Protein 6B4H (pdb70)

Secondary structure (DSSP, 8-state):
-HHHHHHHHHHHHHHHHHHHHHHHTT-HHHHHHHHHHHHHHHHHHHTTTT--HHHHHHHHHHHHHHHHHHHHTTT-PPEE-GGGGSSS-----TT-S---S-EEHHHHHHHHHHHHHHHHHIIIIITT-GGGHHHHHHHHHHHHT-GGG-BTTB--THHHHHHHHHH-GGGGT----TTSHHHHHHTT--EETTEEPPHHHHHHHHHHHHHHHHHHHS---TTSSSPPSS-THHHHHHHHHHHT--GGG--HHHHHHHHHHHTTTHHHHHHHHTHHHHHHHHIIIIIHHHT-SS--HHHHHHHHHHHHIIIII-----/-------SSSPPPP-GGGS-SSGGGTTSHHHHHHTHHHHHHSS-SS---SSPPPGGG-----/-HHHHHHHHHHHHHHHHHHHHHHHTT-HHHHHHHHHHHHHHHHHHHTTTT--HHHHHHHHHHHHHHHHHHHHTTT-PPEE-GGGGSSS-----TT-S---S-EEHHHHHHHHHHHHHHHHHIIIIITT-GGGHHHHHHHHHHHHT-GGG-BTTB--THHHHHHHHHH-GGGGT----TTSHHHHHHTT--EETTEEPPHHHHHHHHHHHHHHHHHHHS---TTSSSPPSS-THHHHHHHHHHHTS-GGG--HHHHHHHHHHHTTTHHHHHHHHHHHHHHHHHIIIIIHHHT-SS--HHHHHHHHHHHHHHHTS-----/--S------SSSSPPP-GGGS-SSGGGGGSHHHHHHHHHHHHHSS-SS---SSPPPGGG-----

Sequence (762 aa):
DGTLVRIWMPDGAPAYTADTEAEDPKVYEDEGVKRQWQSFLEKGRFEGGMPEVPPRREWCVWDFGPHMRYVEIHRNLKGLRKYMAEQAKTNLKLKQRMGDMRRREIRKSVGQLTTGGMAANKDKQQKKIKSILTEALSNQVESALVDPNNFVVEPRKPVEGATNNDPLLPSIFVYLINIFAKAAISQFINEAGARPETADPVGICVAAILSEPDFLWRGASLIDILIAKFRIVCPVLFGYRGSEKTEQGRQRLGWWKESGQWISEQQHMDRMTGLGAGFAAISLRKFALSKKQNPYPPRFYWMAMAKIVNTPPAEISNTQCVVLKAMVQNYEAKFIEFYGSAAIAALRTALIDFPARAPHKSAAVNSLEVLAQMLKRDTGLDLGTLVRIWMPDGAPAYTADTEAEDPKVYEDEGVKRQWQSFLEKGRFEGGMPEVPPRREWCVWDFGPHMRYVEIHRNLKGLRKYMAEQAKTNLKLKQRMGDMRRREIRKSVGQLTTGGMAANKDKQQKIKSILTEALSNQVESALVDPNNFVVEPRKPVEGATNNDPLLPSIFVYLINIFAKAAISQFINEAGARPETADPVGICVAAILSEPDFLWRGASLIDILIAKFRIVCPVLFGYRGSEKTEQGRQRLGWWKESGQWISEQQHMDRMTGLGAGFAAISLRKFALSKKQNPYPPRFYWMAMAKIVNTPPAEISNTQCVVLKAMVQNYEAKFIEFYGSAAIAALRTALIDFPARAPHKSAAVNSLEVLAQMLKRDTGLDLG

Nearest PDB structures (foldseek):
  6b4h-assembly2_B  TM=1.012E+00  e=2.551E-13  Thermochaetoides thermophila DSM 1495
  6b4g-assembly2_D  TM=9.883E-01  e=4.758E-08  Thermochaetoides thermophila DSM 1495
  6b4g-assembly3_F  TM=9.526E-01  e=5.941E-08  Thermochaetoides thermophila DSM 1495
  6b4g-assembly4_H  TM=9.693E-01  e=2.232E-06  Thermochaetoides thermophila DSM 1495
  6b4g-assembly1_A  TM=9.784E-01  e=9.610E-41  Thermochaetoides thermophila DSM 1495

Foldseek 3Di:
DVDDDQDFDDDFDDDDDCPQFFPDVVCCPPPVQCVQCVCCLVVVDGDVDHRPGGDHPVSDGRGD/DLLVLLLQLQVVLVVLVVVLVVVVVPQVLSVVPLVVLLVLLLVLLVCQLPDDPVSNVVSLVSNLVSLVVQQVPPSVADKDQCQSQDRDDAAADPPAPARDRITHSSNVNSLLSNLVSLLVCLLVPCLVPVVSLQSSLVSNQVRQQDSNQAYRHAGSCSSNVSVLCQQAVLLVQWFADPVDPVRCNRRNQDDDPPHGDDPSSSLSSLLSSLSNVLSNALDDCPVDPTDRRHYNVSVVVSLVSLLPDDQVGHDLSSLSSLCSNPPPCLVSQCVVPPPVSLQSLLSNQPVSLVSNPDNDPSSVVSVVVQVCCCVPVNRPSD/DDDQDDDDDFDDDDDCPQFFPDPVCCPPPVQCVQCVCCLPVVDGDVDHRPGGDHPVSDGRGD/DLLVLLLQLQVVLVVLVVVLVVVVVPQVLSVVPLVVLLVLLLVLLVCQLPDDPVSNVVSLVSNLVSLVVVQVPPSVADKDQCCSQDRDDAAADPPAPARDRITHSSNVNSLLSNLVSLLVCLLVPCLVPVVSLQSSLVSNQVNQQPSVQAYRHAGSCSSNVSVLCQQAVLLVQFFADPPDPVRCNSRNQDDDPPHTDDPSSSLSSLLSSLSNVLSNALDDCPPPPTDRRRYNVSVVVSLVSLLPDQQVGHDLSSLSSLCSNPPPCLVSQCVVPPPVSLQSLLSNQPVSLVSRPDNDPSSVVSVVSQVCCCVPVVRHSD

Solvent-accessible surface area: 36296 Å² total; per-residue (Å²): 100,98,112,162,48,121,54,22,135,75,157,42,64,38,87,145,40,57,45,1,9,12,124,73,79,151,52,12,131,78,128,35,14,108,167,72,0,100,27,11,98,126,134,42,87,12,109,90,25,3,2,86,30,2,2,72,20,110,56,9,90,16,115,54,69,93,91,111,59,32,29,61,0,29,164,52,3,91,38,12,63,162,89,1,58,113,14,13,178,126,27,123,98,0,130,110,73,15,17,50,1,74,134,46,0,139,142,6,1,28,67,2,30,109,34,45,184,85,47,23,102,88,38,15,75,85,0,53,67,4,0,72,62,0,40,64,25,128,10,116,5,36,85,28,59,1,42,63,9,0,28,134,104,38,154,80,72,178,80,15,58,16,32,32,78,79,3,11,0,0,2,1,13,0,3,4,9,2,5,63,8,0,4,47,27,0,31,98,67,0,10,81,144,40,112,17,0,37,28,1,0,79,2,3,4,15,0,6,2,16,62,72,4,27,2,19,27,42,7,4,14,18,1,2,2,0,37,0,31,41,1,0,3,1,3,46,25,40,76,19,53,24,183,66,115,138,5,53,136,118,0,5,8,85,102,86,126,65,118,59,4,66,99,124,77,0,25,61,20,0,30,0,0,0,0,0,2,0,0,5,0,0,23,116,25,90,185,50,206,46,122,17,22,15,8,1,33,48,1,0,68,5,0,0,82,0,1,50,0,54,64,90,79,18,12,47,0,2,1,24,0,0,70,7,0,1,63,99,9,20,78,38,0,5,52,20,2,0,24,0,0,26,2,0,1,29,7,0,0,47,56,0,0,64,90,2,72,133,130,33,88,13,4,74,29,0,61,56,10,9,102,80,10,111,176,92,62,26,6,104,4,82,189,172,66,118,44,22,136,74,159,43,67,37,85,146,39,56,46,1,11,12,126,75,84,157,53,12,125,79,125,41,16,107,179,60,0,107,21,10,97,124,123,40,104,11,107,92,23,2,2,93,28,2,2,72,24,118,58,11,91,15,116,57,72,92,90,112,60,30,28,61,0,30,160,53,3,92,39,11,63,159,87,1,59,114,15,13,181,127,29,122,101,0,131,109,75,15,17,49,2,73,126,71,0,133,140,4,1,27,63,2,25,113,34,44,179,86,44,22,102,75,24,17,89,98,0,63,71,11,0,68,64,1,43,63,25,128,11,115,5,35,96,27,60,1,36,64,8,0,28,130,109,39,154,74,71,179,80,26,94,18,47,82,85,80,4,10,0,0,2,2,14,0,3,4,10,3,5,63,13,0,3,49,29,0,30,99,72,0,10,89,134,38,93,8,0,40,27,1,0,79,2,2,5,15,1,7,2,17,64,72,5,30,2,19,30,43,8,4,12,20,1,2,2,0,39,0,30,39,2,0,4,1,2,43,27,40,80,18,50,27,179,67,113,133,4,56,139,112,0,5,8,89,99,81,124,64,117,60,6,66,99,122,74,0,24,54,22,0,30,0,0,0,0,0,2,0,0,3,0,0,26,94,26,77,176,49,213,49,127,18,22,14,8,1,33,52,1,0,75,5,0,0,85,0,2,51,0,56,64,95,81,22,11,45,0,2,0,23,0,0,70,8,0,1,54,98,10,20,78,51,0,9,45,18,2,0,22,0,0,22,1,0,0,26,6,0,0,66,57,0,0,66,85,2,48,97,92,30,87,16,4,75,28,0,66,57,7,8,106,71,9,121,162,76,75,17,10,90,6,73

B-factor: mean 56.93, std 20.46, range [24.8, 191.43]

InterPro domains:
  IPR012476 mRNA export factor GLE1-like [PF07817] (224-495)
  IPR012476 mRNA export factor GLE1-like [PTHR12960] (25-518)
  IPR038506 GLE1-like superfamily [G3DSA:1.25.40.510] (211-525)

Organism: Chaetomium thermophilum (strain DSM 1495 / CBS 144.50 / IMI 039719) (NCBI:txid759272)

Radius of gyration: 36.3 Å; Cα contacts (8 Å, |Δi|>4): 1169; chains: 4; bounding box: 63×43×114 Å

Structure (mmCIF, N/CA/C/O backbone):
data_6B4H
#
_entry.id   6B4H
#
_cell.length_a   119.160
_cell.length_b   73.276
_cell.length_c   117.665
_cell.angle_alpha   90.00
_cell.angle_beta   94.20
_cell.angle_gamma   90.00
#
_symmetry.space_group_name_H-M   'C 1 2 1'
#
loop_
_entity.id
_entity.type
_entity.pdbx_description
1 polymer 'Nucleoporin AMO1'
2 polymer 'Nucleoporin GLE1'
3 non-polymer 'INOSITOL HEXAKISPHOSPHATE'
4 non-polymer '2-(N-MORPHOLINO)-ETHANESULFONIC ACID'
5 non-polymer 'ZINC ION'
6 water water
#
loop_
_atom_site.group_PDB
_atom_site.id
_atom_site.type_symbol
_atom_site.label_atom_id
_atom_site.label_alt_id
_atom_site.label_comp_id
_atom_site.label_asym_id
_atom_site.label_entity_id
_atom_site.label_seq_id
_atom_site.pdbx_PDB_ins_code
_atom_site.Cartn_x
_atom_site.Cartn_y
_atom_site.Cartn_z
_atom_site.occupancy
_atom_site.B_iso_or_equiv
_atom_site.auth_seq_id
_atom_site.auth_comp_id
_atom_site.auth_asym_id
_atom_site.auth_atom_id
_atom_site.pdbx_PDB_model_num
ATOM 1 N N . ASP A 1 10 ? 154.730 16.130 94.298 1.00 66.33 494 ASP D N 1
ATOM 2 C CA . ASP A 1 10 ? 153.717 17.001 93.710 1.00 83.42 494 ASP D CA 1
ATOM 3 C C . ASP A 1 10 ? 154.362 18.272 93.157 1.00 88.61 494 ASP D C 1
ATOM 4 O O . ASP A 1 10 ? 154.252 19.343 93.752 1.00 85.63 494 ASP D O 1
ATOM 12 N N . GLY A 1 11 ? 155.031 18.146 92.018 1.00 104.25 495 GLY D N 1
ATOM 13 C CA . GLY A 1 11 ? 155.787 19.263 91.446 1.00 84.86 495 GLY D CA 1
ATOM 14 C C . GLY A 1 11 ? 157.136 19.473 92.097 1.00 89.36 495 GLY D C 1
ATOM 15 O O . GLY A 1 11 ? 158.153 19.564 91.403 1.00 79.84 495 GLY D O 1
ATOM 19 N N . THR A 1 12 ? 157.170 19.556 93.426 1.00 89.66 496 THR D N 1
ATOM 20 C CA . THR A 1 12 ? 158.408 19.641 94.187 1.00 91.95 496 THR D CA 1
ATOM 21 C C . THR A 1 12 ? 158.395 18.554 95.258 1.00 70.97 496 THR D C 1
ATOM 22 O O . THR A 1 12 ? 157.479 17.730 95.329 1.00 67.30 496 THR D O 1
ATOM 33 N N . LEU A 1 13 ? 159.429 18.560 96.093 1.00 54.92 497 LEU D N 1
ATOM 34 C CA . LEU A 1 13 ? 159.547 17.580 97.164 1.00 51.87 497 LEU D CA 1
ATOM 35 C C . LEU A 1 13 ? 158.347 17.640 98.105 1.00 47.62 497 LEU D C 1
ATOM 36 O O . LEU A 1 13 ? 157.819 18.714 98.403 1.00 42.47 497 LEU D O 1
ATOM 52 N N . VAL A 1 14 ? 157.918 16.470 98.572 1.00 46.19 498 VAL D N 1
ATOM 53 C CA . VAL A 1 14 ? 156.854 16.345 99.562 1.00 42.07 498 VAL D CA 1
ATOM 54 C C . VAL A 1 14 ? 157.417 15.601 100.764 1.00 43.84 498 VAL D C 1
ATOM 55 O O . VAL A 1 14 ? 158.092 14.578 100.604 1.00 47.83 498 VAL D O 1
ATOM 68 N N . ARG A 1 15 ? 157.153 16.125 101.959 1.00 40.14 499 ARG D N 1
ATOM 69 C CA . ARG A 1 15 ? 157.522 15.470 103.208 1.00 44.83 499 ARG D CA 1
ATOM 70 C C . ARG A 1 15 ? 156.278 14.844 103.830 1.00 45.61 499 ARG D C 1
ATOM 71 O O . ARG A 1 15 ? 155.284 15.540 104.069 1.00 41.17 499 ARG D O 1
ATOM 92 N N . ILE A 1 16 ? 156.340 13.542 104.099 1.00 40.57 500 ILE D N 1
ATOM 93 C CA . ILE A 1 16 ? 155.191 12.806 104.619 1.00 47.82 500 ILE D CA 1
ATOM 94 C C . ILE A 1 16 ? 155.228 12.717 106.139 1.00 45.14 500 ILE D C 1
ATOM 95 O O . ILE A 1 16 ? 154.218 12.960 106.807 1.00 42.80 500 ILE D O 1
ATOM 111 N N . TRP A 1 17 ? 156.379 12.363 106.710 1.00 41.74 501 TRP D N 1
ATOM 112 C CA . TRP A 1 17 ? 156.494 12.132 108.145 1.00 43.90 501 TRP D CA 1
ATOM 113 C C . TRP A 1 17 ? 156.868 13.432 108.852 1.00 43.76 501 TRP D C 1
ATOM 114 O O . TRP A 1 17 ? 157.952 13.977 108.625 1.00 40.60 501 TRP D O 1
ATOM 135 N N . MET A 1 18 ? 155.973 13.919 109.718 1.00 45.35 502 MET D N 1
ATOM 136 C CA . MET A 1 18 ? 156.186 15.180 110.422 1.00 42.03 502 MET D CA 1
ATOM 137 C C . MET A 1 18 ? 156.939 14.985 111.733 1.00 37.15 502 MET D C 1
ATOM 138 O O . MET A 1 18 ? 157.876 15.740 112.013 1.00 40.61 502 MET D O 1
ATOM 152 N N . PRO A 1 19 ? 156.565 14.008 112.571 1.00 43.95 503 PRO D N 1
ATOM 153 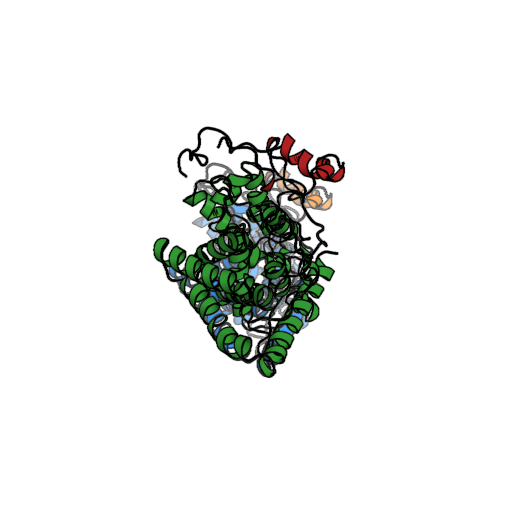C CA . PRO A 1 19 ? 157.233 13.872 113.874 1.00 44.34 503 PRO D CA 1
ATOM 154 C C . PRO A 1 19 ? 158.747 13.781 113.772 1.00 44.74 503 PRO D C 1
ATOM 155 O O . PRO A 1 19 ? 159.294 13.393 112.735 1.00 48.88 503 PRO D O 1
ATOM 166 N N . ASP A 1 20 ? 159.428 14.137 114.858 1.00 50.79 504 ASP D N 1
ATOM 167 C CA . ASP A 1 20 ? 160.887 14.080 114.935 1.00 59.18 504 ASP D CA 1
ATOM 168 C C . ASP A 1 20 ? 161.290 12.677 115.372 1.00 57.74 504 ASP D C 1
ATOM 169 O O . ASP A 1 20 ? 161.363 12.369 116.562 1.00 55.24 504 ASP D O 1
ATOM 178 N N . GLY A 1 21 ? 161.558 11.815 114.397 1.00 59.88 505 GLY D N 1
ATOM 179 C CA . GLY A 1 21 ? 161.972 10.453 114.659 1.00 57.10 505 GLY D CA 1
ATOM 180 C C . GLY A 1 21 ? 160.821 9.466 114.547 1.00 52.30 505 GLY D C 1
ATOM 181 O O . GLY A 1 21 ? 159.641 9.823 114.506 1.00 53.36 505 GLY D O 1
ATOM 185 N N . ALA A 1 22 ? 161.192 8.188 114.509 1.00 51.72 506 ALA D N 1
ATOM 186 C CA . ALA A 1 22 ? 160.217 7.126 114.344 1.00 51.98 506 ALA D CA 1
ATOM 187 C C . ALA A 1 22 ? 159.324 7.010 115.579 1.00 49.86 506 ALA D C 1
ATOM 188 O O . ALA A 1 22 ? 159.710 7.415 116.679 1.00 46.30 506 ALA D O 1
ATOM 195 N N . PRO A 1 23 ? 158.124 6.450 115.426 1.00 52.75 507 PRO D N 1
ATOM 196 C CA . PRO A 1 23 ? 157.238 6.303 116.585 1.00 52.50 507 PRO D CA 1
ATOM 197 C C . PRO A 1 23 ? 157.832 5.355 117.613 1.00 46.21 507 PRO D C 1
ATOM 198 O O . PRO A 1 23 ? 158.621 4.465 117.287 1.00 45.00 507 PRO D O 1
ATOM 209 N N . ALA A 1 24 ? 157.435 5.554 118.867 1.00 42.70 508 ALA D N 1
ATOM 210 C CA . ALA A 1 24 ? 157.878 4.674 119.937 1.00 46.24 508 ALA D CA 1
ATOM 211 C C . ALA A 1 24 ? 157.524 3.227 119.619 1.00 47.96 508 ALA D C 1
ATOM 212 O O . ALA A 1 24 ? 156.503 2.932 118.989 1.00 47.64 508 ALA D O 1
ATOM 219 N N . TYR A 1 25 ? 158.383 2.317 120.067 1.00 47.94 509 TYR D N 1
ATOM 220 C CA . TYR A 1 25 ? 158.140 0.898 119.857 1.00 49.89 509 TYR D CA 1
ATOM 221 C C . TYR A 1 25 ? 156.786 0.489 120.426 1.00 50.79 509 TYR D C 1
ATOM 222 O O . TYR A 1 25 ? 156.427 0.862 121.547 1.00 50.71 509 TYR D O 1
ATOM 240 N N . THR A 1 26 ? 156.041 -0.287 119.644 1.00 43.24 510 THR D N 1
ATOM 241 C CA . THR A 1 26 ? 154.815 -0.923 120.097 1.00 47.63 510 THR D CA 1
ATOM 242 C C . THR A 1 26 ? 154.736 -2.305 119.470 1.00 48.41 510 THR D C 1
ATOM 243 O O . THR A 1 26 ? 155.014 -2.470 118.280 1.00 49.08 510 THR D O 1
ATOM 254 N N . ALA A 1 27 ? 154.373 -3.303 120.275 1.00 51.66 511 ALA D N 1
ATOM 255 C CA . ALA A 1 27 ? 154.200 -4.649 119.744 1.00 55.47 511 ALA D CA 1
ATOM 256 C C . ALA A 1 27 ? 152.930 -4.798 118.913 1.00 51.59 511 ALA D C 1
ATOM 257 O O . ALA A 1 27 ? 152.773 -5.820 118.237 1.00 51.51 511 ALA D O 1
ATOM 264 N N . ASP A 1 28 ? 152.037 -3.801 118.929 1.00 51.62 512 ASP D N 1
ATOM 265 C CA . ASP A 1 28 ? 150.732 -3.945 118.289 1.00 51.38 512 ASP D CA 1
ATOM 266 C C . ASP A 1 28 ? 150.844 -4.113 116.779 1.00 49.94 512 ASP D C 1
ATOM 267 O O . ASP A 1 28 ? 149.952 -4.701 116.155 1.00 41.00 512 ASP D O 1
ATOM 276 N N . THR A 1 29 ? 151.910 -3.590 116.170 1.00 45.10 513 THR D N 1
ATOM 277 C CA . THR A 1 29 ? 152.091 -3.693 114.729 1.00 45.46 513 THR D CA 1
ATOM 278 C C . THR A 1 29 ? 152.849 -4.944 114.315 1.00 45.80 513 THR D C 1
ATOM 279 O O . THR A 1 29 ? 152.820 -5.306 113.133 1.00 40.11 513 THR D O 1
ATOM 290 N N . GLU A 1 30 ? 153.525 -5.601 115.251 1.00 41.01 514 GLU D N 1
ATOM 291 C CA . GLU A 1 30 ? 154.339 -6.764 114.944 1.00 47.32 514 GLU D CA 1
ATOM 292 C C . GLU A 1 30 ? 153.505 -8.039 115.037 1.00 48.70 514 GLU D C 1
ATOM 293 O O . GLU A 1 30 ? 152.390 -8.049 115.562 1.00 44.96 514 GLU D O 1
ATOM 305 N N . ALA A 1 31 ? 154.067 -9.128 114.513 1.00 45.22 515 ALA D N 1
ATOM 306 C CA . ALA A 1 31 ? 153.390 -10.416 114.549 1.00 57.83 515 ALA D CA 1
ATOM 307 C C . ALA A 1 31 ? 152.914 -10.730 115.962 1.00 59.10 515 ALA D C 1
ATOM 308 O O . ALA A 1 31 ? 153.543 -10.348 116.954 1.00 60.37 515 ALA D O 1
ATOM 315 N N . GLU A 1 32 ? 151.783 -11.434 116.047 1.00 62.33 516 GLU D N 1
ATOM 316 C CA . GLU A 1 32 ? 151.192 -11.728 117.349 1.00 67.90 516 GLU D CA 1
ATOM 317 C C . GLU A 1 32 ? 152.157 -12.515 118.226 1.00 71.20 516 GLU D C 1
ATOM 318 O O . GLU A 1 32 ? 152.294 -12.231 119.422 1.00 73.30 516 GLU D O 1
ATOM 330 N N . ASP A 1 33 ? 152.837 -13.501 117.651 1.00 70.21 517 ASP D N 1
ATOM 331 C CA . ASP A 1 33 ? 153.866 -14.263 118.359 1.00 70.05 517 ASP D CA 1
ATOM 332 C C . ASP A 1 33 ? 155.208 -14.018 117.686 1.00 62.09 517 ASP D C 1
ATOM 333 O O . ASP A 1 33 ? 155.408 -14.467 116.541 1.00 66.41 517 ASP D O 1
ATOM 342 N N . PRO A 1 34 ? 156.161 -13.333 118.329 1.00 62.35 518 PRO D N 1
ATOM 343 C CA . PRO A 1 34 ? 157.441 -13.046 117.661 1.00 64.75 518 PRO D CA 1
ATOM 344 C C . PRO A 1 34 ? 158.279 -14.278 117.347 1.00 68.37 518 PRO D C 1
ATOM 345 O O . PRO A 1 34 ? 159.345 -14.138 116.736 1.00 69.32 518 PRO D O 1
ATOM 356 N N . LYS A 1 35 ? 157.843 -15.479 117.734 1.00 69.44 519 LYS D N 1
ATOM 357 C CA . LYS A 1 35 ? 158.568 -16.693 117.379 1.00 73.22 519 LYS D CA 1
ATOM 358 C C . LYS A 1 35 ? 158.568 -16.966 115.881 1.00 71.88 519 LYS D C 1
ATOM 359 O O . LYS A 1 35 ? 159.344 -17.813 115.427 1.00 69.43 519 LYS D O 1
ATOM 378 N N . VAL A 1 36 ? 157.723 -16.283 115.106 1.00 68.63 520 VAL D N 1
ATOM 379 C CA . VAL A 1 36 ? 157.641 -16.555 113.674 1.00 70.17 520 VAL D CA 1
ATOM 380 C C . VAL A 1 36 ? 158.744 -15.861 112.885 1.00 70.90 520 VAL D C 1
ATOM 381 O O . VAL A 1 36 ? 158.997 -16.236 111.733 1.00 74.74 520 VAL D O 1
ATOM 394 N N . TYR A 1 37 ? 15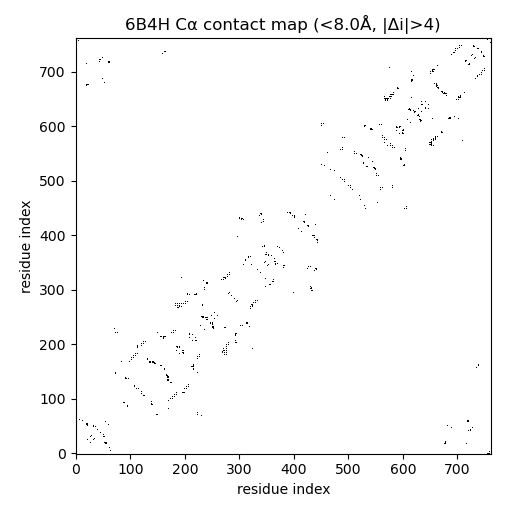9.405 -14.857 113.466 1.00 68.66 521 TYR D N 1
ATOM 395 C CA . TYR A 1 37 ? 160.446 -14.139 112.740 1.00 71.63 521 TYR D CA 1
ATOM 396 C C . TYR A 1 37 ? 161.733 -14.943 112.623 1.00 73.99 521 TYR D C 1
ATOM 397 O O . TYR A 1 37 ? 162.587 -14.603 111.798 1.00 73.03 521 TYR D O 1
ATOM 415 N N . GLU A 1 38 ? 161.896 -15.991 113.429 1.00 78.94 522 GLU D N 1
ATOM 416 C CA . GLU A 1 38 ? 163.025 -16.901 113.302 1.00 78.03 522 GLU D CA 1
ATOM 417 C C . GLU A 1 38 ? 162.696 -18.112 112.434 1.00 73.83 522 GLU D C 1
ATOM 418 O O . GLU A 1 38 ? 163.413 -19.117 112.486 1.00 83.97 522 GLU D O 1
ATOM 430 N N . ASP A 1 39 ? 161.627 -18.034 111.644 1.00 77.82 523 ASP D N 1
ATOM 431 C CA . ASP A 1 39 ? 161.291 -19.064 110.674 1.00 79.33 523 ASP D CA 1
ATOM 432 C C . ASP A 1 39 ? 161.900 -18.708 109.324 1.00 85.08 523 ASP D C 1
ATOM 433 O O . ASP A 1 39 ? 161.913 -17.540 108.925 1.00 84.17 523 ASP D O 1
ATOM 442 N N . GLU A 1 40 ? 162.409 -19.724 108.620 1.00 92.42 524 GLU D N 1
ATOM 443 C CA . GLU A 1 40 ? 163.021 -19.480 107.318 1.00 92.63 524 GLU D CA 1
ATOM 444 C C . GLU A 1 40 ? 162.011 -18.945 106.313 1.00 86.86 524 GLU D C 1
ATOM 445 O O . GLU A 1 40 ? 162.374 -18.163 105.427 1.00 85.31 524 GLU D O 1
ATOM 457 N N . GLY A 1 41 ? 160.748 -19.357 106.424 1.00 85.60 525 GLY D N 1
ATOM 458 C CA . GLY A 1 41 ? 159.735 -18.843 105.518 1.00 92.43 525 GLY D CA 1
ATOM 459 C C . GLY A 1 41 ? 159.534 -17.348 105.671 1.00 86.48 525 GLY D C 1
ATOM 460 O O . GLY A 1 41 ? 159.536 -16.602 104.689 1.00 82.28 525 GLY D O 1
ATOM 464 N N . VAL A 1 42 ? 159.364 -16.890 106.913 1.00 80.60 526 VAL D N 1
ATOM 465 C CA . VAL A 1 42 ? 159.158 -15.465 107.158 1.00 73.74 526 VAL D CA 1
ATOM 466 C C . VAL A 1 42 ? 160.394 -14.673 106.755 1.00 70.19 526 VAL D C 1
ATOM 467 O O . VAL A 1 42 ? 160.292 -13.572 106.203 1.00 70.16 526 VAL D O 1
ATOM 480 N N . LYS A 1 43 ? 161.582 -15.216 107.030 1.00 77.07 527 LYS D N 1
ATOM 481 C CA . LYS A 1 43 ? 162.812 -14.524 106.658 1.00 73.21 527 LYS D CA 1
ATOM 482 C C . LYS A 1 43 ? 162.919 -14.373 105.146 1.00 75.87 527 LYS D C 1
ATOM 483 O O . LYS A 1 43 ? 163.416 -13.356 104.649 1.00 71.83 527 LYS D O 1
ATOM 502 N N . ARG A 1 44 ? 162.451 -15.375 104.399 1.00 80.89 528 ARG D N 1
ATOM 503 C CA . ARG A 1 44 ? 162.525 -15.313 102.943 1.00 94.61 528 ARG D CA 1
ATOM 504 C C . ARG A 1 44 ? 161.539 -14.293 102.385 1.00 92.90 528 ARG D C 1
ATOM 505 O O . ARG A 1 44 ? 161.874 -13.537 101.465 1.00 86.11 528 ARG D O 1
ATOM 526 N N . GLN A 1 45 ? 160.318 -14.260 102.924 1.00 93.61 529 GLN D N 1
ATOM 527 C CA . GLN A 1 45 ? 159.340 -13.268 102.486 1.00 67.96 529 GLN D CA 1
ATOM 528 C C . GLN A 1 45 ? 159.880 -11.853 102.658 1.00 63.28 529 GLN D C 1
ATOM 529 O O . GLN A 1 45 ? 159.677 -10.993 101.793 1.00 62.98 529 GLN D O 1
ATOM 543 N N . TRP A 1 46 ? 160.575 -11.595 103.768 1.00 63.13 530 TRP D N 1
ATOM 544 C CA . TRP A 1 46 ? 161.082 -10.265 104.080 1.00 63.26 530 TRP D CA 1
ATOM 545 C C . TRP A 1 46 ? 162.490 -10.018 103.563 1.00 71.20 530 TRP D C 1
ATOM 546 O O . TRP A 1 46 ? 162.963 -8.878 103.630 1.00 71.74 530 TRP D O 1
ATOM 567 N N . GLN A 1 47 ? 163.168 -11.048 103.054 1.00 84.97 531 GLN D N 1
ATOM 568 C CA . GLN A 1 47 ? 164.533 -10.867 102.573 1.00 82.64 531 GLN D CA 1
ATOM 569 C C . GLN A 1 47 ? 164.585 -9.849 101.441 1.00 68.96 531 GLN D C 1
ATOM 570 O O . GLN A 1 47 ? 165.469 -8.986 101.410 1.00 71.48 531 GLN D O 1
ATOM 584 N N . SER A 1 48 ? 163.636 -9.929 100.506 1.00 72.19 532 SER D N 1
ATOM 585 C CA . SER A 1 48 ? 163.626 -9.002 99.380 1.00 67.47 532 SER D CA 1
ATOM 586 C C . SER A 1 48 ? 163.423 -7.563 99.834 1.00 70.48 532 SER D C 1
ATOM 587 O O . SER A 1 48 ? 163.986 -6.640 99.235 1.00 71.59 532 SER D O 1
ATOM 595 N N . PHE A 1 49 ? 162.629 -7.346 100.884 1.00 69.16 533 PHE D N 1
ATOM 596 C CA . PHE A 1 49 ? 162.334 -5.982 101.310 1.00 64.11 533 PHE D CA 1
ATOM 597 C C . PHE A 1 49 ? 163.564 -5.319 101.914 1.00 62.41 533 PHE D C 1
ATOM 598 O O . PHE A 1 49 ? 163.882 -4.167 101.597 1.00 64.84 533 PHE D O 1
ATOM 615 N N . LEU A 1 50 ? 164.264 -6.029 102.796 1.00 64.59 534 LEU D N 1
ATOM 616 C CA . LEU A 1 50 ? 165.452 -5.462 103.423 1.00 72.85 534 LEU D CA 1
ATOM 617 C C . LEU A 1 50 ? 166.504 -5.099 102.382 1.00 73.16 534 LEU D C 1
ATOM 618 O O . LEU A 1 50 ? 167.152 -4.050 102.482 1.00 75.33 534 LEU D O 1
ATOM 634 N N . GLU A 1 51 ? 166.677 -5.945 101.365 1.00 76.91 535 GLU D N 1
ATOM 635 C CA . GLU A 1 51 ? 167.656 -5.696 100.313 1.00 76.73 535 GLU D CA 1
ATOM 636 C C . GLU A 1 51 ? 167.214 -4.567 99.390 1.00 80.43 535 GLU D C 1
ATOM 637 O O . GLU A 1 51 ? 167.849 -3.509 99.343 1.00 77.83 535 GLU D O 1
ATOM 649 N N . LYS A 1 52 ? 166.125 -4.789 98.651 1.00 79.15 536 LYS D N 1
ATOM 650 C CA . LYS A 1 52 ? 165.715 -3.882 97.587 1.00 78.54 536 LYS D CA 1
ATOM 651 C C . LYS A 1 52 ? 164.755 -2.795 98.050 1.00 73.84 536 LYS D C 1
ATOM 652 O O . LYS A 1 52 ? 164.554 -1.818 97.320 1.00 82.44 536 LYS D O 1
ATOM 671 N N . GLY A 1 53 ? 164.154 -2.937 99.228 1.00 76.84 537 GLY D N 1
ATOM 672 C CA . GLY A 1 53 ? 163.215 -1.942 99.706 1.00 75.78 537 GLY D CA 1
ATOM 673 C C . GLY A 1 53 ? 161.850 -2.000 99.063 1.00 69.25 537 GLY D C 1
ATOM 674 O O . GLY A 1 53 ? 161.148 -0.985 99.036 1.00 67.87 537 GLY D O 1
ATOM 678 N N . ARG A 1 54 ? 161.455 -3.153 98.529 1.00 66.81 538 ARG D N 1
ATOM 679 C CA . ARG A 1 54 ? 160.126 -3.323 97.958 1.00 63.11 538 ARG D CA 1
ATOM 680 C C . ARG A 1 54 ? 159.845 -4.815 97.843 1.00 58.59 538 ARG D C 1
ATOM 681 O O . ARG A 1 54 ? 160.744 -5.649 97.973 1.00 62.35 538 ARG D O 1
ATOM 702 N N . PHE A 1 55 ? 158.575 -5.140 97.606 1.00 53.43 539 PHE D N 1
ATOM 703 C CA . PHE A 1 55 ? 158.127 -6.524 97.533 1.00 56.40 539 PHE D CA 1
ATOM 704 C C . PHE A 1 55 ? 158.179 -7.008 96.090 1.00 61.93 539 PHE D C 1
ATOM 705 O O . PHE A 1 55 ? 157.697 -6.325 95.181 1.00 69.42 539 PHE D O 1
ATOM 722 N N . GLU A 1 56 ? 158.767 -8.186 95.886 1.00 73.11 540 GLU D N 1
ATOM 723 C CA . GLU A 1 56 ? 158.847 -8.806 94.570 1.00 69.58 540 GLU D CA 1
ATOM 724 C C . GLU A 1 56 ? 157.914 -10.005 94.460 1.00 73.72 540 GLU D C 1
ATOM 725 O O . GLU A 1 56 ? 157.018 -10.018 93.611 1.00 83.31 540 GLU D O 1
ATOM 737 N N . GLY A 1 57 ? 158.098 -11.017 95.306 1.00 67.70 541 GLY D N 1
ATOM 738 C CA . GLY A 1 57 ? 157.231 -12.178 95.282 1.00 73.47 541 GLY D CA 1
ATOM 739 C C . GLY A 1 57 ? 155.828 -11.941 95.796 1.00 75.68 541 GLY D C 1
ATOM 740 O O . GLY A 1 57 ? 154.999 -12.853 95.725 1.00 82.49 541 GLY D O 1
ATOM 744 N N . GLY A 1 58 ? 155.539 -10.747 96.300 1.00 71.62 542 GLY D N 1
ATOM 745 C CA . GLY A 1 58 ? 154.258 -10.424 96.888 1.00 70.32 542 GLY D CA 1
ATOM 746 C C . GLY A 1 58 ? 154.416 -9.879 98.291 1.00 66.95 542 GLY D C 1
ATOM 747 O O . GLY A 1 58 ? 155.511 -9.806 98.844 1.00 76.24 542 GLY D O 1
ATOM 751 N N . MET A 1 59 ? 153.285 -9.493 98.869 1.00 54.24 543 MET D N 1
ATOM 752 C CA . MET A 1 59 ? 153.282 -8.900 100.202 1.00 51.57 543 MET D CA 1
ATOM 753 C C . MET A 1 59 ? 153.480 -9.988 101.255 1.00 42.31 543 MET D C 1
ATOM 754 O O . MET A 1 59 ? 152.765 -10.993 101.237 1.00 48.39 543 MET D O 1
ATOM 768 N N . PRO A 1 60 ? 154.441 -9.840 102.170 1.00 48.04 544 PRO D N 1
ATOM 769 C CA . PRO A 1 60 ? 154.582 -10.837 103.238 1.00 46.04 544 PRO D CA 1
ATOM 770 C C . PRO A 1 60 ? 153.330 -10.898 104.100 1.00 50.81 544 PRO D C 1
ATOM 771 O O . PRO A 1 60 ? 152.729 -9.873 104.428 1.00 47.19 544 PRO D O 1
ATOM 782 N N . GLU A 1 61 ? 152.941 -12.120 104.465 1.00 53.29 545 GLU D N 1
ATOM 783 C CA . GLU A 1 61 ? 151.738 -12.329 105.260 1.00 49.22 545 GLU D CA 1
ATOM 784 C C . GLU A 1 61 ? 151.951 -12.011 106.734 1.00 48.83 545 GLU D C 1
ATOM 785 O O . GLU A 1 61 ? 150.977 -11.752 107.448 1.00 54.66 545 GLU D O 1
ATOM 797 N N . VAL A 1 62 ? 153.191 -12.021 107.198 1.00 46.19 546 VAL D N 1
ATOM 798 C CA . VAL A 1 62 ? 153.533 -11.648 108.568 1.00 49.03 546 VAL D CA 1
ATOM 799 C C . VAL A 1 62 ? 153.977 -10.188 108.560 1.00 41.90 546 VAL D C 1
ATOM 800 O O . VAL A 1 62 ? 154.841 -9.826 107.751 1.00 44.01 546 VAL D O 1
ATOM 813 N N . PRO A 1 63 ? 153.423 -9.330 109.413 1.00 46.10 547 PRO D N 1
ATOM 814 C CA . PRO A 1 63 ? 153.847 -7.926 109.420 1.00 38.00 547 PRO D CA 1
ATOM 815 C C . PRO A 1 63 ? 155.292 -7.802 109.865 1.00 41.89 547 PRO D C 1
ATOM 816 O O . PRO A 1 63 ? 155.838 -8.715 110.505 1.00 42.15 547 PRO D O 1
ATOM 827 N N . PRO A 1 64 ? 155.945 -6.689 109.559 1.00 42.32 548 PRO D N 1
ATOM 828 C CA . PRO A 1 64 ? 157.374 -6.571 109.851 1.00 41.80 548 PRO D CA 1
ATOM 829 C C . PRO A 1 64 ? 157.644 -6.343 111.329 1.00 45.78 548 PRO D C 1
ATOM 830 O O . PRO A 1 64 ? 156.766 -5.972 112.110 1.00 43.65 548 PRO D O 1
ATOM 841 N N . ARG A 1 65 ? 158.894 -6.602 111.701 1.00 44.92 549 ARG D N 1
ATOM 842 C CA . ARG A 1 65 ? 159.441 -6.027 112.916 1.00 50.25 549 ARG D CA 1
ATOM 843 C C . ARG A 1 65 ? 159.662 -4.537 112.693 1.00 45.54 549 ARG D C 1
ATOM 844 O O . ARG A 1 65 ? 159.987 -4.103 111.585 1.00 45.58 549 ARG D O 1
ATOM 865 N N . ARG A 1 66 ? 159.464 -3.747 113.748 1.00 45.11 550 ARG D N 1
ATOM 866 C CA . ARG A 1 66 ? 159.567 -2.300 113.605 1.00 46.71 550 ARG D CA 1
ATOM 867 C C . ARG A 1 66 ? 160.980 -1.868 113.233 1.00 49.92 550 ARG D C 1
ATOM 868 O O . ARG A 1 66 ? 161.161 -0.811 112.619 1.00 58.61 550 ARG D O 1
ATOM 889 N N . GLU A 1 67 ? 161.992 -2.672 113.577 1.00 53.30 551 GLU D N 1
ATOM 890 C CA . GLU A 1 67 ? 163.367 -2.341 113.208 1.00 55.49 551 GLU D CA 1
ATOM 891 C C . GLU A 1 67 ? 163.586 -2.395 111.703 1.00 52.51 551 GLU D C 1
ATOM 892 O O . GLU A 1 67 ? 164.521 -1.761 111.202 1.00 53.38 551 GLU D O 1
ATOM 904 N N . TRP A 1 68 ? 162.756 -3.145 110.978 1.00 50.17 552 TRP D N 1
ATOM 905 C CA . TRP A 1 68 ? 162.869 -3.257 109.531 1.00 44.94 552 TRP D CA 1
ATOM 906 C C . TRP A 1 68 ? 162.228 -2.091 108.791 1.00 49.30 552 TRP D C 1
ATOM 907 O O . TRP A 1 68 ? 162.379 -2.002 107.567 1.00 53.77 552 TRP D O 1
ATOM 928 N N . CYS A 1 69 ? 161.519 -1.209 109.489 1.00 47.31 553 CYS D N 1
ATOM 929 C CA . CYS A 1 69 ? 160.835 -0.079 108.878 1.00 49.56 553 CYS D CA 1
ATOM 930 C C . CYS A 1 69 ? 161.595 1.209 109.171 1.00 43.30 553 CYS D C 1
ATOM 931 O O . CYS A 1 69 ? 162.275 1.328 110.193 1.00 50.39 553 CYS D O 1
ATOM 939 N N . VAL A 1 70 ? 161.471 2.176 108.261 1.00 48.09 554 VAL D N 1
ATOM 940 C CA . VAL A 1 70 ? 162.011 3.515 108.460 1.00 51.91 554 VAL D CA 1
ATOM 941 C C . VAL A 1 70 ? 160.917 4.532 108.167 1.00 45.65 554 VAL D C 1
ATOM 942 O O . VAL A 1 70 ? 160.019 4.290 107.353 1.00 41.41 554 VAL D O 1
ATOM 955 N N . TRP A 1 71 ? 161.001 5.684 108.838 1.00 45.85 555 TRP D N 1
ATOM 956 C CA . TRP A 1 71 ? 159.997 6.737 108.735 1.00 49.89 555 TRP D CA 1
ATOM 957 C C . TRP A 1 71 ? 160.602 8.057 108.260 1.00 50.12 555 TRP D C 1
ATOM 958 O O . TRP A 1 71 ? 160.083 9.129 108.581 1.00 55.25 555 TRP D O 1
ATOM 979 N N . ASP A 1 72 ? 161.686 8.008 107.493 1.00 62.38 556 ASP D N 1
ATOM 980 C CA . ASP A 1 72 ? 162.393 9.216 107.069 1.00 72.25 556 ASP D CA 1
ATOM 981 C C . ASP A 1 72 ? 162.101 9.497 105.596 1.00 63.17 556 ASP D C 1
ATOM 982 O O . ASP A 1 72 ? 162.957 9.349 104.723 1.00 70.40 556 ASP D O 1
ATOM 991 N N . PHE A 1 73 ? 160.869 9.924 105.328 1.00 60.60 557 PHE D N 1
ATOM 992 C CA . PHE A 1 73 ? 160.457 10.324 103.987 1.00 57.44 557 PHE D CA 1
ATOM 993 C C . PHE A 1 73 ? 159.222 11.220 104.069 1.00 58.64 557 PHE D C 1
ATOM 994 O O . PHE A 1 73 ? 158.778 11.809 103.082 1.00 53.29 557 PHE D O 1
ATOM 1012 N N . GLY B 2 1 ? 144.242 -22.952 53.645 1.00 85.23 212 GLY A N 1
ATOM 1013 C CA . GLY B 2 1 ? 145.064 -22.024 54.402 1.00 73.88 212 GLY A CA 1
ATOM 1014 C C . GLY B 2 1 ? 144.303 -20.757 54.747 1.00 71.93 212 GLY A C 1
ATOM 1015 O O . GLY B 2 1 ? 143.156 -20.831 55.183 1.00 72.02 212 GLY A O 1
ATOM 1018 N N . PRO B 2 2 ? 144.932 -19.590 54.566 1.00 69.49 213 PRO A N 1
ATOM 1019 C CA . PRO B 2 2 ? 144.207 -18.336 54.839 1.00 69.11 213 PRO A CA 1
ATOM 1020 C C . PRO B 2 2 ? 142.913 -18.206 54.053 1.00 66.93 213 PRO A C 1
ATOM 1021 O O . PRO B 2 2 ? 141.929 -17.669 54.579 1.00 61.09 213 PRO A O 1
ATOM 1032 N N . HIS B 2 3 ? 142.883 -18.683 52.805 1.00 74.55 214 HIS A N 1
ATOM 1033 C CA . HIS B 2 3 ? 141.648 -18.653 52.024 1.00 73.69 214 HIS A CA 1
ATOM 1034 C C . HIS B 2 3 ? 140.539 -19.426 52.725 1.00 70.11 214 HIS A C 1
ATOM 1035 O O . HIS B 2 3 ? 139.430 -18.914 52.913 1.00 69.39 214 HIS A O 1
ATOM 1049 N N . MET B 2 4 ? 140.820 -20.673 53.105 1.00 67.71 215 MET A N 1
ATOM 1050 C CA . MET B 2 4 ? 139.834 -21.479 53.815 1.00 67.27 215 MET A CA 1
ATOM 1051 C C . MET B 2 4 ? 139.344 -20.769 55.073 1.00 61.14 215 MET A C 1
ATOM 1052 O O . MET B 2 4 ? 138.138 -20.729 55.341 1.00 49.65 215 MET A O 1
ATOM 1066 N N . ARG B 2 5 ? 140.262 -20.195 55.853 1.00 52.24 216 ARG A N 1
ATOM 1067 C CA . ARG B 2 5 ? 139.878 -19.617 57.136 1.00 52.69 216 ARG A CA 1
ATOM 1068 C C . ARG B 2 5 ? 138.989 -18.394 56.959 1.00 47.00 216 ARG A C 1
ATOM 1069 O O . ARG B 2 5 ? 138.007 -18.231 57.690 1.00 39.69 216 ARG A O 1
ATOM 1090 N N . TYR B 2 6 ? 139.311 -17.518 56.005 1.00 45.48 217 TYR A N 1
ATOM 1091 C CA . TYR B 2 6 ? 138.476 -16.340 55.802 1.00 44.87 217 TYR A CA 1
ATOM 1092 C C . TYR B 2 6 ? 137.069 -16.727 55.365 1.00 44.67 217 TYR A C 1
ATOM 1093 O O . TYR B 2 6 ? 136.101 -16.054 55.733 1.00 41.77 217 TYR A O 1
ATOM 1111 N N . VAL B 2 7 ? 136.932 -17.811 54.599 1.00 44.06 218 VAL A N 1
ATOM 1112 C CA . VAL B 2 7 ? 135.608 -18.323 54.263 1.00 43.16 218 VAL A CA 1
ATOM 1113 C C . VAL B 2 7 ? 134.889 -18.807 55.518 1.00 38.93 218 VAL A C 1
ATOM 1114 O O . VAL B 2 7 ? 133.685 -18.581 55.686 1.00 41.02 218 VAL A O 1
ATOM 1127 N N . GLU B 2 8 ? 135.611 -19.476 56.419 1.00 38.87 219 GLU A N 1
ATOM 1128 C CA . GLU B 2 8 ? 135.002 -19.928 57.667 1.00 43.77 219 GLU A CA 1
ATOM 1129 C C . GLU B 2 8 ? 134.619 -18.754 58.561 1.00 39.98 219 GLU A C 1
ATOM 1130 O O . GLU B 2 8 ? 133.550 -18.766 59.179 1.00 31.50 219 GLU A O 1
ATOM 1142 N N . ILE B 2 9 ? 135.479 -17.737 58.659 1.00 32.17 220 ILE A N 1
ATOM 1143 C CA . ILE B 2 9 ? 135.120 -16.541 59.418 1.00 38.07 220 ILE A CA 1
ATOM 1144 C C . ILE B 2 9 ? 133.849 -15.921 58.854 1.00 32.75 220 ILE A C 1
ATOM 1145 O O . ILE B 2 9 ? 132.945 -15.529 59.603 1.00 34.89 220 ILE A O 1
ATOM 1161 N N . HIS B 2 10 ? 133.758 -15.834 57.527 1.00 30.70 221 HIS A N 1
ATOM 1162 C CA . HIS B 2 10 ? 132.614 -15.200 56.881 1.00 32.01 221 HIS A CA 1
ATOM 1163 C C . HIS B 2 10 ? 131.315 -15.924 57.216 1.00 37.40 221 HIS A C 1
ATOM 1164 O O . HIS B 2 10 ? 130.279 -15.287 57.455 1.00 33.78 221 HIS A O 1
ATOM 1178 N N . ARG B 2 11 ? 131.348 -17.257 57.221 1.00 33.52 222 ARG A N 1
ATOM 1179 C CA . ARG B 2 11 ? 130.156 -18.028 57.551 1.00 33.46 222 ARG A CA 1
ATOM 1180 C C . ARG B 2 11 ? 129.866 -17.997 59.045 1.00 31.91 222 ARG A C 1
ATOM 1181 O O . ARG B 2 11 ? 128.698 -18.016 59.446 1.00 35.55 222 ARG A O 1
ATOM 1202 N N . ASN B 2 12 ? 130.907 -17.942 59.879 1.00 29.90 223 ASN A N 1
ATOM 1203 C CA . ASN B 2 12 ? 130.695 -17.788 61.314 1.00 32.94 223 ASN A CA 1
ATOM 1204 C C . ASN B 2 12 ? 130.002 -16.467 61.621 1.00 31.62 223 ASN A C 1
ATOM 1205 O O . ASN B 2 12 ? 129.158 -16.393 62.520 1.00 33.51 223 ASN A O 1
ATOM 1216 N N . LEU B 2 13 ? 130.347 -15.409 60.882 1.00 31.57 224 LEU A N 1
ATOM 1217 C CA . LEU B 2 13 ? 129.727 -14.109 61.112 1.00 29.17 224 LEU A CA 1
ATOM 1218 C C . LEU B 2 13 ? 128.258 -14.122 60.710 1.00 31.99 224 LEU A C 1
ATOM 1219 O O . LEU B 2 13 ? 127.427 -13.493 61.374 1.00 33.23 224 LEU A O 1
ATOM 1235 N N . LYS B 2 14 ? 127.918 -14.835 59.629 1.00 29.85 225 LYS A N 1
ATOM 1236 C CA . LYS B 2 14 ? 126.515 -15.007 59.257 1.00 31.58 225 LYS A CA 1
ATOM 1237 C C . LYS B 2 14 ? 125.731 -15.666 60.378 1.00 34.19 225 LYS A C 1
ATOM 1238 O O . LYS B 2 14 ? 124.606 -15.256 60.686 1.00 39.37 225 LYS A O 1
ATOM 1257 N N . GLY B 2 15 ? 126.298 -16.712 60.979 1.00 36.62 226 GLY A N 1
ATOM 1258 C CA . GLY B 2 15 ? 125.610 -17.393 62.060 1.00 33.75 226 GLY A CA 1
ATOM 1259 C C . GLY B 2 15 ? 125.486 -16.535 63.302 1.00 30.56 226 GLY A C 1
ATOM 1260 O O . GLY B 2 15 ? 124.452 -16.549 63.974 1.00 35.05 226 GLY A O 1
ATOM 1264 N N . LEU B 2 16 ? 126.530 -15.769 63.623 1.00 36.25 227 LEU A N 1
ATOM 1265 C CA . LEU B 2 16 ? 126.448 -14.850 64.754 1.00 34.84 227 LEU A CA 1
ATOM 1266 C C . LEU B 2 16 ? 125.279 -13.886 64.585 1.00 34.92 227 LEU A C 1
ATOM 1267 O O . LEU B 2 16 ? 124.492 -13.682 65.516 1.00 37.50 227 LEU A O 1
ATOM 1283 N N . ARG B 2 17 ? 125.146 -13.287 63.396 1.00 33.39 228 ARG A N 1
ATOM 1284 C CA . ARG B 2 17 ? 124.062 -12.337 63.161 1.00 36.61 228 ARG A CA 1
ATOM 1285 C C . ARG B 2 17 ? 122.702 -13.007 63.322 1.00 36.22 228 ARG A C 1
ATOM 1286 O O . ARG B 2 17 ? 121.784 -12.434 63.923 1.00 40.64 228 ARG A O 1
ATOM 1307 N N . LYS B 2 18 ? 122.556 -14.228 62.804 1.00 37.64 229 LYS A N 1
ATOM 1308 C CA . LYS B 2 18 ? 121.330 -14.986 63.038 1.00 39.77 229 LYS A CA 1
ATOM 1309 C C . LYS B 2 18 ? 121.096 -15.193 64.528 1.00 36.31 229 LYS A C 1
ATOM 1310 O O . LYS B 2 18 ? 119.977 -15.008 65.024 1.00 41.47 229 LYS A O 1
ATOM 1329 N N . TYR B 2 19 ? 122.145 -15.569 65.262 1.00 34.65 230 TYR A N 1
ATOM 1330 C CA . TYR B 2 19 ? 121.987 -15.882 66.677 1.00 43.73 230 TYR A CA 1
ATOM 1331 C C . TYR B 2 19 ? 121.694 -14.638 67.508 1.00 40.21 230 TYR A C 1
ATOM 1332 O O . TYR B 2 19 ? 121.079 -14.743 68.575 1.00 40.20 230 TYR A O 1
ATOM 1350 N N . MET B 2 20 ? 122.130 -13.460 67.051 1.00 35.71 231 MET A N 1
ATOM 1351 C CA . 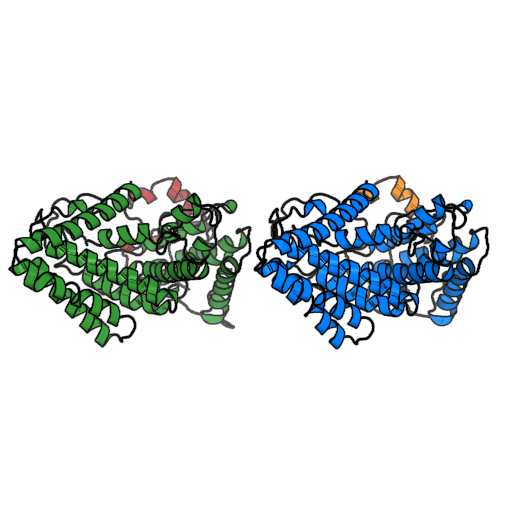MET B 2 20 ? 121.770 -12.230 67.749 1.00 35.03 231 MET A CA 1
ATOM 1352 C C . MET B 2 20 ? 120.266 -12.010 67.711 1.00 37.98 231 MET A C 1
ATOM 1353 O O . MET B 2 20 ? 119.665 -11.596 68.710 1.00 35.71 231 MET A O 1
ATOM 1367 N N . ALA B 2 21 ? 119.640 -12.281 66.562 1.00 33.23 232 ALA A N 1
ATOM 1368 C CA . ALA B 2 21 ? 118.190 -12.166 66.455 1.00 37.96 232 ALA A CA 1
ATOM 1369 C C . ALA B 2 21 ? 117.489 -13.190 67.340 1.00 42.87 232 ALA A C 1
ATOM 1370 O O . ALA B 2 21 ? 116.444 -12.895 67.935 1.00 42.09 232 ALA A O 1
ATOM 1377 N N . GLU B 2 22 ? 118.047 -14.398 67.447 1.00 41.02 233 GLU A N 1
ATOM 1378 C CA . GLU B 2 22 ? 117.458 -15.407 68.321 1.00 44.80 233 GLU A CA 1
ATOM 1379 C C . GLU B 2 22 ? 117.581 -15.005 69.789 1.00 45.18 233 GLU A C 1
ATOM 1380 O O . GLU B 2 22 ? 116.642 -15.195 70.572 1.00 43.10 233 GLU A O 1
ATOM 1392 N N . GLN B 2 23 ? 118.730 -14.447 70.179 1.00 37.69 234 GLN A N 1
ATOM 1393 C CA . GLN B 2 23 ? 118.892 -13.961 71.547 1.00 39.64 234 GLN A CA 1
ATOM 1394 C C . GLN B 2 23 ? 117.849 -12.910 71.889 1.00 42.82 234 GLN A C 1
ATOM 1395 O O . GLN B 2 23 ? 117.346 -12.867 73.017 1.00 36.35 234 GLN A O 1
ATOM 1409 N N . ALA B 2 24 ? 117.537 -12.030 70.937 1.00 34.47 235 ALA A N 1
ATOM 1410 C CA . ALA B 2 24 ? 116.629 -10.929 71.213 1.00 40.10 235 ALA A CA 1
ATOM 1411 C C . ALA B 2 24 ? 115.226 -11.416 71.543 1.00 42.59 235 ALA A C 1
ATOM 1412 O O . ALA B 2 24 ? 114.456 -10.675 72.162 1.00 43.50 235 ALA A O 1
ATOM 1419 N N . LYS B 2 25 ? 114.876 -12.641 71.144 1.00 46.95 236 LYS A N 1
ATOM 1420 C CA . LYS B 2 25 ? 113.564 -13.191 71.466 1.00 45.83 236 LYS A CA 1
ATOM 1421 C C . LYS B 2 25 ? 113.453 -13.586 72.932 1.00 47.89 236 LYS A C 1
ATOM 1422 O O . LYS B 2 25 ? 112.337 -13.772 73.430 1.00 51.32 236 LYS A O 1
ATOM 1441 N N . THR B 2 26 ? 114.576 -13.714 73.635 1.00 44.41 237 THR A N 1
ATOM 1442 C CA . THR B 2 26 ? 114.573 -14.085 75.041 1.00 49.55 237 THR A CA 1
ATOM 1443 C C . THR B 2 26 ? 115.301 -13.088 75.931 1.00 40.75 237 THR A C 1
ATOM 1444 O O . THR B 2 26 ? 115.304 -13.267 77.151 1.00 41.86 237 THR A O 1
ATOM 1455 N N . ASN B 2 27 ? 115.921 -12.053 75.368 1.00 38.80 238 ASN A N 1
ATOM 1456 C CA . ASN B 2 27 ? 116.676 -11.069 76.143 1.00 41.57 238 ASN A CA 1
ATOM 1457 C C . ASN B 2 27 ? 116.082 -9.693 75.858 1.00 47.16 238 ASN A C 1
ATOM 1458 O O . ASN B 2 27 ? 116.340 -9.101 74.803 1.00 40.20 238 ASN A O 1
ATOM 1469 N N . LEU B 2 28 ? 115.299 -9.181 76.811 1.00 36.02 239 LEU A N 1
ATOM 1470 C CA . LEU B 2 28 ? 114.609 -7.915 76.601 1.00 39.06 239 LEU A CA 1
ATOM 1471 C C . LEU B 2 28 ? 115.591 -6.754 76.529 1.00 35.96 239 LEU A C 1
ATOM 1472 O O . LEU B 2 28 ? 115.424 -5.843 75.711 1.00 40.56 239 LEU A O 1
ATOM 1488 N N . LYS B 2 29 ? 116.621 -6.763 77.376 1.00 38.08 240 LYS A N 1
ATOM 1489 C CA . LYS B 2 29 ? 117.594 -5.677 77.348 1.00 37.51 240 LYS A CA 1
ATOM 1490 C C . LYS B 2 29 ? 118.341 -5.648 76.021 1.00 40.56 240 LYS A C 1
ATOM 1491 O O . LYS B 2 29 ? 118.610 -4.572 75.474 1.00 39.77 240 LYS A O 1
ATOM 1510 N N . LEU B 2 30 ? 118.678 -6.821 75.484 1.00 35.42 241 LEU A N 1
ATOM 1511 C CA . LEU B 2 30 ? 119.293 -6.879 74.164 1.00 43.69 241 LEU A CA 1
ATOM 1512 C C . LEU B 2 30 ? 118.332 -6.365 73.100 1.00 41.71 241 LEU A C 1
ATOM 1513 O O . LEU B 2 30 ? 118.714 -5.576 72.229 1.00 41.07 241 LEU A O 1
ATOM 1529 N N . LYS B 2 31 ? 117.071 -6.797 73.162 1.00 44.05 242 LYS A N 1
ATOM 1530 C CA . LYS B 2 31 ? 116.080 -6.347 72.190 1.00 41.47 242 LYS A CA 1
ATOM 1531 C C . LYS B 2 31 ? 115.941 -4.828 72.200 1.00 44.86 242 LYS A C 1
ATOM 1532 O O . LYS B 2 31 ? 115.790 -4.206 71.143 1.00 41.93 242 LYS A O 1
ATOM 1551 N N . GLN B 2 32 ? 116.001 -4.212 73.383 1.00 38.73 243 GLN A N 1
ATOM 1552 C CA . GLN B 2 32 ? 115.766 -2.775 73.490 1.00 42.77 243 GLN A CA 1
ATOM 1553 C C . GLN B 2 32 ? 116.883 -1.950 72.859 1.00 46.92 243 GLN A C 1
ATOM 1554 O O . GLN B 2 32 ? 116.618 -0.866 72.329 1.00 53.31 243 GLN A O 1
ATOM 1568 N N . ARG B 2 33 ? 118.129 -2.427 72.907 1.00 41.79 244 ARG A N 1
ATOM 1569 C CA . ARG B 2 33 ? 119.270 -1.632 72.462 1.00 44.10 244 ARG A CA 1
ATOM 1570 C C . ARG B 2 33 ? 119.882 -2.082 71.144 1.00 46.05 244 ARG A C 1
ATOM 1571 O O . ARG B 2 33 ? 120.468 -1.255 70.443 1.00 44.05 244 ARG A O 1
ATOM 1592 N N . MET B 2 34 ? 119.764 -3.359 70.780 1.00 40.22 245 MET A N 1
ATOM 1593 C CA . MET B 2 34 ? 120.567 -3.890 69.682 1.00 37.93 245 MET A CA 1
ATOM 1594 C C . MET B 2 34 ? 120.277 -3.163 68.373 1.00 45.18 245 MET A C 1
ATOM 1595 O O . MET B 2 34 ? 121.202 -2.755 67.659 1.00 35.37 245 MET A O 1
ATOM 1609 N N . GLY B 2 35 ? 118.997 -3.002 68.034 1.00 38.61 246 GLY A N 1
ATOM 1610 C CA . GLY B 2 35 ? 118.653 -2.356 66.779 1.00 44.33 246 GLY A CA 1
ATOM 1611 C C . GLY B 2 35 ? 119.154 -0.927 66.697 1.00 47.21 246 GLY A C 1
ATOM 1612 O O . GLY B 2 35 ? 119.651 -0.493 65.654 1.00 46.06 246 GLY A O 1
ATOM 1616 N N . ASP B 2 36 ? 119.027 -0.173 67.793 1.00 40.82 247 ASP A N 1
ATOM 1617 C CA . ASP B 2 36 ? 119.489 1.212 67.796 1.00 50.99 247 ASP A CA 1
ATOM 1618 C C . ASP B 2 36 ? 121.000 1.293 67.603 1.00 47.33 247 ASP A C 1
ATOM 1619 O O . ASP B 2 36 ? 121.491 2.134 66.842 1.00 43.75 247 ASP A O 1
ATOM 1628 N N . MET B 2 37 ? 121.755 0.434 68.290 1.00 42.98 248 MET A N 1
ATOM 1629 C CA . MET B 2 37 ? 123.206 0.432 68.130 1.00 45.24 248 MET A CA 1
ATOM 1630 C C . MET B 2 37 ? 123.594 0.151 66.683 1.00 42.91 248 MET A C 1
ATOM 1631 O O . MET B 2 37 ? 124.479 0.813 66.128 1.00 40.24 248 MET A O 1
ATOM 1645 N N A ARG B 2 38 ? 122.936 -0.825 66.054 0.47 42.63 249 ARG A N 1
ATOM 1646 N N B ARG B 2 38 ? 122.941 -0.830 66.058 0.53 42.52 249 ARG A N 1
ATOM 1647 C CA A ARG B 2 38 ? 123.215 -1.133 64.656 0.47 43.72 249 ARG A CA 1
ATOM 1648 C CA B ARG B 2 38 ? 123.212 -1.136 64.657 0.53 43.78 249 ARG A CA 1
ATOM 1649 C C A ARG B 2 38 ? 122.960 0.078 63.766 0.47 42.35 249 ARG A C 1
ATOM 1650 C C B ARG B 2 38 ? 122.960 0.079 63.771 0.53 42.33 249 ARG A C 1
ATOM 1651 O O A ARG B 2 38 ? 123.816 0.465 62.963 0.47 41.28 249 ARG A O 1
ATOM 1652 O O B ARG B 2 38 ? 123.821 0.469 62.974 0.53 41.59 249 ARG A O 1
ATOM 1693 N N . ARG B 2 39 ? 121.775 0.684 63.887 1.00 41.21 250 ARG A N 1
ATOM 1694 C CA . ARG B 2 39 ? 121.435 1.815 63.030 1.00 43.24 250 ARG A CA 1
ATOM 1695 C C . ARG B 2 39 ? 122.339 3.013 63.287 1.00 44.21 250 ARG A C 1
ATOM 1696 O O . ARG B 2 39 ? 122.639 3.773 62.359 1.00 46.25 250 ARG A O 1
ATOM 1717 N N . GLU B 2 40 ? 122.796 3.193 64.529 1.00 40.47 251 GLU A N 1
ATOM 1718 C CA . GLU B 2 40 ? 123.667 4.324 64.838 1.00 44.49 251 GLU A CA 1
ATOM 1719 C C . GLU B 2 40 ? 125.056 4.140 64.233 1.00 45.56 251 GLU A C 1
ATOM 1720 O O . GLU B 2 40 ? 125.665 5.108 63.763 1.00 43.07 251 GLU A O 1
ATOM 1732 N N . ILE B 2 41 ? 125.582 2.914 64.248 1.00 37.94 252 ILE A N 1
ATOM 1733 C CA . ILE B 2 41 ? 126.871 2.658 63.607 1.00 39.90 252 ILE A CA 1
ATOM 1734 C C . ILE B 2 41 ? 126.766 2.907 62.107 1.00 40.66 252 ILE A C 1
ATOM 1735 O O . ILE B 2 41 ? 127.600 3.602 61.512 1.00 39.03 252 ILE A O 1
ATOM 1751 N N . ARG B 2 42 ? 125.731 2.352 61.474 1.00 40.10 253 ARG A N 1
ATOM 1752 C CA . ARG B 2 42 ? 125.567 2.512 60.033 1.00 42.35 253 ARG A CA 1
ATOM 1753 C C . ARG B 2 42 ? 125.380 3.977 59.656 1.00 45.92 253 ARG A C 1
ATOM 1754 O O . ARG B 2 42 ? 125.954 4.450 58.666 1.00 45.32 253 ARG A O 1
ATOM 1775 N N . LYS B 2 43 ? 124.577 4.711 60.428 1.00 42.96 254 LYS A N 1
ATOM 1776 C CA . LYS B 2 43 ? 124.382 6.132 60.157 1.00 48.47 254 LYS A CA 1
ATOM 1777 C C . LYS B 2 43 ? 125.701 6.892 60.256 1.00 43.95 254 LYS A C 1
ATOM 1778 O O . LYS B 2 43 ? 126.041 7.685 59.372 1.00 45.47 254 LYS A O 1
ATOM 1797 N N . SER B 2 44 ? 126.465 6.651 61.326 1.00 43.75 255 SER A N 1
ATOM 1798 C CA . SER B 2 44 ? 127.732 7.355 61.511 1.00 43.71 255 SER A CA 1
ATOM 1799 C C . SER B 2 44 ? 128.712 7.050 60.384 1.00 50.94 255 SER A C 1
ATOM 1800 O O . SER B 2 44 ? 129.387 7.954 59.877 1.00 44.97 255 SER A O 1
ATOM 1808 N N . VAL B 2 45 ? 128.821 5.780 59.986 1.00 43.04 256 VAL A N 1
ATOM 1809 C CA . VAL B 2 45 ? 129.707 5.437 58.878 1.00 42.40 256 VAL A CA 1
ATOM 1810 C C . VAL B 2 45 ? 129.245 6.129 57.602 1.00 41.09 256 VAL A C 1
ATOM 1811 O O . VAL B 2 45 ? 130.054 6.689 56.854 1.00 40.55 256 VAL A O 1
ATOM 1824 N N . GLY B 2 46 ? 127.935 6.116 57.342 1.00 46.36 257 GLY A N 1
ATOM 1825 C CA . GLY B 2 46 ? 127.398 6.724 56.137 1.00 46.69 257 GLY A CA 1
ATOM 1826 C C . GLY B 2 46 ? 127.641 8.216 56.032 1.00 54.87 257 GLY A C 1
ATOM 1827 O O . GLY B 2 46 ? 127.533 8.776 54.936 1.00 57.42 257 GLY A O 1
ATOM 1831 N N . GLN B 2 47 ? 127.964 8.876 57.142 1.00 55.83 258 GLN A N 1
ATOM 1832 C CA . GLN B 2 47 ? 128.205 10.312 57.148 1.00 60.92 258 GLN A CA 1
ATOM 1833 C C . GLN B 2 47 ? 129.680 10.673 57.023 1.00 63.28 258 GLN A C 1
ATOM 1834 O O . GLN B 2 47 ? 130.009 11.862 56.988 1.00 64.01 258 GLN A O 1
ATOM 1848 N N . LEU B 2 48 ? 130.575 9.684 56.951 1.00 58.78 259 LEU A N 1
ATOM 1849 C CA . LEU B 2 48 ? 131.997 9.982 56.801 1.00 65.95 259 LEU A CA 1
ATOM 1850 C C . LEU B 2 48 ? 132.304 10.500 55.400 1.00 66.33 259 LEU A C 1
ATOM 1851 O O . LEU B 2 48 ? 133.017 11.496 55.238 1.00 66.44 259 LEU A O 1
ATOM 1867 N N . THR B 2 49 ? 131.766 9.836 54.373 1.00 82.04 260 THR A N 1
ATOM 1868 C CA . THR B 2 49 ? 132.054 10.222 52.995 1.00 90.49 260 THR A CA 1
ATOM 1869 C C . THR B 2 49 ? 131.667 11.666 52.702 1.00 94.46 260 THR A C 1
ATOM 1870 O O . THR B 2 49 ? 132.214 12.264 51.768 1.00 89.65 260 THR A O 1
ATOM 1881 N N . THR B 2 50 ? 130.743 12.236 53.474 1.00 95.39 261 THR A N 1
ATOM 1882 C CA . THR B 2 50 ? 130.294 13.607 53.259 1.00 108.94 261 THR A CA 1
ATOM 1883 C C . THR B 2 50 ? 130.546 14.453 54.501 1.00 107.32 261 THR A C 1
ATOM 1884 O O . THR B 2 50 ? 129.624 15.090 55.022 1.00 126.97 261 THR A O 1
ATOM 1895 N N . GLY B 2 51 ? 131.788 14.473 54.979 1.00 84.02 262 GLY A N 1
ATOM 1896 C CA . GLY B 2 51 ? 132.119 15.223 56.176 1.00 85.52 262 GLY A CA 1
ATOM 1897 C C . GLY B 2 51 ? 133.576 15.631 56.194 1.00 98.79 262 GLY A C 1
ATOM 1898 O O . GLY B 2 51 ? 134.422 15.040 55.514 1.00 84.02 262 GLY A O 1
ATOM 1902 N N . GLY B 2 52 ? 133.859 16.665 56.991 1.00 96.53 263 GLY A N 1
ATOM 1903 C CA . GLY B 2 52 ? 135.211 17.150 57.166 1.00 77.83 263 GLY A CA 1
ATOM 1904 C C . GLY B 2 52 ? 135.945 16.412 58.271 1.00 75.00 263 GLY A C 1
ATOM 1905 O O . GLY B 2 52 ? 135.442 15.467 58.875 1.00 84.20 263 GLY A O 1
ATOM 1909 N N . MET B 2 53 ? 137.169 16.873 58.539 1.00 69.81 264 MET A N 1
ATOM 1910 C CA . MET B 2 53 ? 138.019 16.183 59.505 1.00 68.58 264 MET A CA 1
ATOM 1911 C C . MET B 2 53 ? 137.388 16.164 60.892 1.00 70.77 264 MET A C 1
ATOM 1912 O O . MET B 2 53 ? 137.383 15.126 61.564 1.00 69.63 264 MET A O 1
ATOM 1926 N N . ALA B 2 54 ? 136.852 17.301 61.340 1.00 74.91 265 ALA A N 1
ATOM 1927 C CA . ALA B 2 54 ? 136.280 17.372 62.681 1.00 65.89 265 ALA A CA 1
ATOM 1928 C C . ALA B 2 54 ? 134.929 16.670 62.752 1.00 66.23 265 ALA A C 1
ATOM 1929 O O . ALA B 2 54 ? 134.625 16.003 63.748 1.00 64.17 265 ALA A O 1
ATOM 1936 N N . ALA B 2 55 ? 134.105 16.812 61.713 1.00 66.09 266 ALA A N 1
ATOM 1937 C CA . ALA B 2 55 ? 132.836 16.096 61.678 1.00 64.22 266 ALA A CA 1
ATOM 1938 C C . ALA B 2 55 ? 133.050 14.589 61.617 1.00 61.31 266 ALA A C 1
ATOM 1939 O O . ALA B 2 55 ? 132.240 13.829 62.157 1.00 58.19 266 ALA A O 1
ATOM 1946 N N . ASN B 2 56 ? 134.129 14.141 60.968 1.00 60.03 267 ASN A N 1
ATOM 1947 C CA . ASN B 2 56 ? 134.417 12.711 60.903 1.00 54.82 267 ASN A CA 1
ATOM 1948 C C . ASN B 2 56 ? 134.917 12.189 62.241 1.00 52.16 267 ASN A C 1
ATOM 1949 O O . ASN B 2 56 ? 134.579 11.069 62.642 1.00 46.92 267 ASN A O 1
ATOM 1960 N N . LYS B 2 57 ? 135.744 12.973 62.935 1.00 49.09 268 LYS A N 1
ATOM 1961 C CA . LYS B 2 57 ? 136.214 12.552 64.247 1.00 52.93 268 LYS A CA 1
ATOM 1962 C C . LYS B 2 57 ? 135.057 12.420 65.225 1.00 50.83 268 LYS A C 1
ATOM 1963 O O . LYS B 2 57 ? 135.085 11.551 66.104 1.00 52.84 268 LYS A O 1
ATOM 1982 N N . ASP B 2 58 ? 134.031 13.263 65.086 1.00 54.37 269 ASP A N 1
ATOM 1983 C CA . ASP B 2 58 ? 132.844 13.130 65.924 1.00 54.49 269 ASP A CA 1
ATOM 1984 C C . ASP B 2 58 ? 132.116 11.822 65.634 1.00 51.68 269 ASP A C 1
ATOM 1985 O O . ASP B 2 58 ? 131.709 11.110 66.559 1.00 47.09 269 ASP A O 1
ATOM 1994 N N . LYS B 2 59 ? 131.942 11.486 64.353 1.00 51.88 270 LYS A N 1
ATOM 1995 C CA . LYS B 2 59 ? 131.308 10.218 64.007 1.00 48.90 270 LYS A CA 1
ATOM 1996 C C . LYS B 2 59 ? 132.117 9.044 64.542 1.00 46.04 270 LYS A C 1
ATOM 1997 O O . LYS B 2 59 ? 131.550 8.030 64.968 1.00 45.06 270 LYS A O 1
ATOM 2016 N N . GLN B 2 60 ? 133.445 9.171 64.543 1.00 46.42 271 GLN A N 1
ATOM 2017 C CA . GLN B 2 60 ? 134.298 8.106 65.058 1.00 46.22 271 GLN A CA 1
ATOM 2018 C C . GLN B 2 60 ? 134.089 7.913 66.553 1.00 46.49 271 GLN A C 1
ATOM 2019 O O . GLN B 2 60 ? 133.968 6.779 67.034 1.00 41.32 271 GLN A O 1
ATOM 2033 N N . GLN B 2 61 ? 134.063 9.013 67.310 1.00 52.24 272 GLN A N 1
ATOM 2034 C CA . GLN B 2 61 ? 133.817 8.913 68.743 1.00 48.07 272 GLN A CA 1
ATOM 2035 C C . GLN B 2 61 ? 132.448 8.315 69.022 1.00 42.74 272 GLN A C 1
ATOM 2036 O O . GLN B 2 61 ? 132.270 7.610 70.021 1.00 45.54 272 GLN A O 1
ATOM 2050 N N A LYS B 2 62 ? 131.466 8.587 68.159 0.44 45.03 273 LYS A N 1
ATOM 2051 N N B LYS B 2 62 ? 131.475 8.577 68.148 0.56 44.94 273 LYS A N 1
ATOM 2052 C CA A LYS B 2 62 ? 130.138 8.015 68.353 0.44 45.35 273 LYS A CA 1
ATOM 2053 C CA B LYS B 2 62 ? 130.136 8.028 68.331 0.56 45.39 273 LYS A CA 1
ATOM 2054 C C A LYS B 2 62 ? 130.166 6.501 68.189 0.44 42.88 273 LYS A C 1
ATOM 2055 C C B LYS B 2 62 ? 130.133 6.513 68.160 0.56 42.81 273 LYS A C 1
ATOM 2056 O O A LYS B 2 62 ? 129.560 5.774 68.985 0.44 42.81 273 LYS A O 1
ATOM 2057 O O B LYS B 2 62 ? 129.479 5.797 68.927 0.56 42.78 273 LYS A O 1
ATOM 2094 N N . ILE B 2 63 ? 130.864 6.008 67.164 1.00 41.78 274 ILE A N 1
ATOM 2095 C CA . ILE B 2 63 ? 130.987 4.566 66.984 1.00 41.75 274 ILE A CA 1
ATOM 2096 C C . ILE B 2 63 ? 131.737 3.949 68.156 1.00 40.80 274 ILE A C 1
ATOM 2097 O O . ILE B 2 63 ? 131.358 2.888 68.664 1.00 40.27 274 ILE A O 1
ATOM 2113 N N . LYS B 2 64 ? 132.808 4.605 68.609 1.00 40.17 275 LYS A N 1
ATOM 2114 C CA . LYS B 2 64 ? 133.590 4.068 69.717 1.00 43.71 275 LYS A CA 1
ATOM 2115 C C . LYS B 2 64 ? 132.750 3.975 70.985 1.00 43.22 275 LYS A C 1
ATOM 2116 O O . LYS B 2 64 ? 132.912 3.039 71.778 1.00 38.40 275 LYS A O 1
ATOM 2135 N N . SER B 2 65 ? 131.849 4.939 71.194 1.00 40.69 276 SER A N 1
ATOM 2136 C CA . SER B 2 65 ? 130.987 4.912 72.372 1.00 43.59 276 SER A CA 1
ATOM 2137 C C . SER B 2 65 ? 130.027 3.730 72.326 1.00 38.41 276 SER A C 1
ATOM 2138 O O . SER B 2 65 ? 129.760 3.099 73.354 1.00 40.46 276 SER A O 1
ATOM 2146 N N . ILE B 2 66 ? 129.495 3.419 71.141 1.00 44.27 277 ILE A N 1
ATOM 2147 C CA . ILE B 2 66 ? 128.605 2.271 71.001 1.00 41.69 277 ILE A CA 1
ATOM 2148 C C . ILE B 2 66 ? 129.366 0.972 71.238 1.00 38.27 277 ILE A C 1
ATOM 2149 O O . ILE B 2 66 ? 128.884 0.074 71.937 1.00 35.86 277 ILE A O 1
ATOM 2165 N N . LEU B 2 67 ? 130.568 0.849 70.672 1.00 37.34 278 LEU A N 1
ATOM 2166 C CA . LEU B 2 67 ? 131.342 -0.374 70.863 1.00 31.44 278 LEU A CA 1
ATOM 2167 C C . LEU B 2 67 ? 131.811 -0.508 72.309 1.00 35.13 278 LEU A C 1
ATOM 2168 O O . LEU B 2 67 ? 131.855 -1.619 72.851 1.00 30.29 278 LEU A O 1
ATOM 2184 N N . THR B 2 68 ? 132.170 0.607 72.950 1.00 36.09 279 THR A N 1
ATOM 2185 C CA . THR B 2 68 ? 132.500 0.566 74.371 1.00 36.70 279 THR A CA 1
ATOM 2186 C C . THR B 2 68 ? 131.313 0.071 75.189 1.00 38.42 279 THR A C 1
ATOM 2187 O O . THR B 2 68 ? 131.481 -0.720 76.125 1.00 44.18 279 THR A O 1
ATOM 2198 N N . GLU B 2 69 ? 130.104 0.531 74.854 1.00 42.94 280 GLU A N 1
ATOM 2199 C CA . GLU B 2 69 ? 128.907 0.045 75.536 1.00 43.66 280 GLU A CA 1
ATOM 2200 C C . GLU B 2 69 ? 128.687 -1.435 75.262 1.00 40.43 280 GLU A C 1
ATOM 2201 O O . GLU B 2 69 ? 128.309 -2.193 76.162 1.00 37.83 280 GLU A O 1
ATOM 2213 N N . ALA B 2 70 ? 128.906 -1.862 74.019 1.00 41.45 281 ALA A N 1
ATOM 2214 C CA . ALA B 2 70 ? 128.725 -3.266 73.681 1.00 35.10 281 ALA A CA 1
ATOM 2215 C C . ALA B 2 70 ? 129.702 -4.145 74.451 1.00 37.68 281 ALA A C 1
ATOM 2216 O O . ALA B 2 70 ? 129.348 -5.248 74.887 1.00 37.07 281 ALA A O 1
ATOM 2223 N N . LEU B 2 71 ? 130.937 -3.670 74.635 1.00 38.45 282 LEU A N 1
ATOM 2224 C CA . LEU B 2 71 ? 131.946 -4.486 75.299 1.00 37.63 282 LEU A CA 1
ATOM 2225 C C . LEU B 2 71 ? 131.663 -4.633 76.789 1.00 40.10 282 LEU A C 1
ATOM 2226 O O . LEU B 2 71 ? 131.955 -5.683 77.369 1.00 38.72 282 LEU A O 1
ATOM 2242 N N . SER B 2 72 ? 131.097 -3.602 77.425 1.00 45.08 283 SER A N 1
ATOM 2243 C CA . SER B 2 72 ? 130.685 -3.735 78.820 1.00 45.41 283 SER A CA 1
ATOM 2244 C C . SER B 2 72 ? 129.570 -4.762 78.982 1.00 40.16 283 SER A C 1
ATOM 2245 O O . SER B 2 72 ? 129.410 -5.321 80.070 1.00 40.63 283 SER A O 1
ATOM 2253 N N . ASN B 2 73 ? 128.795 -5.006 77.924 1.00 42.39 284 ASN A N 1
ATOM 2254 C CA . ASN B 2 73 ? 127.823 -6.099 77.871 1.00 43.24 284 ASN A CA 1
ATOM 2255 C C . ASN B 2 73 ? 126.766 -5.975 78.967 1.00 41.44 284 ASN A C 1
ATOM 2256 O O . ASN B 2 73 ? 126.435 -6.946 79.651 1.00 38.81 284 ASN A O 1
ATOM 2267 N N . GLN B 2 74 ? 126.223 -4.765 79.123 1.00 44.64 285 GLN A N 1
ATOM 2268 C CA . GLN B 2 74 ? 125.125 -4.572 80.065 1.00 47.86 285 GLN A CA 1
ATOM 2269 C C . GLN B 2 74 ? 123.835 -5.198 79.551 1.00 47.53 285 GLN A C 1
ATOM 2270 O O . GLN B 2 74 ? 122.963 -5.555 80.348 1.00 45.62 285 GLN A O 1
ATOM 2284 N N . VAL B 2 75 ? 123.692 -5.340 78.230 1.00 43.50 286 VAL A N 1
ATOM 2285 C CA . VAL B 2 75 ? 122.575 -6.097 77.672 1.00 39.90 286 VAL A CA 1
ATOM 2286 C C . VAL B 2 75 ? 122.665 -7.579 77.995 1.00 39.49 286 VAL A C 1
ATOM 2287 O O . VAL B 2 75 ? 121.713 -8.320 77.729 1.00 41.32 286 VAL A O 1
ATOM 2300 N N . GLU B 2 76 ? 123.791 -8.030 78.547 1.00 40.01 287 GLU A N 1
ATOM 2301 C CA . GLU B 2 76 ? 123.961 -9.413 78.988 1.00 40.53 287 GLU A CA 1
ATOM 2302 C C . GLU B 2 76 ? 123.765 -10.395 77.833 1.00 42.38 287 GLU A C 1
ATOM 2303 O O . GLU B 2 76 ? 123.080 -11.413 77.960 1.00 36.78 287 GLU A O 1
ATOM 2315 N N . SER B 2 77 ? 124.375 -10.079 76.692 1.00 39.44 288 SER A N 1
ATOM 2316 C CA . SER B 2 77 ? 124.363 -11.005 75.574 1.00 34.05 288 SER A CA 1
ATOM 2317 C C . SER B 2 77 ? 125.309 -12.169 75.854 1.00 35.25 288 SER A C 1
ATOM 2318 O O . SER B 2 77 ? 126.249 -12.067 76.650 1.00 34.34 288 SER A O 1
ATOM 2326 N N . ALA B 2 78 ? 125.049 -13.289 75.184 1.00 36.74 289 ALA A N 1
ATOM 2327 C CA . ALA B 2 78 ? 125.895 -14.465 75.329 1.00 37.22 289 ALA A CA 1
ATOM 2328 C C . ALA B 2 78 ? 127.334 -14.147 74.942 1.00 36.53 289 ALA A C 1
ATOM 2329 O O . ALA B 2 78 ? 127.603 -13.264 74.123 1.00 35.51 289 ALA A O 1
ATOM 2336 N N . LEU B 2 79 ? 128.261 -14.874 75.553 1.00 40.13 290 LEU A N 1
ATOM 2337 C CA . LEU B 2 79 ? 129.678 -14.754 75.250 1.00 38.64 290 LEU A CA 1
ATOM 2338 C C . LEU B 2 79 ? 130.061 -15.737 74.152 1.00 42.01 290 LEU A C 1
ATOM 2339 O O . LEU B 2 79 ? 129.423 -16.779 73.978 1.00 38.99 290 LEU A O 1
ATOM 2355 N N . VAL B 2 80 ? 131.121 -15.398 73.409 1.00 37.39 291 VAL A N 1
ATOM 2356 C CA . VAL B 2 80 ? 131.586 -16.218 72.295 1.00 36.63 291 VAL A CA 1
ATOM 2357 C C . VAL B 2 80 ? 133.109 -16.245 72.278 1.00 39.88 291 VAL A C 1
ATOM 2358 O O . VAL B 2 80 ? 133.781 -15.342 72.781 1.00 39.08 291 VAL A O 1
ATOM 2371 N N . ASP B 2 81 ? 133.643 -17.307 71.680 1.00 37.84 292 ASP A N 1
ATOM 2372 C CA . ASP B 2 81 ? 135.074 -17.513 71.517 1.00 40.29 292 ASP A CA 1
ATOM 2373 C C . ASP B 2 81 ? 135.555 -16.699 70.319 1.00 39.75 292 ASP A C 1
ATOM 2374 O O . ASP B 2 81 ? 135.179 -17.005 69.182 1.00 32.50 292 ASP A O 1
ATOM 2383 N N . PRO B 2 82 ? 136.366 -15.654 70.517 1.00 35.45 293 PRO A N 1
ATOM 2384 C CA . PRO B 2 82 ? 136.788 -14.836 69.369 1.00 36.30 293 PRO A CA 1
ATOM 2385 C C . PRO B 2 82 ? 137.656 -15.583 68.373 1.00 39.52 293 PRO A C 1
ATOM 2386 O O . PRO B 2 82 ? 137.878 -15.064 67.272 1.00 40.41 293 PRO A O 1
ATOM 2397 N N . ASN B 2 83 ? 138.143 -16.780 68.711 1.00 42.41 294 ASN A N 1
ATOM 2398 C CA . ASN B 2 83 ? 138.931 -17.555 67.761 1.00 38.97 294 ASN A CA 1
ATOM 2399 C C . ASN B 2 83 ? 138.118 -17.963 66.542 1.00 40.58 294 ASN A C 1
ATOM 2400 O O . ASN B 2 83 ? 138.701 -18.329 65.517 1.00 41.44 294 ASN A O 1
ATOM 2411 N N . ASN B 2 84 ? 136.788 -17.904 66.623 1.00 37.67 295 ASN A N 1
ATOM 2412 C CA . ASN B 2 84 ? 135.956 -18.178 65.458 1.00 38.86 295 ASN A CA 1
ATOM 2413 C C . ASN B 2 84 ? 136.018 -17.073 64.411 1.00 35.13 295 ASN A C 1
ATOM 2414 O O . ASN B 2 84 ? 135.510 -17.267 63.301 1.00 32.35 295 ASN A O 1
ATOM 2425 N N . PHE B 2 85 ? 136.609 -15.919 64.734 1.00 34.83 296 PHE A N 1
ATOM 2426 C CA . PHE B 2 85 ? 136.574 -14.765 63.844 1.00 41.51 296 PHE A CA 1
ATOM 2427 C C . PHE B 2 85 ? 137.968 -14.206 63.568 1.00 33.82 296 PHE A C 1
ATOM 2428 O O . PHE B 2 85 ? 138.088 -13.079 63.078 1.00 39.77 296 PHE A O 1
ATOM 2445 N N . VAL B 2 86 ? 139.024 -14.969 63.862 1.00 40.15 297 VAL A N 1
ATOM 2446 C CA . VAL B 2 86 ? 140.391 -14.582 63.532 1.00 40.06 297 VAL A CA 1
ATOM 2447 C C . VAL B 2 86 ? 141.077 -15.756 62.849 1.00 44.08 297 VAL A C 1
ATOM 2448 O O . VAL B 2 86 ? 140.778 -16.923 63.124 1.00 40.53 297 VAL A O 1
ATOM 2461 N N . VAL B 2 87 ? 142.023 -15.435 61.965 1.00 44.88 298 VAL A N 1
ATOM 2462 C CA . VAL B 2 87 ? 142.652 -16.453 61.124 1.00 48.64 298 VAL A CA 1
ATOM 2463 C C . VAL B 2 87 ? 143.405 -17.460 61.981 1.00 46.22 298 VAL A C 1
ATOM 2464 O O . VAL B 2 87 ? 143.092 -18.657 61.992 1.00 47.61 298 VAL A O 1
ATOM 2477 N N . GLU B 2 88 ? 144.422 -16.993 62.694 1.00 48.63 299 GLU A N 1
ATOM 2478 C CA . GLU B 2 88 ? 145.226 -17.881 63.518 1.00 54.35 299 GLU A CA 1
ATOM 2479 C C . GLU B 2 88 ? 144.798 -17.751 64.968 1.00 52.01 299 GLU A C 1
ATOM 2480 O O . GLU B 2 88 ? 144.678 -16.621 65.467 1.00 46.45 299 GLU A O 1
ATOM 2492 N N . PRO B 2 89 ? 144.558 -18.855 65.677 1.00 51.96 300 PRO A N 1
ATOM 2493 C CA . PRO B 2 89 ? 144.123 -18.744 67.074 1.00 49.63 300 PRO A CA 1
ATOM 2494 C C . PRO B 2 89 ? 145.158 -18.022 67.922 1.00 47.58 300 PRO A C 1
ATOM 2495 O O . PRO B 2 89 ? 146.366 -18.185 67.738 1.00 55.35 300 PRO A O 1
ATOM 2506 N N . ARG B 2 90 ? 144.670 -17.213 68.856 1.00 44.55 301 ARG A N 1
ATOM 2507 C CA . ARG B 2 90 ? 145.517 -16.386 69.698 1.00 48.04 301 ARG A CA 1
ATOM 2508 C C . ARG B 2 90 ? 145.553 -16.930 71.120 1.00 55.85 301 ARG A C 1
ATOM 2509 O O . ARG B 2 90 ? 144.562 -17.464 71.626 1.00 53.94 301 ARG A O 1
ATOM 2530 N N . LYS B 2 91 ? 146.710 -16.789 71.756 1.00 59.41 302 LYS A N 1
ATOM 2531 C CA . LYS B 2 91 ? 146.895 -17.132 73.155 1.00 65.44 302 LYS A CA 1
ATOM 2532 C C . LYS B 2 91 ? 147.210 -15.877 73.958 1.00 55.75 302 LYS A C 1
ATOM 2533 O O . LYS B 2 91 ? 147.566 -14.839 73.390 1.00 52.68 302 LYS A O 1
ATOM 2552 N N . PRO B 2 92 ? 147.081 -15.928 75.283 1.00 57.93 303 PRO A N 1
ATOM 2553 C CA . PRO B 2 92 ? 147.249 -14.707 76.079 1.00 55.74 303 PRO A CA 1
ATOM 2554 C C . PRO B 2 92 ? 148.611 -14.062 75.859 1.00 58.15 303 PRO A C 1
ATOM 2555 O O . PRO B 2 92 ? 149.632 -14.740 75.735 1.00 59.38 303 PRO A O 1
ATOM 2566 N N . VAL B 2 93 ? 148.608 -12.730 75.809 1.00 58.67 304 VAL A N 1
ATOM 2567 C CA . VAL B 2 93 ? 149.810 -11.923 75.635 1.00 63.87 304 VAL A CA 1
ATOM 2568 C C . VAL B 2 93 ? 150.009 -11.093 76.895 1.00 66.80 304 VAL A C 1
ATOM 2569 O O . VAL B 2 93 ? 149.065 -10.456 77.378 1.00 58.23 304 VAL A O 1
ATOM 2582 N N . GLU B 2 94 ? 151.236 -11.086 77.413 1.00 71.55 305 GLU A N 1
ATOM 2583 C CA . GLU B 2 94 ? 151.529 -10.348 78.635 1.00 75.90 305 GLU A CA 1
ATOM 2584 C C . GLU B 2 94 ? 151.289 -8.858 78.431 1.00 65.47 305 GLU A C 1
ATOM 2585 O O . GLU B 2 94 ? 151.745 -8.270 77.447 1.00 69.17 305 GLU A O 1
ATOM 2597 N N . GLY B 2 95 ? 150.574 -8.247 79.373 1.00 68.02 306 GLY A N 1
ATOM 2598 C CA . GLY B 2 95 ? 150.311 -6.825 79.336 1.00 64.86 306 GLY A CA 1
ATOM 2599 C C . GLY B 2 95 ? 149.181 -6.399 78.426 1.00 66.77 306 GLY A C 1
ATOM 2600 O O . GLY B 2 95 ? 148.928 -5.193 78.310 1.00 69.70 306 GLY A O 1
ATOM 2604 N N . ALA B 2 96 ? 148.493 -7.335 77.781 1.00 67.93 307 ALA A N 1
ATOM 2605 C CA . ALA B 2 96 ? 147.415 -6.978 76.871 1.00 63.39 307 ALA A CA 1
ATOM 2606 C C . ALA B 2 96 ? 146.189 -6.500 77.643 1.00 66.63 307 ALA A C 1
ATOM 2607 O O . ALA B 2 96 ? 145.950 -6.893 78.789 1.00 67.52 307 ALA A O 1
ATOM 2614 N N . THR B 2 97 ? 145.400 -5.645 76.989 1.00 60.04 308 THR A N 1
ATOM 2615 C CA . THR B 2 97 ? 144.218 -5.077 77.628 1.00 56.53 308 THR A CA 1
ATOM 2616 C C . THR B 2 97 ? 143.134 -6.123 77.852 1.00 61.84 308 THR A C 1
ATOM 2617 O O . THR B 2 97 ? 142.337 -5.992 78.788 1.00 60.25 308 THR A O 1
ATOM 2628 N N . ASN B 2 98 ? 143.075 -7.155 77.010 1.00 62.92 309 ASN A N 1
ATOM 2629 C CA . ASN B 2 98 ? 141.950 -8.092 77.058 1.00 52.97 309 ASN A CA 1
ATOM 2630 C C . ASN B 2 98 ? 142.454 -9.476 76.642 1.00 47.73 309 ASN A C 1
ATOM 2631 O O . ASN B 2 98 ? 142.494 -9.809 75.455 1.00 44.68 309 ASN A O 1
ATOM 2642 N N . ASN B 2 99 ? 142.824 -10.279 77.639 1.00 47.49 310 ASN A N 1
ATOM 2643 C CA . ASN B 2 99 ? 143.239 -11.658 77.429 1.00 41.41 310 ASN A CA 1
ATOM 2644 C C . ASN B 2 99 ? 142.125 -12.659 77.702 1.00 41.97 310 ASN A C 1
ATOM 2645 O O . ASN B 2 99 ? 142.386 -13.864 77.733 1.00 43.04 310 ASN A O 1
ATOM 2656 N N . ASP B 2 100 ? 140.895 -12.193 77.891 1.00 47.68 311 ASP A N 1
ATOM 2657 C CA . ASP B 2 100 ? 139.801 -13.096 78.212 1.00 53.42 311 ASP A CA 1
ATOM 2658 C C . ASP B 2 100 ? 139.568 -14.067 77.057 1.00 52.83 311 ASP A C 1
ATOM 2659 O O . ASP B 2 100 ? 139.654 -13.673 75.888 1.00 41.70 311 ASP A O 1
ATOM 2668 N N . PRO B 2 101 B 139.257 -15.337 77.339 1.00 50.07 312 PRO A N 1
ATOM 2669 C CA . PRO B 2 101 B 138.980 -16.285 76.249 1.00 43.83 312 PRO A CA 1
ATOM 2670 C C . PRO B 2 101 B 137.621 -16.092 75.589 1.00 46.17 312 PRO A C 1
ATOM 2671 O O . PRO B 2 101 B 137.354 -16.743 74.570 1.00 44.22 312 PRO A O 1
ATOM 2682 N N . LEU B 2 102 ? 136.760 -15.229 76.124 1.00 45.66 313 LEU A N 1
ATOM 2683 C CA . LEU B 2 102 ? 135.435 -15.005 75.568 1.00 39.35 313 LEU A CA 1
ATOM 2684 C C . LEU B 2 102 ? 135.166 -13.512 75.455 1.00 40.95 313 LEU A C 1
ATOM 2685 O O . LEU B 2 102 ? 135.709 -12.708 76.216 1.00 41.91 313 LEU A O 1
ATOM 2701 N N . LEU B 2 103 ? 134.327 -13.150 74.490 1.00 39.14 314 LEU A N 1
ATOM 2702 C CA . LEU B 2 103 ? 133.896 -11.775 74.303 1.00 36.72 314 LEU A CA 1
ATOM 2703 C C . LEU B 2 103 ? 132.380 -11.725 74.211 1.00 33.20 314 LEU A C 1
ATOM 2704 O O . LEU B 2 103 ? 131.749 -12.717 73.839 1.00 38.74 314 LEU A O 1
ATOM 2720 N N . PRO B 2 104 ? 131.769 -10.588 74.549 1.00 35.13 315 PRO A N 1
ATOM 2721 C CA . PRO B 2 104 ? 130.322 -10.435 74.334 1.00 31.28 315 PRO A CA 1
ATOM 2722 C C . PRO B 2 104 ? 129.959 -10.504 72.856 1.00 32.79 315 PRO A C 1
ATOM 2723 O O . PRO B 2 104 ? 130.556 -9.824 72.019 1.00 30.09 315 PRO A O 1
ATOM 2734 N N . SER B 2 105 ? 128.954 -11.325 72.544 1.00 33.67 316 SER A N 1
ATOM 2735 C CA . SER B 2 105 ? 128.475 -11.433 71.170 1.00 33.69 316 SER A CA 1
ATOM 2736 C C . SER B 2 105 ? 127.969 -10.099 70.632 1.00 32.46 316 SER A C 1
ATOM 2737 O O . SER B 2 105 ? 128.116 -9.822 69.438 1.00 32.16 316 SER A O 1
ATOM 2745 N N . ILE B 2 106 ? 127.368 -9.261 71.480 1.00 33.69 317 ILE A N 1
ATOM 2746 C CA . ILE B 2 106 ? 126.917 -7.954 71.005 1.00 37.47 317 ILE A CA 1
ATOM 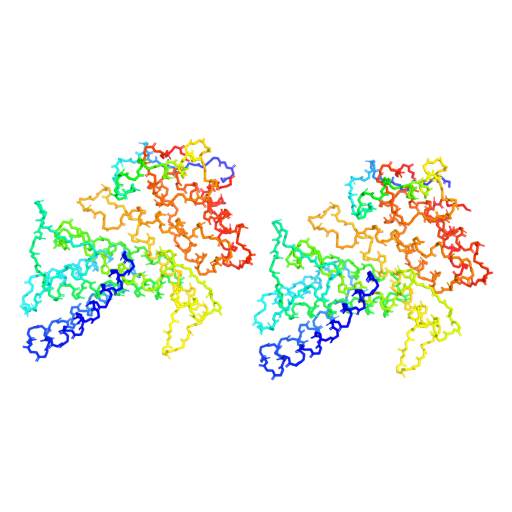2747 C C . ILE B 2 106 ? 128.095 -7.134 70.491 1.00 32.52 317 ILE A C 1
ATOM 2748 O O . ILE B 2 106 ? 127.951 -6.347 69.546 1.00 34.93 317 ILE A O 1
ATOM 2764 N N . PHE B 2 107 ? 129.271 -7.299 71.099 1.00 32.08 318 PHE A N 1
ATOM 2765 C CA . PHE B 2 107 ? 130.452 -6.555 70.669 1.00 30.61 318 PHE A CA 1
ATOM 2766 C C . PHE B 2 107 ? 130.956 -7.062 69.324 1.00 34.68 318 PHE A C 1
ATOM 2767 O O . PHE B 2 107 ? 131.206 -6.273 68.404 1.00 33.09 318 PHE A O 1
ATOM 2784 N N . VAL B 2 108 ? 131.115 -8.380 69.191 1.00 32.87 319 VAL A N 1
ATOM 2785 C CA . VAL B 2 108 ? 131.565 -8.943 67.920 1.00 34.65 319 VAL A CA 1
ATOM 2786 C C . VAL B 2 108 ? 130.574 -8.599 66.821 1.00 32.70 319 VAL A C 1
ATOM 2787 O O . VAL B 2 108 ? 130.959 -8.183 65.721 1.00 32.15 319 VAL A O 1
ATOM 2800 N N . TYR B 2 109 ? 129.281 -8.746 67.114 1.00 33.43 320 TYR A N 1
ATOM 2801 C CA . TYR B 2 109 ? 128.239 -8.419 66.150 1.00 28.57 320 TYR A CA 1
ATOM 2802 C C . TYR B 2 109 ? 128.403 -7.002 65.617 1.00 31.76 320 TYR A C 1
ATOM 2803 O O . TYR B 2 109 ? 128.303 -6.767 64.410 1.00 31.92 320 TYR A O 1
ATOM 2821 N N . LEU B 2 110 ? 128.647 -6.036 66.506 1.00 34.71 321 LEU A N 1
ATOM 2822 C CA . LEU B 2 110 ? 128.710 -4.648 66.060 1.00 37.09 321 LEU A CA 1
ATOM 2823 C C . LEU B 2 110 ? 130.013 -4.338 65.330 1.00 29.89 321 LEU A C 1
ATOM 2824 O O . LEU B 2 110 ? 130.035 -3.447 64.473 1.00 30.37 321 LEU A O 1
ATOM 2840 N N . ILE B 2 111 ? 131.105 -5.041 65.640 1.00 31.91 322 ILE A N 1
ATOM 2841 C CA . ILE B 2 111 ? 132.288 -4.948 64.786 1.00 29.85 322 ILE A CA 1
ATOM 2842 C C . ILE B 2 111 ? 131.932 -5.392 63.376 1.00 32.52 322 ILE A C 1
ATOM 2843 O O . ILE B 2 111 ? 132.292 -4.740 62.387 1.00 33.19 322 ILE A O 1
ATOM 2859 N N . ASN B 2 112 ? 131.202 -6.506 63.267 1.00 31.84 323 ASN A N 1
ATOM 2860 C CA . ASN B 2 112 ? 130.769 -7.001 61.966 1.00 30.91 323 ASN A CA 1
ATOM 2861 C C . ASN B 2 112 ? 129.857 -6.000 61.263 1.00 33.33 323 ASN A C 1
ATOM 2862 O O . ASN B 2 112 ? 129.978 -5.780 60.052 1.00 32.38 323 ASN A O 1
ATOM 2873 N N . ILE B 2 113 ? 128.930 -5.386 62.000 1.00 31.02 324 ILE A N 1
ATOM 2874 C CA . ILE B 2 113 ? 128.088 -4.348 61.410 1.00 31.25 324 ILE A CA 1
ATOM 2875 C C . ILE B 2 113 ? 128.949 -3.197 60.913 1.00 29.61 324 ILE A C 1
ATOM 2876 O O . ILE B 2 113 ? 128.713 -2.644 59.831 1.00 36.35 324 ILE A O 1
ATOM 2892 N N . PHE B 2 114 ? 129.944 -2.804 61.708 1.00 35.21 325 PHE A N 1
ATOM 2893 C CA . PHE B 2 114 ? 130.850 -1.731 61.312 1.00 33.12 325 PHE A CA 1
ATOM 2894 C C . PHE B 2 114 ? 131.620 -2.093 60.048 1.00 32.20 325 PHE A C 1
ATOM 2895 O O . PHE B 2 114 ? 131.774 -1.262 59.147 1.00 31.50 325 PHE A O 1
ATOM 2912 N N . ALA B 2 115 ? 132.110 -3.332 59.963 1.00 31.68 326 ALA A N 1
ATOM 2913 C CA . ALA B 2 115 ? 132.856 -3.754 58.781 1.00 35.34 326 ALA A CA 1
ATOM 2914 C C . ALA B 2 115 ? 131.966 -3.770 57.547 1.00 37.08 326 ALA A C 1
ATOM 2915 O O . ALA B 2 115 ? 132.370 -3.308 56.472 1.00 33.54 326 ALA A O 1
ATOM 2922 N N . LYS B 2 116 ? 130.751 -4.302 57.682 1.00 30.74 327 LYS A N 1
ATOM 2923 C CA . LYS B 2 116 ? 129.832 -4.329 56.554 1.00 33.21 327 LYS A CA 1
ATOM 2924 C C . LYS B 2 116 ? 129.480 -2.917 56.106 1.00 37.68 327 LYS A C 1
ATOM 2925 O O . LYS B 2 116 ? 129.419 -2.639 54.904 1.00 24.80 327 LYS A O 1
ATOM 2944 N N . ALA B 2 117 ? 129.250 -2.009 57.056 1.00 33.53 328 ALA A N 1
ATOM 2945 C CA . ALA B 2 117 ? 128.953 -0.627 56.693 1.00 39.24 328 ALA A CA 1
ATOM 2946 C C . ALA B 2 117 ? 130.121 0.004 55.941 1.00 31.94 328 ALA A C 1
ATOM 2947 O O . ALA B 2 117 ? 129.928 0.660 54.911 1.00 36.97 328 ALA A O 1
ATOM 2954 N N . ALA B 2 118 ? 131.347 -0.191 56.435 1.00 35.81 329 ALA A N 1
ATOM 2955 C CA . ALA B 2 118 ? 132.514 0.351 55.745 1.00 32.23 329 ALA A CA 1
ATOM 2956 C C . ALA B 2 118 ? 132.605 -0.189 54.323 1.00 33.45 329 ALA A C 1
ATOM 2957 O O . ALA B 2 118 ? 132.793 0.574 53.369 1.00 35.42 329 ALA A O 1
ATOM 2964 N N . ILE B 2 119 ? 132.470 -1.510 54.161 1.00 31.82 330 ILE A N 1
ATOM 2965 C CA . ILE B 2 119 ? 132.522 -2.113 52.829 1.00 35.43 330 ILE A CA 1
ATOM 2966 C C . ILE B 2 119 ? 131.481 -1.479 51.918 1.00 36.93 330 ILE A C 1
ATOM 2967 O O . ILE B 2 119 ? 131.760 -1.168 50.753 1.00 31.78 330 ILE A O 1
ATOM 2983 N N . SER B 2 120 ? 130.262 -1.280 52.432 1.00 32.66 331 SER A N 1
ATOM 2984 C CA . SER B 2 120 ? 129.192 -0.715 51.619 1.00 34.65 331 SER A CA 1
ATOM 2985 C C . SER B 2 120 ? 129.502 0.711 51.187 1.00 36.48 331 SER A C 1
ATOM 2986 O O . SER B 2 120 ? 129.110 1.120 50.091 1.00 37.70 331 SER A O 1
ATOM 2994 N N . GLN B 2 121 ? 130.187 1.487 52.030 1.00 34.52 332 GLN A N 1
ATOM 2995 C CA . GLN B 2 121 ? 130.576 2.834 51.623 1.00 38.93 332 GLN A CA 1
ATOM 2996 C C . GLN B 2 121 ? 131.597 2.795 50.494 1.00 40.09 332 GLN A C 1
ATOM 2997 O O . GLN B 2 121 ? 131.503 3.577 49.541 1.00 40.63 332 GLN A O 1
ATOM 3011 N N . PHE B 2 122 ? 132.588 1.906 50.583 1.00 40.47 333 PHE A N 1
ATOM 3012 C CA . PHE B 2 122 ? 133.513 1.729 49.468 1.00 39.25 333 PHE A CA 1
ATOM 3013 C C . PHE B 2 122 ? 132.745 1.444 48.184 1.00 36.59 333 PHE A C 1
ATOM 3014 O O . PHE B 2 122 ? 132.956 2.094 47.156 1.00 41.59 333 PHE A O 1
ATOM 3031 N N . ILE B 2 123 ? 131.824 0.484 48.239 1.00 41.67 334 ILE A N 1
ATOM 3032 C CA . ILE B 2 123 ? 131.093 0.072 47.045 1.00 44.34 334 ILE A CA 1
ATOM 3033 C C . ILE B 2 123 ? 130.186 1.194 46.550 1.00 48.52 334 ILE A C 1
ATOM 3034 O O . ILE B 2 123 ? 130.222 1.567 45.372 1.00 49.25 334 ILE A O 1
ATOM 3050 N N . ASN B 2 124 ? 129.362 1.748 47.439 1.00 38.07 335 ASN A N 1
ATOM 3051 C CA . ASN B 2 124 ? 128.294 2.645 47.012 1.00 46.17 335 ASN A CA 1
ATOM 3052 C C . ASN B 2 124 ? 128.786 4.059 46.730 1.00 50.85 335 ASN A C 1
ATOM 3053 O O . ASN B 2 124 ? 128.166 4.773 45.933 1.00 58.51 335 ASN A O 1
ATOM 3064 N N . GLU B 2 125 ? 129.873 4.487 47.366 1.00 45.75 336 GLU A N 1
ATOM 3065 C CA . GLU B 2 125 ? 130.345 5.861 47.240 1.00 47.28 336 GLU A CA 1
ATOM 3066 C C . GLU B 2 125 ? 131.710 5.960 46.577 1.00 51.48 336 GLU A C 1
ATOM 3067 O O . GLU B 2 125 ? 131.868 6.721 45.615 1.00 52.21 336 GLU A O 1
ATOM 3079 N N . ALA B 2 126 ? 132.710 5.222 47.063 1.00 50.63 337 ALA A N 1
ATOM 3080 C CA . ALA B 2 126 ? 134.041 5.303 46.472 1.00 49.85 337 ALA A CA 1
ATOM 3081 C C . ALA B 2 126 ? 134.076 4.779 45.046 1.00 49.34 337 ALA A C 1
ATOM 3082 O O . ALA B 2 126 ? 135.059 5.021 44.338 1.00 50.27 337 ALA A O 1
ATOM 3089 N N . GLY B 2 127 ? 133.038 4.065 44.612 1.00 50.03 338 GLY A N 1
ATOM 3090 C CA . GLY B 2 127 ? 132.959 3.650 43.218 1.00 70.88 338 GLY A CA 1
ATOM 3091 C C . GLY B 2 127 ? 132.867 4.857 42.294 1.00 70.63 338 GLY A C 1
ATOM 3092 O O . GLY B 2 127 ? 133.535 4.907 41.255 1.00 65.61 338 GLY A O 1
ATOM 3095 N N . ALA B 2 128 ? 132.047 5.843 42.662 1.00 64.56 339 ALA A N 1
ATOM 3096 C CA . ALA B 2 128 ? 131.904 7.051 41.858 1.00 60.91 339 ALA A CA 1
ATOM 3097 C C . ALA B 2 128 ? 132.987 8.074 42.182 1.00 65.66 339 ALA A C 1
ATOM 3098 O O . ALA B 2 128 ? 133.497 8.746 41.279 1.00 73.75 339 ALA A O 1
ATOM 3105 N N . ARG B 2 129 ? 133.355 8.200 43.459 1.00 66.14 340 ARG A N 1
ATOM 3106 C CA . ARG B 2 129 ? 134.315 9.203 43.923 1.00 65.85 340 ARG A CA 1
ATOM 3107 C C . ARG B 2 129 ? 135.363 8.510 44.786 1.00 55.79 340 ARG A C 1
ATOM 3108 O O . ARG B 2 129 ? 135.273 8.521 46.021 1.00 47.22 340 ARG A O 1
ATOM 3129 N N . PRO B 2 130 ? 136.383 7.904 44.167 1.00 54.35 341 PRO A N 1
ATOM 3130 C CA . PRO B 2 130 ? 137.351 7.110 44.940 1.00 50.58 341 PRO A CA 1
ATOM 3131 C C . PRO B 2 130 ? 137.958 7.850 46.122 1.00 48.54 341 PRO A C 1
ATOM 3132 O O . PRO B 2 130 ? 138.388 7.220 47.094 1.00 49.43 341 PRO A O 1
ATOM 3143 N N . GLU B 2 131 ? 137.997 9.183 46.064 1.00 50.82 342 GLU A N 1
ATOM 3144 C CA . GLU B 2 131 ? 138.573 9.946 47.166 1.00 54.15 342 GLU A CA 1
ATOM 3145 C C . GLU B 2 131 ? 137.755 9.823 48.446 1.00 46.81 342 GLU A C 1
ATOM 3146 O O . GLU B 2 131 ? 138.277 10.123 49.525 1.00 48.56 342 GLU A O 1
ATOM 3158 N N . THR B 2 132 ? 136.492 9.395 48.357 1.00 44.40 343 THR A N 1
ATOM 3159 C CA . THR B 2 132 ? 135.672 9.217 49.551 1.00 50.58 343 THR A CA 1
ATOM 3160 C C . THR B 2 132 ? 136.047 7.971 50.344 1.00 48.40 343 THR A C 1
ATOM 3161 O O . THR B 2 132 ? 135.543 7.795 51.457 1.00 44.87 343 THR A O 1
ATOM 3172 N N . ALA B 2 133 ? 136.907 7.104 49.803 1.00 46.19 344 ALA A N 1
ATOM 3173 C CA . ALA B 2 133 ? 137.325 5.916 50.541 1.00 40.69 344 ALA A CA 1
ATOM 3174 C C . ALA B 2 133 ? 138.254 6.264 51.697 1.00 39.79 344 ALA A C 1
ATOM 3175 O O . ALA B 2 133 ? 138.216 5.605 52.742 1.00 41.51 344 ALA A O 1
ATOM 3182 N N . ASP B 2 134 ? 139.074 7.303 51.542 1.00 39.67 345 ASP A N 1
ATOM 3183 C CA . ASP B 2 134 ? 140.093 7.597 52.547 1.00 39.53 345 ASP A CA 1
ATOM 3184 C C . ASP B 2 134 ? 139.501 7.922 53.912 1.00 40.51 345 ASP A C 1
ATOM 3185 O O . ASP B 2 134 ? 140.002 7.388 54.917 1.00 42.60 345 ASP A O 1
ATOM 3194 N N . PRO B 2 135 ? 138.480 8.775 54.040 1.00 41.75 346 PRO A N 1
ATOM 3195 C CA . PRO B 2 135 ? 137.901 9.002 55.377 1.00 42.52 346 PRO A CA 1
ATOM 3196 C C . PRO B 2 135 ? 137.270 7.757 55.986 1.00 41.93 346 PRO A C 1
ATOM 3197 O O . PRO B 2 135 ? 137.324 7.585 57.211 1.00 41.17 346 PRO A O 1
ATOM 3208 N N . VAL B 2 136 ? 136.667 6.884 55.175 1.00 41.62 347 VAL A N 1
ATOM 3209 C CA . VAL B 2 136 ? 136.150 5.625 55.704 1.00 40.07 347 VAL A CA 1
ATOM 3210 C C . VAL B 2 136 ? 137.296 4.754 56.194 1.00 35.81 347 VAL A C 1
ATOM 3211 O O . VAL B 2 136 ? 137.223 4.160 57.276 1.00 32.78 347 VAL A O 1
ATOM 3224 N N . GLY B 2 137 ? 138.375 4.669 55.412 1.00 40.92 348 GLY A N 1
ATOM 3225 C CA . GLY B 2 137 ? 139.520 3.878 55.832 1.00 33.98 348 GLY A CA 1
ATOM 3226 C C . GLY B 2 137 ? 140.147 4.391 57.114 1.00 33.64 348 GLY A C 1
ATOM 3227 O O . GLY B 2 137 ? 140.564 3.606 57.969 1.00 34.38 348 GLY A O 1
ATOM 3231 N N . ILE B 2 138 ? 140.238 5.714 57.258 1.00 38.28 349 ILE A N 1
ATOM 3232 C CA . ILE B 2 138 ? 140.771 6.296 58.487 1.00 38.89 349 ILE A CA 1
ATOM 3233 C C . ILE B 2 138 ? 139.932 5.868 59.679 1.00 36.13 349 ILE A C 1
ATOM 3234 O O . ILE B 2 138 ? 140.465 5.542 60.746 1.00 41.38 349 ILE A O 1
ATOM 3250 N N . CYS B 2 139 ? 138.605 5.874 59.525 1.00 41.18 350 CYS A N 1
ATOM 3251 C CA . CYS B 2 139 ? 137.732 5.513 60.637 1.00 39.58 350 CYS A CA 1
ATOM 3252 C C . CYS B 2 139 ? 137.891 4.044 61.009 1.00 37.17 350 CYS A C 1
ATOM 3253 O O . CYS B 2 139 ? 137.936 3.702 62.196 1.00 38.95 350 CYS A O 1
ATOM 3261 N N . VAL B 2 140 ? 137.982 3.161 60.011 1.00 33.10 351 VAL A N 1
ATOM 3262 C CA . VAL B 2 140 ? 138.206 1.744 60.292 1.00 35.39 351 VAL A CA 1
ATOM 3263 C C . VAL B 2 140 ? 139.486 1.565 61.097 1.00 40.36 351 VAL A C 1
ATOM 3264 O O . VAL B 2 140 ? 139.499 0.899 62.138 1.00 41.02 351 VAL A O 1
ATOM 3277 N N . ALA B 2 141 ? 140.584 2.157 60.623 1.00 38.36 352 ALA A N 1
ATOM 3278 C CA . ALA B 2 141 ? 141.873 1.956 61.277 1.00 36.97 352 ALA A CA 1
ATOM 3279 C C . ALA B 2 141 ? 141.878 2.537 62.685 1.00 38.80 352 ALA A C 1
ATOM 3280 O O . ALA B 2 141 ? 142.486 1.965 63.598 1.00 38.16 352 ALA A O 1
ATOM 3287 N N . ALA B 2 142 ? 141.207 3.674 62.883 1.00 39.69 353 ALA A N 1
ATOM 3288 C CA . ALA B 2 142 ? 141.166 4.292 64.205 1.00 38.32 353 ALA A CA 1
ATOM 3289 C C . ALA B 2 142 ? 140.383 3.434 65.188 1.00 37.96 353 ALA A C 1
ATOM 3290 O O . ALA B 2 142 ? 140.791 3.273 66.343 1.00 40.43 353 ALA A O 1
ATOM 3297 N N . ILE B 2 143 ? 139.259 2.871 64.745 1.00 39.45 354 ILE A N 1
ATOM 3298 C CA . ILE B 2 143 ? 138.410 2.093 65.641 1.00 37.29 354 ILE A CA 1
ATOM 3299 C C . ILE B 2 143 ? 139.072 0.766 65.984 1.00 34.96 354 ILE A C 1
ATOM 3300 O O . ILE B 2 143 ? 139.209 0.407 67.159 1.00 42.93 354 ILE A O 1
ATOM 3316 N N . LEU B 2 144 ? 139.502 0.020 64.969 1.00 32.37 355 LEU A N 1
ATOM 3317 C CA . LEU B 2 144 ? 140.000 -1.328 65.210 1.00 41.63 355 LEU A CA 1
ATOM 3318 C C . LEU B 2 144 ? 141.335 -1.345 65.941 1.00 38.35 355 LEU A C 1
ATOM 3319 O O . LEU B 2 144 ? 141.714 -2.391 66.479 1.00 38.84 355 LEU A O 1
ATOM 3335 N N . SER B 2 145 ? 142.049 -0.224 65.983 1.00 39.87 356 SER A N 1
ATOM 3336 C CA . SER B 2 145 ? 143.305 -0.146 66.719 1.00 40.01 356 SER A CA 1
ATOM 3337 C C . SER B 2 145 ? 143.138 0.385 68.142 1.00 41.10 356 SER A C 1
ATOM 3338 O O . SER B 2 145 ? 144.121 0.425 68.888 1.00 39.75 356 SER A O 1
ATOM 3346 N N . GLU B 2 146 ? 141.938 0.796 68.537 1.00 43.67 357 GLU A N 1
ATOM 3347 C CA . GLU B 2 146 ? 141.724 1.233 69.909 1.00 45.13 357 GLU A CA 1
ATOM 3348 C C . GLU B 2 146 ? 142.186 0.138 70.872 1.00 41.09 357 GLU A C 1
ATOM 3349 O O . GLU B 2 146 ? 141.784 -1.023 70.715 1.00 42.42 357 GLU A O 1
ATOM 3361 N N . PRO B 2 147 ? 143.040 0.451 71.853 1.00 43.54 358 PRO A N 1
ATOM 3362 C CA . PRO B 2 147 ? 143.524 -0.606 72.758 1.00 43.55 358 PRO A CA 1
ATOM 3363 C C . PRO B 2 147 ? 142.417 -1.383 73.448 1.00 42.53 358 PRO A C 1
ATOM 3364 O O . PRO B 2 147 ? 142.587 -2.580 73.710 1.00 40.07 358 PRO A O 1
ATOM 3375 N N . ASP B 2 148 ? 141.287 -0.742 73.755 1.00 36.78 359 ASP A N 1
ATOM 3376 C CA . ASP B 2 148 ? 140.199 -1.437 74.433 1.00 47.90 359 ASP A CA 1
ATOM 3377 C C . ASP B 2 148 ? 139.488 -2.435 73.531 1.00 41.77 359 ASP A C 1
ATOM 3378 O O . ASP B 2 148 ? 138.782 -3.312 74.039 1.00 36.44 359 ASP A O 1
ATOM 3387 N N . PHE B 2 149 ? 139.648 -2.323 72.213 1.00 37.95 360 PHE A N 1
ATOM 3388 C CA . PHE B 2 149 ? 138.995 -3.229 71.278 1.00 37.32 360 PHE A CA 1
ATOM 3389 C C . PHE B 2 149 ? 139.940 -4.287 70.727 1.00 40.27 360 PHE A C 1
ATOM 3390 O O . PHE B 2 149 ? 139.523 -5.096 69.894 1.00 41.85 360 PHE A O 1
ATOM 3407 N N . LEU B 2 150 ? 141.192 -4.305 71.172 1.00 40.22 361 LEU A N 1
ATOM 3408 C CA . LEU B 2 150 ? 142.100 -5.385 70.823 1.00 44.32 361 LEU A CA 1
ATOM 3409 C C . LEU B 2 150 ? 141.784 -6.612 71.663 1.00 44.72 361 LEU A C 1
ATOM 3410 O O . LEU B 2 150 ? 141.486 -6.506 72.858 1.00 42.95 361 LEU A O 1
ATOM 3426 N N . TRP B 2 151 ? 141.841 -7.781 71.035 1.00 41.14 362 TRP A N 1
ATOM 3427 C CA . TRP B 2 151 ? 141.706 -9.046 71.745 1.00 40.25 362 TRP A CA 1
ATOM 3428 C C . TRP B 2 151 ? 143.053 -9.750 71.726 1.00 44.81 362 TRP A C 1
ATOM 3429 O O . TRP B 2 151 ? 143.586 -10.050 70.650 1.00 38.35 362 TRP A O 1
ATOM 3450 N N . ARG B 2 152 ? 143.603 -9.990 72.918 1.00 38.73 363 ARG A N 1
ATOM 3451 C CA . ARG B 2 152 ? 144.875 -10.688 73.089 1.00 37.24 363 ARG A CA 1
ATOM 3452 C C . ARG B 2 152 ? 145.987 -10.032 72.280 1.00 36.33 363 ARG A C 1
ATOM 3453 O O . ARG B 2 152 ? 146.803 -10.702 71.648 1.00 40.86 363 ARG A O 1
ATOM 3474 N N . GLY B 2 153 ? 146.023 -8.701 72.309 1.00 39.75 364 GLY A N 1
ATOM 3475 C CA . GLY B 2 153 ? 147.134 -7.951 71.768 1.00 50.71 364 GLY A CA 1
ATOM 3476 C C . GLY B 2 153 ? 146.989 -7.480 70.336 1.00 40.08 364 GLY A C 1
ATOM 3477 O O . GLY B 2 153 ? 147.786 -6.638 69.901 1.00 44.02 364 GLY A O 1
ATOM 3481 N N . ALA B 2 154 ? 146.010 -7.983 69.585 1.00 42.47 365 ALA A N 1
ATOM 3482 C CA . ALA B 2 154 ? 145.848 -7.616 68.184 1.00 41.11 365 ALA A CA 1
ATOM 3483 C C . ALA B 2 154 ? 144.401 -7.227 67.909 1.00 40.29 365 ALA A C 1
ATOM 3484 O O . ALA B 2 154 ? 143.494 -7.507 68.698 1.00 40.44 365 ALA A O 1
ATOM 3491 N N . SER B 2 155 ? 144.194 -6.571 66.771 1.00 39.07 366 SER A N 1
ATOM 3492 C CA . SER B 2 155 ? 142.871 -6.101 66.399 1.00 41.39 366 SER A CA 1
ATOM 3493 C C . SER B 2 155 ? 142.017 -7.257 65.887 1.00 33.81 366 SER A C 1
ATOM 3494 O O . SER B 2 155 ? 142.492 -8.375 65.666 1.00 32.42 366 SER A O 1
ATOM 3502 N N . LEU B 2 156 ? 140.728 -6.970 65.711 1.00 32.83 367 LEU A N 1
ATOM 3503 C CA . LEU B 2 156 ? 139.788 -7.889 65.084 1.00 36.86 367 LEU A CA 1
ATOM 3504 C C . LEU B 2 156 ? 139.558 -7.552 63.613 1.00 34.43 367 LEU A C 1
ATOM 3505 O O . LEU B 2 156 ? 138.454 -7.740 63.094 1.00 34.05 367 LEU A O 1
ATOM 3521 N N . ILE B 2 157 ? 140.597 -7.060 62.935 1.00 33.36 368 ILE A N 1
ATOM 3522 C CA . ILE B 2 157 ? 140.515 -6.690 61.525 1.00 33.45 368 ILE A CA 1
ATOM 3523 C C . ILE B 2 157 ? 140.153 -7.875 60.638 1.00 37.23 368 ILE A C 1
ATOM 3524 O O . ILE B 2 157 ? 139.652 -7.680 59.525 1.00 38.48 368 ILE A O 1
ATOM 3540 N N . ASP B 2 158 ? 140.400 -9.106 61.093 1.00 36.46 369 ASP A N 1
ATOM 3541 C CA . ASP B 2 158 ? 140.091 -10.269 60.261 1.00 35.56 369 ASP A CA 1
ATOM 3542 C C . ASP B 2 158 ? 138.610 -10.330 59.906 1.00 35.29 369 ASP A C 1
ATOM 3543 O O . ASP B 2 158 ? 138.241 -10.923 58.886 1.00 34.51 369 ASP A O 1
ATOM 3552 N N . ILE B 2 159 ? 137.747 -9.729 60.728 1.00 34.79 370 ILE A N 1
ATOM 3553 C CA . ILE B 2 159 ? 136.325 -9.661 60.400 1.00 35.66 370 ILE A CA 1
ATOM 3554 C C . ILE B 2 159 ? 136.113 -8.848 59.127 1.00 36.23 370 ILE A C 1
ATOM 3555 O O . ILE B 2 159 ? 135.273 -9.192 58.285 1.00 31.27 370 ILE A O 1
ATOM 3571 N N . LEU B 2 160 ? 136.865 -7.758 58.969 1.00 37.82 371 LEU A N 1
ATOM 3572 C CA . LEU B 2 160 ? 136.741 -6.932 57.773 1.00 32.04 371 LEU A CA 1
ATOM 3573 C C . LEU B 2 160 ? 137.382 -7.602 56.565 1.00 32.24 371 LEU A C 1
ATOM 3574 O O . LEU B 2 160 ? 136.813 -7.589 55.466 1.00 34.57 371 LEU A O 1
ATOM 3590 N N . ILE B 2 161 ? 138.574 -8.177 56.741 1.00 34.62 372 ILE A N 1
ATOM 3591 C CA . ILE B 2 161 ? 139.272 -8.804 55.621 1.00 33.53 372 ILE A CA 1
ATOM 3592 C C . ILE B 2 161 ? 138.483 -10.001 55.104 1.00 36.77 372 ILE A C 1
ATOM 3593 O O . ILE B 2 161 ? 138.466 -10.277 53.898 1.00 33.77 372 ILE A O 1
ATOM 3609 N N . ALA B 2 162 ? 137.815 -10.731 56.004 1.00 33.73 373 ALA A N 1
ATOM 3610 C CA . ALA B 2 162 ? 136.990 -11.858 55.572 1.00 35.17 373 ALA A CA 1
ATOM 3611 C C . ALA B 2 162 ? 135.943 -11.419 54.555 1.00 37.32 373 ALA A C 1
ATOM 3612 O O . ALA B 2 162 ? 135.700 -12.115 53.564 1.00 38.35 373 ALA A O 1
ATOM 3619 N N . LYS B 2 163 ? 135.318 -10.259 54.772 1.00 38.40 374 LYS A N 1
ATOM 3620 C CA . LYS B 2 163 ? 134.364 -9.751 53.790 1.00 36.44 374 LYS A CA 1
ATOM 3621 C C . LYS B 2 163 ? 135.076 -9.218 52.550 1.00 35.52 374 LYS A C 1
ATOM 3622 O O . LYS B 2 163 ? 134.592 -9.395 51.427 1.00 34.63 374 LYS A O 1
ATOM 3641 N N . PHE B 2 164 ? 136.219 -8.549 52.730 1.00 39.79 375 PHE A N 1
ATOM 3642 C CA . PHE B 2 164 ? 136.994 -8.088 51.579 1.00 40.72 375 PHE A CA 1
ATOM 3643 C C . PHE B 2 164 ? 137.341 -9.250 50.655 1.00 34.41 375 PHE A C 1
ATOM 3644 O O . PHE B 2 164 ? 137.247 -9.130 49.429 1.00 34.51 375 PHE A O 1
ATOM 3661 N N . ARG B 2 165 ? 137.757 -10.383 51.232 1.00 37.78 376 ARG A N 1
ATOM 3662 C CA . ARG B 2 165 ? 138.050 -11.582 50.450 1.00 41.65 376 ARG A CA 1
ATOM 3663 C C . ARG B 2 165 ? 136.882 -11.972 49.562 1.00 40.92 376 ARG A C 1
ATOM 3664 O O . ARG B 2 165 ? 137.088 -12.476 48.453 1.00 45.94 376 ARG A O 1
ATOM 3685 N N . ILE B 2 166 ? 135.654 -11.760 50.035 1.00 46.36 377 ILE A N 1
ATOM 3686 C CA . ILE B 2 166 ? 134.470 -12.175 49.292 1.00 41.14 377 ILE A CA 1
ATOM 3687 C C . ILE B 2 166 ? 134.215 -11.241 48.118 1.00 33.39 377 ILE A C 1
ATOM 3688 O O . ILE B 2 166 ? 133.912 -11.689 47.007 1.00 38.72 377 ILE A O 1
ATOM 3704 N N . VAL B 2 167 ? 134.315 -9.927 48.348 1.00 32.07 378 VAL A N 1
ATOM 3705 C CA . VAL B 2 167 ? 133.834 -8.954 47.369 1.00 40.05 378 VAL A CA 1
ATOM 3706 C C . VAL B 2 167 ? 134.915 -8.444 46.421 1.00 33.40 378 VAL A C 1
ATOM 3707 O O . VAL B 2 167 ? 134.581 -7.834 45.394 1.00 37.35 378 VAL A O 1
ATOM 3720 N N . CYS B 2 168 ? 136.196 -8.678 46.712 1.00 36.74 379 CYS A N 1
ATOM 3721 C CA . CYS B 2 168 ? 137.283 -8.269 45.817 1.00 39.72 379 CYS A CA 1
ATOM 3722 C C . CYS B 2 168 ? 138.407 -9.294 45.889 1.00 33.43 379 CYS A C 1
ATOM 3723 O O . CYS B 2 168 ? 139.502 -9.018 46.391 1.00 35.90 379 CYS A O 1
ATOM 3731 N N . PRO B 2 169 ? 138.170 -10.501 45.368 1.00 38.82 380 PRO A N 1
ATOM 3732 C CA . PRO B 2 169 ? 139.169 -11.570 45.515 1.00 34.72 380 PRO A CA 1
ATOM 3733 C C . PRO B 2 169 ? 140.455 -11.343 44.737 1.00 36.99 380 PRO A C 1
ATOM 3734 O O . PRO B 2 169 ? 141.467 -11.966 45.079 1.00 33.49 380 PRO A O 1
ATOM 3745 N N . VAL B 2 170 ? 140.468 -10.479 43.714 1.00 35.83 381 VAL A N 1
ATOM 3746 C CA . VAL B 2 170 ? 141.703 -10.264 42.965 1.00 33.72 381 VAL A CA 1
ATOM 3747 C C . VAL B 2 170 ? 142.775 -9.614 43.830 1.00 39.70 381 VAL A C 1
ATOM 3748 O O . VAL B 2 170 ? 143.968 -9.748 43.535 1.00 41.37 381 VAL A O 1
ATOM 3761 N N . LEU B 2 171 ? 142.384 -8.900 44.887 1.00 39.63 382 LEU A N 1
ATOM 3762 C CA . LEU B 2 171 ? 143.346 -8.378 45.850 1.00 38.10 382 LEU A CA 1
ATOM 3763 C C . LEU B 2 171 ? 144.050 -9.479 46.630 1.00 39.69 382 LEU A C 1
ATOM 3764 O O . LEU B 2 171 ? 145.041 -9.195 47.310 1.00 38.01 382 LEU A O 1
ATOM 3780 N N . PHE B 2 172 ? 143.565 -10.719 46.552 1.00 37.82 383 PHE A N 1
ATOM 3781 C CA . PHE B 2 172 ? 144.146 -11.833 47.291 1.00 40.26 383 PHE A CA 1
ATOM 3782 C C . PHE B 2 172 ? 144.683 -12.915 46.360 1.00 42.11 383 PHE A C 1
ATOM 3783 O O . PHE B 2 172 ? 144.895 -14.051 46.791 1.00 42.44 383 PHE A O 1
ATOM 3800 N N . GLY B 2 173 ? 144.915 -12.577 45.093 1.00 45.03 384 GLY A N 1
ATOM 3801 C CA . GLY B 2 173 ? 145.619 -13.447 44.175 1.00 41.78 384 GLY A CA 1
ATOM 3802 C C . GLY B 2 173 ? 144.747 -14.257 43.245 1.00 46.57 384 GLY A C 1
ATOM 3803 O O . GLY B 2 173 ? 145.282 -15.065 42.477 1.00 48.83 384 GLY A O 1
ATOM 3807 N N . TYR B 2 174 ? 143.432 -14.067 43.280 1.00 41.64 385 TYR A N 1
ATOM 3808 C CA . TYR B 2 174 ? 142.535 -14.867 42.462 1.00 47.46 385 TYR A CA 1
ATOM 3809 C C . TYR B 2 174 ? 142.424 -14.304 41.051 1.00 48.07 385 TYR A C 1
ATOM 3810 O O . TYR B 2 174 ? 142.509 -13.093 40.831 1.00 47.02 385 TYR A O 1
ATOM 3828 N N . ARG B 2 175 ? 142.234 -15.208 40.091 1.00 52.25 386 ARG A N 1
ATOM 3829 C CA . ARG B 2 175 ? 142.138 -14.849 38.685 1.00 51.45 386 ARG A CA 1
ATOM 3830 C C . ARG B 2 175 ? 140.992 -15.624 38.053 1.00 45.84 386 ARG A C 1
ATOM 3831 O O . ARG B 2 175 ? 140.610 -16.699 38.519 1.00 57.27 386 ARG A O 1
ATOM 3852 N N . GLY B 2 176 ? 140.455 -15.073 36.975 1.00 50.05 387 GLY A N 1
ATOM 3853 C CA . GLY B 2 176 ? 139.400 -15.750 36.248 1.00 52.27 387 GLY A CA 1
ATOM 3854 C C . GLY B 2 176 ? 139.045 -14.979 34.999 1.00 51.79 387 GLY A C 1
ATOM 3855 O O . GLY B 2 176 ? 139.433 -13.819 34.821 1.00 52.71 387 GLY A O 1
ATOM 3859 N N . SER B 2 177 ? 138.299 -15.650 34.128 1.00 53.11 388 SER A N 1
ATOM 3860 C CA . SER B 2 177 ? 137.797 -15.039 32.908 1.00 44.46 388 SER A CA 1
ATOM 3861 C C . SER B 2 177 ? 136.481 -14.326 33.188 1.00 49.37 388 SER A C 1
ATOM 3862 O O . SER B 2 177 ? 135.590 -14.883 33.836 1.00 53.94 388 SER A O 1
ATOM 3870 N N . GLU B 2 178 ? 136.363 -13.098 32.691 1.00 50.16 389 GLU A N 1
ATOM 3871 C CA . GLU B 2 178 ? 135.130 -12.331 32.805 1.00 50.41 389 GLU A CA 1
ATOM 3872 C C . GLU B 2 178 ? 134.037 -12.822 31.863 1.00 63.24 389 GLU A C 1
ATOM 3873 O O . GLU B 2 178 ? 132.940 -12.251 31.868 1.00 54.95 389 GLU A O 1
ATOM 3885 N N . LYS B 2 179 ? 134.302 -13.860 31.068 1.00 66.82 390 LYS A N 1
ATOM 3886 C CA . LYS B 2 179 ? 133.352 -14.356 30.085 1.00 71.93 390 LYS A CA 1
ATOM 3887 C C . LYS B 2 179 ? 132.711 -15.680 30.472 1.00 70.73 390 LYS A C 1
ATOM 3888 O O . LYS B 2 179 ? 131.799 -16.132 29.771 1.00 83.77 390 LYS A O 1
ATOM 3907 N N . THR B 2 180 ? 133.156 -16.310 31.556 1.00 68.37 391 THR A N 1
ATOM 3908 C CA . THR B 2 180 ? 132.627 -17.594 31.986 1.00 73.84 391 THR A CA 1
ATOM 3909 C C . THR B 2 180 ? 131.958 -17.451 33.348 1.00 72.54 391 THR A C 1
ATOM 3910 O O . THR B 2 180 ? 132.241 -16.524 34.113 1.00 60.31 391 THR A O 1
ATOM 3921 N N . GLU B 2 181 ? 131.050 -18.386 33.638 1.00 71.84 392 GLU A N 1
ATOM 3922 C CA . GLU B 2 181 ? 130.381 -18.397 34.934 1.00 69.59 392 GLU A CA 1
ATOM 3923 C C . GLU B 2 181 ? 131.372 -18.696 36.052 1.00 64.98 392 GLU A C 1
ATOM 3924 O O . GLU B 2 181 ? 131.393 -18.010 37.081 1.00 58.60 392 GLU A O 1
ATOM 3936 N N . GLN B 2 182 ? 132.209 -19.718 35.862 1.00 56.14 393 GLN A N 1
ATOM 3937 C CA . GLN B 2 182 ? 133.204 -20.062 36.870 1.00 59.27 393 GLN A CA 1
ATOM 3938 C C . GLN B 2 182 ? 134.221 -18.943 37.056 1.00 59.92 393 GLN A C 1
ATOM 3939 O O . GLN B 2 182 ? 134.711 -18.726 38.170 1.00 57.53 393 GLN A O 1
ATOM 3953 N N . GLY B 2 183 ? 134.543 -18.218 35.984 1.00 56.66 394 GLY A N 1
ATOM 3954 C CA . GLY B 2 183 ? 135.514 -17.142 36.094 1.00 52.07 394 GLY A CA 1
ATOM 3955 C C . GLY B 2 183 ? 134.955 -15.916 36.789 1.00 49.57 394 GLY A C 1
ATOM 3956 O O . GLY B 2 183 ? 135.620 -15.321 37.643 1.00 48.33 394 GLY A O 1
ATOM 3960 N N . ARG B 2 184 ? 133.730 -15.516 36.434 1.00 51.48 395 ARG A N 1
ATOM 3961 C CA . ARG B 2 184 ? 133.095 -14.391 37.116 1.00 52.84 395 ARG A CA 1
ATOM 3962 C C . ARG B 2 184 ? 132.940 -14.659 38.608 1.00 51.21 395 ARG A C 1
ATOM 3963 O O . ARG B 2 184 ? 133.034 -13.730 39.420 1.00 48.88 395 ARG A O 1
ATOM 3984 N N . GLN B 2 185 ? 132.712 -15.915 38.992 1.00 51.85 396 GLN A N 1
ATOM 3985 C CA . GLN B 2 185 ? 132.582 -16.240 40.409 1.00 54.33 396 GLN A CA 1
ATOM 3986 C C . GLN B 2 185 ? 133.910 -16.061 41.139 1.00 52.89 396 GLN A C 1
ATOM 3987 O O . GLN B 2 185 ? 133.941 -15.560 42.269 1.00 50.30 396 GLN A O 1
ATOM 4001 N N . ARG B 2 186 ? 135.019 -16.454 40.505 1.00 48.79 397 ARG A N 1
ATOM 4002 C CA . ARG B 2 186 ? 136.330 -16.296 41.128 1.00 49.71 397 ARG A CA 1
ATOM 4003 C C . ARG B 2 186 ? 136.734 -14.832 41.245 1.00 44.59 397 ARG A C 1
ATOM 4004 O O . ARG B 2 186 ? 137.458 -14.466 42.178 1.00 43.79 397 ARG A O 1
ATOM 4025 N N . LEU B 2 187 ? 136.300 -13.991 40.308 1.00 39.53 398 LEU A N 1
ATOM 4026 C CA . LEU B 2 187 ? 136.642 -12.576 40.316 1.00 43.93 398 LEU A CA 1
ATOM 4027 C C . LEU B 2 187 ? 135.748 -11.753 41.234 1.00 46.31 398 LEU A C 1
ATOM 4028 O O . LEU B 2 187 ? 135.943 -10.536 41.331 1.00 42.57 398 LEU A O 1
ATOM 4044 N N . GLY B 2 188 ? 134.783 -12.373 41.906 1.00 43.13 399 GLY A N 1
ATOM 4045 C CA . GLY B 2 188 ? 133.854 -11.615 42.721 1.00 46.52 399 GLY A CA 1
ATOM 4046 C C . GLY B 2 188 ? 132.879 -10.781 41.923 1.00 39.91 399 GLY A C 1
ATOM 4047 O O . GLY B 2 188 ? 132.415 -9.747 42.412 1.00 39.54 399 GLY A O 1
ATOM 4051 N N . TRP B 2 189 ? 132.569 -11.193 40.698 1.00 43.91 400 TRP A N 1
ATOM 4052 C CA . TRP B 2 189 ? 131.542 -10.518 39.916 1.00 43.62 400 TRP A CA 1
ATOM 4053 C C . TRP B 2 189 ? 130.192 -10.761 40.580 1.00 39.22 400 TRP A C 1
ATOM 4054 O O . TRP B 2 189 ? 129.758 -11.910 40.723 1.00 35.07 400 TRP A O 1
ATOM 4075 N N . TRP B 2 190 ? 129.537 -9.685 40.996 1.00 40.22 401 TRP A N 1
ATOM 4076 C CA . TRP B 2 190 ? 128.433 -9.807 41.929 1.00 43.82 401 TRP A CA 1
ATOM 4077 C C . TRP B 2 190 ? 127.127 -10.114 41.203 1.00 48.92 401 TRP A C 1
ATOM 4078 O O . TRP B 2 190 ? 127.026 -10.047 39.974 1.00 44.73 401 TRP A O 1
ATOM 4099 N N . LYS B 2 191 ? 126.118 -10.462 41.997 1.00 48.19 402 LYS A N 1
ATOM 4100 C CA . LYS B 2 191 ? 124.783 -10.747 41.504 1.00 47.65 402 LYS A CA 1
ATOM 4101 C C . LYS B 2 191 ? 123.776 -9.899 42.265 1.00 47.96 402 LYS A C 1
ATOM 4102 O O . LYS B 2 191 ? 124.002 -9.522 43.417 1.00 43.83 402 LYS A O 1
ATOM 4121 N N . GLU B 2 192 ? 122.673 -9.581 41.595 1.00 49.23 403 GLU A N 1
ATOM 4122 C CA . GLU B 2 192 ? 121.548 -8.883 42.208 1.00 58.05 403 GLU A CA 1
ATOM 4123 C C . GLU B 2 192 ? 120.296 -9.686 41.888 1.00 56.61 403 GLU A C 1
ATOM 4124 O O . GLU B 2 192 ? 119.888 -9.772 40.726 1.00 55.70 403 GLU A O 1
ATOM 4136 N N . SER B 2 193 ? 119.705 -10.293 42.915 1.00 49.37 404 SER A N 1
ATOM 4137 C CA . SER B 2 193 ? 118.531 -11.147 42.747 1.00 50.28 404 SER A CA 1
ATOM 4138 C C . SER B 2 193 ? 118.803 -12.266 41.745 1.00 45.97 404 SER A C 1
ATOM 4139 O O . SER B 2 193 ? 117.964 -12.588 40.903 1.00 49.59 404 SER A O 1
ATOM 4147 N N . GLY B 2 194 ? 119.995 -12.855 41.827 1.00 44.51 405 GLY A N 1
ATOM 4148 C CA . GLY B 2 194 ? 120.301 -14.067 41.098 1.00 53.42 405 GLY A CA 1
ATOM 4149 C C . GLY B 2 194 ? 120.829 -13.886 39.68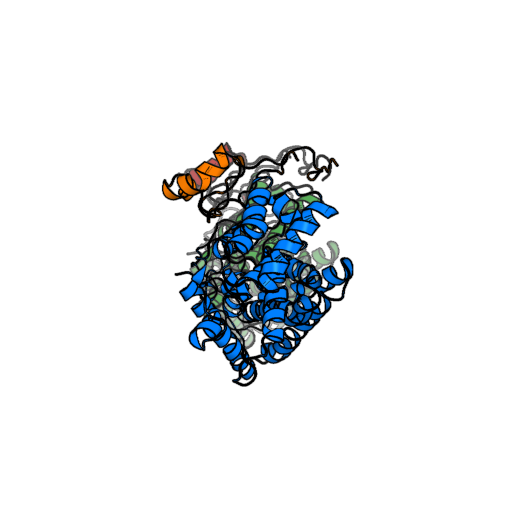9 1.00 60.23 405 GLY A C 1
ATOM 4150 O O . GLY B 2 194 ? 121.091 -14.891 39.016 1.00 54.49 405 GLY A O 1
ATOM 4154 N N . GLN B 2 195 ? 120.995 -12.654 39.216 1.00 55.99 406 GLN A N 1
ATOM 4155 C CA . GLN B 2 195 ? 121.521 -12.402 37.882 1.00 58.86 406 GLN A CA 1
ATOM 4156 C C . GLN B 2 195 ? 122.747 -11.499 37.965 1.00 59.23 406 GLN A C 1
ATOM 4157 O O . GLN B 2 195 ? 122.831 -10.614 38.823 1.00 47.63 406 GLN A O 1
ATOM 4171 N N . TRP B 2 196 ? 123.705 -11.740 37.068 1.00 50.95 407 TRP A N 1
ATOM 4172 C CA . TRP B 2 196 ? 124.939 -10.965 37.057 1.00 46.84 407 TRP A CA 1
ATOM 4173 C C . TRP B 2 196 ? 124.640 -9.480 36.913 1.00 44.19 407 TRP A C 1
ATOM 4174 O O . TRP B 2 196 ? 123.808 -9.074 36.098 1.00 49.78 407 TRP A O 1
ATOM 4195 N N . ILE B 2 197 ? 125.344 -8.660 37.693 1.00 40.65 408 ILE A N 1
ATOM 4196 C CA . ILE B 2 197 ? 125.257 -7.212 37.531 1.00 45.90 408 ILE A CA 1
ATOM 4197 C C . ILE B 2 197 ? 125.926 -6.820 36.217 1.00 45.16 408 ILE A C 1
ATOM 4198 O O . ILE B 2 197 ? 126.658 -7.615 35.614 1.00 41.19 408 ILE A O 1
ATOM 4214 N N . SER B 2 198 ? 125.678 -5.597 35.764 1.00 44.49 409 SER A N 1
ATOM 4215 C CA . SER B 2 198 ? 126.252 -5.136 34.509 1.00 48.78 409 SER A CA 1
ATOM 4216 C C . SER B 2 198 ? 127.756 -4.935 34.653 1.00 54.76 409 SER A C 1
ATOM 4217 O O . SER B 2 198 ? 128.278 -4.700 35.748 1.00 41.59 409 SER A O 1
ATOM 4225 N N . GLU B 2 199 ? 128.457 -5.022 33.523 1.00 51.02 410 GLU A N 1
ATOM 4226 C CA . GLU B 2 199 ? 129.901 -4.840 33.547 1.00 50.65 410 GLU A CA 1
ATOM 4227 C C . GLU B 2 199 ? 130.273 -3.489 34.146 1.00 46.84 410 GLU A C 1
ATOM 4228 O O . GLU B 2 199 ? 131.280 -3.373 34.851 1.00 51.20 410 GLU A O 1
ATOM 4240 N N . GLN B 2 200 ? 129.462 -2.458 33.897 1.00 50.37 411 GLN A N 1
ATOM 4241 C CA . GLN B 2 200 ? 129.780 -1.137 34.432 1.00 49.12 411 GLN A CA 1
ATOM 4242 C C . GLN B 2 200 ? 129.606 -1.093 35.946 1.00 55.76 411 GLN A C 1
ATOM 4243 O O . GLN B 2 200 ? 130.404 -0.461 36.648 1.00 49.44 411 GLN A O 1
ATOM 4257 N N . GLN B 2 201 ? 128.567 -1.743 36.472 1.00 50.26 412 GLN A N 1
ATOM 4258 C CA . GLN B 2 201 ? 128.401 -1.775 37.921 1.00 49.52 412 GLN A CA 1
ATOM 4259 C C . GLN B 2 201 ? 129.507 -2.595 38.572 1.00 41.56 412 GLN A C 1
ATOM 4260 O O . GLN B 2 201 ? 130.028 -2.217 39.626 1.00 39.68 412 GLN A O 1
ATOM 4274 N N . HIS B 2 202 ? 129.890 -3.711 37.952 1.00 36.94 413 HIS A N 1
ATOM 4275 C CA . HIS B 2 202 ? 131.008 -4.496 38.463 1.00 39.42 413 HIS A CA 1
ATOM 4276 C C . HIS B 2 202 ? 132.273 -3.647 38.560 1.00 42.44 413 HIS A C 1
ATOM 4277 O O . HIS B 2 202 ? 132.929 -3.607 39.606 1.00 43.76 413 HIS A O 1
ATOM 4292 N N . MET B 2 203 ? 132.628 -2.947 37.481 1.00 43.44 414 MET A N 1
ATOM 4293 C CA . MET B 2 203 ? 133.848 -2.148 37.510 1.00 46.39 414 MET A CA 1
ATOM 4294 C C . MET B 2 203 ? 133.741 -1.000 38.504 1.00 41.16 414 MET A C 1
ATOM 4295 O O . MET B 2 203 ? 134.757 -0.574 39.064 1.00 43.10 414 MET A O 1
ATOM 4309 N N . ASP B 2 204 ? 132.530 -0.488 38.738 1.00 45.60 415 ASP A N 1
ATOM 4310 C CA . ASP B 2 204 ? 132.336 0.490 39.803 1.00 42.35 415 ASP A CA 1
ATOM 4311 C C . ASP B 2 204 ? 132.643 -0.120 41.164 1.00 41.82 415 ASP A C 1
ATOM 4312 O O . ASP B 2 204 ? 133.294 0.511 42.003 1.00 43.23 415 ASP A O 1
ATOM 4321 N N . ARG B 2 205 ? 132.197 -1.359 41.395 1.00 41.60 416 ARG A N 1
ATOM 4322 C CA . ARG B 2 205 ? 132.501 -2.039 42.651 1.00 40.22 416 ARG A CA 1
ATOM 4323 C C . ARG B 2 205 ? 134.002 -2.209 42.832 1.00 41.80 416 ARG A C 1
ATOM 4324 O O . ARG B 2 205 ? 134.542 -1.954 43.916 1.00 33.45 416 ARG A O 1
ATOM 4345 N N . MET B 2 206 ? 134.692 -2.635 41.776 1.00 37.30 417 MET A N 1
ATOM 4346 C CA . MET B 2 206 ? 136.124 -2.885 41.875 1.00 38.78 417 MET A CA 1
ATOM 4347 C C . MET B 2 206 ? 136.891 -1.601 42.162 1.00 36.32 417 MET A C 1
ATOM 4348 O O . MET B 2 206 ? 137.864 -1.608 42.925 1.00 37.48 417 MET A O 1
ATOM 4362 N N . THR B 2 207 ? 136.472 -0.487 41.562 1.00 39.55 418 THR A N 1
ATOM 4363 C CA . THR B 2 207 ? 137.144 0.782 41.818 1.00 36.37 418 THR A CA 1
ATOM 4364 C C . THR B 2 207 ? 137.013 1.175 43.284 1.00 41.47 418 THR A C 1
ATOM 4365 O O . THR B 2 207 ? 138.006 1.501 43.944 1.00 40.09 418 THR A O 1
ATOM 4376 N N . GLY B 2 208 ? 135.789 1.142 43.813 1.00 35.97 419 GLY A N 1
ATOM 4377 C CA . GLY B 2 208 ? 135.580 1.508 45.202 1.00 40.26 419 GLY A CA 1
ATOM 4378 C C . GLY B 2 208 ? 136.292 0.589 46.174 1.00 40.69 419 GLY A C 1
ATOM 4379 O O . GLY B 2 208 ? 136.735 1.028 47.238 1.00 39.20 419 GLY A O 1
ATOM 4383 N N . LEU B 2 209 ? 136.415 -0.694 45.829 1.00 39.45 420 LEU A N 1
ATOM 4384 C CA . LEU B 2 209 ? 137.043 -1.646 46.740 1.00 36.73 420 LEU A CA 1
ATOM 4385 C C . LEU B 2 209 ? 138.563 -1.568 46.662 1.00 38.17 420 LEU A C 1
ATOM 4386 O O . LEU B 2 209 ? 139.250 -1.709 47.681 1.00 33.62 420 LEU A O 1
ATOM 4402 N N . GLY B 2 210 ? 139.105 -1.339 45.468 1.00 36.35 421 GLY A N 1
ATOM 4403 C CA . GLY B 2 210 ? 140.531 -1.093 45.361 1.00 33.67 421 GLY A CA 1
ATOM 4404 C C . GLY B 2 210 ? 140.949 0.149 46.121 1.00 34.72 421 GLY A C 1
ATOM 4405 O O . GLY B 2 210 ? 141.987 0.162 46.788 1.00 34.10 421 GLY A O 1
ATOM 4409 N N . ALA B 2 211 ? 140.134 1.206 46.047 1.00 30.90 422 ALA A N 1
ATOM 4410 C CA . ALA B 2 211 ? 140.440 2.435 46.771 1.00 33.06 422 ALA A CA 1
ATOM 4411 C C . ALA B 2 211 ? 140.292 2.238 48.271 1.00 31.80 422 ALA A C 1
ATOM 4412 O O . ALA B 2 211 ? 141.116 2.730 49.049 1.00 35.55 422 ALA A O 1
ATOM 4419 N N . GLY B 2 212 ? 139.247 1.521 48.694 1.00 31.93 423 GLY A N 1
ATOM 4420 C CA . GLY B 2 212 ? 139.057 1.271 50.112 1.00 32.13 423 GLY A CA 1
ATOM 4421 C C . GLY B 2 212 ? 140.140 0.384 50.692 1.00 32.23 423 GLY A C 1
ATOM 4422 O O . GLY B 2 212 ? 140.555 0.567 51.839 1.00 31.40 423 GLY A O 1
ATOM 4426 N N . PHE B 2 213 ? 140.615 -0.588 49.908 1.00 32.14 424 PHE A N 1
ATOM 4427 C CA . PHE B 2 213 ? 141.724 -1.425 50.356 1.00 34.22 424 PHE A CA 1
ATOM 4428 C C . PHE B 2 213 ? 142.977 -0.590 50.579 1.00 33.56 424 PHE A C 1
ATOM 4429 O O . PHE B 2 213 ? 143.672 -0.744 51.591 1.00 31.36 424 PHE A O 1
ATOM 4446 N N . ALA B 2 214 ? 143.294 0.292 49.630 1.00 37.15 425 ALA A N 1
ATOM 4447 C CA . ALA B 2 214 ? 144.416 1.203 49.823 1.00 33.87 425 ALA A CA 1
ATOM 4448 C C . ALA B 2 214 ? 144.187 2.082 51.042 1.00 31.78 425 ALA A C 1
ATOM 4449 O O . ALA B 2 214 ? 145.128 2.397 51.780 1.00 35.43 425 ALA A O 1
ATOM 4456 N N . ALA B 2 215 ? 142.934 2.474 51.280 1.00 31.87 426 ALA A N 1
ATOM 4457 C CA . ALA B 2 215 ? 142.632 3.350 52.404 1.00 30.33 426 ALA A CA 1
ATOM 4458 C C . ALA B 2 215 ? 142.916 2.675 53.739 1.00 37.30 426 ALA A C 1
ATOM 4459 O O . ALA B 2 215 ? 143.297 3.352 54.700 1.00 43.11 426 ALA A O 1
ATOM 4466 N N . ILE B 2 216 ? 142.742 1.355 53.828 1.00 27.90 427 ILE A N 1
ATOM 4467 C CA . ILE B 2 216 ? 142.984 0.670 55.092 1.00 32.51 427 ILE A CA 1
ATOM 4468 C C . ILE B 2 216 ? 144.411 0.146 55.208 1.00 34.47 427 ILE A C 1
ATOM 4469 O O . ILE B 2 216 ? 144.895 -0.051 56.331 1.00 37.49 427 ILE A O 1
ATOM 4485 N N . SER B 2 217 ? 145.099 -0.085 54.087 1.00 35.46 428 SER A N 1
ATOM 4486 C CA . SER B 2 217 ? 146.415 -0.706 54.110 1.00 28.57 428 SER A CA 1
ATOM 4487 C C . SER B 2 217 ? 147.562 0.289 54.006 1.00 37.41 428 SER A C 1
ATOM 4488 O O . SER B 2 217 ? 148.715 -0.115 54.168 1.00 37.51 428 SER A O 1
ATOM 4496 N N . LEU B 2 218 ? 147.289 1.566 53.749 1.00 38.45 429 LEU A N 1
ATOM 4497 C CA . LEU B 2 218 ? 148.336 2.579 53.661 1.00 33.66 429 LEU A CA 1
ATOM 4498 C C . LEU B 2 218 ? 148.138 3.677 54.695 1.00 37.01 429 LEU A C 1
ATOM 4499 O O . LEU B 2 218 ? 148.304 4.865 54.412 1.00 44.88 429 LEU A O 1
ATOM 4515 N N . ARG B 2 219 ? 147.806 3.289 55.918 1.00 36.51 430 ARG A N 1
ATOM 4516 C CA . ARG B 2 219 ? 147.690 4.223 57.025 1.00 37.45 430 ARG A CA 1
ATOM 4517 C C . ARG B 2 219 ? 148.998 4.246 57.804 1.00 40.26 430 ARG A C 1
ATOM 4518 O O . ARG B 2 219 ? 149.719 3.248 57.871 1.00 41.34 430 ARG A O 1
ATOM 4539 N N . LYS B 2 220 ? 149.309 5.400 58.382 1.00 44.80 431 LYS A N 1
ATOM 4540 C CA . LYS B 2 220 ? 150.562 5.594 59.100 1.00 52.93 431 LYS A CA 1
ATOM 4541 C C . LYS B 2 220 ? 150.278 5.815 60.577 1.00 44.40 431 LYS A C 1
ATOM 4542 O O . LYS B 2 220 ? 149.518 6.716 60.943 1.00 45.60 431 LYS A O 1
ATOM 4561 N N . PHE B 2 221 ? 150.900 4.989 61.416 1.00 48.63 432 PHE A N 1
ATOM 4562 C CA . PHE B 2 221 ? 150.728 5.035 62.860 1.00 50.03 432 PHE A CA 1
ATOM 4563 C C . PHE B 2 221 ? 152.001 5.444 63.588 1.00 49.17 432 PHE A C 1
ATOM 4564 O O . PHE B 2 221 ? 152.038 5.397 64.821 1.00 50.38 432 PHE A O 1
ATOM 4581 N N . ALA B 2 222 ? 153.044 5.846 62.857 1.00 48.08 433 ALA A N 1
ATOM 4582 C CA . ALA B 2 222 ? 154.319 6.164 63.493 1.00 57.81 433 ALA A CA 1
ATOM 4583 C C . ALA B 2 222 ? 154.161 7.256 64.544 1.00 56.99 433 ALA A C 1
ATOM 4584 O O . ALA B 2 222 ? 154.768 7.184 65.619 1.00 58.97 433 ALA A O 1
ATOM 4591 N N . LEU B 2 223 ? 153.353 8.277 64.255 1.00 50.95 434 LEU A N 1
ATOM 4592 C CA . LEU B 2 223 ? 153.112 9.379 65.177 1.00 61.80 434 LEU A CA 1
ATOM 4593 C C . LEU B 2 223 ? 151.949 9.104 66.126 1.00 62.46 434 LEU A C 1
ATOM 4594 O O . LEU B 2 223 ? 151.430 10.038 66.751 1.00 59.50 434 LEU A O 1
ATOM 4610 N N . SER B 2 224 ? 151.532 7.847 66.249 1.00 58.30 435 SER A N 1
ATOM 4611 C CA . SER B 2 224 ? 150.417 7.469 67.102 1.00 62.55 435 SER A CA 1
ATOM 4612 C C . SER B 2 224 ? 150.858 6.368 68.054 1.00 55.20 435 SER A C 1
ATOM 4613 O O . SER B 2 224 ? 151.719 5.547 67.725 1.00 56.84 435 SER A O 1
ATOM 4621 N N . LYS B 2 225 ? 150.257 6.363 69.242 1.00 63.68 436 LYS A N 1
ATOM 4622 C CA . LYS B 2 225 ? 150.526 5.325 70.229 1.00 62.66 436 LYS A CA 1
ATOM 4623 C C . LYS B 2 225 ? 149.813 4.014 69.921 1.00 59.81 436 LYS A C 1
ATOM 4624 O O . LYS B 2 225 ? 150.131 2.995 70.543 1.00 61.90 436 LYS A O 1
ATOM 4643 N N . LYS B 2 226 ? 148.870 4.012 68.985 1.00 51.75 437 LYS A N 1
ATOM 4644 C CA . LYS B 2 226 ? 148.208 2.782 68.582 1.00 54.17 437 LYS A CA 1
ATOM 4645 C C . LYS B 2 226 ? 149.095 1.993 67.622 1.00 49.29 437 LYS A C 1
ATOM 4646 O O . LYS B 2 226 ? 150.040 2.520 67.029 1.00 52.16 437 LYS A O 1
ATOM 4665 N N . GLN B 2 227 ? 148.776 0.710 67.474 1.00 46.91 438 GLN A N 1
ATOM 4666 C CA . GLN B 2 227 ? 149.430 -0.142 66.489 1.00 47.65 438 GLN A CA 1
ATOM 4667 C C . GLN B 2 227 ? 148.626 -0.155 65.197 1.00 43.16 438 GLN A C 1
ATOM 4668 O O . GLN B 2 227 ? 147.393 -0.109 65.217 1.00 44.30 438 GLN A O 1
ATOM 4682 N N . ASN B 2 228 ? 149.329 -0.217 64.081 1.00 41.78 439 ASN A N 1
ATOM 4683 C CA . ASN B 2 228 ? 148.676 -0.352 62.783 1.00 39.66 439 ASN A CA 1
ATOM 4684 C C . ASN B 2 228 ? 147.990 -1.712 62.704 1.00 34.13 439 ASN A C 1
ATOM 4685 O O . ASN B 2 228 ? 148.671 -2.739 62.803 1.00 37.37 439 ASN A O 1
ATOM 4696 N N . PRO B 2 229 ? 146.664 -1.778 62.532 1.00 35.23 440 PRO A N 1
ATOM 4697 C CA . PRO B 2 229 ? 146.000 -3.090 62.499 1.00 40.09 440 PRO A CA 1
ATOM 4698 C C . PRO B 2 229 ? 146.126 -3.817 61.171 1.00 39.29 440 PRO A C 1
ATOM 4699 O O . PRO B 2 229 ? 145.894 -5.034 61.130 1.00 39.58 440 PRO A O 1
ATOM 4710 N N . TYR B 2 230 ? 146.482 -3.120 60.094 1.00 38.29 441 TYR A N 1
ATOM 4711 C CA . TYR B 2 230 ? 146.633 -3.738 58.776 1.00 41.30 441 TYR A CA 1
ATOM 4712 C C . TYR B 2 230 ? 147.734 -2.992 58.030 1.00 35.50 441 TYR A C 1
ATOM 4713 O O . TYR B 2 230 ? 147.470 -2.109 57.204 1.00 31.14 441 TYR A O 1
ATOM 4731 N N . PRO B 2 231 ? 148.994 -3.319 58.307 1.00 40.18 442 PRO A N 1
ATOM 4732 C CA . PRO B 2 231 ? 150.105 -2.439 57.908 1.00 34.60 442 PRO A CA 1
ATOM 4733 C C . PRO B 2 231 ? 150.457 -2.572 56.435 1.00 37.70 442 PRO A C 1
ATOM 4734 O O . PRO B 2 231 ? 149.961 -3.467 55.735 1.00 35.59 442 PRO A O 1
ATOM 4745 N N . PRO B 2 232 ? 151.342 -1.703 55.933 1.00 36.18 443 PRO A N 1
ATOM 4746 C CA . PRO B 2 232 ? 151.541 -1.594 54.477 1.00 35.73 443 PRO A CA 1
ATOM 4747 C C . PRO B 2 232 ? 152.128 -2.829 53.808 1.00 32.33 443 PRO A C 1
ATOM 4748 O O . PRO B 2 232 ? 152.110 -2.891 52.573 1.00 31.88 443 PRO A O 1
ATOM 4759 N N . ARG B 2 233 ? 152.657 -3.804 54.550 1.00 36.97 444 ARG A N 1
ATOM 4760 C CA . ARG B 2 233 ? 153.146 -5.012 53.889 1.00 34.19 444 ARG A CA 1
ATOM 4761 C C . ARG B 2 233 ? 152.030 -5.708 53.126 1.00 31.55 444 ARG A C 1
ATOM 4762 O O . ARG B 2 233 ? 152.283 -6.348 52.101 1.00 37.96 444 ARG A O 1
ATOM 4783 N N . PHE B 2 234 ? 150.787 -5.587 53.602 1.00 37.98 445 PHE A N 1
ATOM 4784 C CA . PHE B 2 234 ? 149.669 -6.211 52.906 1.00 38.13 445 PHE A CA 1
ATOM 4785 C C . PHE B 2 234 ? 149.323 -5.473 51.617 1.00 31.88 445 PHE A C 1
ATOM 4786 O O . PHE B 2 234 ? 148.856 -6.098 50.659 1.00 31.52 445 PHE A O 1
ATOM 4803 N N . TYR B 2 235 ? 149.536 -4.154 51.571 1.00 32.36 446 TYR A N 1
ATOM 4804 C CA . TYR B 2 235 ? 149.416 -3.434 50.307 1.00 34.17 446 TYR A CA 1
ATOM 4805 C C . TYR B 2 235 ? 150.467 -3.911 49.315 1.00 32.92 446 TYR A C 1
ATOM 4806 O O . TYR B 2 235 ? 150.167 -4.121 48.135 1.00 34.03 446 TYR A O 1
ATOM 4824 N N . TRP B 2 236 ? 151.707 -4.093 49.778 1.00 38.35 447 TRP A N 1
ATOM 4825 C CA . TRP B 2 236 ? 152.768 -4.574 48.899 1.00 37.31 447 TRP A CA 1
ATOM 4826 C C . TRP B 2 236 ? 152.441 -5.956 48.345 1.00 33.43 447 TRP A C 1
ATOM 4827 O O . TRP B 2 236 ? 152.535 -6.193 47.136 1.00 34.21 447 TRP A O 1
ATOM 4848 N N . MET B 2 237 ? 152.074 -6.889 49.226 1.00 37.08 448 MET A N 1
ATOM 4849 C CA . MET B 2 237 ? 151.787 -8.253 48.795 1.00 37.89 448 MET A CA 1
ATOM 4850 C C . MET B 2 237 ? 150.625 -8.291 47.809 1.00 42.16 448 MET A C 1
ATOM 4851 O O . MET B 2 237 ? 150.664 -9.038 46.823 1.00 43.29 448 MET A O 1
ATOM 4865 N N . ALA B 2 238 ? 149.579 -7.499 48.055 1.00 36.36 449 ALA A N 1
ATOM 4866 C CA . ALA B 2 238 ? 148.418 -7.530 47.171 1.00 32.66 449 ALA A CA 1
ATOM 4867 C C . ALA B 2 238 ? 148.779 -7.036 45.775 1.00 36.26 449 ALA A C 1
ATOM 4868 O O . ALA B 2 238 ? 148.406 -7.656 44.774 1.00 37.36 449 ALA A O 1
ATOM 4875 N N . MET B 2 239 ? 149.502 -5.917 45.685 1.00 37.42 450 MET A N 1
ATOM 4876 C CA . MET B 2 239 ? 149.909 -5.412 44.377 1.00 38.95 450 MET A CA 1
ATOM 4877 C C . MET B 2 239 ? 150.772 -6.430 43.642 1.00 34.81 450 MET A C 1
ATOM 4878 O O . MET B 2 239 ? 150.669 -6.577 42.419 1.00 40.63 450 MET A O 1
ATOM 4892 N N . ALA B 2 240 ? 151.633 -7.137 44.373 1.00 38.15 451 ALA A N 1
ATOM 4893 C CA . ALA B 2 240 ? 152.541 -8.090 43.746 1.00 41.50 451 ALA A CA 1
ATOM 4894 C C . ALA B 2 240 ? 151.772 -9.244 43.113 1.00 39.36 451 ALA A C 1
ATOM 4895 O O . ALA B 2 240 ? 152.043 -9.635 41.973 1.00 45.34 451 ALA A O 1
ATOM 4902 N N . LYS B 2 241 ? 150.804 -9.803 43.844 1.00 39.24 452 LYS A N 1
ATOM 4903 C CA . LYS B 2 241 ? 149.985 -10.885 43.304 1.00 41.36 452 LYS A CA 1
ATOM 4904 C C . LYS B 2 241 ? 149.308 -10.471 42.004 1.00 44.34 452 LYS A C 1
ATOM 4905 O O . LYS B 2 241 ? 149.181 -11.280 41.078 1.00 51.47 452 LYS A O 1
ATOM 4924 N N . ILE B 2 242 ? 148.866 -9.217 41.912 1.00 37.33 453 ILE A N 1
ATOM 4925 C CA . ILE B 2 242 ? 148.174 -8.767 40.709 1.00 42.89 453 ILE A CA 1
ATOM 4926 C C . ILE B 2 242 ? 149.157 -8.603 39.555 1.00 42.97 453 ILE A C 1
ATOM 4927 O O . ILE B 2 242 ? 148.938 -9.125 38.457 1.00 46.18 453 ILE A O 1
ATOM 4943 N N . VAL B 2 243 ? 150.250 -7.866 39.780 1.00 40.98 454 VAL A N 1
ATOM 4944 C CA . VAL B 2 243 ? 151.133 -7.481 38.678 1.00 42.07 454 VAL A CA 1
ATOM 4945 C C . VAL B 2 243 ? 152.019 -8.611 38.181 1.00 45.47 454 VAL A C 1
ATOM 4946 O O . VAL B 2 243 ? 152.684 -8.442 37.149 1.00 44.97 454 VAL A O 1
ATOM 4959 N N . ASN B 2 244 ? 152.059 -9.748 38.876 1.00 40.49 455 ASN A N 1
ATOM 4960 C CA . ASN B 2 244 ? 152.826 -10.906 38.433 1.00 44.82 455 ASN A CA 1
ATOM 4961 C C . ASN B 2 244 ? 151.963 -11.953 37.739 1.00 46.39 455 ASN A C 1
ATOM 4962 O O . ASN B 2 244 ? 152.424 -13.079 37.529 1.00 49.05 455 ASN A O 1
ATOM 4973 N N . THR B 2 245 ? 150.730 -11.610 37.376 1.00 47.82 456 THR A N 1
ATOM 4974 C CA . THR B 2 245 ? 149.843 -12.575 36.746 1.00 50.80 456 THR A CA 1
ATOM 4975 C C . THR B 2 245 ? 150.380 -12.966 35.368 1.00 54.59 456 THR A C 1
ATOM 4976 O O . THR B 2 245 ? 150.847 -12.102 34.619 1.00 47.86 456 THR A O 1
ATOM 4987 N N . PRO B 2 246 ? 150.334 -14.248 35.004 1.00 55.05 457 PRO A N 1
ATOM 4988 C CA . PRO B 2 246 ? 150.712 -14.626 33.645 1.00 57.92 457 PRO A CA 1
ATOM 4989 C C . PRO B 2 246 ? 149.855 -13.899 32.633 1.00 59.19 457 PRO A C 1
ATOM 4990 O O . PRO B 2 246 ? 148.663 -13.630 32.879 1.00 59.94 457 PRO A O 1
ATOM 5001 N N . PRO B 2 247 ? 150.412 -13.568 31.463 1.00 58.27 458 PRO A N 1
ATOM 5002 C CA . PRO B 2 247 ? 149.681 -12.691 30.532 1.00 61.23 458 PRO A CA 1
ATOM 5003 C C . PRO B 2 247 ? 148.345 -13.253 30.076 1.00 58.52 458 PRO A C 1
ATOM 5004 O O . PRO B 2 247 ? 147.404 -12.480 29.850 1.00 57.56 458 PRO A O 1
ATOM 5015 N N . ALA B 2 248 ? 148.223 -14.575 29.941 1.00 53.89 459 ALA A N 1
ATOM 5016 C CA . ALA B 2 248 ? 146.973 -15.146 29.451 1.00 58.31 459 ALA A CA 1
ATOM 5017 C C . ALA B 2 248 ? 145.831 -14.956 30.444 1.00 56.21 459 ALA A C 1
ATOM 5018 O O . ALA B 2 248 ? 144.664 -14.914 30.038 1.00 53.38 459 ALA A O 1
ATOM 5025 N N . GLU B 2 249 ? 146.139 -14.829 31.735 1.00 56.91 460 GLU A N 1
ATOM 5026 C CA . GLU B 2 249 ? 145.126 -14.769 32.783 1.00 51.09 460 GLU A CA 1
ATOM 5027 C C . GLU B 2 249 ? 144.795 -13.349 33.231 1.00 50.90 460 GLU A C 1
ATOM 5028 O O . GLU B 2 249 ? 144.013 -13.183 34.172 1.00 48.46 460 GLU A O 1
ATOM 5040 N N . ILE B 2 250 ? 145.364 -12.325 32.594 1.00 49.38 461 ILE A N 1
ATOM 5041 C CA . ILE B 2 250 ? 145.101 -10.949 33.003 1.00 42.75 461 ILE A CA 1
ATOM 5042 C C . ILE B 2 250 ? 143.696 -10.552 32.568 1.00 54.00 461 ILE A C 1
ATOM 5043 O O . ILE B 2 250 ? 143.294 -10.793 31.421 1.00 47.43 461 ILE A O 1
ATOM 5059 N N . SER B 2 251 ? 142.942 -9.939 33.482 1.00 40.89 462 SER A N 1
ATOM 5060 C CA . SER B 2 251 ? 141.594 -9.470 33.196 1.00 38.76 462 SER A CA 1
ATOM 5061 C C . SER B 2 251 ? 141.492 -7.975 33.465 1.00 45.17 462 SER A C 1
ATOM 5062 O O . SER B 2 251 ? 142.270 -7.404 34.235 1.00 44.03 462 SER A O 1
ATOM 5070 N N . ASN B 2 252 ? 140.514 -7.340 32.811 1.00 42.68 463 ASN A N 1
ATOM 5071 C CA . ASN B 2 252 ? 140.267 -5.922 33.050 1.00 49.02 463 ASN A CA 1
ATOM 5072 C C . ASN B 2 252 ? 139.923 -5.654 34.510 1.00 47.50 463 ASN A C 1
ATOM 5073 O O . ASN B 2 252 ? 140.160 -4.548 35.009 1.00 42.79 463 ASN A O 1
ATOM 5084 N N . THR B 2 253 ? 139.362 -6.647 35.207 1.00 41.42 464 THR A N 1
ATOM 5085 C CA . THR B 2 253 ? 139.058 -6.489 36.627 1.00 47.27 464 THR A CA 1
ATOM 5086 C C . THR B 2 253 ? 140.322 -6.186 37.421 1.00 40.79 464 THR A C 1
ATOM 5087 O O . THR B 2 253 ? 140.352 -5.260 38.240 1.00 38.93 464 THR A O 1
ATOM 5098 N N . GLN B 2 254 ? 141.376 -6.972 37.193 1.00 44.13 465 GLN A N 1
ATOM 5099 C CA . GLN B 2 254 ? 142.649 -6.739 37.866 1.00 40.90 465 GLN A CA 1
ATOM 5100 C C . GLN B 2 254 ? 143.175 -5.340 37.590 1.00 40.22 465 GLN A C 1
ATOM 5101 O O . GLN B 2 254 ? 143.673 -4.664 38.499 1.00 37.92 465 GLN A O 1
ATOM 5115 N N . CYS B 2 255 ? 143.081 -4.893 36.335 1.00 34.00 466 CYS A N 1
ATOM 5116 C CA . CYS B 2 255 ? 143.582 -3.573 35.969 1.00 34.99 466 CYS A CA 1
ATOM 5117 C C . CYS B 2 255 ? 142.772 -2.463 36.622 1.00 38.85 466 CYS A C 1
ATOM 5118 O O . CYS B 2 255 ? 143.332 -1.439 37.031 1.00 42.73 466 CYS A O 1
ATOM 5126 N N . VAL B 2 256 ? 141.452 -2.636 36.714 1.00 41.16 467 VAL A N 1
ATOM 5127 C CA . VAL B 2 256 ? 140.617 -1.615 37.333 1.00 34.77 467 VAL A CA 1
ATOM 5128 C C . VAL B 2 256 ? 140.904 -1.538 38.825 1.00 34.10 467 VAL A C 1
ATOM 5129 O O . VAL B 2 256 ? 140.983 -0.446 39.400 1.00 38.86 467 VAL A O 1
ATOM 5142 N N . VAL B 2 257 ? 141.067 -2.691 39.475 1.00 35.76 468 VAL A N 1
ATOM 5143 C CA . VAL B 2 257 ? 141.431 -2.703 40.889 1.00 39.21 468 VAL A CA 1
ATOM 5144 C C . VAL B 2 257 ? 142.800 -2.070 41.084 1.00 41.42 468 VAL A C 1
ATOM 5145 O O . VAL B 2 257 ? 143.006 -1.265 42.002 1.00 36.95 468 VAL A O 1
ATOM 5158 N N . LEU B 2 258 ? 143.759 -2.431 40.229 1.00 37.35 469 LEU A N 1
ATOM 5159 C CA . LEU B 2 258 ? 145.113 -1.915 40.370 1.00 36.19 469 LEU A CA 1
ATOM 5160 C C . LEU B 2 258 ? 145.141 -0.397 40.252 1.00 35.30 469 LEU A C 1
ATOM 5161 O O . LEU B 2 258 ? 145.821 0.280 41.031 1.00 38.33 469 LEU A O 1
ATOM 5177 N N . LYS B 2 259 ? 144.414 0.158 39.281 1.00 34.08 470 LYS A N 1
ATOM 5178 C CA . LYS B 2 259 ? 144.372 1.609 39.144 1.00 39.89 470 LYS A CA 1
ATOM 5179 C C . LYS B 2 259 ? 143.796 2.255 40.397 1.00 34.45 470 LYS A C 1
ATOM 5180 O O . LYS B 2 259 ? 144.290 3.290 40.857 1.00 35.43 470 LYS A O 1
ATOM 5199 N N . ALA B 2 260 ? 142.750 1.654 40.964 1.00 37.08 471 ALA A N 1
ATOM 5200 C CA . ALA B 2 260 ? 142.121 2.223 42.150 1.00 39.68 471 ALA A CA 1
ATOM 5201 C C . ALA B 2 260 ? 143.010 2.079 43.380 1.00 33.53 471 ALA A C 1
ATOM 5202 O O . ALA B 2 260 ? 142.961 2.928 44.277 1.00 37.70 471 ALA A O 1
ATOM 5209 N N . MET B 2 261 ? 143.824 1.017 43.438 1.00 39.07 472 MET A N 1
ATOM 5210 C CA . MET B 2 261 ? 144.818 0.877 44.501 1.00 39.86 472 MET A CA 1
ATOM 5211 C C . MET B 2 261 ? 145.858 1.985 44.445 1.00 39.04 472 MET A C 1
ATOM 5212 O O . MET B 2 261 ? 146.340 2.449 45.485 1.00 35.02 472 MET A O 1
ATOM 5226 N N . VAL B 2 262 ? 146.266 2.370 43.240 1.00 36.59 473 VAL A N 1
ATOM 5227 C CA . VAL B 2 262 ? 147.446 3.210 43.057 1.00 37.49 473 VAL A CA 1
ATOM 5228 C C . VAL B 2 262 ? 147.087 4.690 43.056 1.00 41.07 473 VAL A C 1
ATOM 5229 O O . VAL B 2 262 ? 147.743 5.498 43.716 1.00 43.93 473 VAL A O 1
ATOM 5242 N N . GLN B 2 263 ? 146.054 5.072 42.312 1.00 42.02 474 GLN A N 1
ATOM 5243 C CA . GLN B 2 263 ? 145.784 6.485 42.082 1.00 49.96 474 GLN A CA 1
ATOM 5244 C C . GLN B 2 263 ? 145.442 7.189 43.390 1.00 44.35 474 GLN A C 1
ATOM 5245 O O . GLN B 2 263 ? 144.588 6.731 44.154 1.00 46.15 474 GLN A O 1
ATOM 5259 N N . ASN B 2 264 ? 146.123 8.307 43.641 1.00 44.83 475 ASN A N 1
ATOM 5260 C CA . ASN B 2 264 ? 146.000 9.149 44.831 1.00 44.14 475 ASN A CA 1
ATOM 5261 C C . ASN B 2 264 ? 146.697 8.532 46.038 1.00 46.98 475 ASN A C 1
ATOM 5262 O O . ASN B 2 264 ? 146.679 9.145 47.115 1.00 40.98 475 ASN A O 1
ATOM 5273 N N . TYR B 2 265 ? 147.310 7.354 45.905 1.00 44.28 476 TYR A N 1
ATOM 5274 C CA . TYR B 2 265 ? 148.012 6.706 47.004 1.00 42.36 476 TYR A CA 1
ATOM 5275 C C . TYR B 2 265 ? 149.508 6.598 46.757 1.00 43.87 476 TYR A C 1
ATOM 5276 O O . TYR B 2 265 ? 150.216 6.003 47.579 1.00 44.82 476 TYR A O 1
ATOM 5294 N N . GLU B 2 266 ? 150.010 7.171 45.660 1.00 39.71 477 GLU A N 1
ATOM 5295 C CA . GLU B 2 266 ? 151.431 7.068 45.344 1.00 42.42 477 GLU A CA 1
ATOM 5296 C C . GLU B 2 266 ? 152.290 7.676 46.444 1.00 38.35 477 GLU A C 1
ATOM 5297 O O . GLU B 2 266 ? 153.351 7.136 46.780 1.00 38.84 477 GLU A O 1
ATOM 5309 N N . ALA B 2 267 ? 151.861 8.808 47.008 1.00 40.36 478 ALA A N 1
ATOM 5310 C CA . ALA B 2 267 ? 152.682 9.488 48.006 1.00 34.68 478 ALA A CA 1
ATOM 5311 C C . ALA B 2 267 ? 152.806 8.657 49.275 1.00 41.41 478 ALA A C 1
ATOM 5312 O O . ALA B 2 267 ? 153.896 8.551 49.851 1.00 42.77 478 ALA A O 1
ATOM 5319 N N . LYS B 2 268 ? 151.699 8.074 49.740 1.00 41.93 479 LYS A N 1
ATOM 5320 C CA . LYS B 2 268 ? 151.772 7.196 50.901 1.00 42.17 479 LYS A CA 1
ATOM 5321 C C . LYS B 2 268 ? 152.627 5.975 50.596 1.00 38.84 479 LYS A C 1
ATOM 5322 O O . LYS B 2 268 ? 153.418 5.532 51.437 1.00 34.83 479 LYS A O 1
ATOM 5341 N N . PHE B 2 269 ? 152.484 5.423 49.390 1.00 31.94 480 PHE A N 1
ATOM 5342 C CA . PHE B 2 269 ? 153.266 4.253 49.005 1.00 36.53 480 PHE A CA 1
ATOM 5343 C C . PHE B 2 269 ? 154.758 4.562 49.053 1.00 41.72 480 PHE A C 1
ATOM 5344 O O . PHE B 2 269 ? 155.557 3.751 49.537 1.00 36.33 480 PHE A O 1
ATOM 5361 N N . ILE B 2 270 ? 155.147 5.746 48.575 1.00 42.65 481 ILE A N 1
ATOM 5362 C CA . ILE B 2 270 ? 156.555 6.133 48.568 1.00 42.08 481 ILE A CA 1
ATOM 5363 C C . ILE B 2 270 ? 157.057 6.372 49.986 1.00 39.84 481 ILE A C 1
ATOM 5364 O O . ILE B 2 270 ? 158.207 6.060 50.310 1.00 38.44 481 ILE A O 1
ATOM 5380 N N . GLU B 2 271 ? 156.218 6.941 50.852 1.00 38.08 482 GLU A N 1
ATOM 5381 C CA . GLU B 2 271 ? 156.661 7.178 52.219 1.00 45.34 482 GLU A CA 1
ATOM 5382 C C . GLU B 2 271 ? 157.023 5.874 52.918 1.00 43.68 482 GLU A C 1
ATOM 5383 O O . GLU B 2 271 ? 157.926 5.853 53.765 1.00 44.24 482 GLU A O 1
ATOM 5395 N N . PHE B 2 272 ? 156.346 4.776 52.573 1.00 38.67 483 PHE A N 1
ATOM 5396 C CA . PHE B 2 272 ? 156.608 3.505 53.236 1.00 37.36 483 PHE A CA 1
ATOM 5397 C C . PHE B 2 272 ? 157.771 2.750 52.600 1.00 34.82 483 PHE A C 1
ATOM 5398 O O . PHE B 2 272 ? 158.552 2.111 53.312 1.00 37.72 483 PHE A O 1
ATOM 5415 N N . TYR B 2 273 ? 157.915 2.806 51.270 1.00 39.75 484 TYR A N 1
ATOM 5416 C CA . TYR B 2 273 ? 158.862 1.942 50.574 1.00 40.64 484 TYR A CA 1
ATOM 5417 C C . TYR B 2 273 ? 159.868 2.686 49.708 1.00 41.32 484 TYR A C 1
ATOM 5418 O O . TYR B 2 273 ? 160.748 2.044 49.126 1.00 38.01 484 TYR A O 1
ATOM 5436 N N . GLY B 2 274 ? 159.777 4.009 49.615 1.00 41.88 485 GLY A N 1
ATOM 5437 C CA . GLY B 2 274 ? 160.794 4.795 48.946 1.00 40.75 485 GLY A CA 1
ATOM 5438 C C . GLY B 2 274 ? 161.114 4.324 47.542 1.00 42.10 485 GLY A C 1
ATOM 5439 O O . GLY B 2 274 ? 160.224 4.240 46.692 1.00 37.67 485 GLY A O 1
ATOM 5443 N N . SER B 2 275 ? 162.390 4.010 47.293 1.00 42.95 486 SER A N 1
ATOM 5444 C CA . SER B 2 275 ? 162.821 3.619 45.952 1.00 40.15 486 SER A CA 1
ATOM 5445 C C . SER B 2 275 ? 162.208 2.292 45.519 1.00 42.48 486 SER A C 1
ATOM 5446 O O . SER B 2 275 ? 162.048 2.051 44.318 1.00 40.94 486 SER A O 1
ATOM 5454 N N . ALA B 2 276 ? 161.874 1.417 46.471 1.00 38.99 487 ALA A N 1
ATOM 5455 C CA . ALA B 2 276 ? 161.201 0.170 46.123 1.00 43.83 487 ALA A CA 1
ATOM 5456 C C . ALA B 2 276 ? 159.781 0.422 45.627 1.00 41.09 487 ALA A C 1
ATOM 5457 O O . ALA B 2 276 ? 159.285 -0.315 44.767 1.00 34.28 487 ALA A O 1
ATOM 5464 N N . ALA B 2 277 ? 159.112 1.449 46.159 1.00 37.78 488 ALA A N 1
ATOM 5465 C CA . ALA B 2 277 ? 157.807 1.835 45.631 1.00 37.12 488 ALA A CA 1
ATOM 5466 C C . ALA B 2 277 ? 157.919 2.314 44.189 1.00 39.88 488 ALA A C 1
ATOM 5467 O O . ALA B 2 277 ? 157.052 2.019 43.358 1.00 37.43 488 ALA A O 1
ATOM 5474 N N . ILE B 2 278 ? 158.973 3.069 43.876 1.00 39.15 489 ILE A N 1
ATOM 5475 C CA . ILE B 2 278 ? 159.164 3.533 42.505 1.00 36.92 489 ILE A CA 1
ATOM 5476 C C . ILE B 2 278 ? 159.326 2.343 41.570 1.00 35.38 489 ILE A C 1
ATOM 5477 O O . ILE B 2 278 ? 158.746 2.309 40.479 1.00 43.77 489 ILE A O 1
ATOM 5493 N N . ALA B 2 279 ? 160.101 1.341 41.988 1.00 37.65 490 ALA A N 1
ATOM 5494 C CA . ALA B 2 279 ? 160.270 0.149 41.163 1.00 42.88 490 ALA A CA 1
ATOM 5495 C C . ALA B 2 279 ? 158.965 -0.626 41.041 1.00 43.68 490 ALA A C 1
ATOM 5496 O O . ALA B 2 279 ? 158.665 -1.181 39.978 1.00 41.02 490 ALA A O 1
ATOM 5503 N N . ALA B 2 280 ? 158.179 -0.678 42.120 1.00 40.95 491 ALA A N 1
ATOM 5504 C CA . ALA B 2 280 ? 156.896 -1.373 42.072 1.00 43.21 491 ALA A CA 1
ATOM 5505 C C . ALA B 2 280 ? 155.923 -0.672 41.134 1.00 39.24 491 ALA A C 1
ATOM 5506 O O . ALA B 2 280 ? 155.211 -1.330 40.368 1.00 42.50 491 ALA A O 1
ATOM 5513 N N . LEU B 2 281 ? 155.874 0.661 41.180 1.00 40.63 492 LEU A N 1
ATOM 5514 C CA . LEU B 2 281 ? 154.985 1.398 40.286 1.00 38.83 492 LEU A CA 1
ATOM 5515 C C . LEU B 2 281 ? 155.403 1.250 38.831 1.00 41.85 492 LEU A C 1
ATOM 5516 O O . LEU B 2 281 ? 154.549 1.289 37.939 1.00 42.21 492 LEU A O 1
ATOM 5532 N N . ARG B 2 282 ? 156.702 1.093 38.565 1.00 41.64 493 ARG A N 1
ATOM 5533 C CA . ARG B 2 282 ? 157.129 0.811 37.199 1.00 45.80 493 ARG A CA 1
ATOM 5534 C C . ARG B 2 282 ? 156.560 -0.518 36.727 1.00 40.84 493 ARG A C 1
ATOM 5535 O O . ARG B 2 282 ? 156.058 -0.620 35.602 1.00 43.96 493 ARG A O 1
ATOM 5556 N N . THR B 2 283 ? 156.618 -1.547 37.578 1.00 40.39 494 THR A N 1
ATOM 5557 C CA . THR B 2 283 ? 156.025 -2.832 37.223 1.00 43.57 494 THR A CA 1
ATOM 5558 C C . THR B 2 283 ? 154.520 -2.703 37.018 1.00 43.15 494 THR A C 1
ATOM 5559 O O . THR B 2 283 ? 153.962 -3.277 36.076 1.00 43.14 494 THR A O 1
ATOM 5570 N N . ALA B 2 284 ? 153.847 -1.942 37.884 1.00 37.39 495 ALA A N 1
ATOM 5571 C CA . ALA B 2 284 ? 152.388 -1.890 37.849 1.00 37.07 495 ALA A CA 1
ATOM 5572 C C . ALA B 2 284 ? 151.877 -1.074 36.667 1.00 35.98 495 ALA A C 1
ATOM 5573 O O . ALA B 2 284 ? 150.860 -1.425 36.059 1.00 36.91 495 ALA A O 1
ATOM 5580 N N . LEU B 2 285 ? 152.561 0.018 36.324 1.00 40.59 496 LEU A N 1
ATOM 5581 C CA . LEU B 2 285 ? 152.033 0.982 35.370 1.00 41.27 496 LEU A CA 1
ATOM 5582 C C . LEU B 2 285 ? 152.777 1.019 34.042 1.00 43.36 496 LEU A C 1
ATOM 5583 O O . LEU B 2 285 ? 152.289 1.659 33.105 1.00 42.37 496 LEU A O 1
ATOM 5599 N N . ILE B 2 286 ? 153.932 0.359 33.930 1.00 42.53 497 ILE A N 1
ATOM 5600 C CA . ILE B 2 286 ? 154.666 0.305 32.668 1.00 45.48 497 ILE A CA 1
ATOM 5601 C C . ILE B 2 286 ? 154.741 -1.139 32.190 1.00 47.27 497 ILE A C 1
ATOM 5602 O O . ILE B 2 286 ? 154.275 -1.467 31.093 1.00 46.39 497 ILE A O 1
ATOM 5618 N N . ASP B 2 287 ? 155.329 -2.015 33.010 1.00 41.09 498 ASP A N 1
ATOM 5619 C CA . ASP B 2 287 ? 155.587 -3.382 32.568 1.00 45.61 498 ASP A CA 1
ATOM 5620 C C . ASP B 2 287 ? 154.304 -4.206 32.507 1.00 49.05 498 ASP A C 1
ATOM 5621 O O . ASP B 2 287 ? 154.120 -5.004 31.580 1.00 51.40 498 ASP A O 1
ATOM 5630 N N . PHE B 2 288 ? 153.404 -4.029 33.486 1.00 46.47 499 PHE A N 1
ATOM 5631 C CA . PHE B 2 288 ? 152.183 -4.836 33.521 1.00 45.24 499 PHE A CA 1
ATOM 5632 C C . PHE B 2 288 ? 151.258 -4.513 32.357 1.00 40.94 499 PHE A C 1
ATOM 5633 O O . PHE B 2 288 ? 150.809 -5.449 31.673 1.00 39.61 499 PHE A O 1
ATOM 5650 N N . PRO B 2 289 ? 150.937 -3.251 32.061 1.00 44.77 500 PRO A N 1
ATOM 5651 C CA . PRO B 2 289 ? 150.095 -2.985 30.882 1.00 42.64 500 PRO A CA 1
ATOM 5652 C C . PRO B 2 289 ? 150.749 -3.387 29.571 1.00 50.48 500 PRO A C 1
ATOM 5653 O O . PRO B 2 289 ? 150.041 -3.751 28.623 1.00 51.89 500 PRO A O 1
ATOM 5664 N N . ALA B 2 290 ? 152.082 -3.340 29.489 1.00 48.63 501 ALA A N 1
ATOM 5665 C CA . ALA B 2 290 ? 152.761 -3.633 28.229 1.00 53.98 501 ALA A CA 1
ATOM 5666 C C . ALA B 2 290 ? 152.628 -5.103 27.850 1.00 51.10 501 ALA A C 1
ATOM 5667 O O . ALA B 2 290 ? 152.493 -5.432 26.665 1.00 60.95 501 ALA A O 1
ATOM 5674 N N . ARG B 2 291 ? 152.666 -6.003 28.830 1.00 53.17 502 ARG A N 1
ATOM 5675 C CA . ARG B 2 291 ? 152.604 -7.431 28.550 1.00 53.42 502 ARG A CA 1
ATOM 5676 C C . ARG B 2 291 ? 151.184 -7.985 28.576 1.00 52.11 502 ARG A C 1
ATOM 5677 O O . ARG B 2 291 ? 151.005 -9.196 28.404 1.00 54.05 502 ARG A O 1
ATOM 5698 N N . ALA B 2 292 ? 150.181 -7.141 28.774 1.00 55.22 503 ALA A N 1
ATOM 5699 C CA . ALA B 2 292 ? 148.794 -7.586 28.685 1.00 58.86 503 ALA A CA 1
ATOM 5700 C C . ALA B 2 292 ? 148.418 -7.786 27.221 1.00 62.66 503 ALA A C 1
ATOM 5701 O O . ALA B 2 292 ? 148.502 -6.832 26.436 1.00 62.92 503 ALA A O 1
ATOM 5708 N N . PRO B 2 293 ? 148.002 -8.987 26.804 1.00 60.44 504 PRO A N 1
ATOM 5709 C CA . PRO B 2 293 ? 147.751 -9.218 25.373 1.00 60.44 504 PRO A CA 1
ATOM 5710 C C . PRO B 2 293 ? 146.548 -8.452 24.846 1.00 68.49 504 PRO A C 1
ATOM 5711 O O . PRO B 2 293 ? 146.618 -7.827 23.784 1.00 72.75 504 PRO A O 1
ATOM 5722 N N . HIS B 2 294 ? 145.439 -8.496 25.579 1.00 68.50 505 HIS A N 1
ATOM 5723 C CA . HIS B 2 294 ? 144.205 -7.841 25.152 1.00 68.74 505 HIS A CA 1
ATOM 5724 C C . HIS B 2 294 ? 144.263 -6.380 25.576 1.00 72.09 505 HIS A C 1
ATOM 5725 O O . HIS B 2 294 ? 143.984 -6.042 26.730 1.00 74.28 505 HIS A O 1
ATOM 5739 N N . LYS B 2 295 ? 144.629 -5.508 24.642 1.00 63.86 506 LYS A N 1
ATOM 5740 C CA . LYS B 2 295 ? 144.667 -4.079 24.918 1.00 65.01 506 LYS A CA 1
ATOM 5741 C C . LYS B 2 295 ? 143.245 -3.549 25.050 1.00 71.79 506 LYS A C 1
ATOM 5742 O O . LYS B 2 295 ? 142.422 -3.722 24.144 1.00 75.91 506 LYS A O 1
ATOM 5761 N N . SER B 2 296 ? 142.956 -2.905 26.178 1.00 59.19 507 SER A N 1
ATOM 5762 C CA . SER B 2 296 ? 141.612 -2.446 26.490 1.00 55.11 507 SER A CA 1
ATOM 5763 C C . SER B 2 296 ? 141.692 -1.082 27.154 1.00 52.43 507 SER A C 1
ATOM 5764 O O . SER B 2 296 ? 142.775 -0.576 27.463 1.00 50.31 507 SER A O 1
ATOM 5772 N N . ALA B 2 297 ? 140.519 -0.487 27.380 1.00 46.13 508 ALA A N 1
ATOM 5773 C CA . ALA B 2 297 ? 140.463 0.789 28.084 1.00 50.31 508 ALA A CA 1
ATOM 5774 C C . ALA B 2 297 ? 141.033 0.667 29.493 1.00 54.62 508 ALA A C 1
ATOM 5775 O O . ALA B 2 297 ? 141.663 1.604 29.997 1.00 53.21 508 ALA A O 1
ATOM 5782 N N . ALA B 2 298 ? 140.822 -0.480 30.146 1.00 53.19 509 ALA A N 1
ATOM 5783 C CA . ALA B 2 298 ? 141.362 -0.679 31.489 1.00 54.48 509 ALA A CA 1
ATOM 5784 C C . ALA B 2 298 ? 142.881 -0.794 31.461 1.00 53.00 509 ALA A C 1
ATOM 5785 O O . ALA B 2 298 ? 143.570 -0.212 32.306 1.00 45.10 509 ALA A O 1
ATOM 5792 N N . VAL B 2 299 ? 143.422 -1.550 30.505 1.00 51.45 510 VAL A N 1
ATOM 5793 C CA . VAL B 2 299 ? 144.871 -1.605 30.339 1.00 53.10 510 VAL A CA 1
ATOM 5794 C C . VAL B 2 299 ? 145.417 -0.219 30.028 1.00 49.37 510 VAL A C 1
ATOM 5795 O O . VAL B 2 299 ? 146.433 0.207 30.589 1.00 53.24 510 VAL A O 1
ATOM 5808 N N . ASN B 2 300 ? 144.748 0.509 29.134 1.00 53.93 511 ASN A N 1
ATOM 5809 C CA . ASN B 2 300 ? 145.243 1.817 28.723 1.00 60.30 511 ASN A CA 1
ATOM 5810 C C . ASN B 2 300 ? 145.215 2.815 29.875 1.00 58.58 511 ASN A C 1
ATOM 5811 O O . ASN B 2 300 ? 146.098 3.676 29.966 1.00 55.09 511 ASN A O 1
ATOM 5822 N N . SER B 2 301 ? 144.226 2.711 30.766 1.00 49.18 512 SER A N 1
ATOM 5823 C CA . SER B 2 301 ? 144.138 3.647 31.883 1.00 55.33 512 SER A CA 1
ATOM 5824 C C . SER B 2 301 ? 145.324 3.509 32.831 1.00 45.25 512 SER A C 1
ATOM 5825 O O . SER B 2 301 ? 145.695 4.478 33.502 1.00 48.03 512 SER A O 1
ATOM 5833 N N . LEU B 2 302 ? 145.928 2.321 32.913 1.00 43.72 513 LEU A N 1
ATOM 5834 C CA . LEU B 2 302 ? 147.153 2.175 33.693 1.00 43.48 513 LEU A CA 1
ATOM 5835 C C . LEU B 2 302 ? 148.299 2.957 33.065 1.00 52.96 513 LEU A C 1
ATOM 5836 O O . LEU B 2 302 ? 149.088 3.595 33.774 1.00 44.68 513 LEU A O 1
ATOM 5852 N N . GLU B 2 303 ? 148.413 2.912 31.736 1.00 51.75 514 GLU A N 1
ATOM 5853 C CA . GLU B 2 303 ? 149.479 3.642 31.061 1.00 53.99 514 GLU A CA 1
ATOM 5854 C C . GLU B 2 303 ? 149.257 5.148 31.157 1.00 47.85 514 GLU A C 1
ATOM 5855 O O . GLU B 2 303 ? 150.207 5.909 31.371 1.00 47.39 514 GLU A O 1
ATOM 5867 N N . VAL B 2 304 ? 148.010 5.598 31.008 1.00 47.91 515 VAL A N 1
ATOM 5868 C CA . VAL B 2 304 ? 147.717 7.022 31.147 1.00 53.77 515 VAL A CA 1
ATOM 5869 C C . VAL B 2 304 ? 148.088 7.503 32.542 1.00 52.36 515 VAL A C 1
ATOM 5870 O O . VAL B 2 304 ? 148.622 8.605 32.715 1.00 53.27 515 VAL A O 1
ATOM 5883 N N . LEU B 2 305 ? 147.808 6.687 33.559 1.00 50.71 516 LEU A N 1
ATOM 5884 C CA . LEU B 2 305 ? 148.174 7.056 34.922 1.00 50.12 516 LEU A CA 1
ATOM 5885 C C . LEU B 2 305 ? 149.680 7.258 35.048 1.00 44.47 516 LEU A C 1
ATOM 5886 O O . LEU B 2 305 ? 150.136 8.189 35.721 1.00 44.54 516 LEU A O 1
ATOM 5902 N N . ALA B 2 306 ? 150.470 6.404 34.394 1.00 46.52 517 ALA A N 1
ATOM 5903 C CA . ALA B 2 306 ? 151.918 6.592 34.393 1.00 47.38 517 ALA A CA 1
ATOM 5904 C C . ALA B 2 306 ? 152.305 7.900 33.712 1.00 46.76 517 ALA A C 1
ATOM 5905 O O . ALA B 2 306 ? 153.179 8.627 34.201 1.00 45.95 517 ALA A O 1
ATOM 5912 N N . GLN B 2 307 ? 151.663 8.216 32.583 1.00 45.92 518 GLN A N 1
ATOM 5913 C CA . GLN B 2 307 ? 151.980 9.450 31.867 1.00 54.00 518 GLN A CA 1
ATOM 5914 C C . GLN B 2 307 ? 151.726 10.671 32.740 1.00 56.59 518 GLN A C 1
ATOM 5915 O O . GLN B 2 307 ? 152.515 11.624 32.735 1.00 65.92 518 GLN A O 1
ATOM 5929 N N . MET B 2 308 ? 150.623 10.665 33.490 1.00 53.15 519 MET A N 1
ATOM 5930 C CA . MET B 2 308 ? 150.281 11.816 34.315 1.00 51.34 519 MET A CA 1
ATOM 5931 C C . MET B 2 308 ? 151.199 11.923 35.527 1.00 58.01 519 MET A C 1
ATOM 5932 O O . MET B 2 308 ? 151.543 13.032 35.953 1.00 60.23 519 MET A O 1
ATOM 5946 N N . LEU B 2 309 ? 151.598 10.788 36.104 1.00 52.33 520 LEU A N 1
ATOM 5947 C CA . LEU B 2 309 ? 152.545 10.829 37.214 1.00 52.49 520 LEU A CA 1
ATOM 5948 C C . LEU B 2 309 ? 153.865 11.462 36.788 1.00 57.83 520 LEU A C 1
ATOM 5949 O O . LEU B 2 309 ? 154.496 12.184 37.569 1.00 61.98 520 LEU A O 1
ATOM 5965 N N . LYS B 2 310 ? 154.305 11.201 35.556 1.00 50.04 521 LYS A N 1
ATOM 5966 C CA . LYS B 2 310 ? 155.537 11.814 35.074 1.00 57.05 521 LYS A CA 1
ATOM 5967 C C . LYS B 2 310 ? 155.316 13.273 34.701 1.00 62.36 521 LYS A C 1
ATOM 5968 O O . LYS B 2 310 ? 156.128 14.138 35.048 1.00 61.53 521 LYS A O 1
ATOM 5987 N N . ARG B 2 311 ? 154.211 13.563 34.012 1.00 62.82 522 ARG A N 1
ATOM 5988 C CA . ARG B 2 311 ? 153.977 14.906 33.496 1.00 65.73 522 ARG A CA 1
ATOM 5989 C C . ARG B 2 311 ? 153.585 15.875 34.608 1.00 67.98 522 ARG A C 1
ATOM 5990 O O . ARG B 2 311 ? 154.004 17.038 34.597 1.00 79.77 522 ARG A O 1
ATOM 6011 N N . ASP B 2 312 ? 152.789 15.419 35.576 1.00 60.94 523 ASP A N 1
ATOM 6012 C CA . ASP B 2 312 ? 152.273 16.283 36.634 1.00 61.40 523 ASP A CA 1
ATOM 6013 C C . ASP B 2 312 ? 153.039 16.143 37.945 1.00 60.12 523 ASP A C 1
ATOM 6014 O O . ASP B 2 312 ? 153.445 17.149 38.533 1.00 61.80 523 ASP A O 1
ATOM 6023 N N . THR B 2 313 ? 153.234 14.912 38.423 1.00 64.97 524 THR A N 1
ATOM 6024 C CA . THR B 2 313 ? 153.864 14.694 39.723 1.00 59.41 524 THR A CA 1
ATOM 6025 C C . THR B 2 313 ? 155.385 14.705 39.639 1.00 56.28 524 THR A C 1
ATOM 6026 O O . THR B 2 313 ? 156.053 14.984 40.641 1.00 52.48 524 THR A O 1
ATOM 6037 N N . GLY B 2 314 ? 155.949 14.398 38.477 1.00 57.92 525 GLY A N 1
ATOM 6038 C CA . GLY B 2 314 ? 157.387 14.339 38.337 1.00 50.29 525 GLY A CA 1
ATOM 6039 C C . GLY B 2 314 ? 158.008 13.010 38.691 1.00 62.26 525 GLY A C 1
ATOM 6040 O O . GLY B 2 314 ? 159.201 12.971 39.014 1.00 63.88 525 GLY A O 1
ATOM 6044 N N . LEU B 2 315 ? 157.240 11.921 38.659 1.00 60.37 526 LEU A N 1
ATOM 6045 C CA . LEU B 2 315 ? 157.780 10.583 38.868 1.00 63.63 526 LEU A CA 1
ATOM 6046 C C . LEU B 2 315 ? 158.173 9.999 37.519 1.00 57.91 526 LEU A C 1
ATOM 6047 O O . LEU B 2 315 ? 157.321 9.828 36.641 1.00 69.25 526 LEU A O 1
ATOM 6063 N N . ASP B 2 316 ? 159.454 9.683 37.356 1.00 71.83 527 ASP A N 1
ATOM 6064 C CA . ASP B 2 316 ? 159.953 9.092 36.117 1.00 88.15 527 ASP A CA 1
ATOM 6065 C C . ASP B 2 316 ? 160.024 7.582 36.313 1.00 76.12 527 ASP A C 1
ATOM 6066 O O . ASP B 2 316 ? 161.035 7.039 36.760 1.00 84.04 527 ASP A O 1
ATOM 6075 N N . LEU B 2 317 ? 158.930 6.899 35.979 1.00 73.33 528 LEU A N 1
ATOM 6076 C CA . LEU B 2 317 ? 158.946 5.442 35.948 1.00 74.02 528 LEU A CA 1
ATOM 6077 C C . LEU B 2 317 ? 159.598 4.928 34.671 1.00 86.47 528 LEU A C 1
ATOM 6078 O O . LEU B 2 317 ? 160.317 3.924 34.697 1.00 79.71 528 LEU A O 1
ATOM 6094 N N . GLY B 2 318 ? 159.359 5.607 33.553 1.00 113.58 529 GLY A N 1
ATOM 6095 C CA . GLY B 2 318 ? 159.879 5.185 32.267 1.00 109.09 529 GLY A CA 1
ATOM 6096 C C . GLY B 2 318 ? 158.842 5.315 31.167 1.00 104.85 529 GLY A C 1
ATOM 6097 O O . GLY B 2 318 ? 158.832 4.543 30.208 1.00 113.35 529 GLY A O 1
ATOM 6102 N N . THR C 1 12 ? 161.226 20.105 34.739 1.00 73.66 496 THR B N 1
ATOM 6103 C CA . THR C 1 12 ? 162.622 19.753 34.972 1.00 84.31 496 THR B CA 1
ATOM 6104 C C . THR C 1 12 ? 162.771 19.002 36.301 1.00 82.50 496 THR B C 1
ATOM 6105 O O . THR C 1 12 ? 162.208 17.919 36.463 1.00 75.97 496 THR B O 1
ATOM 6115 N N . LEU C 1 13 ? 163.513 19.573 37.251 1.00 63.42 497 LEU B N 1
ATOM 6116 C CA . LEU C 1 13 ? 163.829 18.871 38.488 1.00 59.88 497 LEU B CA 1
ATOM 6117 C C . LEU C 1 13 ? 162.657 18.938 39.461 1.00 45.77 497 LEU B C 1
ATOM 6118 O O . LEU C 1 13 ? 162.085 20.008 39.692 1.00 41.44 497 LEU B O 1
ATOM 6134 N N . VAL C 1 14 ? 162.305 17.789 40.031 1.00 47.73 498 VAL B N 1
ATOM 6135 C CA . VAL C 1 14 ? 161.222 17.679 41.001 1.00 51.26 498 VAL B CA 1
ATOM 6136 C C . VAL C 1 14 ? 161.744 16.913 42.206 1.00 53.43 498 VAL B C 1
ATOM 6137 O O . VAL C 1 14 ? 162.317 15.828 42.055 1.00 55.18 498 VAL B O 1
ATOM 6150 N N . ARG C 1 15 ? 161.544 17.473 43.397 1.00 47.04 499 ARG B N 1
ATOM 6151 C CA . ARG C 1 15 ? 161.922 16.826 44.647 1.00 55.91 499 ARG B CA 1
ATOM 6152 C C . ARG C 1 15 ? 160.689 16.162 45.253 1.00 54.40 499 ARG B C 1
ATOM 6153 O O . ARG C 1 15 ? 159.673 16.827 45.483 1.00 50.34 499 ARG B O 1
ATOM 6174 N N . ILE C 1 16 ? 160.783 14.861 45.510 1.00 47.58 500 ILE B N 1
ATOM 6175 C CA . ILE C 1 16 ? 159.656 14.097 46.040 1.00 51.29 500 ILE B CA 1
ATOM 6176 C C . ILE C 1 16 ? 159.668 14.073 47.564 1.00 44.24 500 ILE B C 1
ATOM 6177 O O . ILE C 1 16 ? 158.663 14.385 48.206 1.00 46.05 500 ILE B O 1
ATOM 6193 N N . TRP C 1 17 ? 160.798 13.712 48.165 1.00 44.80 501 TRP B N 1
ATOM 6194 C CA . TRP C 1 17 ? 160.878 13.495 49.605 1.00 45.26 501 TRP B CA 1
ATOM 6195 C C . TRP C 1 17 ? 161.232 14.802 50.308 1.00 46.66 501 TRP B C 1
ATOM 6196 O O . TRP C 1 17 ? 162.330 15.337 50.121 1.00 45.83 501 TRP B O 1
ATOM 6217 N N . MET C 1 18 ? 160.308 15.305 51.129 1.00 48.31 502 MET B N 1
ATOM 6218 C CA . MET C 1 18 ? 160.519 16.570 51.824 1.00 42.97 502 MET B CA 1
ATOM 6219 C C . MET C 1 18 ? 161.282 16.386 53.133 1.00 40.54 502 MET B C 1
ATOM 6220 O O . MET C 1 18 ? 162.221 17.146 53.400 1.00 44.48 502 MET B O 1
ATOM 6234 N N . PRO C 1 19 ? 160.921 15.418 53.978 1.00 46.48 503 PRO B N 1
ATOM 6235 C CA . PRO C 1 19 ? 161.576 15.316 55.288 1.00 47.01 503 PRO B CA 1
ATOM 6236 C C . PRO C 1 19 ? 163.088 15.180 55.174 1.00 48.97 503 PRO B C 1
ATOM 6237 O O . PRO C 1 19 ? 163.625 14.695 54.175 1.00 46.89 503 PRO B O 1
ATOM 6248 N N . ASP C 1 20 ? 163.772 15.619 56.226 1.00 53.02 504 ASP B N 1
ATOM 6249 C CA . ASP C 1 20 ? 165.228 15.534 56.313 1.00 61.50 504 ASP B CA 1
ATOM 6250 C C . ASP C 1 20 ? 165.607 14.133 56.778 1.00 59.64 504 ASP B C 1
ATOM 6251 O O . ASP C 1 20 ? 165.621 13.847 57.977 1.00 59.80 504 ASP B O 1
ATOM 6260 N N . GLY C 1 21 ? 165.913 13.255 55.831 1.00 70.73 505 GLY B N 1
ATOM 6261 C CA . GLY C 1 21 ? 166.331 11.902 56.135 1.00 62.36 505 GLY B CA 1
ATOM 6262 C C . GLY C 1 21 ? 165.212 10.891 55.942 1.00 53.48 505 GLY B C 1
ATOM 6263 O O . GLY C 1 21 ? 164.035 11.226 55.780 1.00 53.15 505 GLY B O 1
ATOM 6267 N N . ALA C 1 22 ? 165.609 9.621 55.965 1.00 52.74 506 ALA B N 1
ATOM 6268 C CA . ALA C 1 22 ? 164.661 8.538 55.776 1.00 51.99 506 ALA B CA 1
ATOM 6269 C C . ALA C 1 22 ? 163.727 8.426 56.982 1.00 47.51 506 ALA B C 1
ATOM 6270 O O . ALA C 1 22 ? 164.081 8.832 58.092 1.00 48.41 506 ALA B O 1
ATOM 6277 N N . PRO C 1 23 ? 162.530 7.868 56.794 1.00 49.63 507 PRO B N 1
ATOM 6278 C CA . PRO C 1 23 ? 161.617 7.706 57.929 1.00 45.03 507 PRO B CA 1
ATOM 6279 C C . PRO C 1 23 ? 162.186 6.738 58.953 1.00 48.60 507 PRO B C 1
ATOM 6280 O O . PRO C 1 23 ? 162.962 5.838 58.625 1.00 44.21 507 PRO B O 1
ATOM 6291 N N . ALA C 1 24 ? 161.781 6.932 60.207 1.00 46.65 508 ALA B N 1
ATOM 6292 C CA . ALA C 1 24 ? 162.227 6.056 61.280 1.00 50.09 508 ALA B CA 1
ATOM 6293 C C . ALA C 1 24 ? 161.909 4.602 60.950 1.00 48.44 508 ALA B C 1
ATOM 6294 O O . ALA C 1 24 ? 160.933 4.294 60.259 1.00 50.75 508 ALA B O 1
ATOM 6301 N N . TYR C 1 25 ? 162.752 3.702 61.449 1.00 51.13 509 TYR B N 1
ATOM 6302 C CA . TYR C 1 25 ? 162.532 2.281 61.230 1.00 47.84 509 TYR B CA 1
ATOM 6303 C C . TYR C 1 25 ? 161.170 1.866 61.767 1.00 48.62 509 TYR B C 1
ATOM 6304 O O . TYR C 1 25 ? 160.746 2.303 62.839 1.00 45.16 509 TYR B O 1
ATOM 6322 N N . THR C 1 26 ? 160.484 1.016 61.008 1.00 48.60 510 THR B N 1
ATOM 6323 C CA . THR C 1 26 ? 159.276 0.359 61.481 1.00 50.93 510 THR B CA 1
ATOM 6324 C C . THR C 1 26 ? 159.197 -1.009 60.823 1.00 47.80 510 THR B C 1
ATOM 6325 O O . THR C 1 26 ? 159.524 -1.156 59.643 1.00 50.41 510 THR B O 1
ATOM 6336 N N . ALA C 1 27 ? 158.776 -2.009 61.595 1.00 46.93 511 ALA B N 1
ATOM 6337 C CA . ALA C 1 27 ? 158.586 -3.344 61.048 1.00 50.97 511 ALA B CA 1
ATOM 6338 C C . ALA C 1 27 ? 157.287 -3.479 60.264 1.00 48.21 511 ALA B C 1
ATOM 6339 O O . ALA C 1 27 ? 157.115 -4.478 59.557 1.00 46.34 511 ALA B O 1
ATOM 6346 N N . ASP C 1 28 ? 156.382 -2.496 60.361 1.00 44.12 512 ASP B N 1
ATOM 6347 C CA . ASP C 1 28 ? 155.075 -2.606 59.716 1.00 44.01 512 ASP B CA 1
ATOM 6348 C C . ASP C 1 28 ? 155.187 -2.766 58.205 1.00 42.03 512 ASP B C 1
ATOM 6349 O O . ASP C 1 28 ? 154.275 -3.312 57.574 1.00 36.90 512 ASP B O 1
ATOM 6358 N N . THR C 1 29 ? 156.276 -2.287 57.604 1.00 42.36 513 THR B N 1
ATOM 6359 C CA . THR C 1 29 ? 156.435 -2.362 56.157 1.00 38.11 513 THR B CA 1
ATOM 6360 C C . THR C 1 29 ? 157.208 -3.594 55.709 1.00 38.52 513 THR B C 1
ATOM 6361 O O . THR C 1 29 ? 157.144 -3.954 54.529 1.00 36.14 513 THR B O 1
ATOM 6372 N N . GLU C 1 30 ? 157.929 -4.244 56.616 1.00 44.90 514 GLU B N 1
ATOM 6373 C CA . GLU C 1 30 ? 158.708 -5.427 56.290 1.00 48.83 514 GLU B CA 1
ATOM 6374 C C . GLU C 1 30 ? 157.852 -6.684 56.413 1.00 45.67 514 GLU B C 1
ATOM 6375 O O . GLU C 1 30 ? 156.735 -6.660 56.932 1.00 44.49 514 GLU B O 1
ATOM 6387 N N . ALA C 1 31 ? 158.397 -7.795 55.921 1.00 48.08 515 ALA B N 1
ATOM 6388 C CA . ALA C 1 31 ? 157.683 -9.064 55.953 1.00 48.37 515 ALA B CA 1
ATOM 6389 C C . ALA C 1 31 ? 157.197 -9.363 57.363 1.00 54.63 515 ALA B C 1
ATOM 6390 O O . ALA C 1 31 ? 157.835 -8.997 58.355 1.00 61.52 515 ALA B O 1
ATOM 6397 N N . GLU C 1 32 ? 156.048 -10.035 57.447 1.00 60.64 516 GLU B N 1
ATOM 6398 C CA . GLU C 1 32 ? 155.488 -10.374 58.750 1.00 65.87 516 GLU B CA 1
ATOM 6399 C C . GLU C 1 32 ? 156.440 -11.265 59.540 1.00 67.26 516 GLU B C 1
ATOM 6400 O O . GLU C 1 32 ? 156.570 -11.117 60.760 1.00 72.26 516 GLU B O 1
ATOM 6412 N N . ASP C 1 33 ? 157.120 -12.186 58.859 1.00 71.68 517 ASP B N 1
ATOM 6413 C CA . ASP C 1 33 ? 158.108 -13.056 59.489 1.00 69.47 517 ASP B CA 1
ATOM 6414 C C . ASP C 1 33 ? 159.489 -12.730 58.935 1.00 60.85 517 ASP B C 1
ATOM 6415 O O . ASP C 1 33 ? 159.753 -13.014 57.757 1.00 65.00 517 ASP B O 1
ATOM 6424 N N . PRO C 1 34 ? 160.397 -12.137 59.718 1.00 62.89 518 PRO B N 1
ATOM 6425 C CA . PRO C 1 34 ? 161.724 -11.790 59.176 1.00 63.94 518 PRO B CA 1
ATOM 6426 C C . PRO C 1 34 ? 162.571 -12.989 58.761 1.00 68.49 518 PRO B C 1
ATOM 6427 O O . PRO C 1 34 ? 163.627 -12.786 58.145 1.00 68.23 518 PRO B O 1
ATOM 6438 N N . LYS C 1 35 ? 162.160 -14.217 59.075 1.00 68.67 519 LYS B N 1
ATOM 6439 C CA . LYS C 1 35 ? 162.961 -15.389 58.741 1.00 72.91 519 LYS B CA 1
ATOM 6440 C C . LYS C 1 35 ? 162.886 -15.770 57.268 1.00 73.91 519 LYS B C 1
ATOM 6441 O O . LYS C 1 35 ? 163.600 -16.689 56.852 1.00 79.66 519 LYS B O 1
ATOM 6460 N N . VAL C 1 36 ? 162.052 -15.099 56.471 1.00 69.75 520 VAL B N 1
ATOM 6461 C CA . VAL C 1 36 ? 161.992 -15.403 55.045 1.00 68.94 520 VAL B CA 1
ATOM 6462 C C . VAL C 1 36 ? 163.062 -14.663 54.255 1.00 72.30 520 VAL B C 1
ATOM 6463 O O . VAL C 1 36 ? 163.349 -15.043 53.113 1.00 73.98 520 VAL B O 1
ATOM 6476 N N . TYR C 1 37 ? 163.660 -13.613 54.824 1.00 65.09 521 TYR B N 1
ATOM 6477 C CA . TYR C 1 37 ? 164.698 -12.880 54.109 1.00 65.55 521 TYR B CA 1
ATOM 6478 C C . TYR C 1 37 ? 165.984 -13.683 53.976 1.00 72.35 521 TYR B C 1
ATOM 6479 O O . TYR C 1 37 ? 166.810 -13.366 53.112 1.00 78.01 521 TYR B O 1
ATOM 6497 N N . GLU C 1 38 ? 166.176 -14.707 54.805 1.00 77.43 522 GLU B N 1
ATOM 6498 C CA . GLU C 1 38 ? 167.323 -15.596 54.687 1.00 77.72 522 GLU B CA 1
ATOM 6499 C C . GLU C 1 38 ? 167.014 -16.836 53.856 1.00 73.69 522 GLU B C 1
ATOM 6500 O O . GLU C 1 38 ? 167.793 -17.794 53.878 1.00 81.94 522 GLU B O 1
ATOM 6512 N N . ASP C 1 39 ? 165.898 -16.840 53.132 1.00 77.70 523 ASP B N 1
ATOM 6513 C CA . ASP C 1 39 ? 165.563 -17.924 52.221 1.00 76.38 523 ASP B CA 1
ATOM 6514 C C . ASP C 1 39 ? 166.134 -17.624 50.842 1.00 79.74 523 ASP B C 1
ATOM 6515 O O . ASP C 1 39 ? 166.150 -16.471 50.402 1.00 78.23 523 ASP B O 1
ATOM 6524 N N . GLU C 1 40 ? 166.603 -18.672 50.160 1.00 81.87 524 GLU B N 1
ATOM 6525 C CA . GLU C 1 40 ? 167.214 -18.481 48.849 1.00 83.37 524 GLU B CA 1
ATOM 6526 C C . GLU C 1 40 ? 166.210 -17.960 47.830 1.00 80.35 524 GLU B C 1
ATOM 6527 O O . GLU C 1 40 ? 166.578 -17.188 46.937 1.00 76.22 524 GLU B O 1
ATOM 6539 N N . GLY C 1 41 ? 164.945 -18.367 47.941 1.00 76.92 525 GLY B N 1
ATOM 6540 C CA . GLY C 1 41 ? 163.943 -17.891 47.003 1.00 79.25 525 GLY B CA 1
ATOM 6541 C C . GLY C 1 41 ? 163.739 -16.391 47.080 1.00 78.36 525 GLY B C 1
ATOM 6542 O O . GLY C 1 41 ? 163.661 -15.711 46.054 1.00 76.88 525 GLY B O 1
ATOM 6546 N N . VAL C 1 42 ? 163.654 -15.852 48.299 1.00 75.04 526 VAL B N 1
ATOM 6547 C CA . VAL C 1 42 ? 163.418 -14.421 48.464 1.00 73.36 526 VAL B CA 1
ATOM 6548 C C . VAL C 1 42 ? 164.638 -13.625 48.021 1.00 66.97 526 VAL B C 1
ATOM 6549 O O . VAL C 1 42 ? 164.512 -12.524 47.472 1.00 65.78 526 VAL B O 1
ATOM 6562 N N . LYS C 1 43 ? 165.836 -14.161 48.255 1.00 70.28 527 LYS B N 1
ATOM 6563 C CA . LYS C 1 43 ? 167.047 -13.465 47.836 1.00 67.62 527 LYS B CA 1
ATOM 6564 C C . LYS C 1 43 ? 167.134 -13.358 46.320 1.00 70.36 527 LYS B C 1
ATOM 6565 O O . LYS C 1 43 ? 167.685 -12.380 45.800 1.00 70.98 527 LYS B O 1
ATOM 6584 N N . ARG C 1 44 ? 166.595 -14.341 45.595 1.00 79.42 528 ARG B N 1
ATOM 6585 C CA . ARG C 1 44 ? 166.567 -14.257 44.139 1.00 89.51 528 ARG B CA 1
ATOM 6586 C C . ARG C 1 44 ? 165.638 -13.141 43.676 1.00 89.56 528 ARG B C 1
ATOM 6587 O O . ARG C 1 44 ? 165.995 -12.347 42.798 1.00 85.54 528 ARG B O 1
ATOM 6608 N N . GLN C 1 45 ? 164.436 -13.068 44.256 1.00 77.92 529 GLN B N 1
ATOM 6609 C CA . GLN C 1 45 ? 163.482 -12.037 43.857 1.00 68.15 529 GLN B CA 1
ATOM 6610 C C . GLN C 1 45 ? 164.085 -10.644 43.986 1.00 68.79 529 GLN B C 1
ATOM 6611 O O . GLN C 1 45 ? 163.909 -9.800 43.100 1.00 70.15 529 GLN B O 1
ATOM 6625 N N . TRP C 1 46 ? 164.802 -10.385 45.079 1.00 65.87 530 TRP B N 1
ATOM 6626 C CA . TRP C 1 46 ? 165.332 -9.058 45.366 1.00 63.44 530 TRP B CA 1
ATOM 6627 C C . TRP C 1 46 ? 166.748 -8.850 44.853 1.00 70.04 530 TRP B C 1
ATOM 6628 O O . TRP C 1 46 ? 167.315 -7.773 45.068 1.00 70.06 530 TRP B O 1
ATOM 6649 N N . GLN C 1 47 ? 167.332 -9.842 44.183 1.00 76.62 531 GLN B N 1
ATOM 6650 C CA . GLN C 1 47 ? 168.711 -9.709 43.729 1.00 74.65 531 GLN B CA 1
ATOM 6651 C C . GLN C 1 47 ? 168.838 -8.598 42.694 1.00 70.48 531 GLN B C 1
ATOM 6652 O O . GLN C 1 47 ? 169.704 -7.723 42.806 1.00 70.23 531 GLN B O 1
ATOM 6666 N N . SER C 1 48 ? 167.970 -8.609 41.680 1.00 66.95 532 SER B N 1
ATOM 6667 C CA . SER C 1 48 ? 168.078 -7.628 40.608 1.00 66.74 532 SER B CA 1
ATOM 6668 C C . SER C 1 48 ? 167.844 -6.211 41.114 1.00 66.99 532 SER B C 1
ATOM 6669 O O . SER C 1 48 ? 168.460 -5.265 40.611 1.00 66.83 532 SER B O 1
ATOM 6677 N N . PHE C 1 49 ? 166.962 -6.037 42.102 1.00 61.91 533 PHE B N 1
ATOM 6678 C CA . PHE C 1 49 ? 166.690 -4.696 42.608 1.00 58.47 533 PHE B CA 1
ATOM 6679 C C . PHE C 1 49 ? 167.909 -4.128 43.320 1.00 56.55 533 PHE B C 1
ATOM 6680 O O . PHE C 1 49 ? 168.292 -2.973 43.098 1.00 57.12 533 PHE B O 1
ATOM 6697 N N . LEU C 1 50 ? 168.534 -4.928 44.184 1.00 57.64 534 LEU B N 1
ATOM 6698 C CA . LEU C 1 50 ? 169.728 -4.474 44.887 1.00 66.10 534 LEU B CA 1
ATOM 6699 C C . LEU C 1 50 ? 170.819 -4.053 43.911 1.00 69.93 534 LEU B C 1
ATOM 6700 O O . LEU C 1 50 ? 171.530 -3.069 44.149 1.00 73.83 534 LEU B O 1
ATOM 6716 N N . GLU C 1 51 ? 170.962 -4.779 42.801 1.00 74.14 535 GLU B N 1
ATOM 6717 C CA . GLU C 1 51 ? 171.982 -4.450 41.808 1.00 73.31 535 GLU B CA 1
ATOM 6718 C C . GLU C 1 51 ? 171.553 -3.276 40.933 1.00 78.00 535 GLU B C 1
ATOM 6719 O O . GLU C 1 51 ? 172.173 -2.207 40.960 1.00 77.07 535 GLU B O 1
ATOM 6731 N N . LYS C 1 52 ? 170.488 -3.460 40.151 1.00 77.87 536 LYS B N 1
ATOM 6732 C CA . LYS C 1 52 ? 170.109 -2.506 39.116 1.00 71.12 536 LYS B CA 1
ATOM 6733 C C . LYS C 1 52 ? 169.060 -1.499 39.568 1.00 69.37 536 LYS B C 1
ATOM 6734 O O . LYS C 1 52 ? 168.761 -0.565 38.816 1.00 67.25 536 LYS B O 1
ATOM 6753 N N . GLY C 1 53 ? 168.488 -1.663 40.756 1.00 70.46 537 GLY B N 1
ATOM 6754 C CA . GLY C 1 53 ? 167.481 -0.729 41.218 1.00 69.80 537 GLY B CA 1
ATOM 6755 C C . GLY C 1 53 ? 166.175 -0.802 40.460 1.00 63.81 537 GLY B C 1
ATOM 6756 O O . GLY C 1 53 ? 165.474 0.208 40.352 1.00 64.90 537 GLY B O 1
ATOM 6760 N N . ARG C 1 54 ? 165.836 -1.967 39.914 1.00 62.96 538 ARG B N 1
ATOM 6761 C CA . ARG C 1 54 ? 164.538 -2.159 39.286 1.00 61.44 538 ARG B CA 1
ATOM 6762 C C . ARG C 1 54 ? 164.251 -3.651 39.209 1.00 59.86 538 ARG B C 1
ATOM 6763 O O . ARG C 1 54 ? 165.145 -4.484 39.380 1.00 66.06 538 ARG B O 1
ATOM 6784 N N . PHE C 1 55 ? 162.986 -3.973 38.954 1.00 52.89 539 PHE B N 1
ATOM 6785 C CA . PHE C 1 55 ? 162.529 -5.353 38.912 1.00 59.97 539 PHE B CA 1
ATOM 6786 C C . PHE C 1 55 ? 162.594 -5.890 37.489 1.00 66.90 539 PHE B C 1
ATOM 6787 O O . PHE C 1 55 ? 162.192 -5.214 36.538 1.00 70.63 539 PHE B O 1
ATOM 6804 N N . GLU C 1 56 ? 163.100 -7.117 37.353 1.00 73.87 540 GLU B N 1
ATOM 6805 C CA . GLU C 1 56 ? 163.228 -7.773 36.055 1.00 73.52 540 GLU B CA 1
ATOM 6806 C C . GLU C 1 56 ? 162.200 -8.890 35.918 1.00 78.47 540 GLU B C 1
ATOM 6807 O O . GLU C 1 56 ? 161.278 -8.785 35.105 1.00 94.27 540 GLU B O 1
ATOM 6819 N N . GLY C 1 57 ? 162.332 -9.964 36.695 1.00 74.31 541 GLY B N 1
ATOM 6820 C CA . GLY C 1 57 ? 161.395 -11.070 36.611 1.00 72.36 541 GLY B CA 1
ATOM 6821 C C . GLY C 1 57 ? 160.018 -10.772 37.167 1.00 71.21 541 GLY B C 1
ATOM 6822 O O . GLY C 1 57 ? 159.126 -11.617 37.040 1.00 74.43 541 GLY B O 1
ATOM 6826 N N . GLY C 1 58 ? 159.826 -9.601 37.774 1.00 69.58 542 GLY B N 1
ATOM 6827 C CA . GLY C 1 58 ? 158.546 -9.238 38.351 1.00 63.95 542 GLY B CA 1
ATOM 6828 C C . GLY C 1 58 ? 158.683 -8.597 39.717 1.00 56.66 542 GLY B C 1
ATOM 6829 O O . GLY C 1 58 ? 159.789 -8.504 40.258 1.00 59.11 542 GLY B O 1
ATOM 6833 N N . MET C 1 59 ? 157.569 -8.152 40.285 1.00 48.63 543 MET B N 1
ATOM 6834 C CA . MET C 1 59 ? 157.592 -7.511 41.595 1.00 45.86 543 MET B CA 1
ATOM 6835 C C . MET C 1 59 ? 157.761 -8.572 42.679 1.00 44.48 543 MET B C 1
ATOM 6836 O O . MET C 1 59 ? 156.950 -9.500 42.750 1.00 48.80 543 MET B O 1
ATOM 6850 N N . PRO C 1 60 ? 158.788 -8.486 43.525 1.00 47.07 544 PRO B N 1
ATOM 6851 C CA . PRO C 1 60 ? 158.922 -9.471 44.606 1.00 44.93 544 PRO B CA 1
ATOM 6852 C C . PRO C 1 60 ? 157.663 -9.523 45.458 1.00 47.95 544 PRO B C 1
ATOM 6853 O O . PRO C 1 60 ? 157.058 -8.493 45.767 1.00 45.91 544 PRO B O 1
ATOM 6864 N N . GLU C 1 61 ? 157.268 -10.743 45.834 1.00 47.42 545 GLU B N 1
ATOM 6865 C CA . GLU C 1 61 ? 156.057 -10.935 46.628 1.00 47.95 545 GLU B CA 1
ATOM 6866 C C . GLU C 1 61 ? 156.264 -10.556 48.088 1.00 45.50 545 GLU B C 1
ATOM 6867 O O . GLU C 1 61 ? 155.296 -10.230 48.783 1.00 50.48 545 GLU B O 1
ATOM 6879 N N . VAL C 1 62 ? 157.499 -10.602 48.563 1.00 44.81 546 VAL B N 1
ATOM 6880 C CA . VAL C 1 62 ? 157.840 -10.246 49.937 1.00 44.38 546 VAL B CA 1
ATOM 6881 C C . VAL C 1 62 ? 158.316 -8.797 49.942 1.00 39.78 546 VAL B C 1
ATOM 6882 O O . VAL C 1 62 ? 159.183 -8.446 49.131 1.00 43.07 546 VAL B O 1
ATOM 6895 N N . PRO C 1 63 ? 157.7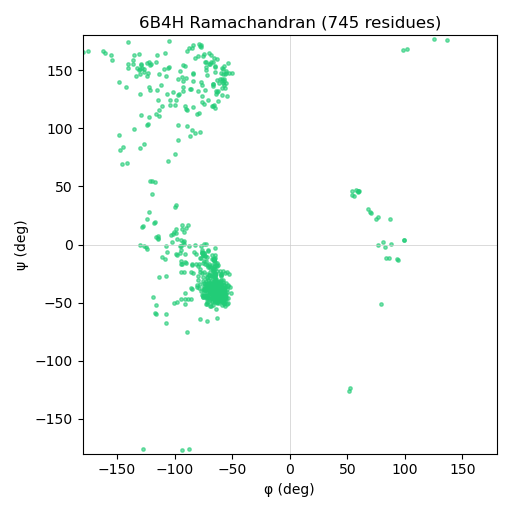88 -7.935 50.807 1.00 41.07 547 PRO B N 1
ATOM 6896 C CA . PRO C 1 63 ? 158.245 -6.541 50.821 1.00 37.18 547 PRO B CA 1
ATOM 6897 C C . PRO C 1 63 ? 159.710 -6.455 51.204 1.00 39.50 547 PRO B C 1
ATOM 6898 O O . PRO C 1 63 ? 160.258 -7.383 51.818 1.00 41.25 547 PRO B O 1
ATOM 6909 N N . PRO C 1 64 ? 160.381 -5.358 50.870 1.00 37.94 548 PRO B N 1
ATOM 6910 C CA . PRO C 1 64 ? 161.811 -5.257 51.168 1.00 40.64 548 PRO B CA 1
ATOM 6911 C C . PRO C 1 64 ? 162.070 -5.019 52.646 1.00 43.64 548 PRO B C 1
ATOM 6912 O O . PRO C 1 64 ? 161.182 -4.654 53.420 1.00 41.46 548 PRO B O 1
ATOM 6923 N N . ARG C 1 65 ? 163.321 -5.248 53.031 1.00 43.27 549 ARG B N 1
ATOM 6924 C CA . ARG C 1 65 ? 163.811 -4.736 54.297 1.00 46.07 549 ARG B CA 1
ATOM 6925 C C . ARG C 1 65 ? 163.999 -3.226 54.192 1.00 45.23 549 ARG B C 1
ATOM 6926 O O . ARG C 1 65 ? 164.271 -2.687 53.116 1.00 45.15 549 ARG B O 1
ATOM 6947 N N . ARG C 1 66 ? 163.832 -2.538 55.323 1.00 46.27 550 ARG B N 1
ATOM 6948 C CA . ARG C 1 66 ? 164.002 -1.089 55.334 1.00 48.76 550 ARG B CA 1
ATOM 6949 C C . ARG C 1 66 ? 165.360 -0.688 54.766 1.00 49.47 550 ARG B C 1
ATOM 6950 O O . ARG C 1 66 ? 165.477 0.337 54.084 1.00 50.16 550 ARG B O 1
ATOM 6971 N N . GLU C 1 67 ? 166.396 -1.495 55.022 1.00 54.90 551 GLU B N 1
ATOM 6972 C CA . GLU C 1 67 ? 167.752 -1.159 54.593 1.00 55.59 551 GLU B CA 1
ATOM 6973 C C . GLU C 1 67 ? 167.913 -1.161 53.079 1.00 50.25 551 GLU B C 1
ATOM 6974 O O . GLU C 1 67 ? 168.855 -0.543 52.571 1.00 53.31 551 GLU B O 1
ATOM 6986 N N . TRP C 1 68 ? 167.037 -1.850 52.351 1.00 53.86 552 TRP B N 1
ATOM 6987 C CA . TRP C 1 68 ? 167.160 -1.947 50.902 1.00 47.97 552 TRP B CA 1
ATOM 6988 C C . TRP C 1 68 ? 166.566 -0.750 50.170 1.00 52.93 552 TRP B C 1
ATOM 6989 O O . TRP C 1 68 ? 166.728 -0.653 48.948 1.00 52.35 552 TRP B O 1
ATOM 7010 N N . CYS C 1 69 ? 165.903 0.162 50.876 1.00 46.74 553 CYS B N 1
ATOM 7011 C CA . CYS C 1 69 ? 165.224 1.297 50.270 1.00 46.79 553 CYS B CA 1
ATOM 7012 C C . CYS C 1 69 ? 165.964 2.591 50.583 1.00 48.07 553 CYS B C 1
ATOM 7013 O O . CYS C 1 69 ? 166.610 2.719 51.627 1.00 50.07 553 CYS B O 1
ATOM 7021 N N . VAL C 1 70 ? 165.849 3.559 49.670 1.00 45.06 554 VAL B N 1
ATOM 7022 C CA . VAL C 1 70 ? 166.361 4.905 49.890 1.00 51.27 554 VAL B CA 1
ATOM 7023 C C . VAL C 1 70 ? 165.252 5.904 49.587 1.00 44.45 554 VAL B C 1
ATOM 7024 O O . VAL C 1 70 ? 164.333 5.635 48.813 1.00 42.14 554 VAL B O 1
ATOM 7037 N N . TRP C 1 71 ? 165.361 7.080 50.208 1.00 45.76 555 TRP B N 1
ATOM 7038 C CA . TRP C 1 71 ? 164.348 8.123 50.095 1.00 51.37 555 TRP B CA 1
ATOM 7039 C C . TRP C 1 71 ? 164.922 9.444 49.589 1.00 54.54 555 TRP B C 1
ATOM 7040 O O . TRP C 1 71 ? 164.315 10.497 49.807 1.00 52.87 555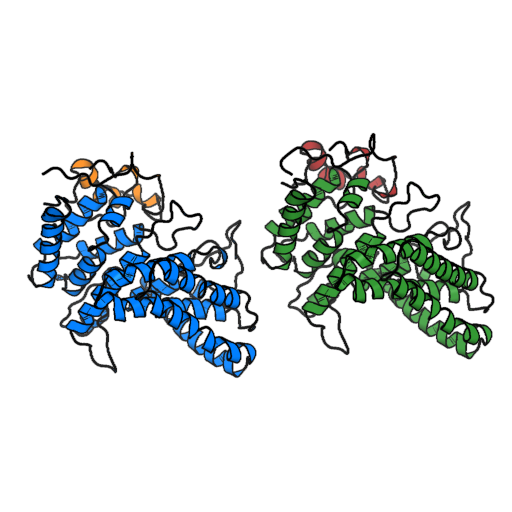 TRP B O 1
ATOM 7061 N N . ASP C 1 72 ? 166.070 9.422 48.908 1.00 57.74 556 ASP B N 1
ATOM 7062 C CA . ASP C 1 72 ? 166.731 10.654 48.472 1.00 67.47 556 ASP B CA 1
ATOM 7063 C C . ASP C 1 72 ? 166.417 10.895 46.997 1.00 59.34 556 ASP B C 1
ATOM 7064 O O . ASP C 1 72 ? 167.227 10.645 46.104 1.00 69.02 556 ASP B O 1
ATOM 7073 N N . PHE C 1 73 ? 165.213 11.399 46.750 1.00 56.65 557 PHE B N 1
ATOM 7074 C CA . PHE C 1 73 ? 164.792 11.801 45.413 1.00 59.53 557 PHE B CA 1
ATOM 7075 C C . PHE C 1 73 ? 163.540 12.667 45.519 1.00 62.89 557 PHE B C 1
ATOM 7076 O O . PHE C 1 73 ? 163.028 13.192 44.528 1.00 57.28 557 PHE B O 1
ATOM 7094 N N . GLY D 2 1 ? 140.077 -24.289 112.859 1.00 88.16 212 GLY C N 1
ATOM 7095 C CA . GLY D 2 1 ? 140.891 -23.176 113.313 1.00 76.60 212 GLY C CA 1
ATOM 7096 C C . GLY D 2 1 ? 140.065 -21.932 113.583 1.00 70.41 212 GLY C C 1
ATOM 7097 O O . GLY D 2 1 ? 138.911 -22.036 113.995 1.00 73.38 212 GLY C O 1
ATOM 7100 N N . PRO D 2 2 ? 140.654 -20.753 113.368 1.00 63.76 213 PRO C N 1
ATOM 7101 C CA . PRO D 2 2 ? 139.884 -19.510 113.544 1.00 56.98 213 PRO C CA 1
ATOM 7102 C C . PRO D 2 2 ? 138.561 -19.494 112.793 1.00 59.22 213 PRO C C 1
ATOM 7103 O O . PRO D 2 2 ? 137.559 -19.024 113.343 1.00 59.33 213 PRO C O 1
ATOM 7114 N N . HIS D 2 3 ? 138.527 -19.989 111.552 1.00 62.51 214 HIS C N 1
ATOM 7115 C CA . HIS D 2 3 ? 137.270 -20.051 110.811 1.00 65.68 214 HIS C CA 1
ATOM 7116 C C . HIS D 2 3 ? 136.221 -20.837 111.582 1.00 60.89 214 HIS C C 1
ATOM 7117 O O . HIS D 2 3 ? 135.103 -20.359 111.802 1.00 61.47 214 HIS C O 1
ATOM 7131 N N . MET D 2 4 ? 136.564 -22.060 111.987 1.00 64.30 215 MET C N 1
ATOM 7132 C CA . MET D 2 4 ? 135.619 -22.889 112.722 1.00 61.76 215 MET C CA 1
ATOM 7133 C C . MET D 2 4 ? 135.117 -22.171 113.966 1.00 56.76 215 MET C C 1
ATOM 7134 O O . MET D 2 4 ? 133.913 -22.171 114.245 1.00 51.75 215 MET C O 1
ATOM 7148 N N . ARG D 2 5 ? 136.025 -21.546 114.723 1.00 51.76 216 ARG C N 1
ATOM 7149 C CA . ARG D 2 5 ? 135.633 -20.936 115.989 1.00 52.40 216 ARG C CA 1
ATOM 7150 C C . ARG D 2 5 ? 134.718 -19.737 115.773 1.00 43.81 216 ARG C C 1
ATOM 7151 O O . ARG D 2 5 ? 133.721 -19.580 116.486 1.00 38.82 216 ARG C O 1
ATOM 7172 N N . TYR D 2 6 ? 135.036 -18.880 114.802 1.00 42.30 217 TYR C N 1
ATOM 7173 C CA . TYR D 2 6 ? 134.183 -17.725 114.545 1.00 43.01 217 TYR C CA 1
ATOM 7174 C C . TYR D 2 6 ? 132.789 -18.160 114.107 1.00 41.56 217 TYR C C 1
ATOM 7175 O O . TYR D 2 6 ? 131.793 -17.519 114.456 1.00 40.50 217 TYR C O 1
ATOM 7193 N N . VAL D 2 7 ? 132.693 -19.258 113.355 1.00 43.15 218 VAL C N 1
ATOM 7194 C CA . VAL D 2 7 ? 131.383 -19.810 113.016 1.00 42.27 218 VAL C CA 1
ATOM 7195 C C . VAL D 2 7 ? 130.672 -20.296 114.273 1.00 38.14 218 VAL C C 1
ATOM 7196 O O . VAL D 2 7 ? 129.467 -20.078 114.444 1.00 38.66 218 VAL C O 1
ATOM 7209 N N . GLU D 2 8 ? 131.401 -20.964 115.170 1.00 38.13 219 GLU C N 1
ATOM 7210 C CA . GLU D 2 8 ? 130.810 -21.404 116.429 1.00 44.60 219 GLU C CA 1
ATOM 7211 C C . GLU D 2 8 ? 130.407 -20.218 117.300 1.00 39.39 219 GLU C C 1
ATOM 7212 O O . GLU D 2 8 ? 129.344 -20.239 117.926 1.00 36.95 219 GLU C O 1
ATOM 7224 N N . ILE D 2 9 ? 131.244 -19.180 117.361 1.00 33.80 220 ILE C N 1
ATOM 7225 C CA . ILE D 2 9 ? 130.889 -17.982 118.118 1.00 35.39 220 ILE C CA 1
ATOM 7226 C C . ILE D 2 9 ? 129.614 -17.369 117.558 1.00 30.18 220 ILE C C 1
ATOM 7227 O O . ILE D 2 9 ? 128.693 -17.016 118.300 1.00 31.48 220 ILE C O 1
ATOM 7243 N N . HIS D 2 10 ? 129.546 -17.239 116.233 1.00 31.79 221 HIS C N 1
ATOM 7244 C CA . HIS D 2 10 ? 128.395 -16.611 115.592 1.00 30.99 221 HIS C CA 1
ATOM 7245 C C . HIS D 2 10 ? 127.099 -17.330 115.948 1.00 37.45 221 HIS C C 1
ATOM 7246 O O . HIS D 2 10 ? 126.066 -16.689 116.179 1.00 33.59 221 HIS C O 1
ATOM 7260 N N . ARG D 2 11 ? 127.132 -18.662 115.997 1.00 34.45 222 ARG C N 1
ATOM 7261 C CA . ARG D 2 11 ? 125.934 -19.424 116.326 1.00 37.49 222 ARG C CA 1
ATOM 7262 C C . ARG D 2 11 ? 125.669 -19.452 117.824 1.00 31.86 222 ARG C C 1
ATOM 7263 O O . ARG D 2 11 ? 124.507 -19.537 118.233 1.00 36.24 222 ARG C O 1
ATOM 7284 N N . ASN D 2 12 ? 126.714 -19.389 118.653 1.00 30.12 223 ASN C N 1
ATOM 7285 C CA . ASN D 2 12 ? 126.497 -19.232 120.089 1.00 38.00 223 ASN C CA 1
ATOM 7286 C C . ASN D 2 12 ? 125.789 -17.919 120.391 1.00 33.08 223 ASN C C 1
ATOM 7287 O O . ASN D 2 12 ? 124.931 -17.858 121.278 1.00 31.27 223 ASN C O 1
ATOM 7298 N N . LEU D 2 13 ? 126.133 -16.855 119.662 1.00 34.16 224 LEU C N 1
ATOM 7299 C CA . LEU D 2 13 ? 125.474 -15.569 119.868 1.00 30.98 224 LEU C CA 1
ATOM 7300 C C . LEU D 2 13 ? 124.007 -15.622 119.449 1.00 33.44 224 LEU C C 1
ATOM 7301 O O . LEU D 2 13 ? 123.155 -15.003 120.094 1.00 34.77 224 LEU C O 1
ATOM 7317 N N . LYS D 2 14 ? 123.692 -16.350 118.372 1.00 34.39 225 LYS C N 1
ATOM 7318 C CA . LYS D 2 14 ? 122.294 -16.541 117.986 1.00 34.84 225 LYS C CA 1
ATOM 7319 C C . LYS D 2 14 ? 121.498 -17.169 119.122 1.00 39.44 225 LYS C C 1
ATOM 7320 O O . LYS D 2 14 ? 120.417 -16.689 119.485 1.00 37.89 225 LYS C O 1
ATOM 7339 N N . GLY D 2 15 ? 122.012 -18.264 119.683 1.00 36.12 226 GLY C N 1
ATOM 7340 C CA . GLY D 2 15 ? 121.318 -18.919 120.776 1.00 34.30 226 GLY C CA 1
ATOM 7341 C C . GLY D 2 15 ? 121.229 -18.057 122.017 1.00 31.81 226 GLY C C 1
ATOM 7342 O O . GLY D 2 15 ? 120.233 -18.114 122.746 1.00 33.41 226 GLY C O 1
ATOM 7346 N N . LEU D 2 16 ? 122.255 -17.246 122.276 1.00 32.22 227 LEU C N 1
ATOM 7347 C CA . LEU D 2 16 ? 122.196 -16.328 123.410 1.00 33.23 227 LEU C CA 1
ATOM 7348 C C . LEU D 2 16 ? 121.018 -15.372 123.271 1.00 30.75 227 LEU C C 1
ATOM 7349 O O . LEU D 2 16 ? 120.262 -15.156 124.225 1.00 39.82 227 LEU C O 1
ATOM 7365 N N . ARG D 2 17 ? 120.842 -14.790 122.082 1.00 29.94 228 ARG C N 1
ATOM 7366 C CA . ARG D 2 17 ? 119.747 -13.847 121.876 1.00 32.18 228 ARG C CA 1
ATOM 7367 C C . ARG D 2 17 ? 118.395 -14.530 122.056 1.00 37.27 228 ARG C C 1
ATOM 7368 O O . ARG D 2 17 ? 117.488 -13.969 122.685 1.00 41.63 228 ARG C O 1
ATOM 7389 N N . LYS D 2 18 ? 118.243 -15.750 121.533 1.00 37.08 229 LYS C N 1
ATOM 7390 C CA . LYS D 2 18 ? 117.017 -16.504 121.781 1.00 36.09 229 LYS C CA 1
ATOM 7391 C C . LYS D 2 18 ? 116.803 -16.716 123.275 1.00 35.60 229 LYS C C 1
ATOM 7392 O O . LYS D 2 18 ? 115.684 -16.568 123.782 1.00 41.23 229 LYS C O 1
ATOM 7411 N N . TYR D 2 19 ? 117.867 -17.065 123.998 1.00 35.29 230 TYR C N 1
ATOM 7412 C CA . TYR D 2 19 ? 117.735 -17.369 125.417 1.00 43.84 230 TYR C CA 1
ATOM 7413 C C . TYR D 2 19 ? 117.434 -16.126 126.240 1.00 40.71 230 TYR C C 1
ATOM 7414 O O . TYR D 2 19 ? 116.842 -16.236 127.318 1.00 39.46 230 TYR C O 1
ATOM 7432 N N . MET D 2 20 ? 117.843 -14.944 125.769 1.00 38.40 231 MET C N 1
ATOM 7433 C CA . MET D 2 20 ? 117.474 -13.718 126.471 1.00 35.60 231 MET C CA 1
ATOM 7434 C C . MET D 2 20 ? 115.968 -13.524 126.448 1.00 35.03 231 MET C C 1
ATOM 7435 O O . MET D 2 20 ? 115.370 -13.106 127.446 1.00 38.48 231 MET C O 1
ATOM 7449 N N . ALA D 2 21 ? 115.338 -13.815 125.309 1.00 37.34 232 ALA C N 1
ATOM 7450 C CA . ALA D 2 21 ? 113.887 -13.721 125.214 1.00 43.05 232 ALA C CA 1
ATOM 7451 C C . ALA D 2 21 ? 113.214 -14.746 126.115 1.00 38.83 232 ALA C C 1
ATOM 7452 O O . ALA D 2 21 ? 112.181 -14.457 126.730 1.00 41.41 232 ALA C O 1
ATOM 7459 N N . GLU D 2 22 ? 113.784 -15.950 126.205 1.00 39.46 233 GLU C N 1
ATOM 7460 C CA . GLU D 2 22 ? 113.217 -16.965 127.086 1.00 41.86 233 GLU C CA 1
ATOM 7461 C C . GLU D 2 22 ? 113.303 -16.529 128.543 1.00 44.05 233 GLU C C 1
ATOM 7462 O O . GLU D 2 22 ? 112.336 -16.682 129.299 1.00 41.72 233 GLU C O 1
ATOM 7474 N N . GLN D 2 23 ? 114.451 -15.981 128.953 1.00 37.60 234 GLN C N 1
ATOM 7475 C CA . GLN D 2 23 ? 114.589 -15.476 130.314 1.00 37.44 234 GLN C CA 1
ATOM 7476 C C . GLN D 2 23 ? 113.540 -14.424 130.622 1.00 42.13 234 GLN C C 1
ATOM 7477 O O . GLN D 2 23 ? 113.012 -14.373 131.738 1.00 40.30 234 GLN C O 1
ATOM 7491 N N . ALA D 2 24 ? 113.254 -13.549 129.657 1.00 37.97 235 ALA C N 1
ATOM 7492 C CA . ALA D 2 24 ? 112.339 -12.447 129.914 1.00 40.48 235 ALA C CA 1
ATOM 7493 C C . ALA D 2 24 ? 110.928 -12.934 130.213 1.00 42.15 235 ALA C C 1
ATOM 7494 O O . ALA D 2 24 ? 110.137 -12.183 130.794 1.00 44.60 235 ALA C O 1
ATOM 7501 N N . LYS D 2 25 ? 110.597 -14.175 129.844 1.00 42.02 236 LYS C N 1
ATOM 7502 C CA . LYS D 2 25 ? 109.284 -14.737 130.145 1.00 48.89 236 LYS C CA 1
ATOM 7503 C C . LYS D 2 25 ? 109.130 -15.124 131.611 1.00 47.74 236 LYS C C 1
ATOM 7504 O O . LYS D 2 25 ? 108.002 -15.360 132.057 1.00 47.46 236 LYS C O 1
ATOM 7523 N N . THR D 2 26 ? 110.227 -15.194 132.363 1.00 42.71 237 THR C N 1
ATOM 7524 C CA . THR D 2 26 ? 110.190 -15.565 133.769 1.00 48.90 237 THR C CA 1
ATOM 7525 C C . THR D 2 26 ? 110.948 -14.592 134.658 1.00 43.26 237 THR C C 1
ATOM 7526 O O . THR D 2 26 ? 110.983 -14.794 135.876 1.00 45.11 237 THR C O 1
ATOM 7537 N N . ASN D 2 27 ? 111.558 -13.554 134.092 1.00 37.98 238 ASN C N 1
ATOM 7538 C CA . ASN D 2 27 ? 112.346 -12.584 134.850 1.00 40.03 238 ASN C CA 1
ATOM 7539 C C . ASN D 2 27 ? 111.763 -11.200 134.580 1.00 43.17 238 ASN C C 1
ATOM 7540 O O . ASN D 2 27 ? 112.007 -10.610 133.522 1.00 34.89 238 ASN C O 1
ATOM 7551 N N . LEU D 2 28 ? 111.004 -10.680 135.549 1.00 36.20 239 LEU C N 1
ATOM 7552 C CA . LEU D 2 28 ? 110.304 -9.416 135.349 1.00 38.44 239 LEU C CA 1
ATOM 7553 C C . LEU D 2 28 ? 111.275 -8.244 135.263 1.00 35.13 239 LEU C C 1
ATOM 7554 O O . LEU D 2 28 ? 111.073 -7.325 134.462 1.00 39.98 239 LEU C O 1
ATOM 7570 N N . LYS D 2 29 ? 112.322 -8.241 136.086 1.00 37.96 240 LYS C N 1
ATOM 7571 C CA . LYS D 2 29 ? 113.277 -7.139 136.034 1.00 36.27 240 LYS C CA 1
ATOM 7572 C C . LYS D 2 29 ? 114.008 -7.113 134.698 1.00 42.10 240 LYS C C 1
ATOM 7573 O O . LYS D 2 29 ? 114.239 -6.039 134.127 1.00 37.13 240 LYS C O 1
ATOM 7592 N N . LEU D 2 30 ? 114.376 -8.287 134.182 1.00 38.08 241 LEU C N 1
ATOM 7593 C CA . LEU D 2 30 ? 114.974 -8.355 132.856 1.00 39.24 241 LEU C CA 1
ATOM 7594 C C . LEU D 2 30 ? 113.997 -7.856 131.800 1.00 36.26 241 LEU C C 1
ATOM 7595 O O . LEU D 2 30 ? 114.360 -7.060 130.928 1.00 37.85 241 LEU C O 1
ATOM 7611 N N . LYS D 2 31 ? 112.742 -8.310 131.874 1.00 42.61 242 LYS C N 1
ATOM 7612 C CA . LYS D 2 31 ? 111.737 -7.903 130.896 1.00 41.83 242 LYS C CA 1
ATOM 7613 C C . LYS D 2 31 ? 111.565 -6.387 130.871 1.00 43.89 242 LYS C C 1
ATOM 7614 O O . LYS D 2 31 ? 111.385 -5.795 129.802 1.00 37.53 242 LYS C O 1
ATOM 7633 N N . GLN D 2 32 ? 111.635 -5.740 132.036 1.00 41.68 243 GLN C N 1
ATOM 7634 C CA . GLN D 2 32 ? 111.349 -4.312 132.125 1.00 43.40 243 GLN C CA 1
ATOM 7635 C C . GLN D 2 32 ? 112.462 -3.436 131.563 1.00 47.80 243 GLN C C 1
ATOM 7636 O O . GLN D 2 32 ? 112.190 -2.289 131.190 1.00 50.02 243 GLN C O 1
ATOM 7650 N N . ARG D 2 33 ? 113.702 -3.932 131.500 1.00 44.47 244 ARG C N 1
ATOM 7651 C CA . ARG D 2 33 ? 114.837 -3.120 131.069 1.00 43.71 244 ARG C CA 1
ATOM 7652 C C . ARG D 2 33 ? 115.469 -3.562 129.757 1.00 43.04 244 ARG C C 1
ATOM 7653 O O . ARG D 2 33 ? 116.036 -2.723 129.055 1.00 37.02 244 ARG C O 1
ATOM 7674 N N . MET D 2 34 ? 115.389 -4.846 129.402 1.00 42.45 245 MET C N 1
ATOM 7675 C CA . MET D 2 34 ? 116.213 -5.370 128.313 1.00 41.73 245 MET C CA 1
ATOM 7676 C C . MET D 2 34 ? 115.926 -4.652 127.001 1.00 41.75 245 MET C C 1
ATOM 7677 O O . MET D 2 34 ? 116.851 -4.277 126.271 1.00 39.06 245 MET C O 1
ATOM 7691 N N . GLY D 2 35 ? 114.645 -4.459 126.678 1.00 41.74 246 GLY C N 1
ATOM 7692 C CA . GLY D 2 35 ? 114.299 -3.841 125.408 1.00 45.71 246 GLY C CA 1
ATOM 7693 C C . GLY D 2 35 ? 114.779 -2.407 125.296 1.00 45.77 246 GLY C C 1
ATOM 7694 O O . GLY D 2 35 ? 115.264 -1.987 124.243 1.00 43.01 246 GLY C O 1
ATOM 7698 N N . ASP D 2 36 ? 114.650 -1.633 126.379 1.00 39.42 247 ASP C N 1
ATOM 7699 C CA . ASP D 2 36 ? 115.085 -0.239 126.349 1.00 43.58 247 ASP C CA 1
ATOM 7700 C C . ASP D 2 36 ? 116.599 -0.133 126.204 1.00 41.18 247 ASP C C 1
ATOM 7701 O O . ASP D 2 36 ? 117.096 0.747 125.494 1.00 42.80 247 ASP C O 1
ATOM 7710 N N . MET D 2 37 ? 117.350 -1.012 126.874 1.00 38.99 248 MET C N 1
ATOM 7711 C CA . MET D 2 37 ? 118.805 -0.997 126.737 1.00 41.32 248 MET C CA 1
ATOM 7712 C C . MET D 2 37 ? 119.220 -1.299 125.302 1.00 39.52 248 MET C C 1
ATOM 7713 O O . MET D 2 37 ? 120.109 -0.638 124.751 1.00 37.98 248 MET C O 1
ATOM 7727 N N A ARG D 2 38 ? 118.591 -2.301 124.682 0.47 40.64 249 ARG C N 1
ATOM 7728 N N B ARG D 2 38 ? 118.589 -2.298 124.684 0.53 40.44 249 ARG C N 1
ATOM 7729 C CA A ARG D 2 38 ? 118.876 -2.597 123.282 0.47 40.01 249 ARG C CA 1
ATOM 7730 C CA B ARG D 2 38 ? 118.871 -2.604 123.286 0.53 40.10 249 ARG C CA 1
ATOM 7731 C C A ARG D 2 38 ? 118.621 -1.376 122.409 0.47 39.96 249 ARG C C 1
ATOM 7732 C C B ARG D 2 38 ? 118.615 -1.390 122.402 0.53 39.99 249 ARG C C 1
ATOM 7733 O O A ARG D 2 38 ? 119.488 -0.961 121.632 0.47 38.71 249 ARG C O 1
ATOM 7734 O O B ARG D 2 38 ? 119.476 -0.993 121.609 0.53 38.79 249 ARG C O 1
ATOM 7775 N N . ARG D 2 39 ? 117.429 -0.785 122.526 1.00 39.54 250 ARG C N 1
ATOM 7776 C CA . ARG D 2 39 ? 117.079 0.353 121.680 1.00 41.33 250 ARG C CA 1
ATOM 7777 C C . ARG D 2 39 ? 117.991 1.549 121.921 1.00 37.82 250 ARG C C 1
ATOM 7778 O O . ARG D 2 39 ? 118.289 2.296 120.984 1.00 43.05 250 ARG C O 1
ATOM 7799 N N . GLU D 2 40 ? 118.447 1.747 123.158 1.00 39.03 251 GLU C N 1
ATOM 7800 C CA . GLU D 2 40 ? 119.296 2.898 123.459 1.00 42.57 251 GLU C CA 1
ATOM 7801 C C . GLU D 2 40 ? 120.702 2.722 122.899 1.00 42.38 251 GLU C C 1
ATOM 7802 O O . GLU D 2 40 ? 121.335 3.706 122.499 1.00 40.20 251 GLU C O 1
ATOM 7814 N N . ILE D 2 41 ? 121.210 1.489 122.870 1.00 42.55 252 ILE C N 1
ATOM 7815 C CA . ILE D 2 41 ? 122.489 1.222 122.215 1.00 38.84 252 ILE C CA 1
ATOM 7816 C C . ILE D 2 41 ? 122.364 1.420 120.707 1.00 38.12 252 ILE C C 1
ATOM 7817 O O . ILE D 2 41 ? 123.186 2.101 120.084 1.00 35.62 252 ILE C O 1
ATOM 7833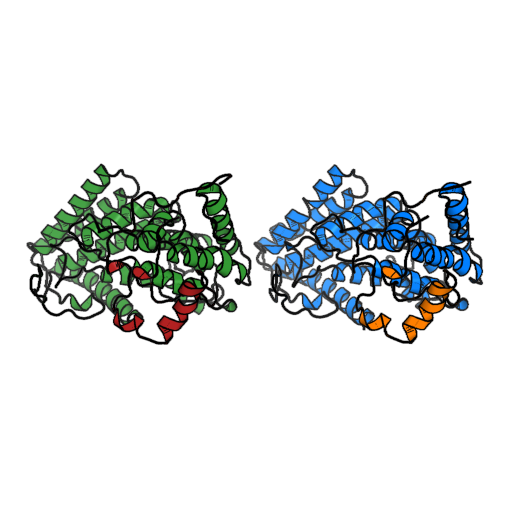 N N . ARG D 2 42 ? 121.332 0.829 120.095 1.00 38.40 253 ARG C N 1
ATOM 7834 C CA . ARG D 2 42 ? 121.162 0.956 118.649 1.00 42.11 253 ARG C CA 1
ATOM 7835 C C . ARG D 2 42 ? 120.965 2.411 118.244 1.00 41.46 253 ARG C C 1
ATOM 7836 O O . ARG D 2 42 ? 121.532 2.869 117.245 1.00 46.66 253 ARG C O 1
ATOM 7857 N N . LYS D 2 43 ? 120.162 3.154 119.007 1.00 41.02 254 LYS C N 1
ATOM 7858 C CA . LYS D 2 43 ? 119.958 4.569 118.717 1.00 45.25 254 LYS C CA 1
ATOM 7859 C C . LYS D 2 43 ? 121.269 5.342 118.808 1.00 42.47 254 LYS C C 1
ATOM 7860 O O . LYS D 2 43 ? 121.593 6.141 117.924 1.00 42.81 254 LYS C O 1
ATOM 7879 N N . SER D 2 44 ? 122.041 5.111 119.872 1.00 41.16 255 SER C N 1
ATOM 7880 C CA . SER D 2 44 ? 123.284 5.852 120.063 1.00 41.85 255 SER C CA 1
ATOM 7881 C C . SER D 2 44 ? 124.275 5.569 118.939 1.00 48.12 255 SER C C 1
ATOM 7882 O O . SER D 2 44 ? 124.895 6.492 118.395 1.00 43.00 255 SER C O 1
ATOM 7890 N N . VAL D 2 45 ? 124.447 4.294 118.580 1.00 41.68 256 VAL C N 1
ATOM 7891 C CA . VAL D 2 45 ? 125.327 3.960 117.462 1.00 43.38 256 VAL C CA 1
ATOM 7892 C C . VAL D 2 45 ? 124.852 4.656 116.193 1.00 39.28 256 VAL C C 1
ATOM 7893 O O . VAL D 2 45 ? 125.656 5.202 115.431 1.00 42.66 256 VAL C O 1
ATOM 7906 N N . GLY D 2 46 ? 123.538 4.662 115.955 1.00 46.98 257 GLY C N 1
ATOM 7907 C CA . GLY D 2 46 ? 122.991 5.282 114.760 1.00 48.31 257 GLY C CA 1
ATOM 7908 C C . GLY D 2 46 ? 123.229 6.776 114.666 1.00 50.48 257 GLY C C 1
ATOM 7909 O O . GLY D 2 46 ? 123.123 7.343 113.574 1.00 54.35 257 GLY C O 1
ATOM 7913 N N . GLN D 2 47 ? 123.549 7.429 115.780 1.00 48.43 258 GLN C N 1
ATOM 7914 C CA . GLN D 2 47 ? 123.769 8.870 115.796 1.00 53.84 258 GLN C CA 1
ATOM 7915 C C . GLN D 2 47 ? 125.236 9.255 115.633 1.00 60.67 258 GLN C C 1
ATOM 7916 O O . GLN D 2 47 ? 125.546 10.451 115.610 1.00 56.78 258 GLN C O 1
ATOM 7930 N N . LEU D 2 48 ? 126.141 8.280 115.521 1.00 49.20 259 LEU C N 1
ATOM 7931 C CA . LEU D 2 48 ? 127.557 8.595 115.357 1.00 59.91 259 LEU C CA 1
ATOM 7932 C C . LEU D 2 48 ? 127.848 9.133 113.959 1.00 68.08 259 LEU C C 1
ATOM 7933 O O . LEU D 2 48 ? 128.550 10.139 113.806 1.00 68.17 259 LEU C O 1
ATOM 7949 N N . THR D 2 49 ? 127.309 8.479 112.924 1.00 92.95 260 THR C N 1
ATOM 7950 C CA . THR D 2 49 ? 127.639 8.855 111.551 1.00 100.74 260 THR C CA 1
ATOM 7951 C C . THR D 2 49 ? 127.264 10.300 111.247 1.00 98.93 260 THR C C 1
ATOM 7952 O O . THR D 2 49 ? 127.870 10.924 110.368 1.00 90.72 260 THR C O 1
ATOM 7963 N N . THR D 2 50 ? 126.278 10.846 111.957 1.00 101.16 261 THR C N 1
ATOM 7964 C CA . THR D 2 50 ? 125.826 12.213 111.725 1.00 105.59 261 THR C CA 1
ATOM 7965 C C . THR D 2 50 ? 126.073 13.077 112.955 1.00 98.47 261 THR C C 1
ATOM 7966 O O . THR D 2 50 ? 125.151 13.728 113.458 1.00 110.19 261 THR C O 1
ATOM 7977 N N . GLY D 2 51 ? 127.310 13.092 113.445 1.00 80.48 262 GLY C N 1
ATOM 7978 C CA . GLY D 2 51 ? 127.639 13.866 114.627 1.00 85.96 262 GLY C CA 1
ATOM 7979 C C . GLY D 2 51 ? 129.106 14.234 114.660 1.00 87.68 262 GLY C C 1
ATOM 7980 O O . GLY D 2 51 ? 129.935 13.650 113.953 1.00 89.01 262 GLY C O 1
ATOM 7984 N N . GLY D 2 52 ? 129.419 15.223 115.502 1.00 84.85 263 GLY C N 1
ATOM 7985 C CA . GLY D 2 52 ? 130.781 15.678 115.681 1.00 72.59 263 GLY C CA 1
ATOM 7986 C C . GLY D 2 52 ? 131.476 14.980 116.838 1.00 67.03 263 GLY C C 1
ATOM 7987 O O . GLY D 2 52 ? 130.928 14.100 117.499 1.00 64.66 263 GLY C O 1
ATOM 7991 N N . MET D 2 53 ? 132.718 15.405 117.086 1.00 61.95 264 MET C N 1
ATOM 7992 C CA . MET D 2 53 ? 133.538 14.752 118.103 1.00 64.24 264 MET C CA 1
ATOM 7993 C C . MET D 2 53 ? 132.875 14.798 119.475 1.00 61.85 264 MET C C 1
ATOM 7994 O O . MET D 2 53 ? 132.881 13.802 120.206 1.00 61.88 264 MET C O 1
ATOM 8008 N N . ALA D 2 54 ? 132.310 15.950 119.848 1.00 63.18 265 ALA C N 1
ATOM 8009 C CA . ALA D 2 54 ? 131.726 16.088 121.179 1.00 54.61 265 ALA C CA 1
ATOM 8010 C C . ALA D 2 54 ? 130.423 15.310 121.297 1.00 59.65 265 ALA C C 1
ATOM 8011 O O . ALA D 2 54 ? 130.194 14.619 122.298 1.00 56.22 265 ALA C O 1
ATOM 8018 N N . ALA D 2 55 ? 129.553 15.413 120.290 1.00 51.40 266 ALA C N 1
ATOM 8019 C CA . ALA D 2 55 ? 128.315 14.643 120.304 1.00 54.32 266 ALA C CA 1
ATOM 8020 C C . ALA D 2 55 ? 128.600 13.146 120.288 1.00 54.84 266 ALA C C 1
ATOM 8021 O O . ALA D 2 55 ? 127.927 12.375 120.980 1.00 47.69 266 ALA C O 1
ATOM 8028 N N . ASN D 2 56 ? 129.601 12.715 119.510 1.00 55.62 267 ASN C N 1
ATOM 8029 C CA . ASN D 2 56 ? 129.943 11.296 119.465 1.00 49.01 267 ASN C CA 1
ATOM 8030 C C . ASN D 2 56 ? 130.481 10.812 120.807 1.00 46.89 267 ASN C C 1
ATOM 8031 O O . ASN D 2 56 ? 130.216 9.676 121.215 1.00 42.89 267 ASN C O 1
ATOM 8042 N N . LYS D 2 57 ? 131.251 11.652 121.499 1.00 42.74 268 LYS C N 1
ATOM 8043 C CA . LYS D 2 57 ? 131.722 11.281 122.828 1.00 49.19 268 LYS C CA 1
ATOM 8044 C C . LYS D 2 57 ? 130.552 11.073 123.778 1.00 48.35 268 LYS C C 1
ATOM 8045 O O . LYS D 2 57 ? 130.592 10.191 124.643 1.00 47.53 268 LYS C O 1
ATOM 8064 N N . ASP D 2 58 ? 129.501 11.881 123.634 1.00 51.25 269 ASP C N 1
ATOM 8065 C CA . ASP D 2 58 ? 128.324 11.717 124.478 1.00 52.63 269 ASP C CA 1
ATOM 8066 C C . ASP D 2 58 ? 127.615 10.402 124.178 1.00 52.79 269 ASP C C 1
ATOM 8067 O O . ASP D 2 58 ? 127.218 9.682 125.101 1.00 46.28 269 ASP C O 1
ATOM 8076 N N . LYS D 2 59 ? 127.459 10.060 122.895 1.00 43.35 270 LYS C N 1
ATOM 8077 C CA . LYS D 2 59 ? 126.838 8.786 122.547 1.00 46.34 270 LYS C CA 1
ATOM 8078 C C . LYS D 2 59 ? 127.657 7.619 123.085 1.00 43.96 270 LYS C C 1
ATOM 8079 O O . LYS D 2 59 ? 127.101 6.604 123.523 1.00 44.89 270 LYS C O 1
ATOM 8098 N N . GLN D 2 60 ? 128.983 7.754 123.073 1.00 41.84 271 GLN C N 1
ATOM 8099 C CA . GLN D 2 60 ? 129.845 6.718 123.630 1.00 39.76 271 GLN C CA 1
ATOM 8100 C C . GLN D 2 60 ? 129.624 6.571 125.131 1.00 44.76 271 GLN C C 1
ATOM 8101 O O . GLN D 2 60 ? 129.548 5.450 125.649 1.00 41.26 271 GLN C O 1
ATOM 8115 N N . GLN D 2 61 ? 129.525 7.694 125.847 1.00 42.24 272 GLN C N 1
ATOM 8116 C CA . GLN D 2 61 ? 129.271 7.635 127.284 1.00 50.13 272 GLN C CA 1
ATOM 8117 C C . GLN D 2 61 ? 127.942 6.951 127.575 1.00 44.65 272 GLN C C 1
ATOM 8118 O O . GLN D 2 61 ? 127.815 6.219 128.563 1.00 46.03 272 GLN C O 1
ATOM 8132 N N . LYS D 2 62 ? 126.938 7.184 126.725 1.00 43.31 273 LYS C N 1
ATOM 8133 C CA . LYS D 2 62 ? 125.638 6.545 126.910 1.00 43.46 273 LYS C CA 1
ATOM 8134 C C . LYS D 2 62 ? 125.754 5.031 126.807 1.00 41.63 273 LYS C C 1
ATOM 8135 O O . LYS D 2 62 ? 125.201 4.295 127.633 1.00 37.84 273 LYS C O 1
ATOM 8154 N N . ILE D 2 63 ? 126.458 4.547 125.782 1.00 42.06 274 ILE C N 1
ATOM 8155 C CA . ILE D 2 63 ? 126.628 3.109 125.607 1.00 41.92 274 ILE C CA 1
ATOM 8156 C C . ILE D 2 63 ? 127.388 2.521 126.788 1.00 38.09 274 ILE C C 1
ATOM 8157 O O . ILE D 2 63 ? 127.025 1.462 127.314 1.00 37.19 274 ILE C O 1
ATOM 8173 N N . LYS D 2 64 ? 128.440 3.210 127.238 1.00 34.81 275 LYS C N 1
ATOM 8174 C CA . LYS D 2 64 ? 129.212 2.724 128.375 1.00 44.26 275 LYS C CA 1
ATOM 8175 C C . LYS D 2 64 ? 128.365 2.659 129.641 1.00 41.03 275 LYS C C 1
ATOM 8176 O O . LYS D 2 64 ? 128.561 1.762 130.470 1.00 42.81 275 LYS C O 1
ATOM 8195 N N . SER D 2 65 ? 127.422 3.592 129.811 1.00 36.66 276 SER C N 1
ATOM 8196 C CA . SER D 2 65 ? 126.538 3.552 130.975 1.00 44.22 276 SER C CA 1
ATOM 8197 C C . SER D 2 65 ? 125.610 2.346 130.923 1.00 38.70 276 SER C C 1
ATOM 8198 O O . SER D 2 65 ? 125.369 1.695 131.945 1.00 36.20 276 SER C O 1
ATOM 8206 N N . ILE D 2 66 ? 125.071 2.038 129.742 1.00 38.46 277 ILE C N 1
ATOM 8207 C CA . ILE D 2 66 ? 124.192 0.883 129.604 1.00 33.99 277 ILE C CA 1
ATOM 8208 C C . ILE D 2 66 ? 124.965 -0.405 129.852 1.00 39.97 277 ILE C C 1
ATOM 8209 O O . ILE D 2 66 ? 124.485 -1.311 130.547 1.00 35.14 277 ILE C O 1
ATOM 8225 N N . LEU D 2 67 ? 126.173 -0.513 129.295 1.00 33.86 278 LEU C N 1
ATOM 8226 C CA . LEU D 2 67 ? 126.959 -1.721 129.504 1.00 30.27 278 LEU C CA 1
ATOM 8227 C C . LEU D 2 67 ? 127.434 -1.835 130.947 1.00 33.25 278 LEU C C 1
ATOM 8228 O O . LEU D 2 67 ? 127.529 -2.946 131.480 1.00 36.82 278 LEU C O 1
ATOM 8244 N N . THR D 2 68 ? 127.721 -0.708 131.602 1.00 32.62 279 THR C N 1
ATOM 8245 C CA . THR D 2 68 ? 128.055 -0.755 133.022 1.00 36.35 279 THR C CA 1
ATOM 8246 C C . THR D 2 68 ? 126.882 -1.286 133.833 1.00 33.23 279 THR C C 1
ATOM 8247 O O . THR D 2 68 ? 127.064 -2.120 134.728 1.00 37.83 279 THR C O 1
ATOM 8258 N N . GLU D 2 69 ? 125.670 -0.806 133.538 1.00 37.32 280 GLU C N 1
ATOM 8259 C CA . GLU D 2 69 ? 124.479 -1.310 134.214 1.00 36.49 280 GLU C CA 1
ATOM 8260 C C . GLU D 2 69 ? 124.282 -2.796 133.943 1.00 40.47 280 GLU C C 1
ATOM 8261 O O . GLU D 2 69 ? 123.866 -3.548 134.833 1.00 38.50 280 GLU C O 1
ATOM 8273 N N . ALA D 2 70 ? 124.566 -3.239 132.716 1.00 36.44 281 ALA C N 1
ATOM 8274 C CA . ALA D 2 70 ? 124.403 -4.650 132.390 1.00 35.31 281 ALA C CA 1
ATOM 8275 C C . ALA D 2 70 ? 125.403 -5.505 133.153 1.00 34.07 281 ALA C C 1
ATOM 8276 O O . ALA D 2 70 ? 125.074 -6.610 133.600 1.00 34.20 281 ALA C O 1
ATOM 8283 N N . LEU D 2 71 ? 126.633 -5.012 133.310 1.00 37.76 282 LEU C N 1
ATOM 8284 C CA . LEU D 2 71 ? 127.656 -5.788 133.997 1.00 36.32 282 LEU C CA 1
ATOM 8285 C C . LEU D 2 71 ? 127.323 -5.964 135.475 1.00 38.18 282 LEU C C 1
ATOM 8286 O O . LEU D 2 71 ? 127.596 -7.021 136.053 1.00 37.13 282 LEU C O 1
ATOM 8302 N N . SER D 2 72 ? 126.744 -4.940 136.109 1.00 36.47 283 SER C N 1
ATOM 8303 C CA . SER D 2 72 ? 126.330 -5.081 137.503 1.00 43.75 283 SER C CA 1
ATOM 8304 C C . SER D 2 72 ? 125.221 -6.115 137.651 1.00 40.96 283 SER C C 1
ATOM 8305 O O . SER D 2 72 ? 125.059 -6.699 138.729 1.00 44.45 283 SER C O 1
ATOM 8313 N N . ASN D 2 73 ? 124.440 -6.338 136.591 1.00 34.08 284 ASN C N 1
ATOM 8314 C CA . ASN D 2 73 ? 123.456 -7.419 136.537 1.00 37.57 284 ASN C CA 1
ATOM 8315 C C . ASN D 2 73 ? 122.417 -7.300 137.653 1.00 42.05 284 ASN C C 1
ATOM 8316 O O . ASN D 2 73 ? 122.086 -8.277 138.328 1.00 44.16 284 ASN C O 1
ATOM 8327 N N . GLN D 2 74 ? 121.892 -6.087 137.840 1.00 40.07 285 GLN C N 1
ATOM 8328 C CA . GLN D 2 74 ? 120.777 -5.901 138.765 1.00 45.34 285 GLN C CA 1
ATOM 8329 C C . GLN D 2 74 ? 119.487 -6.525 138.247 1.00 43.00 285 GLN C C 1
ATOM 8330 O O . GLN D 2 74 ? 118.575 -6.776 139.040 1.00 46.13 285 GLN C O 1
ATOM 8344 N N . VAL D 2 75 ? 119.383 -6.773 136.939 1.00 36.79 286 VAL C N 1
ATOM 8345 C CA . VAL D 2 75 ? 118.258 -7.530 136.400 1.00 36.67 286 VAL C CA 1
ATOM 8346 C C . VAL D 2 75 ? 118.357 -9.014 136.714 1.00 39.14 286 VAL C C 1
ATOM 8347 O O . VAL D 2 75 ? 117.406 -9.758 136.454 1.00 38.62 286 VAL C O 1
ATOM 8360 N N . GLU D 2 76 ? 119.496 -9.465 137.241 1.00 41.84 287 GLU C N 1
ATOM 8361 C CA . GLU D 2 76 ? 119.694 -10.858 137.648 1.00 44.23 287 GLU C CA 1
ATOM 8362 C C . GLU D 2 76 ? 119.495 -11.824 136.477 1.00 44.67 287 GLU C C 1
ATOM 8363 O O . GLU D 2 76 ? 118.827 -12.854 136.593 1.00 36.67 287 GLU C O 1
ATOM 8375 N N . SER D 2 77 ? 120.099 -11.491 135.341 1.00 38.20 288 SER C N 1
ATOM 8376 C CA . SER D 2 77 ? 120.083 -12.404 134.212 1.00 37.29 288 SER C CA 1
ATOM 8377 C C . SER D 2 77 ? 121.017 -13.582 134.480 1.00 31.01 288 SER C C 1
ATOM 8378 O O . SER D 2 77 ? 121.943 -13.506 135.292 1.00 35.07 288 SER C O 1
ATOM 8386 N N . ALA D 2 78 ? 120.760 -14.687 133.786 1.00 36.38 289 ALA C N 1
ATOM 8387 C CA . ALA D 2 78 ? 121.608 -15.860 133.924 1.00 35.05 289 ALA C CA 1
ATOM 8388 C C . ALA D 2 78 ? 123.051 -15.512 133.582 1.00 37.88 289 ALA C C 1
ATOM 8389 O O . ALA D 2 78 ? 123.326 -14.599 132.796 1.00 34.03 289 ALA C O 1
ATOM 8396 N N . LEU D 2 79 ? 123.979 -16.238 134.196 1.00 40.29 290 LEU C N 1
ATOM 8397 C CA . LEU D 2 79 ? 125.396 -16.096 133.897 1.00 39.96 290 LEU C CA 1
ATOM 8398 C C . LEU D 2 79 ? 125.805 -17.091 132.817 1.00 37.40 290 LEU C C 1
ATOM 8399 O O . LEU D 2 79 ? 125.189 -18.149 132.657 1.00 40.71 290 LEU C O 1
ATOM 8415 N N . VAL D 2 80 ? 126.863 -16.746 132.080 1.00 37.06 291 VAL C N 1
ATOM 8416 C CA . VAL D 2 80 ? 127.336 -17.552 130.960 1.00 36.47 291 VAL C CA 1
ATOM 8417 C C . VAL D 2 80 ? 128.859 -17.573 130.957 1.00 39.01 291 VAL C C 1
ATOM 8418 O O . VAL D 2 80 ? 129.516 -16.638 131.424 1.00 37.75 291 VAL C O 1
ATOM 8431 N N . ASP D 2 81 ? 129.418 -18.656 130.417 1.00 41.15 292 ASP C N 1
ATOM 8432 C CA . ASP D 2 81 ? 130.860 -18.804 130.272 1.00 36.10 292 ASP C CA 1
ATOM 8433 C C . ASP D 2 81 ? 131.310 -17.995 129.061 1.00 36.72 292 ASP C C 1
ATOM 8434 O O . ASP D 2 81 ? 130.939 -18.331 127.931 1.00 30.91 292 ASP C O 1
ATOM 8443 N N . PRO D 2 82 ? 132.093 -16.925 129.238 1.00 35.69 293 PRO C N 1
ATOM 8444 C CA . PRO D 2 82 ? 132.475 -16.113 128.075 1.00 35.71 293 PRO C CA 1
ATOM 8445 C C . PRO D 2 82 ? 133.379 -16.839 127.093 1.00 36.01 293 PRO C C 1
ATOM 8446 O O . PRO D 2 82 ? 133.567 -16.338 125.979 1.00 34.73 293 PRO C O 1
ATOM 8457 N N . ASN D 2 83 ? 133.943 -17.994 127.459 1.00 35.87 294 ASN C N 1
ATOM 8458 C CA . ASN D 2 83 ? 134.743 -18.759 126.508 1.00 40.26 294 ASN C CA 1
ATOM 8459 C C . ASN D 2 83 ? 133.918 -19.242 125.323 1.00 40.05 294 ASN C C 1
ATOM 8460 O O . ASN D 2 83 ? 134.493 -19.652 124.309 1.00 39.16 294 ASN C O 1
ATOM 8471 N N . ASN D 2 84 ? 132.587 -19.211 125.426 1.00 37.49 295 ASN C N 1
ATOM 8472 C CA . ASN D 2 84 ? 131.737 -19.486 124.276 1.00 34.31 295 ASN C CA 1
ATOM 8473 C C . ASN D 2 84 ? 131.829 -18.408 123.205 1.00 33.51 295 ASN C C 1
ATOM 8474 O O . ASN D 2 84 ? 131.343 -18.631 122.091 1.00 30.77 295 ASN C O 1
ATOM 8485 N N . PHE D 2 85 ? 132.425 -17.249 123.508 1.00 36.36 296 PHE C N 1
ATOM 8486 C CA . PHE D 2 85 ? 132.380 -16.109 122.598 1.00 42.53 296 PHE C CA 1
ATOM 8487 C C . PHE D 2 85 ? 133.762 -15.526 122.319 1.00 35.57 296 PHE C C 1
ATOM 8488 O O . PHE D 2 85 ? 133.859 -14.410 121.801 1.00 38.60 296 PHE C O 1
ATOM 8505 N N . VAL D 2 86 ? 134.834 -16.252 122.644 1.00 44.30 297 VAL C N 1
ATOM 8506 C CA . VAL D 2 86 ? 136.190 -15.844 122.290 1.00 37.03 297 VAL C CA 1
ATOM 8507 C C . VAL D 2 86 ? 136.875 -17.007 121.591 1.00 42.63 297 VAL C C 1
ATOM 8508 O O . VAL D 2 86 ? 136.567 -18.176 121.838 1.00 42.32 297 VAL C O 1
ATOM 8521 N N . VAL D 2 87 ? 137.822 -16.675 120.714 1.00 40.97 298 VAL C N 1
ATOM 8522 C CA . VAL D 2 87 ? 138.450 -17.691 119.872 1.00 43.22 298 VAL C CA 1
ATOM 8523 C C . VAL D 2 87 ? 139.222 -18.686 120.729 1.00 39.56 298 VAL C C 1
ATOM 8524 O O . VAL D 2 87 ? 138.997 -19.899 120.662 1.00 46.35 298 VAL C O 1
ATOM 8537 N N . GLU D 2 88 ? 140.145 -18.187 121.542 1.00 46.29 299 GLU C N 1
ATOM 8538 C CA . GLU D 2 88 ? 140.976 -19.052 122.355 1.00 47.83 299 GLU C CA 1
ATOM 8539 C C . GLU D 2 88 ? 140.538 -18.975 123.806 1.00 47.00 299 GLU C C 1
ATOM 8540 O O . GLU D 2 88 ? 140.399 -17.864 124.338 1.00 42.52 299 GLU C O 1
ATOM 8552 N N . PRO D 2 89 ? 140.309 -20.107 124.477 1.00 51.12 300 PRO C N 1
ATOM 8553 C CA . PRO D 2 89 ? 139.895 -20.055 125.885 1.00 42.02 300 PRO C CA 1
ATOM 8554 C C . PRO D 2 89 ? 140.894 -19.292 126.739 1.00 42.38 300 PRO C C 1
ATOM 8555 O O . PRO D 2 89 ? 142.108 -19.384 126.543 1.00 52.79 300 PRO C O 1
ATOM 8566 N N . ARG D 2 90 ? 140.368 -18.541 127.702 1.00 49.08 301 ARG C N 1
ATOM 8567 C CA . ARG D 2 90 ? 141.171 -17.696 128.574 1.00 47.71 301 ARG C CA 1
ATOM 8568 C C . ARG D 2 90 ? 141.154 -18.236 129.996 1.00 48.46 301 ARG C C 1
ATOM 8569 O O . ARG D 2 90 ? 140.105 -18.641 130.507 1.00 49.81 301 ARG C O 1
ATOM 8590 N N . LYS D 2 91 ? 142.319 -18.233 130.627 1.00 51.71 302 LYS C N 1
ATOM 8591 C CA . LYS D 2 91 ? 142.453 -18.519 132.042 1.00 52.05 302 LYS C CA 1
ATOM 8592 C C . LYS D 2 91 ? 142.781 -17.235 132.791 1.00 49.81 302 LYS C C 1
ATOM 8593 O O . LYS D 2 91 ? 143.155 -16.229 132.179 1.00 47.16 302 LYS C O 1
ATOM 8612 N N . PRO D 2 92 ? 142.633 -17.222 134.116 1.00 51.16 303 PRO C N 1
ATOM 8613 C CA . PRO D 2 92 ? 142.837 -15.973 134.856 1.00 50.81 303 PRO C CA 1
ATOM 8614 C C . PRO D 2 92 ? 144.207 -15.373 134.583 1.00 54.34 303 PRO C C 1
ATOM 8615 O O . PRO D 2 92 ? 145.187 -16.080 134.340 1.00 54.85 303 PRO C O 1
ATOM 8626 N N . VAL D 2 93 ? 144.255 -14.043 134.613 1.00 55.83 304 VAL C N 1
ATOM 8627 C CA . VAL D 2 93 ? 145.476 -13.274 134.413 1.00 54.62 304 VAL C CA 1
ATOM 8628 C C . VAL D 2 93 ? 145.693 -12.403 135.642 1.00 64.84 304 VAL C C 1
ATOM 8629 O O . VAL D 2 93 ? 144.753 -11.775 136.139 1.00 65.07 304 VAL C O 1
ATOM 8642 N N . GLU D 2 94 ? 146.931 -12.366 136.130 1.00 69.70 305 GLU C N 1
ATOM 8643 C CA . GLU D 2 94 ? 147.242 -11.569 137.309 1.00 70.01 305 GLU C CA 1
ATOM 8644 C C . GLU D 2 94 ? 147.087 -10.085 137.004 1.00 65.01 305 GLU C C 1
ATOM 8645 O O . GLU D 2 94 ? 147.518 -9.600 135.955 1.00 69.99 305 GLU C O 1
ATOM 8657 N N . GLY D 2 95 ? 146.460 -9.362 137.933 1.00 66.38 306 GLY C N 1
ATOM 8658 C CA . GLY D 2 95 ? 146.222 -7.944 137.776 1.00 58.48 306 GLY C CA 1
ATOM 8659 C C . GLY D 2 95 ? 144.998 -7.581 136.964 1.00 64.60 306 GLY C C 1
ATOM 8660 O O . GLY D 2 95 ? 144.601 -6.408 136.967 1.00 68.00 306 GLY C O 1
ATOM 8664 N N . ALA D 2 96 ? 144.384 -8.539 136.275 1.00 65.99 307 ALA C N 1
ATOM 8665 C CA . ALA D 2 96 ? 143.231 -8.247 135.435 1.00 61.99 307 ALA C CA 1
ATOM 8666 C C . ALA D 2 96 ? 142.043 -7.781 136.271 1.00 59.71 307 ALA C C 1
ATOM 8667 O O . ALA D 2 96 ? 141.848 -8.209 137.412 1.00 55.63 307 ALA C O 1
ATOM 8674 N N . THR D 2 97 ? 141.231 -6.905 135.673 1.00 56.21 308 THR C N 1
ATOM 8675 C CA . THR D 2 97 ? 140.089 -6.334 136.381 1.00 51.39 308 THR C CA 1
ATOM 8676 C C . THR D 2 97 ? 139.005 -7.374 136.632 1.00 54.57 308 THR C C 1
ATOM 8677 O O . THR D 2 97 ? 138.347 -7.348 137.680 1.00 56.08 308 THR C O 1
ATOM 8688 N N . ASN D 2 98 ? 138.780 -8.278 135.678 1.00 49.72 309 ASN C N 1
ATOM 8689 C CA . ASN D 2 98 ? 137.678 -9.236 135.771 1.00 42.54 309 ASN C CA 1
ATOM 8690 C C . ASN D 2 98 ? 138.191 -10.618 135.380 1.00 46.27 309 ASN C C 1
ATOM 8691 O O . ASN D 2 98 ? 138.299 -10.938 134.191 1.00 37.33 309 ASN C O 1
ATOM 8702 N N . ASN D 2 99 ? 138.489 -11.435 136.388 1.00 40.06 310 ASN C N 1
ATOM 8703 C CA . ASN D 2 99 ? 138.884 -12.820 136.186 1.00 38.92 310 ASN C CA 1
ATOM 8704 C C . ASN D 2 99 ? 137.751 -13.803 136.464 1.00 42.34 310 ASN C C 1
ATOM 8705 O O . ASN D 2 99 ? 137.990 -15.013 136.487 1.00 46.44 310 ASN C O 1
ATOM 8716 N N . ASP D 2 100 ? 136.530 -13.318 136.665 1.00 38.30 311 ASP C N 1
ATOM 8717 C CA . ASP D 2 100 ? 135.418 -14.210 136.956 1.00 43.72 311 ASP C CA 1
ATOM 8718 C C . ASP D 2 100 ? 135.240 -15.214 135.818 1.00 47.33 311 ASP C C 1
ATOM 8719 O O . ASP D 2 100 ? 135.371 -14.849 134.644 1.00 43.17 311 ASP C O 1
ATOM 8728 N N . PRO D 2 101 B 134.935 -16.481 136.120 1.00 41.49 312 PRO C N 1
ATOM 8729 C CA . PRO D 2 101 B 134.693 -17.456 135.046 1.00 42.54 312 PRO C CA 1
ATOM 8730 C C . PRO D 2 101 B 133.335 -17.323 134.376 1.00 47.51 312 PRO C C 1
ATOM 8731 O O . PRO D 2 101 B 133.091 -18.008 133.372 1.00 45.14 312 PRO C O 1
ATOM 8742 N N . LEU D 2 102 ? 132.449 -16.473 134.890 1.00 43.64 313 LEU C N 1
ATOM 8743 C CA . LEU D 2 102 ? 131.131 -16.272 134.312 1.00 44.11 313 LEU C CA 1
ATOM 8744 C C . LEU D 2 102 ? 130.838 -14.782 134.207 1.00 42.58 313 LEU C C 1
ATOM 8745 O O . LEU D 2 102 ? 131.253 -13.991 135.059 1.00 44.09 313 LEU C O 1
ATOM 8761 N N . LEU D 2 103 ? 130.122 -14.408 133.153 1.00 42.24 314 LEU C N 1
ATOM 8762 C CA . LEU D 2 103 ? 129.657 -13.047 132.953 1.00 33.65 314 LEU C CA 1
ATOM 8763 C C . LEU D 2 103 ? 128.139 -13.032 132.858 1.00 34.92 314 LEU C C 1
ATOM 8764 O O . LEU D 2 103 ? 127.523 -14.033 132.472 1.00 37.16 314 LEU C O 1
ATOM 8780 N N . PRO D 2 104 ? 127.502 -11.910 133.187 1.00 34.88 315 PRO C N 1
ATOM 8781 C CA . PRO D 2 104 ? 126.046 -11.819 133.017 1.00 31.87 315 PRO C CA 1
ATOM 8782 C C . PRO D 2 104 ? 125.657 -11.917 131.550 1.00 28.83 315 PRO C C 1
ATOM 8783 O O . PRO D 2 104 ? 126.224 -11.239 130.694 1.00 33.80 315 PRO C O 1
ATOM 8794 N N . SER D 2 105 ? 124.667 -12.762 131.268 1.00 30.99 316 SER C N 1
ATOM 8795 C CA . SER D 2 105 ? 124.175 -12.896 129.902 1.00 33.04 316 SER C CA 1
ATOM 8796 C C . SER D 2 105 ? 123.693 -11.559 129.346 1.00 34.95 316 SER C C 1
ATOM 8797 O O . SER D 2 105 ? 123.858 -11.290 128.153 1.00 30.39 316 SER C O 1
ATOM 8805 N N . ILE D 2 106 ? 123.098 -10.706 130.188 1.00 29.89 317 ILE C N 1
ATOM 8806 C CA . ILE D 2 106 ? 122.647 -9.398 129.708 1.00 34.68 317 ILE C CA 1
ATOM 8807 C C . ILE D 2 106 ? 123.825 -8.584 129.188 1.00 29.29 317 ILE C C 1
ATOM 8808 O O . ILE D 2 106 ? 123.692 -7.827 128.219 1.00 33.89 317 ILE C O 1
ATOM 8824 N N . PHE D 2 107 ? 124.993 -8.722 129.818 1.00 34.88 318 PHE C N 1
ATOM 8825 C CA . PHE D 2 107 ? 126.165 -7.971 129.375 1.00 32.02 318 PHE C CA 1
ATOM 8826 C C . PHE D 2 107 ? 126.680 -8.498 128.042 1.00 31.77 318 PHE C C 1
ATOM 8827 O O . PHE D 2 107 ? 126.907 -7.726 127.105 1.00 34.41 318 PHE C O 1
ATOM 8844 N N . VAL D 2 108 ? 126.867 -9.815 127.932 1.00 35.62 319 VAL C N 1
ATOM 8845 C CA . VAL D 2 108 ? 127.318 -10.389 126.664 1.00 36.36 319 VAL C CA 1
ATOM 8846 C C . VAL D 2 108 ? 126.316 -10.080 125.563 1.00 32.99 319 VAL C C 1
ATOM 8847 O O . VAL D 2 108 ? 126.692 -9.742 124.434 1.00 34.04 319 VAL C O 1
ATOM 8860 N N . TYR D 2 109 ? 125.023 -10.180 125.877 1.00 32.12 320 TYR C N 1
ATOM 8861 C CA . TYR D 2 109 ? 123.986 -9.914 124.888 1.00 27.81 320 TYR C CA 1
ATOM 8862 C C . TYR D 2 109 ? 124.106 -8.508 124.315 1.00 29.50 320 TYR C C 1
ATOM 8863 O O . TYR D 2 109 ? 123.971 -8.314 123.101 1.00 26.69 320 TYR C O 1
ATOM 8881 N N . LEU D 2 110 ? 124.342 -7.510 125.171 1.00 32.16 321 LEU C N 1
ATOM 8882 C CA . LEU D 2 110 ? 124.390 -6.129 124.707 1.00 31.88 321 LEU C CA 1
ATOM 8883 C C . LEU D 2 110 ? 125.697 -5.776 124.017 1.00 27.85 321 LEU C C 1
ATOM 8884 O O . LEU D 2 110 ? 125.724 -4.824 123.231 1.00 30.41 321 LEU C O 1
ATOM 8900 N N . ILE D 2 111 ? 126.787 -6.489 124.301 1.00 28.22 322 ILE C N 1
ATOM 8901 C CA . ILE D 2 111 ? 127.955 -6.369 123.436 1.00 32.71 322 ILE C CA 1
ATOM 8902 C C . ILE D 2 111 ? 127.596 -6.834 122.033 1.00 31.49 322 ILE C C 1
ATOM 8903 O O . ILE D 2 111 ? 127.949 -6.193 121.036 1.00 33.70 322 ILE C O 1
ATOM 8919 N N . ASN D 2 112 ? 126.864 -7.947 121.940 1.00 31.56 323 ASN C N 1
ATOM 8920 C CA . ASN D 2 112 ? 126.443 -8.474 120.646 1.00 30.44 323 ASN C CA 1
ATOM 8921 C C . ASN D 2 112 ? 125.526 -7.493 119.925 1.00 33.06 323 ASN C C 1
ATOM 8922 O O . ASN D 2 112 ? 125.636 -7.308 118.707 1.00 28.48 323 ASN C O 1
ATOM 8933 N N . ILE D 2 113 ? 124.612 -6.854 120.661 1.00 32.59 324 ILE C N 1
ATOM 8934 C CA . ILE D 2 113 ? 123.768 -5.820 120.070 1.00 30.34 324 ILE C CA 1
ATOM 8935 C C . ILE D 2 113 ? 124.624 -4.659 119.588 1.00 29.51 324 ILE C C 1
ATOM 8936 O O . ILE D 2 113 ? 124.409 -4.116 118.498 1.00 35.15 324 ILE C O 1
ATOM 8952 N N . PHE D 2 114 ? 125.604 -4.258 120.398 1.00 29.90 325 PHE C N 1
ATOM 8953 C CA . PHE D 2 114 ? 126.517 -3.187 120.008 1.00 33.94 325 PHE C CA 1
ATOM 8954 C C . PHE D 2 114 ? 127.297 -3.548 118.747 1.00 31.76 325 PHE C C 1
ATOM 8955 O O . PHE D 2 114 ? 127.466 -2.712 117.850 1.00 30.67 325 PHE C O 1
ATOM 8972 N N . ALA D 2 115 ? 127.792 -4.785 118.662 1.00 32.58 326 ALA C N 1
ATOM 8973 C CA . ALA D 2 115 ? 128.544 -5.196 117.479 1.00 32.41 326 ALA C CA 1
ATOM 8974 C C . ALA D 2 115 ? 127.641 -5.269 116.257 1.00 32.51 326 ALA C C 1
ATOM 8975 O O . ALA D 2 115 ? 128.030 -4.847 115.161 1.00 34.25 326 ALA C O 1
ATOM 8982 N N . LYS D 2 116 ? 126.430 -5.803 116.426 1.00 32.34 327 LYS C N 1
ATOM 8983 C CA . LYS D 2 116 ? 125.487 -5.868 115.317 1.00 31.91 327 LYS C CA 1
ATOM 8984 C C . LYS D 2 116 ? 125.123 -4.475 114.823 1.00 33.80 327 LYS C C 1
ATOM 8985 O O . LYS D 2 116 ? 125.007 -4.249 113.613 1.00 34.22 327 LYS C O 1
ATOM 9004 N N . ALA D 2 117 ? 124.950 -3.521 115.740 1.00 28.31 328 ALA C N 1
ATOM 9005 C CA . ALA D 2 117 ? 124.609 -2.165 115.324 1.00 35.80 328 ALA C CA 1
ATOM 9006 C C . ALA D 2 117 ? 125.763 -1.515 114.576 1.00 29.50 328 ALA C C 1
ATOM 9007 O O . ALA D 2 117 ? 125.551 -0.845 113.561 1.00 31.01 328 ALA C O 1
ATOM 9014 N N . ALA D 2 118 ? 126.992 -1.701 115.061 1.00 32.55 329 ALA C N 1
ATOM 9015 C CA . ALA D 2 118 ? 128.149 -1.144 114.370 1.00 27.41 329 ALA C CA 1
ATOM 9016 C C . ALA D 2 118 ? 128.249 -1.696 112.954 1.00 30.62 329 ALA C C 1
ATOM 9017 O O . ALA D 2 118 ? 128.442 -0.942 111.993 1.00 32.49 329 ALA C O 1
ATOM 9024 N N . ILE D 2 119 ? 128.113 -3.019 112.807 1.00 30.31 330 ILE C N 1
ATOM 9025 C CA . ILE D 2 119 ? 128.154 -3.640 111.484 1.00 32.30 330 ILE C CA 1
ATOM 9026 C C . ILE D 2 119 ? 127.084 -3.043 110.583 1.00 33.98 330 ILE C C 1
ATOM 9027 O O . ILE D 2 119 ? 127.321 -2.803 109.392 1.00 34.35 330 ILE C O 1
ATOM 9043 N N . SER D 2 120 ? 125.887 -2.803 111.127 1.00 36.33 331 SER C N 1
ATOM 9044 C CA . SER D 2 120 ? 124.799 -2.275 110.310 1.00 36.56 331 SER C CA 1
ATOM 9045 C C . SER D 2 120 ? 125.094 -0.855 109.844 1.00 32.92 331 SER C C 1
ATOM 9046 O O . SER D 2 120 ? 124.715 -0.477 108.731 1.00 38.19 331 SER C O 1
ATOM 9054 N N . GLN D 2 121 ? 125.764 -0.052 110.674 1.00 30.32 332 GLN C N 1
ATOM 9055 C CA . GLN D 2 121 ? 126.136 1.295 110.249 1.00 34.04 332 GLN C CA 1
ATOM 9056 C C . GLN D 2 121 ? 127.162 1.258 109.124 1.00 37.58 332 GLN C C 1
ATOM 9057 O O . GLN D 2 121 ? 127.099 2.071 108.194 1.00 38.72 332 GLN C O 1
ATOM 9071 N N . PHE D 2 122 ? 128.131 0.344 109.195 1.00 36.45 333 PHE C N 1
ATOM 9072 C CA . PHE D 2 122 ? 129.068 0.197 108.085 1.00 39.49 333 PHE C CA 1
ATOM 9073 C C . PHE D 2 122 ? 128.323 -0.106 106.792 1.00 35.66 333 PHE C C 1
ATOM 9074 O O . PHE D 2 122 ? 128.567 0.520 105.756 1.00 43.79 333 PHE C O 1
ATOM 9091 N N . ILE D 2 123 ? 127.392 -1.059 106.840 1.00 37.52 334 ILE C N 1
ATOM 9092 C CA . ILE D 2 123 ? 126.695 -1.494 105.635 1.00 40.34 334 ILE C CA 1
ATOM 9093 C C . ILE D 2 123 ? 125.772 -0.395 105.118 1.00 48.53 334 ILE C C 1
ATOM 9094 O O . ILE D 2 123 ? 125.760 -0.088 103.921 1.00 43.99 334 ILE C O 1
ATOM 9110 N N . ASN D 2 124 ? 124.987 0.215 106.009 1.00 41.52 335 ASN C N 1
ATOM 9111 C CA . ASN D 2 124 ? 123.914 1.106 105.581 1.00 43.56 335 ASN C CA 1
ATOM 9112 C C . ASN D 2 124 ? 124.375 2.537 105.335 1.00 46.11 335 ASN C C 1
ATOM 9113 O O . ASN D 2 124 ? 123.709 3.261 104.588 1.00 59.39 335 ASN C O 1
ATOM 9124 N N . GLU D 2 125 ? 125.479 2.967 105.942 1.00 39.02 336 GLU C N 1
ATOM 9125 C CA . GLU D 2 125 ? 125.946 4.341 105.802 1.00 44.02 336 GLU C CA 1
ATOM 9126 C C . GLU D 2 125 ? 127.321 4.429 105.161 1.00 48.24 336 GLU C C 1
ATOM 9127 O O . GLU D 2 125 ? 127.534 5.270 104.281 1.00 46.66 336 GLU C O 1
ATOM 9139 N N . ALA D 2 126 ? 128.273 3.594 105.580 1.00 44.11 337 ALA C N 1
ATOM 9140 C CA . ALA D 2 126 ? 129.597 3.651 104.974 1.00 47.92 337 ALA C CA 1
ATOM 9141 C C . ALA D 2 126 ? 129.613 3.082 103.562 1.00 45.27 337 ALA C C 1
ATOM 9142 O O . ALA D 2 126 ? 130.590 3.302 102.837 1.00 44.78 337 ALA C O 1
ATOM 9149 N N . GLY D 2 127 ? 128.567 2.358 103.160 1.00 40.46 338 GLY C N 1
ATOM 9150 C CA . GLY D 2 127 ? 128.479 1.903 101.782 1.00 53.43 338 GLY C CA 1
ATOM 9151 C C . GLY D 2 127 ? 128.324 3.053 100.805 1.00 60.34 338 GLY C C 1
ATOM 9152 O O . GLY D 2 127 ? 128.850 3.007 99.690 1.00 61.49 338 GLY C O 1
ATOM 9156 N N . ALA D 2 128 ? 127.604 4.101 101.211 1.00 61.15 339 ALA C N 1
ATOM 9157 C CA . ALA D 2 128 ? 127.453 5.302 100.398 1.00 59.82 339 ALA C CA 1
ATOM 9158 C C . ALA D 2 128 ? 128.525 6.344 100.699 1.00 59.22 339 ALA C C 1
ATOM 9159 O O . ALA D 2 128 ? 129.062 6.963 99.775 1.00 69.84 339 ALA C O 1
ATOM 9166 N N . ARG D 2 129 ? 128.847 6.546 101.978 1.00 60.80 340 ARG C N 1
ATOM 9167 C CA . ARG D 2 129 ? 129.825 7.544 102.411 1.00 59.36 340 ARG C CA 1
ATOM 9168 C C . ARG D 2 129 ? 130.872 6.863 103.284 1.00 50.12 340 ARG C C 1
ATOM 9169 O O . ARG D 2 129 ? 130.750 6.844 104.517 1.00 46.12 340 ARG C O 1
ATOM 9190 N N . PRO D 2 130 ? 131.924 6.301 102.683 1.00 51.48 341 PRO C N 1
ATOM 9191 C CA . PRO D 2 130 ? 132.911 5.556 103.483 1.00 47.38 341 PRO C CA 1
ATOM 9192 C C . PRO D 2 130 ? 133.499 6.351 104.638 1.00 49.18 341 PRO C C 1
ATOM 9193 O O . PRO D 2 130 ? 133.968 5.745 105.612 1.00 46.02 341 PRO C O 1
ATOM 9204 N N . GLU D 2 131 ? 133.485 7.684 104.570 1.00 50.01 342 GLU C N 1
ATOM 9205 C CA . GLU D 2 131 ? 134.045 8.486 105.652 1.00 48.65 342 GLU C CA 1
ATOM 9206 C C . GLU D 2 131 ? 133.288 8.290 106.958 1.00 40.32 342 GLU C C 1
ATOM 9207 O O . GLU D 2 131 ? 133.849 8.536 108.029 1.00 44.56 342 GLU C O 1
ATOM 9219 N N . THR D 2 132 ? 132.029 7.859 106.896 1.00 41.23 343 THR C N 1
ATOM 9220 C CA . THR D 2 132 ? 131.230 7.689 108.104 1.00 49.61 343 THR C CA 1
ATOM 9221 C C . THR D 2 132 ? 131.628 6.456 108.908 1.00 46.77 343 THR C C 1
ATOM 9222 O O . THR D 2 132 ? 131.123 6.282 110.021 1.00 40.50 343 THR C O 1
ATOM 9233 N N . ALA D 2 133 ? 132.514 5.604 108.382 1.00 42.85 344 ALA C N 1
ATOM 9234 C CA . ALA D 2 133 ? 132.948 4.429 109.132 1.00 39.08 344 ALA C CA 1
ATOM 9235 C C . ALA D 2 133 ? 133.852 4.805 110.298 1.00 39.86 344 ALA C C 1
ATOM 9236 O O . ALA D 2 133 ? 133.800 4.158 111.351 1.00 41.06 344 ALA C O 1
ATOM 9243 N N . ASP D 2 134 ? 134.667 5.847 110.137 1.00 36.65 345 ASP C N 1
ATOM 9244 C CA . ASP D 2 134 ? 135.662 6.185 111.151 1.00 37.54 345 ASP C CA 1
ATOM 9245 C C . ASP D 2 134 ? 135.046 6.459 112.519 1.00 39.03 345 ASP C C 1
ATOM 9246 O O . ASP D 2 134 ? 135.541 5.902 113.515 1.00 38.11 345 ASP C O 1
ATOM 9255 N N . PRO D 2 135 ? 134.004 7.288 112.656 1.00 38.25 346 PRO C N 1
ATOM 9256 C CA . PRO D 2 135 ? 133.438 7.504 114.001 1.00 39.69 346 PRO C CA 1
ATOM 9257 C C . PRO D 2 135 ? 132.823 6.253 114.607 1.00 37.77 346 PRO C C 1
ATOM 9258 O O . PRO D 2 135 ? 132.903 6.060 115.826 1.00 35.78 346 PRO C O 1
ATOM 9269 N N . VAL D 2 136 ? 132.200 5.394 113.800 1.00 39.27 347 VAL C N 1
ATOM 9270 C CA . VAL D 2 136 ? 131.712 4.125 114.333 1.00 35.70 347 VAL C CA 1
ATOM 9271 C C . VAL D 2 136 ? 132.880 3.294 114.845 1.00 32.91 347 VAL C C 1
ATOM 9272 O O . VAL D 2 136 ? 132.826 2.726 115.943 1.00 33.51 347 VAL C O 1
ATOM 9285 N N . GLY D 2 137 ? 133.966 3.230 114.069 1.00 35.49 348 GLY C N 1
ATOM 9286 C CA . GLY D 2 137 ? 135.134 2.475 114.500 1.00 32.39 348 GLY C CA 1
ATOM 9287 C C . GLY D 2 137 ? 135.744 3.013 115.779 1.00 33.73 348 GLY C C 1
ATOM 9288 O O . GLY D 2 137 ? 136.135 2.247 116.664 1.00 36.35 348 GLY C O 1
ATOM 9292 N N . ILE D 2 138 ? 135.850 4.336 115.891 1.00 34.20 349 ILE C N 1
ATOM 9293 C CA . ILE D 2 138 ? 136.347 4.937 117.125 1.00 34.64 349 ILE C CA 1
ATOM 9294 C C . ILE D 2 138 ? 135.517 4.461 118.310 1.00 35.67 349 ILE C C 1
ATOM 9295 O O . ILE D 2 138 ? 136.054 4.070 119.352 1.00 39.46 349 ILE C O 1
ATOM 9311 N N . CYS D 2 139 ? 134.189 4.490 118.167 1.00 36.93 350 CYS C N 1
ATOM 9312 C CA . CYS D 2 139 ? 133.318 4.089 119.266 1.00 30.65 350 CYS C CA 1
ATOM 9313 C C . CYS D 2 139 ? 133.522 2.621 119.623 1.00 38.30 350 CYS C C 1
ATOM 9314 O O . CYS D 2 139 ? 133.581 2.264 120.807 1.00 34.69 350 CYS C O 1
ATOM 9322 N N . VAL D 2 140 ? 133.627 1.754 118.613 1.00 31.68 351 VAL C N 1
ATOM 9323 C CA . VAL D 2 140 ? 133.856 0.333 118.867 1.00 32.48 351 VAL C CA 1
ATOM 9324 C C . VAL D 2 140 ? 135.137 0.143 119.667 1.00 37.65 351 VAL C C 1
ATOM 9325 O O . VAL D 2 140 ? 135.162 -0.576 120.674 1.00 36.94 351 VAL C O 1
ATOM 9338 N N . ALA D 2 141 ? 136.222 0.780 119.222 1.00 37.45 352 ALA C N 1
ATOM 9339 C CA . ALA D 2 141 ? 137.516 0.610 119.875 1.00 33.84 352 ALA C CA 1
ATOM 9340 C C . ALA D 2 141 ? 137.512 1.184 121.287 1.00 34.51 352 ALA C C 1
ATOM 9341 O O . ALA D 2 141 ? 138.116 0.606 122.198 1.00 36.48 352 ALA C O 1
ATOM 9348 N N . ALA D 2 142 ? 136.851 2.325 121.487 1.00 36.58 353 ALA C N 1
ATOM 9349 C CA . ALA D 2 142 ? 136.807 2.934 122.813 1.00 42.14 353 ALA C CA 1
ATOM 9350 C C . ALA D 2 142 ? 136.034 2.064 123.800 1.00 38.43 353 ALA C C 1
ATOM 9351 O O . ALA D 2 142 ? 136.476 1.852 124.935 1.00 38.09 353 ALA C O 1
ATOM 9358 N N . ILE D 2 143 ? 134.878 1.552 123.383 1.00 39.12 354 ILE C N 1
ATOM 9359 C CA . ILE D 2 143 ? 134.051 0.751 124.276 1.00 35.74 354 ILE C CA 1
ATOM 9360 C C . ILE D 2 143 ? 134.727 -0.576 124.585 1.00 37.79 354 ILE C C 1
ATOM 9361 O O . ILE D 2 143 ? 134.888 -0.954 125.750 1.00 39.21 354 ILE C O 1
ATOM 9377 N N . LEU D 2 144 ? 135.126 -1.313 123.549 1.00 35.75 355 LEU C N 1
ATOM 9378 C CA . LEU D 2 144 ? 135.649 -2.651 123.780 1.00 40.00 355 LEU C CA 1
ATOM 9379 C C . LEU D 2 144 ? 136.959 -2.641 124.555 1.00 41.43 355 LEU C C 1
ATOM 9380 O O . LEU D 2 144 ? 137.299 -3.653 125.180 1.00 42.50 355 LEU C O 1
ATOM 9396 N N . SER D 2 145 ? 137.688 -1.528 124.557 1.00 36.51 356 SER C N 1
ATOM 9397 C CA . SER D 2 145 ? 138.933 -1.429 125.310 1.00 36.20 356 SER C CA 1
ATOM 9398 C C . SER D 2 145 ? 138.744 -0.879 126.721 1.00 38.23 356 SER C C 1
ATOM 9399 O O . SER D 2 145 ? 139.732 -0.746 127.452 1.00 39.15 356 SER C O 1
ATOM 9407 N N . GLU D 2 146 ? 137.520 -0.555 127.124 1.00 43.64 357 GLU C N 1
ATOM 9408 C CA . GLU D 2 146 ? 137.304 -0.037 128.468 1.00 42.06 357 GLU C CA 1
ATOM 9409 C C . GLU D 2 146 ? 137.798 -1.054 129.494 1.00 37.19 357 GLU C C 1
ATOM 9410 O O . GLU D 2 146 ? 137.422 -2.232 129.418 1.00 41.29 357 GLU C O 1
ATOM 9422 N N . PRO D 2 147 ? 138.640 -0.654 130.455 1.00 44.65 358 PRO C N 1
ATOM 9423 C CA . PRO D 2 147 ? 139.137 -1.632 131.440 1.00 45.06 358 PRO C CA 1
ATOM 9424 C C . PRO D 2 147 ? 138.043 -2.441 132.120 1.00 40.08 358 PRO C C 1
ATOM 9425 O O . PRO D 2 147 ? 138.240 -3.633 132.385 1.00 42.70 358 PRO C O 1
ATOM 9436 N N . ASP D 2 148 ? 136.891 -1.831 132.405 1.00 37.94 359 ASP C N 1
ATOM 9437 C CA . ASP D 2 148 ? 135.808 -2.548 133.071 1.00 42.53 359 ASP C CA 1
ATOM 9438 C C . ASP D 2 148 ? 135.151 -3.598 132.184 1.00 42.86 359 ASP C C 1
ATOM 9439 O O . ASP D 2 148 ? 134.470 -4.486 132.707 1.00 39.69 359 ASP C O 1
ATOM 9448 N N . PHE D 2 149 ? 135.326 -3.519 130.866 1.00 42.34 360 PHE C N 1
ATOM 9449 C CA . PHE D 2 149 ? 134.682 -4.445 129.946 1.00 31.79 360 PHE C CA 1
ATOM 9450 C C . PHE D 2 149 ? 135.641 -5.499 129.417 1.00 36.38 360 PHE C C 1
ATOM 9451 O O . PHE D 2 149 ? 135.280 -6.257 128.512 1.00 40.59 360 PHE C O 1
ATOM 9468 N N . LEU D 2 150 ? 136.851 -5.567 129.958 1.00 38.40 361 LEU C N 1
ATOM 9469 C CA . LEU D 2 150 ? 137.777 -6.629 129.603 1.00 41.95 361 LEU C CA 1
ATOM 9470 C C . LEU D 2 150 ? 137.482 -7.862 130.442 1.00 45.56 361 LEU C C 1
ATOM 9471 O O . LEU D 2 150 ? 137.168 -7.763 131.632 1.00 41.10 361 LEU C O 1
ATOM 9487 N N . TRP D 2 151 ? 137.571 -9.026 129.814 1.00 40.69 362 TRP C N 1
ATOM 9488 C CA . TRP D 2 151 ? 137.421 -10.291 130.515 1.00 40.47 362 TRP C CA 1
ATOM 9489 C C . TRP D 2 151 ? 138.757 -11.016 130.491 1.00 41.15 362 TRP C C 1
ATOM 9490 O O . TRP D 2 151 ? 139.254 -11.381 129.419 1.00 35.25 362 TRP C O 1
ATOM 9511 N N . ARG D 2 152 ? 139.332 -11.207 131.675 1.00 34.87 363 ARG C N 1
ATOM 9512 C CA . ARG D 2 152 ? 140.601 -11.899 131.841 1.00 37.25 363 ARG C CA 1
ATOM 9513 C C . ARG D 2 152 ? 141.691 -11.275 130.973 1.00 37.77 363 ARG C C 1
ATOM 9514 O O . ARG D 2 152 ? 142.452 -11.963 130.291 1.00 40.69 363 ARG C O 1
ATOM 9535 N N . GLY D 2 153 ? 141.760 -9.944 131.008 1.00 40.23 364 GLY C N 1
ATOM 9536 C CA . GLY D 2 153 ? 142.875 -9.214 130.447 1.00 45.85 364 GLY C CA 1
ATOM 9537 C C . GLY D 2 153 ? 142.720 -8.747 129.013 1.00 40.22 364 GLY C C 1
ATOM 9538 O O . GLY D 2 153 ? 143.528 -7.925 128.563 1.00 45.95 364 GLY C O 1
ATOM 9542 N N . ALA D 2 154 ? 141.720 -9.233 128.280 1.00 40.18 365 ALA C N 1
ATOM 9543 C CA . ALA D 2 154 ? 141.563 -8.881 126.875 1.00 38.01 365 ALA C CA 1
ATOM 9544 C C . ALA D 2 154 ? 140.103 -8.560 126.591 1.00 38.97 365 ALA C C 1
ATOM 9545 O O . ALA D 2 154 ? 139.204 -8.902 127.365 1.00 40.53 365 ALA C O 1
ATOM 9552 N N . SER D 2 155 ? 139.877 -7.896 125.461 1.00 38.02 366 SER C N 1
ATOM 9553 C CA . SER D 2 155 ? 138.546 -7.442 125.103 1.00 39.23 366 SER C CA 1
ATOM 9554 C C . SER D 2 155 ? 137.706 -8.599 124.573 1.00 38.09 366 SER C C 1
ATOM 9555 O O . SER D 2 155 ? 138.191 -9.711 124.345 1.00 36.53 366 SER C O 1
ATOM 9563 N N . LEU D 2 156 ? 136.418 -8.318 124.387 1.00 34.47 367 LEU C N 1
ATOM 9564 C CA . LEU D 2 156 ? 135.473 -9.255 123.796 1.00 37.94 367 LEU C CA 1
ATOM 9565 C C . LEU D 2 156 ? 135.219 -8.956 122.323 1.00 35.98 367 LEU C C 1
ATOM 9566 O O . LEU D 2 156 ? 134.117 -9.194 121.819 1.00 34.81 367 LEU C O 1
ATOM 9582 N N . ILE D 2 157 ? 136.228 -8.441 121.619 1.00 35.05 368 ILE C N 1
ATOM 9583 C CA . ILE D 2 157 ? 136.040 -8.033 120.233 1.00 37.36 368 ILE C CA 1
ATOM 9584 C C . ILE D 2 157 ? 135.792 -9.225 119.317 1.00 37.72 368 ILE C C 1
ATOM 9585 O O . ILE D 2 157 ? 135.295 -9.047 118.198 1.00 37.50 368 ILE C O 1
ATOM 9601 N N . ASP D 2 158 ? 136.114 -10.443 119.758 1.00 37.77 369 ASP C N 1
ATOM 9602 C CA . ASP D 2 158 ? 135.797 -11.623 118.961 1.00 40.09 369 ASP C CA 1
ATOM 9603 C C . ASP D 2 158 ? 134.309 -11.718 118.634 1.00 36.26 369 ASP C C 1
ATOM 9604 O O . ASP D 2 158 ? 133.946 -12.350 117.638 1.00 33.82 369 ASP C O 1
ATOM 9613 N N . ILE D 2 159 ? 133.444 -11.104 119.443 1.00 36.10 370 ILE C N 1
ATOM 9614 C CA . ILE D 2 159 ? 132.018 -11.054 119.124 1.00 35.71 370 ILE C CA 1
ATOM 9615 C C . ILE D 2 159 ? 131.779 -10.240 117.854 1.00 37.69 370 ILE C C 1
ATOM 9616 O O . ILE D 2 159 ? 130.921 -10.584 117.031 1.00 34.78 370 ILE C O 1
ATOM 9632 N N . LEU D 2 160 ? 132.530 -9.151 117.672 1.00 34.56 371 LEU C N 1
ATOM 9633 C CA . LEU D 2 160 ? 132.380 -8.341 116.466 1.00 32.49 371 LEU C CA 1
ATOM 9634 C C . LEU D 2 160 ? 133.016 -9.021 115.255 1.00 35.78 371 LEU C C 1
ATOM 9635 O O . LEU D 2 160 ? 132.419 -9.062 114.173 1.00 34.80 371 LEU C O 1
ATOM 9651 N N . ILE D 2 161 ? 134.225 -9.561 115.418 1.00 32.72 372 ILE C N 1
ATOM 9652 C CA . ILE D 2 161 ? 134.936 -10.176 114.300 1.00 32.42 372 ILE C CA 1
ATOM 9653 C C . ILE D 2 161 ? 134.186 -11.402 113.794 1.00 36.41 372 ILE C C 1
ATOM 9654 O O . ILE D 2 161 ? 134.170 -11.681 112.589 1.00 34.04 372 ILE C O 1
ATOM 9670 N N . ALA D 2 162 ? 133.562 -12.160 114.698 1.00 35.52 373 ALA C N 1
ATOM 9671 C CA . ALA D 2 162 ? 132.762 -13.302 114.264 1.00 38.02 373 ALA C CA 1
ATOM 9672 C C . ALA D 2 162 ? 131.711 -12.882 113.245 1.00 37.02 373 ALA C C 1
ATOM 9673 O O . ALA D 2 162 ? 131.448 -13.609 112.281 1.00 37.33 373 ALA C O 1
ATOM 9680 N N . LYS D 2 163 ? 131.107 -11.707 113.433 1.00 37.88 374 LYS C N 1
ATOM 9681 C CA . LYS D 2 163 ? 130.122 -11.222 112.475 1.00 36.55 374 LYS C CA 1
ATOM 9682 C C . LYS D 2 163 ? 130.790 -10.668 111.222 1.00 35.23 374 LYS C C 1
ATOM 9683 O O . LYS D 2 163 ? 130.290 -10.872 110.110 1.00 34.78 374 LYS C O 1
ATOM 9702 N N . PHE D 2 164 ? 131.909 -9.954 111.379 1.00 39.18 375 PHE C N 1
ATOM 9703 C CA . PHE D 2 164 ? 132.660 -9.481 110.216 1.00 40.44 375 PHE C CA 1
ATOM 9704 C C . PHE D 2 164 ? 133.011 -10.636 109.285 1.00 34.14 375 PHE C C 1
ATOM 9705 O O . PHE D 2 164 ? 132.936 -10.506 108.060 1.00 35.45 375 PHE C O 1
ATOM 9722 N N . ARG D 2 165 ? 133.408 -11.774 109.857 1.00 39.49 376 ARG C N 1
ATOM 9723 C CA . ARG D 2 165 ? 133.751 -12.947 109.058 1.00 47.86 376 ARG C CA 1
ATOM 9724 C C . ARG D 2 165 ? 132.563 -13.426 108.233 1.00 47.03 376 ARG C C 1
ATOM 9725 O O . ARG D 2 165 ? 132.746 -13.958 107.133 1.00 44.69 376 ARG C O 1
ATOM 9746 N N . ILE D 2 166 ? 131.344 -13.244 108.744 1.00 44.09 377 ILE C N 1
ATOM 9747 C CA . ILE D 2 166 ? 130.151 -13.674 108.023 1.00 36.46 377 ILE C CA 1
ATOM 9748 C C . ILE D 2 166 ? 129.898 -12.769 106.823 1.00 36.54 377 ILE C C 1
ATOM 9749 O O . ILE D 2 166 ? 129.596 -13.241 105.721 1.00 39.55 377 ILE C O 1
ATOM 9765 N N . VAL D 2 167 ? 129.997 -11.455 107.025 1.00 36.70 378 VAL C N 1
ATOM 9766 C CA . VAL D 2 167 ? 129.510 -10.503 106.031 1.00 36.74 378 VAL C CA 1
ATOM 9767 C C . VAL D 2 167 ? 130.582 -10.021 105.057 1.00 35.55 378 VAL C C 1
ATOM 9768 O O . VAL D 2 167 ? 130.239 -9.467 104.003 1.00 38.11 378 VAL C O 1
ATOM 9781 N N . CYS D 2 168 ? 131.862 -10.204 105.371 1.00 35.61 379 CYS C N 1
ATOM 9782 C CA . CYS D 2 168 ? 132.949 -9.789 104.482 1.00 41.71 379 CYS C CA 1
ATOM 9783 C C . CYS D 2 168 ? 134.060 -10.828 104.525 1.00 38.23 379 CYS C C 1
ATOM 9784 O O . CYS D 2 168 ? 135.150 -10.579 105.053 1.00 37.75 379 CYS C O 1
ATOM 9792 N N . PRO D 2 169 ? 133.819 -12.014 103.959 1.00 39.66 380 PRO C N 1
ATOM 9793 C CA . PRO D 2 169 ? 134.806 -13.099 104.089 1.00 35.34 380 PRO C CA 1
ATOM 9794 C C . PRO D 2 169 ? 136.124 -12.839 103.381 1.00 37.87 380 PRO C C 1
ATOM 9795 O O . PRO D 2 169 ? 137.124 -13.463 103.756 1.00 36.86 380 PRO C O 1
ATOM 9806 N N . VAL D 2 170 ? 136.170 -11.956 102.377 1.00 41.38 381 VAL C N 1
ATOM 9807 C CA . VAL D 2 170 ? 137.419 -11.750 101.644 1.00 39.20 381 VAL C CA 1
ATOM 9808 C C . VAL D 2 170 ? 138.489 -11.148 102.542 1.00 44.42 381 VAL C C 1
ATOM 9809 O O . VAL D 2 170 ? 139.686 -11.326 102.293 1.00 40.37 381 VAL C O 1
ATOM 9822 N N . LEU D 2 171 ? 138.089 -10.418 103.587 1.00 41.49 382 LEU C N 1
ATOM 9823 C CA . LEU D 2 171 ? 139.061 -9.856 104.518 1.00 40.88 382 LEU C CA 1
ATOM 9824 C C . LEU D 2 171 ? 139.797 -10.929 105.304 1.00 37.43 382 LEU C C 1
ATOM 9825 O O . LEU D 2 171 ? 140.808 -10.623 105.943 1.00 38.77 382 LEU C O 1
ATOM 9841 N N . PHE D 2 172 ? 139.316 -12.170 105.270 1.00 38.73 383 PHE C N 1
ATOM 9842 C CA . PHE D 2 172 ? 139.911 -13.264 106.026 1.00 43.46 383 PHE C CA 1
ATOM 9843 C C . PHE D 2 172 ? 140.441 -14.362 105.109 1.00 47.33 383 PHE C C 1
ATOM 9844 O O . PHE D 2 172 ? 140.648 -15.495 105.553 1.00 42.33 383 PHE C O 1
ATOM 9861 N N . GLY D 2 173 ? 140.664 -14.044 103.834 1.00 40.66 384 GLY C N 1
ATOM 9862 C CA . GLY D 2 173 ? 141.362 -14.925 102.923 1.00 45.27 384 GLY C CA 1
ATOM 9863 C C . GLY D 2 173 ? 140.484 -15.745 102.009 1.00 45.71 384 GLY C C 1
ATOM 9864 O O . GLY D 2 173 ? 141.012 -16.577 101.260 1.00 45.43 384 GLY C O 1
ATOM 9868 N N . TYR D 2 174 ? 139.170 -15.545 102.040 1.00 42.13 385 TYR C N 1
ATOM 9869 C CA . TYR D 2 174 ? 138.269 -16.355 101.240 1.00 49.93 385 TYR C CA 1
ATOM 9870 C C . TYR D 2 174 ? 138.164 -15.810 99.823 1.00 45.92 385 TYR C C 1
ATOM 9871 O O . TYR D 2 174 ? 138.248 -14.602 99.585 1.00 46.82 385 TYR C O 1
ATOM 9889 N N . ARG D 2 175 ? 137.986 -16.728 98.876 1.00 45.54 386 ARG C N 1
ATOM 9890 C CA . ARG D 2 175 ? 137.911 -16.392 97.464 1.00 52.48 386 ARG C CA 1
ATOM 9891 C C . ARG D 2 175 ? 136.767 -17.173 96.841 1.00 42.76 386 ARG C C 1
ATOM 9892 O O . ARG D 2 175 ? 136.327 -18.199 97.365 1.00 57.62 386 ARG C O 1
ATOM 9913 N N . GLY D 2 176 ? 136.291 -16.681 95.710 1.00 40.42 387 GLY C N 1
ATOM 9914 C CA . GLY D 2 176 ? 135.238 -17.372 94.995 1.00 49.72 387 GLY C CA 1
ATOM 9915 C C . GLY D 2 176 ? 134.879 -16.607 93.745 1.00 44.41 387 GLY C C 1
ATOM 9916 O O . GLY D 2 176 ? 135.254 -15.444 93.567 1.00 47.95 387 GLY C O 1
ATOM 9920 N N . SER D 2 177 ? 134.144 -17.287 92.876 1.00 45.07 388 SER C N 1
ATOM 9921 C CA . SER D 2 177 ? 133.637 -16.683 91.655 1.00 42.23 388 SER C CA 1
ATOM 9922 C C . SER D 2 177 ? 132.309 -15.990 91.928 1.00 47.72 388 SER C C 1
ATOM 9923 O O . SER D 2 177 ? 131.423 -16.561 92.571 1.00 52.36 388 SER C O 1
ATOM 9931 N N . GLU D 2 178 ? 132.171 -14.762 91.434 1.00 50.40 389 GLU C N 1
ATOM 9932 C CA . GLU D 2 178 ? 130.882 -14.082 91.471 1.00 48.76 389 GLU C CA 1
ATOM 9933 C C . GLU D 2 178 ? 129.888 -14.662 90.472 1.00 55.48 389 GLU C C 1
ATOM 9934 O O . GLU D 2 178 ? 128.755 -14.171 90.396 1.00 45.47 389 GLU C O 1
ATOM 9946 N N . LYS D 2 179 ? 130.280 -15.688 89.714 1.00 57.59 390 LYS C N 1
ATOM 9947 C CA . LYS D 2 179 ? 129.440 -16.272 88.679 1.00 58.19 390 LYS C CA 1
ATOM 9948 C C . LYS D 2 179 ? 128.895 -17.645 89.051 1.00 52.75 390 LYS C C 1
ATOM 9949 O O . LYS D 2 179 ? 128.146 -18.232 88.263 1.00 60.82 390 LYS C O 1
ATOM 9968 N N . THR D 2 180 ? 129.244 -18.174 90.221 1.00 55.97 391 THR C N 1
ATOM 9969 C CA . THR D 2 180 ? 128.705 -19.437 90.701 1.00 54.17 391 THR C CA 1
ATOM 9970 C C . THR D 2 180 ? 127.990 -19.218 92.029 1.00 60.35 391 THR C C 1
ATOM 9971 O O . THR D 2 180 ? 128.271 -18.266 92.763 1.00 52.70 391 THR C O 1
ATOM 9982 N N . GLU D 2 181 ? 127.046 -20.114 92.328 1.00 57.40 392 GLU C N 1
ATOM 9983 C CA . GLU D 2 181 ? 126.323 -20.040 93.592 1.00 59.00 392 GLU C CA 1
ATOM 9984 C C . GLU D 2 181 ? 127.257 -20.306 94.765 1.00 55.96 392 GLU C C 1
ATOM 9985 O O . GLU D 2 181 ? 127.229 -19.587 95.771 1.00 51.84 392 GLU C O 1
ATOM 9997 N N . GLN D 2 182 ? 128.093 -21.340 94.655 1.00 51.91 393 GLN C N 1
ATOM 9998 C CA . GLN D 2 182 ? 129.066 -21.618 95.704 1.00 58.35 393 GLN C CA 1
ATOM 9999 C C . GLN D 2 182 ? 130.053 -20.466 95.852 1.00 58.06 393 GLN C C 1
ATOM 10000 O O . GLN D 2 182 ? 130.468 -20.134 96.967 1.00 50.50 393 GLN C O 1
ATOM 10014 N N . GLY D 2 183 ? 130.432 -19.834 94.740 1.00 51.67 394 GLY C N 1
ATOM 10015 C CA . GLY D 2 183 ? 131.372 -18.728 94.813 1.00 50.96 394 GLY C CA 1
ATOM 10016 C C . GLY D 2 183 ? 130.778 -17.497 95.471 1.00 50.39 394 GLY C C 1
ATOM 10017 O O . GLY D 2 183 ? 131.436 -16.836 96.279 1.00 48.86 394 GLY C O 1
ATOM 10021 N N . ARG D 2 184 ? 129.527 -17.170 95.139 1.00 46.02 395 ARG C N 1
ATOM 10022 C CA . ARG D 2 184 ? 128.881 -16.026 95.772 1.00 47.79 395 ARG C CA 1
ATOM 10023 C C . ARG D 2 184 ? 128.740 -16.229 97.275 1.00 49.05 395 ARG C C 1
ATOM 10024 O O . ARG D 2 184 ? 128.851 -15.268 98.045 1.00 48.85 395 ARG C O 1
ATOM 10045 N N . GLN D 2 185 ? 128.510 -17.468 97.713 1.00 55.86 396 GLN C N 1
ATOM 10046 C CA . GLN D 2 185 ? 128.375 -17.737 99.141 1.00 54.73 396 GLN C CA 1
ATOM 10047 C C . GLN D 2 185 ? 129.713 -17.591 99.860 1.00 53.22 396 GLN C C 1
ATOM 10048 O O . GLN D 2 185 ? 129.761 -17.101 100.994 1.00 54.63 396 GLN C O 1
ATOM 10062 N N . ARG D 2 186 ? 130.811 -18.007 99.220 1.00 52.69 397 ARG C N 1
ATOM 10063 C CA . ARG D 2 186 ? 132.129 -17.846 99.830 1.00 55.42 397 ARG C CA 1
ATOM 10064 C C . ARG D 2 186 ? 132.536 -16.381 99.911 1.00 44.98 397 ARG C C 1
ATOM 10065 O O . ARG D 2 186 ? 133.319 -16.005 100.791 1.00 46.19 397 ARG C O 1
ATOM 10086 N N . LEU D 2 187 ? 132.023 -15.547 99.011 1.00 39.42 398 LEU C N 1
ATOM 10087 C CA . LEU D 2 187 ? 132.358 -14.131 98.974 1.00 44.99 398 LEU C CA 1
ATOM 10088 C C . LEU D 2 187 ? 131.469 -13.282 99.872 1.00 42.93 398 LEU C C 1
ATOM 10089 O O . LEU D 2 187 ? 131.673 -12.067 99.943 1.00 42.30 398 LEU C O 1
ATOM 10105 N N . GLY D 2 188 ? 130.493 -13.880 100.553 1.00 42.95 399 GLY C N 1
ATOM 10106 C CA . GLY D 2 188 ? 129.582 -13.103 101.370 1.00 43.69 399 GLY C CA 1
ATOM 10107 C C . GLY D 2 188 ? 128.549 -12.320 100.596 1.00 43.20 399 GLY C C 1
ATOM 10108 O O . GLY D 2 188 ? 128.019 -11.333 101.115 1.00 39.28 399 GLY C O 1
ATOM 10112 N N . TRP D 2 189 ? 128.254 -12.724 99.360 1.00 37.34 400 TRP C N 1
ATOM 10113 C CA . TRP D 2 189 ? 127.199 -12.091 98.582 1.00 37.85 400 TRP C CA 1
ATOM 10114 C C . TRP D 2 189 ? 125.859 -12.337 99.263 1.00 35.13 400 TRP C C 1
ATOM 10115 O O . TRP D 2 189 ? 125.428 -13.484 99.403 1.00 36.25 400 TRP C O 1
ATOM 10136 N N . TRP D 2 190 ? 125.198 -11.264 99.688 1.00 34.87 401 TRP C N 1
ATOM 10137 C CA . TRP D 2 190 ? 124.078 -11.414 100.603 1.00 40.83 401 TRP C CA 1
ATOM 10138 C C . TRP D 2 190 ? 122.785 -11.731 99.854 1.00 42.89 401 TRP C C 1
ATOM 10139 O O . TRP D 2 190 ? 122.710 -11.694 98.622 1.00 41.97 401 TRP C O 1
ATOM 10160 N N . LYS D 2 191 ? 121.753 -12.050 100.630 1.00 46.83 402 LYS C N 1
ATOM 10161 C CA . LYS D 2 191 ? 120.432 -12.350 100.105 1.00 44.78 402 LYS C CA 1
ATOM 10162 C C . LYS D 2 191 ? 119.394 -11.532 100.854 1.00 45.19 402 LYS C C 1
ATOM 10163 O O . LYS D 2 191 ? 119.548 -11.239 102.042 1.00 48.84 402 LYS C O 1
ATOM 10182 N N . GLU D 2 192 ? 118.344 -11.145 100.135 1.00 46.51 403 GLU C N 1
ATOM 10183 C CA . GLU D 2 192 ? 117.193 -10.460 100.709 1.00 49.46 403 GLU C CA 1
ATOM 10184 C C . GLU D 2 192 ? 115.965 -11.302 100.394 1.00 45.12 403 GLU C C 1
ATOM 10185 O O . GLU D 2 192 ? 115.555 -11.404 99.234 1.00 54.92 403 GLU C O 1
ATOM 10197 N N . SER D 2 193 ? 115.398 -11.927 101.421 1.00 44.78 404 SER C N 1
ATOM 10198 C CA . SER D 2 193 ? 114.219 -12.774 101.265 1.00 43.87 404 SER C CA 1
ATOM 10199 C C . SER D 2 193 ? 114.480 -13.892 100.259 1.00 43.41 404 SER C C 1
ATOM 10200 O O . SER D 2 193 ? 113.676 -14.156 99.364 1.00 48.87 404 SER C O 1
ATOM 10208 N N . GLY D 2 194 ? 115.629 -14.548 100.410 1.00 47.45 405 GLY C N 1
ATOM 10209 C CA . GLY D 2 194 ? 115.938 -15.742 99.656 1.00 50.33 405 GLY C CA 1
ATOM 10210 C C . GLY D 2 194 ? 116.569 -15.525 98.294 1.00 53.54 405 GLY C C 1
ATOM 10211 O O . GLY D 2 194 ? 117.048 -16.498 97.698 1.00 51.44 405 GLY C O 1
ATOM 10215 N N . GLN D 2 195 ? 116.591 -14.298 97.780 1.00 47.18 406 GLN C N 1
ATOM 10216 C CA . GLN D 2 195 ? 117.138 -14.015 96.460 1.00 50.60 406 GLN C CA 1
ATOM 10217 C C . GLN D 2 195 ? 118.393 -13.151 96.569 1.00 52.05 406 GLN C C 1
ATOM 10218 O O . GLN D 2 195 ? 118.516 -12.311 97.466 1.00 44.61 406 GLN C O 1
ATOM 10232 N N . TRP D 2 196 ? 119.331 -13.370 95.645 1.00 47.32 407 TRP C N 1
ATOM 10233 C CA . TRP D 2 196 ? 120.579 -12.612 95.639 1.00 44.65 407 TRP C CA 1
ATOM 10234 C C . TRP D 2 196 ? 120.305 -11.119 95.502 1.00 42.18 407 TRP C C 1
ATOM 10235 O O . TRP D 2 196 ? 119.506 -10.698 94.662 1.00 45.49 407 TRP C O 1
ATOM 10256 N N . ILE D 2 197 ? 120.987 -10.315 96.323 1.00 40.00 408 ILE C N 1
ATOM 10257 C CA . ILE D 2 197 ? 120.929 -8.868 96.147 1.00 38.07 408 ILE C CA 1
ATOM 10258 C C . ILE D 2 197 ? 121.631 -8.483 94.847 1.00 40.76 408 ILE C C 1
ATOM 10259 O O . ILE D 2 197 ? 122.404 -9.255 94.268 1.00 40.82 408 ILE C O 1
ATOM 10275 N N . SER D 2 198 ? 121.352 -7.269 94.380 1.00 39.27 409 SER C N 1
ATOM 10276 C CA . SER D 2 198 ? 121.943 -6.811 93.132 1.00 46.63 409 SER C CA 1
ATOM 10277 C C . SER D 2 198 ? 123.449 -6.643 93.291 1.00 52.16 409 SER C C 1
ATOM 10278 O O . SER D 2 198 ? 123.973 -6.473 94.396 1.00 41.20 409 SER C O 1
ATOM 10286 N N . GLU D 2 199 ? 124.155 -6.700 92.159 1.00 50.11 410 GLU C N 1
ATOM 10287 C CA . GLU D 2 199 ? 125.599 -6.510 92.201 1.00 47.82 410 GLU C CA 1
ATOM 10288 C C . GLU D 2 199 ? 125.949 -5.155 92.800 1.00 43.87 410 GLU C C 1
ATOM 10289 O O . GLU D 2 199 ? 126.919 -5.035 93.556 1.00 45.12 410 GLU C O 1
ATOM 10301 N N . GLN D 2 200 ? 125.163 -4.123 92.484 1.00 47.88 411 GLN C N 1
ATOM 10302 C CA . GLN D 2 200 ? 125.442 -2.796 93.022 1.00 50.46 411 GLN C CA 1
ATOM 10303 C C . GLN D 2 200 ? 125.273 -2.768 94.537 1.00 52.26 411 GLN C C 1
ATOM 10304 O O . GLN D 2 200 ? 126.097 -2.180 95.247 1.00 51.11 411 GLN C O 1
ATOM 10318 N N . GLN D 2 201 ? 124.212 -3.387 95.055 1.00 48.17 412 GLN C N 1
ATOM 10319 C CA . GLN D 2 201 ? 124.044 -3.437 96.503 1.00 49.44 412 GLN C CA 1
ATOM 10320 C C . GLN D 2 201 ? 125.162 -4.248 97.147 1.00 43.81 412 GLN C C 1
ATOM 10321 O O . GLN D 2 201 ? 125.677 -3.877 98.207 1.00 43.86 412 GLN C O 1
ATOM 10335 N N . HIS D 2 202 ? 125.562 -5.351 96.512 1.00 40.19 413 HIS C N 1
ATOM 10336 C CA . HIS D 2 202 ? 126.665 -6.151 97.034 1.00 35.98 413 HIS C CA 1
ATOM 10337 C C . HIS D 2 202 ? 127.945 -5.329 97.135 1.00 41.97 413 HIS C C 1
ATOM 10338 O O . HIS D 2 202 ? 128.666 -5.406 98.137 1.00 36.57 413 HIS C O 1
ATOM 10352 N N . MET D 2 203 ? 128.248 -4.529 96.112 1.00 41.62 414 MET C N 1
ATOM 10353 C CA . MET D 2 203 ? 129.484 -3.755 96.144 1.00 42.51 414 MET C CA 1
ATOM 10354 C C . MET D 2 203 ? 129.402 -2.610 97.148 1.00 40.42 414 MET C C 1
ATOM 10355 O O . MET D 2 203 ? 130.432 -2.189 97.685 1.00 41.39 414 MET C O 1
ATOM 10369 N N . ASP D 2 204 ? 128.199 -2.097 97.416 1.00 39.69 415 ASP C N 1
ATOM 10370 C CA . ASP D 2 204 ? 128.041 -1.104 98.475 1.00 40.96 415 ASP C CA 1
ATOM 10371 C C . ASP D 2 204 ? 128.311 -1.715 99.846 1.00 37.37 415 ASP C C 1
ATOM 10372 O O . ASP D 2 204 ? 128.999 -1.110 100.676 1.00 40.19 415 ASP C O 1
ATOM 10381 N N . ARG D 2 205 ? 127.785 -2.918 100.100 1.00 36.50 416 ARG C N 1
ATOM 10382 C CA . ARG D 2 205 ? 128.102 -3.622 101.340 1.00 38.29 416 ARG C CA 1
ATOM 10383 C C . ARG D 2 205 ? 129.607 -3.796 101.495 1.00 38.74 416 ARG C C 1
ATOM 10384 O O . ARG D 2 205 ? 130.173 -3.506 102.557 1.00 33.66 416 ARG C O 1
ATOM 10405 N N . MET D 2 206 ? 130.275 -4.268 100.437 1.00 35.45 417 MET C N 1
ATOM 10406 C CA . MET D 2 206 ? 131.715 -4.495 100.504 1.00 34.70 417 MET C CA 1
ATOM 10407 C C . MET D 2 206 ? 132.474 -3.198 100.754 1.00 35.05 417 MET C C 1
ATOM 10408 O O . MET D 2 206 ? 133.507 -3.195 101.432 1.00 35.09 417 MET C O 1
ATOM 10422 N N . THR D 2 207 ? 131.997 -2.088 100.191 1.00 38.02 418 THR C N 1
ATOM 10423 C CA . THR D 2 207 ? 132.661 -0.809 100.420 1.00 37.00 418 THR C CA 1
ATOM 10424 C C . THR D 2 207 ? 132.555 -0.401 101.883 1.00 38.68 418 THR C C 1
ATOM 10425 O O . THR D 2 207 ? 133.547 0.001 102.501 1.00 38.88 418 THR C O 1
ATOM 10436 N N . GLY D 2 208 ? 131.355 -0.500 102.457 1.00 36.60 419 GLY C N 1
ATOM 10437 C CA . GLY D 2 208 ? 131.179 -0.109 103.845 1.00 36.39 419 GLY C CA 1
ATOM 10438 C C . GLY D 2 208 ? 131.927 -1.013 104.806 1.00 36.54 419 GLY C C 1
ATOM 10439 O O . GLY D 2 208 ? 132.441 -0.558 105.831 1.00 39.57 419 GLY C O 1
ATOM 10443 N N . LEU D 2 209 ? 131.994 -2.306 104.496 1.00 33.96 420 LEU C N 1
ATOM 10444 C CA . LEU D 2 209 ? 132.692 -3.240 105.372 1.00 35.95 420 LEU C CA 1
ATOM 10445 C C . LEU D 2 209 ? 134.204 -3.143 105.204 1.00 39.10 420 LEU C C 1
ATOM 10446 O O . LEU D 2 209 ? 134.947 -3.315 106.178 1.00 33.69 420 LEU C O 1
ATOM 10462 N N . GLY D 2 210 ? 134.683 -2.866 103.992 1.00 36.41 421 GLY C N 1
ATOM 10463 C CA . GLY D 2 210 ? 136.097 -2.569 103.829 1.00 35.92 421 GLY C CA 1
ATOM 10464 C C . GLY D 2 210 ? 136.523 -1.366 104.649 1.00 35.85 421 GLY C C 1
ATOM 10465 O O . GLY D 2 210 ? 137.526 -1.408 105.369 1.00 32.19 421 GLY C O 1
ATOM 10469 N N . ALA D 2 211 ? 135.754 -0.275 104.559 1.00 32.94 422 ALA C N 1
ATOM 10470 C CA . ALA D 2 211 ? 136.075 0.934 105.312 1.00 31.65 422 ALA C CA 1
ATOM 10471 C C . ALA D 2 211 ? 135.876 0.737 106.808 1.00 30.55 422 ALA C C 1
ATOM 10472 O O . ALA D 2 211 ? 136.620 1.310 107.609 1.00 38.87 422 ALA C O 1
ATOM 10479 N N . GLY D 2 212 ? 134.886 -0.060 107.205 1.00 33.86 423 GLY C N 1
ATOM 10480 C CA . GLY D 2 212 ? 134.672 -0.299 108.624 1.00 36.57 423 GLY C CA 1
ATOM 10481 C C . GLY D 2 212 ? 135.756 -1.166 109.232 1.00 32.66 423 GLY C C 1
ATOM 10482 O O . GLY D 2 212 ? 136.157 -0.961 110.380 1.00 35.35 423 GLY C O 1
ATOM 10486 N N . PHE D 2 213 ? 136.245 -2.151 108.474 1.00 34.60 424 PHE C N 1
ATOM 10487 C CA . PHE D 2 213 ? 137.348 -2.972 108.960 1.00 31.74 424 PHE C CA 1
ATOM 10488 C C . PHE D 2 213 ? 138.592 -2.127 109.190 1.00 31.68 424 PHE C C 1
ATOM 10489 O O . PHE D 2 213 ? 139.266 -2.265 110.218 1.00 29.91 424 PHE C O 1
ATOM 10506 N N . ALA D 2 214 ? 138.913 -1.245 108.242 1.00 33.24 425 ALA C N 1
ATOM 10507 C CA . ALA D 2 214 ? 140.029 -0.327 108.440 1.00 32.63 425 ALA C CA 1
ATOM 10508 C C . ALA D 2 214 ? 139.784 0.572 109.645 1.00 29.68 425 ALA C C 1
ATOM 10509 O O . ALA D 2 214 ? 140.718 0.905 110.381 1.00 37.48 425 ALA C O 1
ATOM 10516 N N . ALA D 2 215 ? 138.531 0.974 109.862 1.00 30.16 426 ALA C N 1
ATOM 10517 C CA . ALA D 2 215 ? 138.223 1.889 110.957 1.00 32.67 426 ALA C CA 1
ATOM 10518 C C . ALA D 2 215 ? 138.494 1.257 112.316 1.00 35.65 426 ALA C C 1
ATOM 10519 O O . ALA D 2 215 ? 138.813 1.971 113.273 1.00 40.81 426 ALA C O 1
ATOM 10526 N N . ILE D 2 216 ? 138.360 -0.066 112.433 1.00 29.41 427 ILE C N 1
ATOM 10527 C CA . ILE D 2 216 ? 138.610 -0.741 113.704 1.00 35.31 427 ILE C CA 1
ATOM 10528 C C . ILE D 2 216 ? 140.032 -1.282 113.812 1.00 37.38 427 ILE C C 1
ATOM 10529 O O . ILE D 2 216 ? 140.519 -1.477 114.936 1.00 39.24 427 ILE C O 1
ATOM 10545 N N . SER D 2 217 ? 140.710 -1.532 112.689 1.00 36.44 428 SER C N 1
ATOM 10546 C CA . SER D 2 217 ? 142.036 -2.127 112.719 1.00 31.19 428 SER C CA 1
ATOM 10547 C C . SER D 2 217 ? 143.161 -1.106 112.609 1.00 40.40 428 SER C C 1
ATOM 10548 O O . SER D 2 217 ? 144.325 -1.476 112.802 1.00 39.40 428 SER C O 1
ATOM 10556 N N . LEU D 2 218 ? 142.857 0.159 112.319 1.00 35.69 429 LEU C N 1
ATOM 10557 C CA . LEU D 2 218 ? 143.899 1.177 112.234 1.00 32.92 429 LEU C CA 1
ATOM 10558 C C . LEU D 2 218 ? 143.673 2.296 113.242 1.00 36.41 429 LEU C C 1
ATOM 10559 O O . LEU D 2 218 ? 143.639 3.474 112.877 1.00 42.66 429 LEU C O 1
ATOM 10575 N N . ARG D 2 219 ? 143.542 1.945 114.516 1.00 37.25 430 ARG C N 1
ATOM 10576 C CA . ARG D 2 219 ? 143.334 2.926 115.567 1.00 36.03 430 ARG C CA 1
ATOM 10577 C C . ARG D 2 219 ? 144.619 3.115 116.363 1.00 39.82 430 ARG C C 1
ATOM 10578 O O . ARG D 2 219 ? 145.453 2.211 116.449 1.00 40.49 430 ARG C O 1
ATOM 10599 N N . LYS D 2 220 ? 144.774 4.306 116.936 1.00 42.97 431 LYS C N 1
ATOM 10600 C CA . LYS D 2 220 ? 145.970 4.678 117.683 1.00 49.23 431 LYS C CA 1
ATOM 10601 C C . LYS D 2 220 ? 145.679 4.646 119.177 1.00 38.55 431 LYS C C 1
ATOM 10602 O O . LYS D 2 220 ? 144.819 5.389 119.659 1.00 45.29 431 LYS C O 1
ATOM 10621 N N . PHE D 2 221 ? 146.416 3.810 119.910 1.00 39.23 432 PHE C N 1
ATOM 10622 C CA . PHE D 2 221 ? 146.297 3.731 121.361 1.00 42.24 432 PHE C CA 1
ATOM 10623 C C . PHE D 2 221 ? 147.577 4.149 122.073 1.00 43.78 432 PHE C C 1
ATOM 10624 O O . PHE D 2 221 ? 147.652 4.038 123.304 1.00 43.64 432 PHE C O 1
ATOM 10641 N N . ALA D 2 222 ? 148.577 4.644 121.337 1.00 45.88 433 ALA C N 1
ATOM 10642 C CA . ALA D 2 222 ? 149.868 4.964 121.939 1.00 48.50 433 ALA C CA 1
ATOM 10643 C C . ALA D 2 222 ? 149.738 6.049 123.003 1.00 47.45 433 ALA C C 1
ATOM 10644 O O . ALA D 2 222 ? 150.401 5.989 124.044 1.00 48.51 433 ALA C O 1
ATOM 10651 N N . LEU D 2 223 ? 148.894 7.047 122.761 1.00 48.67 434 LEU C N 1
ATOM 10652 C CA . LEU D 2 223 ? 148.679 8.139 123.702 1.00 49.34 434 LEU C CA 1
ATOM 10653 C C . LEU D 2 223 ? 147.555 7.852 124.691 1.00 51.67 434 LEU C C 1
ATOM 10654 O O . LEU D 2 223 ? 147.085 8.776 125.364 1.00 46.63 434 LEU C O 1
ATOM 10670 N N . SER D 2 224 ? 147.119 6.601 124.797 1.00 51.79 435 SER C N 1
ATOM 10671 C CA . SER D 2 224 ? 146.034 6.219 125.688 1.00 56.48 435 SER C CA 1
ATOM 10672 C C . SER D 2 224 ? 146.503 5.140 126.653 1.00 43.57 435 SER C C 1
ATOM 10673 O O . SER D 2 224 ? 147.342 4.298 126.317 1.00 50.22 435 SER C O 1
ATOM 10681 N N . LYS D 2 225 ? 145.944 5.170 127.860 1.00 51.38 436 LYS C N 1
ATOM 10682 C CA . LYS D 2 225 ? 146.212 4.119 128.832 1.00 50.64 436 LYS C CA 1
ATOM 10683 C C . LYS D 2 225 ? 145.455 2.831 128.532 1.00 48.51 436 LYS C C 1
ATOM 10684 O O . LYS D 2 225 ? 145.706 1.820 129.196 1.00 54.70 436 LYS C O 1
ATOM 10703 N N . LYS D 2 226 ? 144.556 2.835 127.550 1.00 47.16 437 LYS C N 1
ATOM 10704 C CA . LYS D 2 226 ? 143.881 1.615 127.136 1.00 49.03 437 LYS C CA 1
ATOM 10705 C C . LYS D 2 226 ? 144.764 0.822 126.176 1.00 45.36 437 LYS C C 1
ATOM 10706 O O . LYS D 2 226 ? 145.694 1.352 125.565 1.00 48.19 437 LYS C O 1
ATOM 10725 N N . GLN D 2 227 ? 144.457 -0.467 126.047 1.00 45.20 438 GLN C N 1
ATOM 10726 C CA . GLN D 2 227 ? 145.120 -1.344 125.091 1.00 43.04 438 GLN C CA 1
ATOM 10727 C C . GLN D 2 227 ? 144.284 -1.457 123.825 1.00 42.59 438 GLN C C 1
ATOM 10728 O O . GLN D 2 227 ? 143.052 -1.508 123.884 1.00 42.90 438 GLN C O 1
ATOM 10742 N N . ASN D 2 228 ? 144.961 -1.500 122.688 1.00 37.85 439 ASN C N 1
ATOM 10743 C CA . ASN D 2 228 ? 144.286 -1.634 121.401 1.00 33.75 439 ASN C CA 1
ATOM 10744 C C . ASN D 2 228 ? 143.611 -2.996 121.310 1.00 34.51 439 ASN C C 1
ATOM 10745 O O . ASN D 2 228 ? 144.301 -4.020 121.389 1.00 37.41 439 ASN C O 1
ATOM 10756 N N . PRO D 2 229 ? 142.284 -3.069 121.135 1.00 38.27 440 PRO C N 1
ATOM 10757 C CA . PRO D 2 229 ? 141.623 -4.382 121.115 1.00 42.98 440 PRO C CA 1
ATOM 10758 C C . PRO D 2 229 ? 141.749 -5.123 119.792 1.00 37.46 440 PRO C C 1
ATOM 10759 O O . PRO D 2 229 ? 141.541 -6.345 119.771 1.00 39.39 440 PRO C O 1
ATOM 10770 N N . TYR D 2 230 ? 142.075 -4.436 118.699 1.00 35.14 441 TYR C N 1
ATOM 10771 C CA . TYR D 2 230 ? 142.274 -5.068 117.391 1.00 38.04 441 TYR C CA 1
ATOM 10772 C C . TYR D 2 230 ? 143.384 -4.311 116.673 1.00 32.80 441 TYR C C 1
ATOM 10773 O O . TYR D 2 230 ? 143.126 -3.408 115.868 1.00 34.91 441 TYR C O 1
ATOM 10791 N N . PRO D 2 231 ? 144.642 -4.646 116.949 1.00 40.56 442 PRO C N 1
ATOM 10792 C CA . PRO D 2 231 ? 145.756 -3.779 116.531 1.00 38.08 442 PRO C CA 1
ATOM 10793 C C . PRO D 2 231 ? 146.083 -3.920 115.053 1.00 37.64 442 PRO C C 1
ATOM 10794 O O . PRO D 2 231 ? 145.568 -4.814 114.364 1.00 36.03 442 PRO C O 1
ATOM 10805 N N . PRO D 2 232 ? 146.954 -3.049 114.530 1.00 37.31 443 PRO C N 1
ATOM 10806 C CA . PRO D 2 232 ? 147.149 -2.968 113.069 1.00 39.15 443 PRO C CA 1
ATOM 10807 C C . PRO D 2 232 ? 147.739 -4.213 112.416 1.00 33.95 443 PRO C C 1
ATOM 10808 O O . PRO D 2 232 ? 147.687 -4.312 111.185 1.00 32.35 443 PRO C O 1
ATOM 10819 N N . ARG D 2 233 ? 148.309 -5.156 113.167 1.00 37.89 444 ARG C N 1
ATOM 10820 C CA . ARG D 2 233 ? 148.798 -6.372 112.523 1.00 38.81 444 ARG C CA 1
ATOM 10821 C C . ARG D 2 233 ? 147.679 -7.096 111.783 1.00 37.44 444 ARG C C 1
ATOM 10822 O O . ARG D 2 233 ? 147.925 -7.722 110.745 1.00 38.00 444 ARG C O 1
ATOM 10843 N N . PHE D 2 234 ? 146.445 -7.013 112.287 1.00 36.57 445 PHE C N 1
ATOM 10844 C CA . PHE D 2 234 ? 145.327 -7.655 111.603 1.00 36.78 445 PHE C CA 1
ATOM 10845 C C . PHE D 2 234 ? 144.961 -6.928 110.313 1.00 37.55 445 PHE C C 1
ATOM 10846 O O . PHE D 2 234 ? 144.463 -7.556 109.372 1.00 35.84 445 PHE C O 1
ATOM 10863 N N . TYR D 2 235 ? 145.192 -5.617 110.246 1.00 32.72 446 TYR C N 1
ATOM 10864 C CA . TYR D 2 235 ? 145.046 -4.911 108.979 1.00 34.90 446 TYR C CA 1
ATOM 10865 C C . TYR D 2 235 ? 146.074 -5.406 107.970 1.00 34.78 446 TYR C C 1
ATOM 10866 O O . TYR D 2 235 ? 145.737 -5.721 106.824 1.00 33.82 446 TYR C O 1
ATOM 10884 N N . TRP D 2 236 ? 147.339 -5.489 108.391 1.00 38.92 447 TRP C N 1
ATOM 10885 C CA . TRP D 2 236 ? 148.397 -5.958 107.503 1.00 37.75 447 TRP C CA 1
ATOM 10886 C C . TRP D 2 236 ? 148.095 -7.355 106.973 1.00 33.76 447 TRP C C 1
ATOM 10887 O O . TRP D 2 236 ? 148.234 -7.620 105.774 1.00 38.60 447 TRP C O 1
ATOM 10908 N N . MET D 2 237 ? 147.705 -8.270 107.861 1.00 37.49 448 MET C N 1
ATOM 10909 C CA . MET D 2 237 ? 147.448 -9.646 107.445 1.00 40.35 448 MET C CA 1
ATOM 10910 C C . MET D 2 237 ? 146.295 -9.722 106.451 1.00 43.22 448 MET C C 1
ATOM 10911 O O . MET D 2 237 ? 146.362 -10.469 105.467 1.00 40.15 448 MET C O 1
ATOM 10925 N N . ALA D 2 238 ? 145.228 -8.955 106.687 1.00 39.56 449 ALA C N 1
ATOM 10926 C CA . ALA D 2 238 ? 144.067 -9.008 105.805 1.00 34.53 449 ALA C CA 1
ATOM 10927 C C . ALA D 2 238 ? 144.416 -8.514 104.405 1.00 37.46 449 ALA C C 1
ATOM 10928 O O . ALA D 2 238 ? 144.053 -9.142 103.404 1.00 40.25 449 ALA C O 1
ATOM 10935 N N . MET D 2 239 ? 145.111 -7.378 104.311 1.00 37.56 450 MET C N 1
ATOM 10936 C CA . MET D 2 239 ? 145.493 -6.859 103.002 1.00 43.13 450 MET C CA 1
ATOM 10937 C C . MET D 2 239 ? 146.389 -7.846 102.262 1.00 39.04 450 MET C C 1
ATOM 10938 O O . MET D 2 239 ? 146.277 -8.007 101.041 1.00 43.29 450 MET C O 1
ATOM 10952 N N . ALA D 2 240 ? 147.293 -8.507 102.985 1.00 38.91 451 ALA C N 1
ATOM 10953 C CA . ALA D 2 240 ? 148.216 -9.440 102.350 1.00 44.55 451 ALA C CA 1
ATOM 10954 C C . ALA D 2 240 ? 147.472 -10.612 101.726 1.00 46.82 451 ALA C C 1
ATOM 10955 O O . ALA D 2 240 ? 147.774 -11.020 100.597 1.00 45.80 451 ALA C O 1
ATOM 10962 N N . LYS D 2 241 ? 146.494 -11.169 102.445 1.00 42.82 452 LYS C N 1
ATOM 10963 C CA . LYS D 2 241 ? 145.726 -12.282 101.901 1.00 43.98 452 LYS C CA 1
ATOM 10964 C C . LYS D 2 241 ? 145.033 -11.889 100.603 1.00 46.81 452 LYS C C 1
ATOM 10965 O O . LYS D 2 241 ? 144.962 -12.689 99.664 1.00 54.27 452 LYS C O 1
ATOM 10984 N N . ILE D 2 242 ? 144.533 -10.655 100.520 1.00 41.14 453 ILE C N 1
ATOM 10985 C CA . ILE D 2 242 ? 143.853 -10.215 99.305 1.00 45.29 453 ILE C CA 1
ATOM 10986 C C . ILE D 2 242 ? 144.846 -10.066 98.157 1.00 42.59 453 ILE C C 1
ATOM 10987 O O . ILE D 2 242 ? 144.642 -10.614 97.067 1.00 44.02 453 ILE C O 1
ATOM 11003 N N . VAL D 2 243 ? 145.927 -9.308 98.374 1.00 38.82 454 VAL C N 1
ATOM 11004 C CA . VAL D 2 243 ? 146.801 -8.920 97.265 1.00 47.80 454 VAL C CA 1
ATOM 11005 C C . VAL D 2 243 ? 147.716 -10.039 96.793 1.00 44.71 454 VAL C C 1
ATOM 11006 O O . VAL D 2 243 ? 148.414 -9.865 95.787 1.00 45.70 454 VAL C O 1
ATOM 11019 N N . ASN D 2 244 ? 147.741 -11.177 97.484 1.00 41.96 455 ASN C N 1
ATOM 11020 C CA . ASN D 2 244 ? 148.514 -12.334 97.058 1.00 48.13 455 ASN C CA 1
ATOM 11021 C C . ASN D 2 244 ? 147.657 -13.389 96.369 1.00 50.43 455 ASN C C 1
ATOM 11022 O O . ASN D 2 244 ? 148.136 -14.502 96.132 1.00 48.76 455 ASN C O 1
ATOM 11033 N N . THR D 2 245 ? 146.409 -13.065 96.039 1.00 46.54 456 THR C N 1
ATOM 11034 C CA . THR D 2 245 ? 145.533 -14.038 95.406 1.00 50.47 456 THR C CA 1
ATOM 11035 C C . THR D 2 245 ? 146.055 -14.384 94.011 1.00 51.49 456 THR C C 1
ATOM 11036 O O . THR D 2 245 ? 146.492 -13.493 93.277 1.00 49.10 456 THR C O 1
ATOM 11047 N N . PRO D 2 246 ? 146.028 -15.658 93.617 1.00 53.67 457 PRO C N 1
ATOM 11048 C CA . PRO D 2 246 ? 146.416 -16.000 92.252 1.00 54.98 457 PRO C CA 1
ATOM 11049 C C . PRO D 2 246 ? 145.526 -15.293 91.251 1.00 57.84 457 PRO C C 1
ATOM 11050 O O . PRO D 2 246 ? 144.327 -15.075 91.505 1.00 58.91 457 PRO C O 1
ATOM 11061 N N . PRO D 2 247 ? 146.066 -14.933 90.082 1.00 56.27 458 PRO C N 1
ATOM 11062 C CA . PRO D 2 247 ? 145.321 -14.037 89.179 1.00 51.14 458 PRO C CA 1
ATOM 11063 C C . PRO D 2 247 ? 143.985 -14.591 88.719 1.00 56.32 458 PRO C C 1
ATOM 11064 O O . PRO D 2 247 ? 143.031 -13.819 88.555 1.00 58.64 458 PRO C O 1
ATOM 11075 N N . ALA D 2 248 ? 143.878 -15.905 88.506 1.00 55.96 459 ALA C N 1
ATOM 11076 C CA . ALA D 2 248 ? 142.624 -16.477 88.031 1.00 63.71 459 ALA C CA 1
ATOM 11077 C C . ALA D 2 248 ? 141.521 -16.420 89.083 1.00 60.67 459 ALA C C 1
ATOM 11078 O O . ALA D 2 248 ? 140.339 -16.445 88.722 1.00 58.83 459 ALA C O 1
ATOM 11085 N N . GLU D 2 249 ? 141.874 -16.342 90.365 1.00 60.50 460 GLU C N 1
ATOM 11086 C CA . GLU D 2 249 ? 140.895 -16.337 91.445 1.00 60.80 460 GLU C CA 1
ATOM 11087 C C . GLU D 2 249 ? 140.510 -14.935 91.905 1.00 53.93 460 GLU C C 1
ATOM 11088 O O . GLU D 2 249 ? 139.743 -14.808 92.864 1.00 57.77 460 GLU C O 1
ATOM 11100 N N . ILE D 2 250 ? 141.018 -13.888 91.261 1.00 56.00 461 ILE C N 1
ATOM 11101 C CA . ILE D 2 250 ? 140.732 -12.520 91.680 1.00 50.66 461 ILE C CA 1
ATOM 11102 C C . ILE D 2 250 ? 139.322 -12.144 91.247 1.00 60.57 461 ILE C C 1
ATOM 11103 O O . ILE D 2 250 ? 138.896 -12.440 90.123 1.00 48.05 461 ILE C O 1
ATOM 11119 N N . SER D 2 251 ? 138.596 -11.481 92.145 1.00 44.38 462 SER C N 1
ATOM 11120 C CA . SER D 2 251 ? 137.242 -11.024 91.884 1.00 48.07 462 SER C CA 1
ATOM 11121 C C . SER D 2 251 ? 137.150 -9.521 92.117 1.00 43.07 462 SER C C 1
ATOM 11122 O O . SER D 2 251 ? 137.948 -8.932 92.851 1.00 42.22 462 SER C O 1
ATOM 11130 N N . ASN D 2 252 ? 136.166 -8.899 91.465 1.00 46.45 463 ASN C N 1
ATOM 11131 C CA . ASN D 2 252 ? 135.893 -7.489 91.723 1.00 44.89 463 ASN C CA 1
ATOM 11132 C C . ASN D 2 252 ? 135.569 -7.254 93.191 1.00 44.51 463 ASN C C 1
ATOM 11133 O O . ASN D 2 252 ? 135.848 -6.173 93.723 1.00 40.79 463 ASN C O 1
ATOM 11144 N N . THR D 2 253 ? 134.982 -8.251 93.858 1.00 44.29 464 THR C N 1
ATOM 11145 C CA . THR D 2 253 ? 134.702 -8.139 95.286 1.00 44.29 464 THR C CA 1
ATOM 11146 C C . THR D 2 253 ? 135.967 -7.793 96.060 1.00 41.59 464 THR C C 1
ATOM 11147 O O . THR D 2 253 ? 135.988 -6.843 96.850 1.00 42.53 464 THR C O 1
ATOM 11158 N N . GLN D 2 254 ? 137.038 -8.558 95.838 1.00 47.63 465 GLN C N 1
ATOM 11159 C CA . GLN D 2 254 ? 138.306 -8.279 96.506 1.00 41.38 465 GLN C CA 1
ATOM 11160 C C . GLN D 2 254 ? 138.796 -6.869 96.209 1.00 38.85 465 GLN C C 1
ATOM 11161 O O . GLN D 2 254 ? 139.266 -6.166 97.111 1.00 38.32 465 GLN C O 1
ATOM 11175 N N . CYS D 2 255 ? 138.694 -6.438 94.951 1.00 39.57 466 CYS C N 1
ATOM 11176 C CA . CYS D 2 255 ? 139.195 -5.122 94.566 1.00 35.23 466 CYS C CA 1
ATOM 11177 C C . CYS D 2 255 ? 138.384 -4.002 95.202 1.00 39.97 466 CYS C C 1
ATOM 11178 O O . CYS D 2 255 ? 138.930 -2.941 95.524 1.00 41.32 466 CYS C O 1
ATOM 11186 N N . VAL D 2 256 ? 137.075 -4.207 95.366 1.00 42.12 467 VAL C N 1
ATOM 11187 C CA . VAL D 2 256 ? 136.232 -3.183 95.973 1.00 39.38 467 VAL C CA 1
ATOM 11188 C C . VAL D 2 256 ? 136.518 -3.086 97.466 1.00 36.49 467 VAL C C 1
ATOM 11189 O O . VAL D 2 256 ? 136.627 -1.986 98.023 1.00 38.39 467 VAL C O 1
ATOM 11202 N N . VAL D 2 257 ? 136.653 -4.231 98.136 1.00 37.48 468 VAL C N 1
ATOM 11203 C CA . VAL D 2 257 ? 137.029 -4.226 99.545 1.00 35.55 468 VAL C CA 1
ATOM 11204 C C . VAL D 2 257 ? 138.391 -3.573 99.718 1.00 43.41 468 VAL C C 1
ATOM 11205 O O . VAL D 2 257 ? 138.601 -2.766 100.635 1.00 37.84 468 VAL C O 1
ATOM 11218 N N . LEU D 2 258 ? 139.332 -3.901 98.828 1.00 37.16 469 LEU C N 1
ATOM 11219 C CA . LEU D 2 258 ? 140.694 -3.398 98.958 1.00 39.82 469 LEU C CA 1
ATOM 11220 C C . LEU D 2 258 ? 140.740 -1.883 98.835 1.00 34.96 469 LEU C C 1
ATOM 11221 O O . LEU D 2 258 ? 141.427 -1.211 99.612 1.00 38.66 469 LEU C O 1
ATOM 11237 N N . LYS D 2 259 ? 140.023 -1.324 97.861 1.00 34.65 470 LYS C N 1
ATOM 11238 C CA . LYS D 2 259 ? 139.997 0.126 97.719 1.00 37.81 470 LYS C CA 1
ATOM 11239 C C . LYS D 2 259 ? 139.426 0.779 98.970 1.00 36.69 470 LYS C C 1
ATOM 11240 O O . LYS D 2 259 ? 139.890 1.845 99.390 1.00 37.80 470 LYS C O 1
ATOM 11259 N N . ALA D 2 260 ? 138.423 0.149 99.582 1.00 35.97 471 ALA C N 1
ATOM 11260 C CA . ALA D 2 260 ? 137.790 0.720 100.763 1.00 37.98 471 ALA C CA 1
ATOM 11261 C C . ALA D 2 260 ? 138.662 0.576 102.004 1.00 35.68 471 ALA C C 1
ATOM 11262 O O . ALA D 2 260 ? 138.606 1.431 102.895 1.00 39.66 471 ALA C O 1
ATOM 11269 N N . MET D 2 261 ? 139.468 -0.488 102.084 1.00 42.17 472 MET C N 1
ATOM 11270 C CA . MET D 2 261 ? 140.440 -0.610 103.167 1.00 36.73 472 MET C CA 1
ATOM 11271 C C . MET D 2 261 ? 141.481 0.494 103.119 1.00 33.67 472 MET C C 1
ATOM 11272 O O . MET D 2 261 ? 142.010 0.895 104.163 1.00 39.50 472 MET C O 1
ATOM 11286 N N . VAL D 2 262 ? 141.816 0.964 101.924 1.00 38.44 473 VAL C N 1
ATOM 11287 C CA . VAL D 2 262 ? 142.995 1.792 101.703 1.00 37.39 473 VAL C CA 1
ATOM 11288 C C . VAL D 2 262 ? 142.645 3.272 101.665 1.00 35.70 473 VAL C C 1
ATOM 11289 O O . VAL D 2 262 ? 143.286 4.085 102.328 1.00 42.46 473 VAL C O 1
ATOM 11302 N N . GLN D 2 263 ? 141.634 3.639 100.886 1.00 39.98 474 GLN C N 1
ATOM 11303 C CA . GLN D 2 263 ? 141.343 5.045 100.643 1.00 41.26 474 GLN C CA 1
ATOM 11304 C C . GLN D 2 263 ? 140.975 5.752 101.942 1.00 42.36 474 GLN C C 1
ATOM 11305 O O . GLN D 2 263 ? 140.037 5.345 102.634 1.00 40.79 474 GLN C O 1
ATOM 11319 N N . ASN D 2 264 ? 141.717 6.813 102.260 1.00 36.31 475 ASN C N 1
ATOM 11320 C CA . ASN D 2 264 ? 141.577 7.657 103.446 1.00 41.47 475 ASN C CA 1
ATOM 11321 C C . ASN D 2 264 ? 142.284 7.058 104.657 1.00 45.58 475 ASN C C 1
ATOM 11322 O O . ASN D 2 264 ? 142.284 7.691 105.720 1.00 41.96 475 ASN C O 1
ATOM 11333 N N . TYR D 2 265 ? 142.882 5.873 104.541 1.00 40.44 476 TYR C N 1
ATOM 11334 C CA . TYR D 2 265 ? 143.594 5.245 105.647 1.00 37.87 476 TYR C CA 1
ATOM 11335 C C . TYR D 2 265 ? 145.087 5.122 105.373 1.00 41.38 476 TYR C C 1
ATOM 11336 O O . TYR D 2 265 ? 145.808 4.518 106.175 1.00 36.98 476 TYR C O 1
ATOM 11354 N N . GLU D 2 266 ? 145.566 5.688 104.262 1.00 39.52 477 GLU C N 1
ATOM 11355 C CA . GLU D 2 266 ? 146.984 5.596 103.923 1.00 40.89 477 GLU C CA 1
ATOM 11356 C C . GLU D 2 266 ? 147.859 6.228 105.000 1.00 37.67 477 GLU C C 1
ATOM 11357 O O . GLU D 2 266 ? 148.888 5.659 105.385 1.00 39.52 477 GLU C O 1
ATOM 11369 N N . ALA D 2 267 ? 147.476 7.408 105.496 1.00 39.20 478 ALA C N 1
ATOM 11370 C CA . ALA D 2 267 ? 148.299 8.085 106.497 1.00 41.60 478 ALA C CA 1
ATOM 11371 C C . ALA D 2 267 ? 148.418 7.256 107.770 1.00 34.96 478 ALA C C 1
ATOM 11372 O O . ALA D 2 267 ? 149.495 7.181 108.370 1.00 38.14 478 ALA C O 1
ATOM 11379 N N . LYS D 2 268 ? 147.319 6.650 108.217 1.00 36.73 479 LYS C N 1
ATOM 11380 C CA . LYS D 2 268 ? 147.394 5.800 109.401 1.00 39.05 479 LYS C CA 1
ATOM 11381 C C . LYS D 2 268 ? 148.216 4.551 109.122 1.00 39.88 479 LYS C C 1
ATOM 11382 O O . LYS D 2 268 ? 148.988 4.103 109.977 1.00 33.49 479 LYS C O 1
ATOM 11401 N N . PHE D 2 269 ? 148.061 3.974 107.930 1.00 35.73 480 PHE C N 1
ATOM 11402 C CA . PHE D 2 269 ? 148.843 2.799 107.569 1.00 36.72 480 PHE C CA 1
ATOM 11403 C C . PHE D 2 269 ? 150.333 3.103 107.659 1.00 37.55 480 PHE C C 1
ATOM 11404 O O . PHE D 2 269 ? 151.104 2.331 108.240 1.00 37.98 480 PHE C O 1
ATOM 11421 N N . ILE D 2 270 ? 150.744 4.254 107.120 1.00 37.18 481 ILE C N 1
ATOM 11422 C CA . ILE D 2 270 ? 152.154 4.632 107.117 1.00 40.71 481 ILE C CA 1
ATOM 11423 C C . ILE D 2 270 ? 152.650 4.888 108.533 1.00 39.17 481 ILE C C 1
ATOM 11424 O O . ILE D 2 270 ? 153.803 4.587 108.864 1.00 36.43 481 ILE C O 1
ATOM 11440 N N . GLU D 2 271 ? 151.805 5.460 109.388 1.00 37.84 482 GLU C N 1
ATOM 11441 C CA . GLU D 2 271 ? 152.246 5.739 110.750 1.00 42.33 482 GLU C CA 1
ATOM 11442 C C . GLU D 2 271 ? 152.648 4.455 111.465 1.00 41.53 482 GLU C C 1
ATOM 11443 O O . GLU D 2 271 ? 153.619 4.438 112.230 1.00 40.51 482 GLU C O 1
ATOM 11455 N N . PHE D 2 272 ? 151.924 3.364 111.215 1.00 39.31 483 PHE C N 1
ATOM 11456 C CA . PHE D 2 272 ? 152.227 2.107 111.883 1.00 37.89 483 PHE C CA 1
ATOM 11457 C C . PHE D 2 272 ? 153.397 1.372 111.236 1.00 38.63 483 PHE C C 1
ATOM 11458 O O . PHE D 2 272 ? 154.181 0.734 111.946 1.00 39.05 483 PHE C O 1
ATOM 11475 N N . TYR D 2 273 ? 153.548 1.455 109.908 1.00 35.24 484 TYR C N 1
ATOM 11476 C CA . TYR D 2 273 ? 154.485 0.597 109.192 1.00 38.66 484 TYR C CA 1
ATOM 11477 C C . TYR D 2 273 ? 155.472 1.337 108.298 1.00 40.92 484 TYR C C 1
ATOM 11478 O O . TYR D 2 273 ? 156.315 0.685 107.673 1.00 41.14 484 TYR C O 1
ATOM 11496 N N . GLY D 2 274 ? 155.393 2.660 108.213 1.00 39.40 485 GLY C N 1
ATOM 11497 C CA . GLY D 2 274 ? 156.415 3.426 107.518 1.00 41.81 485 GLY C CA 1
ATOM 11498 C C . GLY D 2 274 ? 156.693 2.917 106.119 1.00 41.65 485 GLY C C 1
ATOM 11499 O O . GLY D 2 274 ? 155.787 2.774 105.288 1.00 38.81 485 GLY C O 1
ATOM 11503 N N . SER D 2 275 ? 157.974 2.638 105.850 1.00 43.62 486 SER C N 1
ATOM 11504 C CA . SER D 2 275 ? 158.395 2.240 104.510 1.00 42.05 486 SER C CA 1
ATOM 11505 C C . SER D 2 275 ? 157.815 0.892 104.105 1.00 39.40 486 SER C C 1
ATOM 11506 O O . SER D 2 275 ? 157.651 0.627 102.909 1.00 41.42 486 SER C O 1
ATOM 11514 N N . ALA D 2 276 ? 157.516 0.022 105.071 1.00 41.08 487 ALA C N 1
ATOM 11515 C CA . ALA D 2 276 ? 156.855 -1.234 104.737 1.00 43.43 487 ALA C CA 1
ATOM 11516 C C . ALA D 2 276 ? 155.451 -0.993 104.198 1.00 40.45 487 ALA C C 1
ATOM 11517 O O . ALA D 2 276 ? 154.986 -1.741 103.330 1.00 34.74 487 ALA C O 1
ATOM 11524 N N . ALA D 2 277 ? 154.765 0.042 104.697 1.00 43.30 488 ALA C N 1
ATOM 11525 C CA . ALA D 2 277 ? 153.442 0.384 104.184 1.00 41.17 488 ALA C CA 1
ATOM 11526 C C . ALA D 2 277 ? 153.520 0.864 102.741 1.00 40.52 488 ALA C C 1
ATOM 11527 O O . ALA D 2 277 ? 152.627 0.577 101.935 1.00 41.84 488 ALA C O 1
ATOM 11534 N N . ILE D 2 278 ? 154.574 1.605 102.403 1.00 42.73 489 ILE C N 1
ATOM 11535 C CA . ILE D 2 278 ? 154.757 2.059 101.026 1.00 43.31 489 ILE C CA 1
ATOM 11536 C C . ILE D 2 278 ? 154.884 0.862 100.095 1.00 35.32 489 ILE C C 1
ATOM 11537 O O . ILE D 2 278 ? 154.263 0.812 99.028 1.00 43.34 489 ILE C O 1
ATOM 11553 N N . ALA D 2 279 ? 155.697 -0.120 100.487 1.00 36.13 490 ALA C N 1
ATOM 11554 C CA . ALA D 2 279 ? 155.873 -1.310 99.663 1.00 41.60 490 ALA C CA 1
ATOM 11555 C C . ALA D 2 279 ? 154.575 -2.098 99.546 1.00 46.87 490 ALA C C 1
ATOM 11556 O O . ALA D 2 279 ? 154.288 -2.681 98.492 1.00 39.59 490 ALA C O 1
ATOM 11563 N N . ALA D 2 280 ? 153.780 -2.136 100.621 1.00 40.96 491 ALA C N 1
ATOM 11564 C CA . ALA D 2 280 ? 152.506 -2.847 100.573 1.00 42.49 491 ALA C CA 1
ATOM 11565 C C . ALA D 2 280 ? 151.487 -2.094 99.730 1.00 40.23 491 ALA C C 1
ATOM 11566 O O . ALA D 2 280 ? 150.668 -2.711 99.039 1.00 43.17 491 ALA C O 1
ATOM 11573 N N . LEU D 2 281 ? 151.507 -0.762 99.779 1.00 35.97 492 LEU C N 1
ATOM 11574 C CA . LEU D 2 281 ? 150.612 0.004 98.920 1.00 37.43 492 LEU C CA 1
ATOM 11575 C C . LEU D 2 281 ? 150.973 -0.196 97.453 1.00 39.90 492 LEU C C 1
ATOM 11576 O O . LEU D 2 281 ? 150.086 -0.289 96.595 1.00 36.65 492 LEU C O 1
ATOM 11592 N N . ARG D 2 282 ? 152.270 -0.276 97.146 1.00 39.59 493 ARG C N 1
ATOM 11593 C CA . ARG D 2 282 ? 152.689 -0.562 95.778 1.00 44.91 493 ARG C CA 1
ATOM 11594 C C . ARG D 2 282 ? 152.117 -1.893 95.308 1.00 44.35 493 ARG C C 1
ATOM 11595 O O . ARG D 2 282 ? 151.568 -1.994 94.206 1.00 44.05 493 ARG C O 1
ATOM 11616 N N . THR D 2 283 ? 152.225 -2.930 96.145 1.00 42.12 494 THR C N 1
ATOM 11617 C CA . THR D 2 283 ? 151.637 -4.223 95.809 1.00 42.28 494 THR C CA 1
ATOM 11618 C C . THR D 2 283 ? 150.132 -4.107 95.596 1.00 45.58 494 THR C C 1
ATOM 11619 O O . THR D 2 283 ? 149.590 -4.654 94.629 1.00 46.37 494 THR C O 1
ATOM 11630 N N . ALA D 2 284 ? 149.443 -3.383 96.482 1.00 42.82 495 ALA C N 1
ATOM 11631 C CA . ALA D 2 284 ? 147.983 -3.357 96.455 1.00 42.68 495 ALA C CA 1
ATOM 11632 C C . ALA D 2 284 ? 147.448 -2.541 95.284 1.00 39.33 495 ALA C C 1
ATOM 11633 O O . ALA D 2 284 ? 146.434 -2.908 94.679 1.00 41.83 495 ALA C O 1
ATOM 11640 N N . LEU D 2 285 ? 148.100 -1.427 94.953 1.00 41.74 496 LEU C N 1
ATOM 11641 C CA . LEU D 2 285 ? 147.548 -0.476 93.998 1.00 41.04 496 LEU C CA 1
ATOM 11642 C C . LEU D 2 285 ? 148.264 -0.454 92.652 1.00 44.97 496 LEU C C 1
ATOM 11643 O O . LEU D 2 285 ? 147.732 0.134 91.704 1.00 43.91 496 LEU C O 1
ATOM 11659 N N . ILE D 2 286 ? 149.438 -1.077 92.533 1.00 46.39 497 ILE C N 1
ATOM 11660 C CA . ILE D 2 286 ? 150.161 -1.120 91.263 1.00 50.46 497 ILE C CA 1
ATOM 11661 C C . ILE D 2 286 ? 150.264 -2.561 90.780 1.00 49.49 497 ILE C C 1
ATOM 11662 O O . ILE D 2 286 ? 149.789 -2.897 89.689 1.00 48.20 497 ILE C O 1
ATOM 11678 N N . ASP D 2 287 ? 150.886 -3.423 91.588 1.00 44.70 498 ASP C N 1
ATOM 11679 C CA . ASP D 2 287 ? 151.137 -4.796 91.158 1.00 51.04 498 ASP C CA 1
ATOM 11680 C C . ASP D 2 287 ? 149.847 -5.607 91.092 1.00 52.30 498 ASP C C 1
ATOM 11681 O O . ASP D 2 287 ? 149.632 -6.366 90.139 1.00 53.47 498 ASP C O 1
ATOM 11690 N N . PHE D 2 288 ? 148.982 -5.472 92.098 1.00 52.05 499 PHE C N 1
ATOM 11691 C CA . PHE D 2 288 ? 147.757 -6.268 92.137 1.00 51.75 499 PHE C CA 1
ATOM 11692 C C . PHE D 2 288 ? 146.835 -5.953 90.969 1.00 47.48 499 PHE C C 1
ATOM 11693 O O . PHE D 2 288 ? 146.387 -6.896 90.294 1.00 47.42 499 PHE C O 1
ATOM 11710 N N . PRO D 2 289 ? 146.522 -4.690 90.656 1.00 45.89 500 PRO C N 1
ATOM 11711 C CA . PRO D 2 289 ? 145.670 -4.433 89.482 1.00 46.21 500 PRO C CA 1
ATOM 11712 C C . PRO D 2 289 ? 146.304 -4.864 88.170 1.00 54.26 500 PRO C C 1
ATOM 11713 O O . PRO D 2 289 ? 145.596 -5.326 87.266 1.00 53.73 500 PRO C O 1
ATOM 11724 N N . ALA D 2 290 ? 147.623 -4.720 88.037 1.00 55.62 501 ALA C N 1
ATOM 11725 C CA . ALA D 2 290 ? 148.274 -5.033 86.768 1.00 60.98 501 ALA C CA 1
ATOM 11726 C C . ALA D 2 290 ? 148.122 -6.507 86.414 1.00 59.53 501 ALA C C 1
ATOM 11727 O O . ALA D 2 290 ? 147.900 -6.851 85.247 1.00 67.25 501 ALA C O 1
ATOM 11734 N N . ARG D 2 291 ? 148.229 -7.393 87.402 1.00 56.15 502 ARG C N 1
ATOM 11735 C CA . ARG D 2 291 ? 148.178 -8.825 87.148 1.00 57.22 502 ARG C CA 1
ATOM 11736 C C . ARG D 2 291 ? 146.768 -9.402 87.253 1.00 57.33 502 ARG C C 1
ATOM 11737 O O . ARG D 2 291 ? 146.613 -10.628 87.248 1.00 60.09 502 ARG C O 1
ATOM 11758 N N . ALA D 2 292 ? 145.744 -8.557 87.337 1.00 61.51 503 ALA C N 1
ATOM 11759 C CA . ALA D 2 292 ? 144.367 -9.038 87.313 1.00 61.54 503 ALA C CA 1
ATOM 11760 C C . ALA D 2 292 ? 143.921 -9.228 85.867 1.00 64.05 503 ALA C C 1
ATOM 11761 O O . ALA D 2 292 ? 143.880 -8.250 85.112 1.00 61.22 503 ALA C O 1
ATOM 11768 N N . PRO D 2 293 ? 143.570 -10.446 85.443 1.00 65.94 504 PRO C N 1
ATOM 11769 C CA . PRO D 2 293 ? 143.289 -10.653 84.011 1.00 65.65 504 PRO C CA 1
ATOM 11770 C C . PRO D 2 293 ? 142.090 -9.873 83.507 1.00 70.61 504 PRO C C 1
ATOM 11771 O O . PRO D 2 293 ? 142.148 -9.301 82.412 1.00 75.11 504 PRO C O 1
ATOM 11782 N N . HIS D 2 294 ? 141.002 -9.830 84.272 1.00 71.02 505 HIS C N 1
ATOM 11783 C CA . HIS D 2 294 ? 139.777 -9.156 83.846 1.00 70.89 505 HIS C CA 1
ATOM 11784 C C . HIS D 2 294 ? 139.852 -7.703 84.296 1.00 67.39 505 HIS C C 1
ATOM 11785 O O . HIS D 2 294 ? 139.622 -7.389 85.466 1.00 73.05 505 HIS C O 1
ATOM 11799 N N . LYS D 2 295 ? 140.171 -6.812 83.362 1.00 66.92 506 LYS C N 1
ATOM 11800 C CA . LYS D 2 295 ? 140.309 -5.388 83.660 1.00 67.23 506 LYS C CA 1
ATOM 11801 C C . LYS D 2 295 ? 138.919 -4.777 83.754 1.00 63.84 506 LYS C C 1
ATOM 11802 O O . LYS D 2 295 ? 138.316 -4.412 82.743 1.00 69.13 506 LYS C O 1
ATOM 11821 N N . SER D 2 296 ? 138.415 -4.650 84.975 1.00 59.38 507 SER C N 1
ATOM 11822 C CA . SER D 2 296 ? 137.092 -4.111 85.244 1.00 64.02 507 SER C CA 1
ATOM 11823 C C . SER D 2 296 ? 137.210 -2.692 85.787 1.00 56.44 507 SER C C 1
ATOM 11824 O O . SER D 2 296 ? 138.304 -2.178 86.034 1.00 52.22 507 SER C O 1
ATOM 11832 N N . ALA D 2 297 ? 136.055 -2.053 85.976 1.00 51.48 508 ALA C N 1
ATOM 11833 C CA . ALA D 2 297 ? 136.039 -0.752 86.631 1.00 55.14 508 ALA C CA 1
ATOM 11834 C C . ALA D 2 297 ? 136.556 -0.851 88.060 1.00 58.63 508 ALA C C 1
ATOM 11835 O O . ALA D 2 297 ? 137.176 0.093 88.564 1.00 55.64 508 ALA C O 1
ATOM 11842 N N . ALA D 2 298 ? 136.318 -1.985 88.725 1.00 54.81 509 ALA C N 1
ATOM 11843 C CA . ALA D 2 298 ? 136.857 -2.191 90.065 1.00 54.74 509 ALA C CA 1
ATOM 11844 C C . ALA D 2 298 ? 138.379 -2.295 90.033 1.00 56.02 509 ALA C C 1
ATOM 11845 O O . ALA D 2 298 ? 139.071 -1.681 90.853 1.00 49.27 509 ALA C O 1
ATOM 11852 N N . VAL D 2 299 ? 138.923 -3.073 89.094 1.00 56.08 510 VAL C N 1
ATOM 11853 C CA . VAL D 2 299 ? 140.375 -3.123 88.932 1.00 53.53 510 VAL C CA 1
ATOM 11854 C C . VAL D 2 299 ? 140.920 -1.730 88.642 1.00 51.05 510 VAL C C 1
ATOM 11855 O O . VAL D 2 299 ? 141.925 -1.305 89.224 1.00 55.49 510 VAL C O 1
ATOM 11868 N N . ASN D 2 300 ? 140.261 -0.996 87.743 1.00 57.99 511 ASN C N 1
ATOM 11869 C CA . ASN D 2 300 ? 140.760 0.316 87.342 1.00 64.59 511 ASN C CA 1
ATOM 11870 C C . ASN D 2 300 ? 140.715 1.316 88.490 1.00 61.03 511 ASN C C 1
ATOM 11871 O O . ASN D 2 300 ? 141.567 2.209 88.561 1.00 54.68 511 ASN C O 1
ATOM 11882 N N . SER D 2 301 ? 139.739 1.188 89.393 1.00 56.32 512 SER C N 1
ATOM 11883 C CA . SER D 2 301 ? 139.636 2.130 90.504 1.00 52.96 512 SER C CA 1
ATOM 11884 C C . SER D 2 301 ? 140.847 2.047 91.426 1.00 45.65 512 SER C C 1
ATOM 11885 O O . SER D 2 301 ? 141.228 3.051 92.038 1.00 47.27 512 SER C O 1
ATOM 11893 N N . LEU D 2 302 ? 141.464 0.867 91.541 1.00 49.69 513 LEU C N 1
ATOM 11894 C CA . LEU D 2 302 ? 142.684 0.744 92.335 1.00 45.48 513 LEU C CA 1
ATOM 11895 C C . LEU D 2 302 ? 143.835 1.506 91.692 1.00 55.87 513 LEU C C 1
ATOM 11896 O O . LEU D 2 302 ? 144.654 2.113 92.393 1.00 50.34 513 LEU C O 1
ATOM 11912 N N . GLU D 2 303 ? 143.921 1.481 90.360 1.00 57.93 514 GLU C N 1
ATOM 11913 C CA . GLU D 2 303 ? 144.962 2.239 89.676 1.00 59.78 514 GLU C CA 1
ATOM 11914 C C . GLU D 2 303 ? 144.698 3.737 89.773 1.00 45.42 514 GLU C C 1
ATOM 11915 O O . GLU D 2 303 ? 145.626 4.524 89.985 1.00 49.44 514 GLU C O 1
ATOM 11927 N N . VAL D 2 304 ? 143.438 4.151 89.623 1.00 51.84 515 VAL C N 1
ATOM 11928 C CA . VAL D 2 304 ? 143.101 5.564 89.775 1.00 54.28 515 VAL C CA 1
ATOM 11929 C C . VAL D 2 304 ? 143.451 6.039 91.179 1.00 59.17 515 VAL C C 1
ATOM 11930 O O . VAL D 2 304 ? 143.895 7.177 91.374 1.00 57.12 515 VAL C O 1
ATOM 11943 N N . LEU D 2 305 ? 143.255 5.177 92.178 1.00 51.36 516 LEU C N 1
ATOM 11944 C CA . LEU D 2 305 ? 143.614 5.544 93.542 1.00 57.41 516 LEU C CA 1
ATOM 11945 C C . LEU D 2 305 ? 145.114 5.783 93.663 1.00 50.10 516 LEU C C 1
ATOM 11946 O O . LEU D 2 305 ? 145.549 6.722 94.339 1.00 51.41 516 LEU C O 1
ATOM 11962 N N . ALA D 2 306 ? 145.924 4.950 93.003 1.00 48.05 517 ALA C N 1
ATOM 11963 C CA . ALA D 2 306 ? 147.367 5.169 93.010 1.00 51.31 517 ALA C CA 1
ATOM 11964 C C . ALA D 2 306 ? 147.721 6.495 92.351 1.00 51.32 517 ALA C C 1
ATOM 11965 O O . ALA D 2 306 ? 148.581 7.234 92.845 1.00 50.72 517 ALA C O 1
ATOM 11972 N N . GLN D 2 307 ? 147.068 6.811 91.230 1.00 55.04 518 GLN C N 1
ATOM 11973 C CA . GLN D 2 307 ? 147.296 8.092 90.569 1.00 60.71 518 GLN C CA 1
ATOM 11974 C C . GLN D 2 307 ? 146.968 9.251 91.502 1.00 60.14 518 GLN C C 1
ATOM 11975 O O . GLN D 2 307 ? 147.751 10.197 91.637 1.00 65.60 518 GLN C O 1
ATOM 11989 N N . MET D 2 308 ? 145.807 9.190 92.160 1.00 63.32 519 MET C N 1
ATOM 11990 C CA . MET D 2 308 ? 145.401 10.274 93.048 1.00 62.57 519 MET C CA 1
ATOM 11991 C C . MET D 2 308 ? 146.378 10.437 94.205 1.00 64.84 519 MET C C 1
ATOM 11992 O O . MET D 2 308 ? 146.711 11.564 94.591 1.00 69.09 519 MET C O 1
ATOM 12006 N N . LEU D 2 309 ? 146.848 9.326 94.776 1.00 55.14 520 LEU C N 1
ATOM 12007 C CA . LEU D 2 309 ? 147.834 9.415 95.849 1.00 57.38 520 LEU C CA 1
ATOM 12008 C C . LEU D 2 309 ? 149.080 10.163 95.394 1.00 62.65 520 LEU C C 1
ATOM 12009 O O . LEU D 2 309 ? 149.688 10.902 96.176 1.00 66.56 520 LEU C O 1
ATOM 12025 N N . LYS D 2 310 ? 149.484 9.974 94.136 1.00 62.16 521 LYS C N 1
ATOM 12026 C CA . LYS D 2 310 ? 150.655 10.674 93.620 1.00 68.77 521 LYS C CA 1
ATOM 12027 C C . LYS D 2 310 ? 150.344 12.137 93.334 1.00 71.16 521 LYS C C 1
ATOM 12028 O O . LYS D 2 310 ? 151.145 13.021 93.658 1.00 71.09 521 LYS C O 1
ATOM 12047 N N . ARG D 2 311 ? 149.189 12.408 92.725 1.00 79.20 522 ARG C N 1
ATOM 12048 C CA . ARG D 2 311 ? 148.853 13.776 92.344 1.00 89.78 522 ARG C CA 1
ATOM 12049 C C . ARG D 2 311 ? 148.470 14.610 93.560 1.00 82.47 522 ARG C C 1
ATOM 12050 O O . ARG D 2 311 ? 148.782 15.805 93.623 1.00 100.18 522 ARG C O 1
ATOM 12071 N N . ASP D 2 312 ? 147.801 14.001 94.538 1.00 70.91 523 ASP C N 1
ATOM 12072 C CA . ASP D 2 312 ? 147.323 14.737 95.715 1.00 75.09 523 ASP C CA 1
ATOM 12073 C C . ASP D 2 312 ? 148.384 14.741 96.813 1.00 72.79 523 ASP C C 1
ATOM 12074 O O . ASP D 2 312 ? 149.050 15.755 97.041 1.00 78.22 523 ASP C O 1
ATOM 12083 N N . THR D 2 313 ? 148.552 13.607 97.495 1.00 68.55 524 THR C N 1
ATOM 12084 C CA . THR D 2 313 ? 149.431 13.522 98.657 1.00 61.10 524 THR C CA 1
ATOM 12085 C C . THR D 2 313 ? 150.909 13.459 98.292 1.00 64.22 524 THR C C 1
ATOM 12086 O O . THR D 2 313 ? 151.748 13.403 99.198 1.00 59.68 524 THR C O 1
ATOM 12097 N N . GLY D 2 314 ? 151.250 13.458 97.006 1.00 61.37 525 GLY C N 1
ATOM 12098 C CA . GLY D 2 314 ? 152.644 13.431 96.610 1.00 57.91 525 GLY C CA 1
ATOM 12099 C C . GLY D 2 314 ? 153.354 12.139 96.938 1.00 62.87 525 GLY C C 1
ATOM 12100 O O . GLY D 2 314 ? 154.565 12.148 97.179 1.00 64.04 525 GLY C O 1
ATOM 12104 N N . LEU D 2 315 ? 152.635 11.024 96.945 1.00 70.22 526 LEU C N 1
ATOM 12105 C CA . LEU D 2 315 ? 153.197 9.724 97.279 1.00 70.79 526 LEU C CA 1
ATOM 12106 C C . LEU D 2 315 ? 153.486 8.954 95.996 1.00 74.71 526 LEU C C 1
ATOM 12107 O O . LEU D 2 315 ? 152.569 8.673 95.215 1.00 71.93 526 LEU C O 1
ATOM 12123 N N . ASP D 2 316 ? 154.752 8.604 95.786 1.00 76.68 527 ASP C N 1
ATOM 12124 C CA . ASP D 2 316 ? 155.186 7.902 94.580 1.00 85.35 527 ASP C CA 1
ATOM 12125 C C . ASP D 2 316 ? 155.255 6.409 94.883 1.00 84.10 527 ASP C C 1
ATOM 12126 O O . ASP D 2 316 ? 156.201 5.935 95.516 1.00 84.37 527 ASP C O 1
ATOM 12135 N N . LEU D 2 317 ? 154.246 5.666 94.425 1.00 80.52 528 LEU C N 1
ATOM 12136 C CA . LEU D 2 317 ? 154.244 4.219 94.593 1.00 83.21 528 LEU C CA 1
ATOM 12137 C C . LEU D 2 317 ? 155.023 3.505 93.497 1.00 91.47 528 LEU C C 1
ATOM 12138 O O . LEU D 2 317 ? 155.375 2.332 93.668 1.00 94.08 528 LEU C O 1
ATOM 12154 N N . GLY D 2 318 ? 155.300 4.177 92.385 1.00 99.59 529 GLY C N 1
ATOM 12155 C CA . GLY D 2 318 ? 156.095 3.593 91.322 1.00 109.74 529 GLY C CA 1
ATOM 12156 C C . GLY D 2 318 ? 157.576 3.586 91.649 1.00 113.85 529 GLY C C 1
ATOM 12157 O O . GLY D 2 318 ? 158.423 3.686 90.761 1.00 122.13 529 GLY C O 1
#